Protein 5OAR (pdb70)

Radius of gyration: 30.82 Å; Cα contacts (8 Å, |Δi|>4): 2708; chains: 4; bounding box: 85×83×87 Å

Sequence (1140 aa):
VGVNPLPAPREISWGSSGPKSIAGELQLRTDSDSADGIVADAWNRAWETIVALRWVPAATEAPISSFEPFPTSNSLQYVNVQVKDIEADLQHGVDESYTLDVEEDSDTITINAETVWGALHAFTTLQQLVISDGHGGLIIEEPVNIKDSPLYPYRGIMLDTGRNFVSLPKIFEQLEGMSLSKLNVLHWHIDDAQSWPIWVDVYPEMVKDAYSPHEIYSRNDVRNIVNYARARGIRVIPEIDMPSHSSSGWKQVDPEMVTCTDSWWSNDDWPLHTAVEPNPGQLDIIYNKTYEVVGNVYKELSDIFPDHWFHVGGDEIQPNCFNFSTHVTKWFAEDPSRTYHDLAQYWVDHAVPIFQNYSQERRLVMWEDIALSADNAHDVPKNIVMQSWNNGLEYISNLTARGYDVIVSSSDFLYLDCGHGGFVTNDPRYNVMANPDANTPNFNYGGNGGSWCAPYKTWQRIYDYDFTLNLTETQAKHIIGATAPLWGEQVDDINVSSMFWPRAAALAELVWSGNRDANGNKRTTEMTQRILNFREYLVANGVQAQALVPKYCLQHPHACDLYRNQAAIVGVNPLPAPREISWGSSGPKSIAGELQLRTDSDSADGIVADAWNRAWETIVALRWVPAATEAPISSFEPFPTPSNSLQYVNVQVKDIEADLQHGVDESYTLDVEEDSDTITINAETVWGALHAFTTLQQLVISDGHGGLIIEEPVNIKDSPLYPYRGIMLDTGRNFVSLPKIFEQLEGMSLSKLNVLHWHIDDAQSWPIWVDVYPEMVKDAYSPHEIYSRNDVRNIVNYARARGIRVIPEIDMPSHSSSGWKQVDPEMVTCTDSWWSNDDWPLHTAVEPNPGQLDIIYNKTYEVVGNVYKELSDIFPDHWFHVGGDEIQPNCFNFSTHVTKWFAEDPSRTYHDLAQYWVDHAVPIFQNYSQERRLVMWEDIALSADNAHDVPKNIVMQSWNNGLEYISNLTARGYDVIVSSSDFLYLDCGHGGFVTNDPRYNVMANPDANTPNFNYGGNGGSWCAPYKTWQRIYDYDFTLNLTETQAKHIIGATAPLWGEQVDDINVSSMFWPRAAALAELVWSGNRDANGNKRTTEMTQRILNFREYLVANGVQAQALVPKYCLQHPHACDLYRNQAAIQ

Structure (mmCIF, N/CA/C/O backbone):
data_5OAR
#
_entry.id   5OAR
#
_cell.length_a   105.752
_cell.length_b   105.752
_cell.length_c   285.807
_cell.angle_alpha   90.000
_cell.angle_beta   90.000
_cell.angle_gamma   90.000
#
_symmetry.space_group_name_H-M   'P 43 21 2'
#
loop_
_entity.id
_entity.type
_entity.pdbx_description
1 polymer Beta-hexosaminidase
2 polymer Beta-hexosaminidase
3 branched beta-D-mannopyranose-(1-4)-2-acetamido-2-deoxy-beta-D-glucopyranose-(1-4)-2-acetamido-2-deoxy-beta-D-glucopyranose
4 branched 2-acetamido-2-deoxy-beta-D-glucopyranose-(1-4)-2-acetamido-2-deoxy-beta-D-glucopyranose
5 non-polymer alpha-D-mannopyranose
6 non-polymer 2-acetamido-2-deoxy-beta-D-glucopyranose
7 non-polymer 3AR,5R,6S,7R,7AR-5-HYDROXYMETHYL-2-METHYL-5,6,7,7A-TETRAHYDRO-3AH-PYRANO[3,2-D]THIAZOLE-6,7-DIOL
8 non-polymer 'CHLORIDE ION'
9 non-polymer 'HEXATANTALUM DODECABROMIDE'
10 water water
#
loop_
_atom_site.group_PDB
_atom_site.id
_atom_site.type_symbol
_atom_site.label_atom_id
_atom_site.label_alt_id
_atom_site.label_comp_id
_atom_site.label_asym_id
_atom_site.label_entity_id
_atom_site.label_seq_id
_atom_site.pdbx_PDB_ins_code
_atom_site.Cartn_x
_atom_site.Cartn_y
_atom_site.Cartn_z
_atom_site.occupancy
_atom_site.B_iso_or_equiv
_atom_site.auth_seq_id
_atom_site.auth_comp_id
_atom_site.auth_asym_id
_atom_site.auth_atom_id
_atom_site.pdbx_PDB_model_num
ATOM 1 N N . VAL A 1 1 ? 12.688 54.557 124.036 1.00 48.51 19 VAL A N 1
ATOM 2 C CA . VAL A 1 1 ? 13.331 53.222 123.990 1.00 45.13 19 VAL A CA 1
ATOM 3 C C . VAL A 1 1 ? 12.754 52.369 125.124 1.00 44.01 19 VAL A C 1
ATOM 4 O O . VAL A 1 1 ? 12.096 52.883 126.013 1.00 41.46 19 VAL A O 1
ATOM 8 N N . GLY A 1 2 ? 13.008 51.062 125.086 1.00 44.41 20 GLY A N 1
ATOM 9 C CA . GLY A 1 2 ? 12.537 50.146 126.132 1.00 45.14 20 GLY A CA 1
ATOM 10 C C . GLY A 1 2 ? 13.276 50.225 127.479 1.00 45.12 20 GLY A C 1
ATOM 11 O O . GLY A 1 2 ? 12.665 50.123 128.549 1.00 44.47 20 GLY A O 1
ATOM 12 N N . VAL A 1 3 ? 14.589 50.394 127.424 1.00 43.03 21 VAL A N 1
ATOM 13 C CA . VAL A 1 3 ? 15.378 50.519 128.644 1.00 43.20 21 VAL A CA 1
ATOM 14 C C . VAL A 1 3 ? 15.053 51.796 129.408 1.00 42.08 21 VAL A C 1
ATOM 15 O O . VAL A 1 3 ? 14.553 52.776 128.859 1.00 42.72 21 VAL A O 1
ATOM 19 N N . ASN A 1 4 ? 15.370 51.744 130.688 1.00 40.42 22 ASN A N 1
ATOM 20 C CA . ASN A 1 4 ? 14.850 52.684 131.661 1.00 39.68 22 ASN A CA 1
ATOM 21 C C . ASN A 1 4 ? 15.671 52.517 132.919 1.00 37.77 22 ASN A C 1
ATOM 22 O O . ASN A 1 4 ? 15.180 52.012 133.908 1.00 36.84 22 ASN A O 1
ATOM 27 N N . PRO A 1 5 ? 16.927 52.954 132.868 1.00 37.83 23 PRO A N 1
ATOM 28 C CA . PRO A 1 5 ? 17.849 52.660 133.944 1.00 37.15 23 PRO A CA 1
ATOM 29 C C . PRO A 1 5 ? 17.446 53.332 135.241 1.00 36.82 23 PRO A C 1
ATOM 30 O O . PRO A 1 5 ? 16.906 54.433 135.215 1.00 36.89 23 PRO A O 1
ATOM 34 N N . LEU A 1 6 ? 17.708 52.653 136.355 1.00 36.05 24 LEU A N 1
ATOM 35 C CA . LEU A 1 6 ? 17.472 53.181 137.699 1.00 35.97 24 LEU A CA 1
ATOM 36 C C . LEU A 1 6 ? 18.805 53.383 138.419 1.00 35.50 24 LEU A C 1
ATOM 37 O O . LEU A 1 6 ? 19.696 52.543 138.317 1.00 36.72 24 LEU A O 1
ATOM 42 N N . PRO A 1 7 ? 18.983 54.507 139.121 1.00 35.09 25 PRO A N 1
ATOM 43 C CA . PRO A 1 7 ? 18.178 55.701 139.116 1.00 36.35 25 PRO A CA 1
ATOM 44 C C . PRO A 1 7 ? 18.089 56.328 137.734 1.00 36.63 25 PRO A C 1
ATOM 45 O O . PRO A 1 7 ? 18.958 56.136 136.920 1.00 36.33 25 PRO A O 1
ATOM 49 N N . ALA A 1 8 ? 17.025 57.070 137.476 1.00 38.41 26 ALA A N 1
ATOM 50 C CA . ALA A 1 8 ? 16.965 57.885 136.267 1.00 39.25 26 ALA A CA 1
ATOM 51 C C . ALA A 1 8 ? 18.165 58.808 136.346 1.00 39.13 26 ALA A C 1
ATOM 52 O O . ALA A 1 8 ? 18.410 59.407 137.397 1.00 38.94 26 ALA A O 1
ATOM 54 N N . PRO A 1 9 ? 18.973 58.848 135.285 1.00 39.22 27 PRO A N 1
ATOM 55 C CA . PRO A 1 9 ? 20.123 59.746 135.314 1.00 39.62 27 PRO A CA 1
ATOM 56 C C . PRO A 1 9 ? 19.712 61.246 135.351 1.00 39.11 27 PRO A C 1
ATOM 57 O O . PRO A 1 9 ? 18.664 61.620 134.840 1.00 39.01 27 PRO A O 1
ATOM 61 N N . ARG A 1 10 ? 20.551 62.070 135.959 1.00 38.59 28 ARG A N 1
ATOM 62 C CA . ARG A 1 10 ? 20.282 63.482 136.105 1.00 40.40 28 ARG A CA 1
ATOM 63 C C . ARG A 1 10 ? 19.944 64.092 134.744 1.00 42.20 28 ARG A C 1
ATOM 64 O O . ARG A 1 10 ? 18.951 64.778 134.614 1.00 41.13 28 ARG A O 1
ATOM 72 N N . GLU A 1 11 ? 20.759 63.789 133.741 1.00 43.17 29 GLU A N 1
ATOM 73 C CA . GLU A 1 11 ? 20.507 64.173 132.371 1.00 45.03 29 GLU A CA 1
ATOM 74 C C . GLU A 1 11 ? 20.767 62.983 131.470 1.00 45.58 29 GLU A C 1
ATOM 75 O O . GLU A 1 11 ? 21.856 62.364 131.513 1.00 46.39 29 GLU A O 1
ATOM 81 N N . ILE A 1 12 ? 19.786 62.654 130.650 1.00 44.30 30 ILE A N 1
ATOM 82 C CA . ILE A 1 12 ? 19.950 61.606 129.662 1.00 43.59 30 ILE A CA 1
ATOM 83 C C . ILE A 1 12 ? 19.158 61.970 128.431 1.00 43.78 30 ILE A C 1
ATOM 84 O O . ILE A 1 12 ? 18.044 62.430 128.543 1.00 46.18 30 ILE A O 1
ATOM 89 N N . SER A 1 13 ? 19.752 61.745 127.273 1.00 43.49 31 SER A N 1
ATOM 90 C CA . SER A 1 13 ? 19.162 62.094 126.007 1.00 44.21 31 SER A CA 1
ATOM 91 C C . SER A 1 13 ? 19.466 61.012 124.943 1.00 43.88 31 SER A C 1
ATOM 92 O O . SER A 1 13 ? 20.611 60.680 124.707 1.00 42.21 31 SER A O 1
ATOM 95 N N . TRP A 1 14 ? 18.416 60.462 124.336 1.00 43.71 32 TRP A N 1
ATOM 96 C CA . TRP A 1 14 ? 18.530 59.402 123.336 1.00 44.06 32 TRP A CA 1
ATOM 97 C C . TRP A 1 14 ? 18.434 59.956 121.920 1.00 44.86 32 TRP A C 1
ATOM 98 O O . TRP A 1 14 ? 17.729 60.917 121.675 1.00 49.54 32 TRP A O 1
ATOM 109 N N . GLY A 1 15 ? 19.144 59.350 120.988 1.00 44.28 33 GLY A N 1
ATOM 110 C CA . GLY A 1 15 ? 18.996 59.656 119.585 1.00 42.84 33 GLY A CA 1
ATOM 111 C C . GLY A 1 15 ? 17.980 58.765 118.901 1.00 43.59 33 GLY A C 1
ATOM 112 O O . GLY A 1 15 ? 17.277 57.965 119.539 1.00 43.35 33 GLY A O 1
ATOM 113 N N . SER A 1 16 ? 17.878 58.929 117.588 1.00 45.00 34 SER A N 1
ATOM 114 C CA . SER A 1 16 ? 16.865 58.237 116.783 1.00 45.01 34 SER A CA 1
ATOM 115 C C . SER A 1 16 ? 17.424 57.550 115.526 1.00 45.74 34 SER A C 1
ATOM 116 O O . SER A 1 16 ? 16.653 57.134 114.676 1.00 43.94 34 SER A O 1
ATOM 119 N N . SER A 1 17 ? 18.759 57.361 115.464 1.00 45.67 35 SER A N 1
ATOM 120 C CA . SER A 1 17 ? 19.406 56.700 114.328 1.00 46.64 35 SER A CA 1
ATOM 121 C C . SER A 1 17 ? 19.372 55.164 114.373 1.00 47.49 35 SER A C 1
ATOM 122 O O . SER A 1 17 ? 19.934 54.499 113.517 1.00 47.23 35 SER A O 1
ATOM 125 N N . GLY A 1 18 ? 18.703 54.604 115.381 1.00 49.31 36 GLY A N 1
ATOM 126 C CA . GLY A 1 18 ? 18.560 53.145 115.509 1.00 48.62 36 GLY A CA 1
ATOM 127 C C . GLY A 1 18 ? 19.628 52.430 116.328 1.00 46.58 36 GLY A C 1
ATOM 128 O O . GLY A 1 18 ? 20.571 53.066 116.835 1.00 45.36 36 GLY A O 1
ATOM 129 N N . PRO A 1 19 ? 19.493 51.091 116.435 1.00 46.48 37 PRO A N 1
ATOM 130 C CA . PRO A 1 19 ? 20.344 50.300 117.289 1.00 44.95 37 PRO A CA 1
ATOM 131 C C . PRO A 1 19 ? 21.786 50.255 116.839 1.00 46.76 37 PRO A C 1
ATOM 132 O O . PRO A 1 19 ? 22.087 50.373 115.654 1.00 48.91 37 PRO A O 1
ATOM 136 N N . LYS A 1 20 ? 22.670 50.109 117.821 1.00 46.74 38 LYS A N 1
ATOM 137 C CA . LYS A 1 20 ? 24.074 49.917 117.584 1.00 48.41 38 LYS A CA 1
ATOM 138 C C . LYS A 1 20 ? 24.414 48.570 118.164 1.00 47.26 38 LYS A C 1
ATOM 139 O O . LYS A 1 20 ? 24.314 48.387 119.355 1.00 48.21 38 LYS A O 1
ATOM 145 N N . SER A 1 21 ? 24.737 47.616 117.309 1.00 46.91 39 SER A N 1
ATOM 146 C CA . SER A 1 21 ? 25.142 46.289 117.760 1.00 48.33 39 SER A CA 1
ATOM 147 C C . SER A 1 21 ? 26.434 46.317 118.523 1.00 47.72 39 SER A C 1
ATOM 148 O O . SER A 1 21 ? 27.326 47.095 118.222 1.00 47.34 39 SER A O 1
ATOM 151 N N . ILE A 1 22 ? 26.503 45.463 119.538 1.00 50.53 40 ILE A N 1
ATOM 152 C CA . ILE A 1 22 ? 27.748 45.154 120.221 1.00 50.16 40 ILE A CA 1
ATOM 153 C C . ILE A 1 22 ? 28.397 44.126 119.318 1.00 51.95 40 ILE A C 1
ATOM 154 O O . ILE A 1 22 ? 27.828 43.068 119.094 1.00 49.91 40 ILE A O 1
ATOM 159 N N . ALA A 1 23 ? 29.558 44.456 118.759 1.00 55.69 41 ALA A N 1
ATOM 160 C CA . ALA A 1 23 ? 30.291 43.503 117.908 1.00 58.14 41 ALA A CA 1
ATOM 161 C C . ALA A 1 23 ? 31.248 42.777 118.804 1.00 60.15 41 ALA A C 1
ATOM 162 O O . ALA A 1 23 ? 32.089 43.403 119.461 1.00 59.97 41 ALA A O 1
ATOM 164 N N . GLY A 1 24 ? 31.116 41.455 118.818 1.00 61.85 42 GLY A N 1
ATOM 165 C CA . GLY A 1 24 ? 31.914 40.609 119.671 1.00 61.58 42 GLY A CA 1
ATOM 166 C C . GLY A 1 24 ? 31.687 41.003 121.108 1.00 60.91 42 GLY A C 1
ATOM 167 O O . GLY A 1 24 ? 30.554 41.039 121.583 1.00 63.97 42 GLY A O 1
ATOM 168 N N . GLU A 1 25 ? 32.768 41.331 121.797 1.00 59.42 43 GLU A N 1
ATOM 169 C CA . GLU A 1 25 ? 32.678 41.680 123.202 1.00 58.61 43 GLU A CA 1
ATOM 170 C C . GLU A 1 25 ? 33.285 43.050 123.387 1.00 53.91 43 GLU A C 1
ATOM 171 O O . GLU A 1 25 ? 34.360 43.342 122.886 1.00 53.96 43 GLU A O 1
ATOM 177 N N . LEU A 1 26 ? 32.594 43.882 124.137 1.00 51.78 44 LEU A N 1
ATOM 178 C CA . LEU A 1 26 ? 33.128 45.177 124.462 1.00 49.92 44 LEU A CA 1
ATOM 179 C C . LEU A 1 26 ? 34.448 45.051 125.205 1.00 51.39 44 LEU A C 1
ATOM 180 O O . LEU A 1 26 ? 34.496 44.563 126.327 1.00 52.57 44 LEU A O 1
ATOM 185 N N . GLN A 1 27 ? 35.512 45.485 124.562 1.00 49.66 45 GLN A N 1
ATOM 186 C CA . GLN A 1 27 ? 36.801 45.582 125.191 1.00 50.78 45 GLN A CA 1
ATOM 187 C C . GLN A 1 27 ? 36.967 46.904 125.966 1.00 48.38 45 GLN A C 1
ATOM 188 O O . GLN A 1 27 ? 36.820 47.984 125.413 1.00 44.81 45 GLN A O 1
ATOM 194 N N . LEU A 1 28 ? 37.311 46.794 127.241 1.00 45.66 46 LEU A N 1
ATOM 195 C CA . LEU A 1 28 ? 37.655 47.937 128.062 1.00 44.94 46 LEU A CA 1
ATOM 196 C C . LEU A 1 28 ? 39.009 48.465 127.668 1.00 45.27 46 LEU A C 1
ATOM 197 O O . LEU A 1 28 ? 39.907 47.696 127.394 1.00 46.24 46 LEU A O 1
ATOM 202 N N . ARG A 1 29 ? 39.145 49.781 127.645 1.00 47.35 47 ARG A N 1
ATOM 203 C CA . ARG A 1 29 ? 40.420 50.469 127.359 1.00 46.87 47 ARG A CA 1
ATOM 204 C C . ARG A 1 29 ? 40.566 51.609 128.347 1.00 45.90 47 ARG A C 1
ATOM 205 O O . ARG A 1 29 ? 39.729 52.517 128.397 1.00 44.82 47 ARG A O 1
ATOM 213 N N . THR A 1 30 ? 41.623 51.586 129.122 1.00 47.10 48 THR A N 1
ATOM 214 C CA . THR A 1 30 ? 41.890 52.677 130.032 1.00 48.59 48 THR A CA 1
ATOM 215 C C . THR A 1 30 ? 43.358 52.689 130.418 1.00 50.16 48 THR A C 1
ATOM 216 O O . THR A 1 30 ? 44.011 51.665 130.404 1.00 49.96 48 THR A O 1
ATOM 220 N N . ASP A 1 31 ? 43.845 53.872 130.741 1.00 54.53 49 ASP A N 1
ATOM 221 C CA . ASP A 1 31 ? 45.176 54.067 131.293 1.00 60.03 49 ASP A CA 1
ATOM 222 C C . ASP A 1 31 ? 45.055 54.532 132.718 1.00 57.07 49 ASP A C 1
ATOM 223 O O . ASP A 1 31 ? 46.059 54.700 133.390 1.00 57.22 49 ASP A O 1
ATOM 228 N N . SER A 1 32 ? 43.822 54.771 133.153 1.00 54.00 50 SER A N 1
ATOM 229 C CA . SER A 1 32 ? 43.549 55.453 134.406 1.00 53.66 50 SER A CA 1
ATOM 230 C C . SER A 1 32 ? 42.667 54.562 135.289 1.00 53.98 50 SER A C 1
ATOM 231 O O . SER A 1 32 ? 41.448 54.724 135.382 1.00 59.79 50 SER A O 1
ATOM 234 N N . ASP A 1 33 ? 43.320 53.580 135.882 1.00 53.61 51 ASP A N 1
ATOM 235 C CA . ASP A 1 33 ? 42.739 52.711 136.845 1.00 54.02 51 ASP A CA 1
ATOM 236 C C . ASP A 1 33 ? 43.575 52.821 138.110 1.00 55.85 51 ASP A C 1
ATOM 237 O O . ASP A 1 33 ? 44.717 53.264 138.069 1.00 60.55 51 ASP A O 1
ATOM 242 N N . SER A 1 34 ? 42.987 52.458 139.238 1.00 55.43 52 SER A N 1
ATOM 243 C CA . SER A 1 34 ? 43.716 52.416 140.477 1.00 58.64 52 SER A CA 1
ATOM 244 C C . SER A 1 34 ? 44.756 51.310 140.360 1.00 59.10 52 SER A C 1
ATOM 245 O O . SER A 1 34 ? 44.787 50.587 139.369 1.00 59.04 52 SER A O 1
ATOM 248 N N . ALA A 1 35 ? 45.612 51.195 141.363 1.00 60.85 53 ALA A N 1
ATOM 249 C CA . ALA A 1 35 ? 46.622 50.141 141.385 1.00 62.01 53 ALA A CA 1
ATOM 250 C C . ALA A 1 35 ? 46.003 48.799 141.747 1.00 62.40 53 ALA A C 1
ATOM 251 O O . ALA A 1 35 ? 46.549 47.757 141.409 1.00 65.39 53 ALA A O 1
ATOM 253 N N . ASP A 1 36 ? 44.869 48.823 142.446 1.00 61.59 54 ASP A N 1
ATOM 254 C CA . ASP A 1 36 ? 44.147 47.582 142.777 1.00 60.34 54 ASP A CA 1
ATOM 255 C C . ASP A 1 36 ? 43.151 47.112 141.683 1.00 56.06 54 ASP A C 1
ATOM 256 O O . ASP A 1 36 ? 42.362 46.209 141.934 1.00 60.90 54 ASP A O 1
ATOM 261 N N . GLY A 1 37 ? 43.197 47.710 140.483 1.00 51.75 55 GLY A N 1
ATOM 262 C CA . GLY A 1 37 ? 42.355 47.287 139.341 1.00 47.39 55 GLY A CA 1
ATOM 263 C C . GLY A 1 37 ? 40.828 47.340 139.531 1.00 44.41 55 GLY A C 1
ATOM 264 O O . GLY A 1 37 ? 40.084 46.586 138.902 1.00 40.80 55 GLY A O 1
ATOM 265 N N . ILE A 1 38 ? 40.371 48.244 140.395 1.00 42.44 56 ILE A N 1
ATOM 266 C CA . ILE A 1 38 ? 38.957 48.434 140.697 1.00 40.73 56 ILE A CA 1
ATOM 267 C C . ILE A 1 38 ? 38.110 48.538 139.428 1.00 38.95 56 ILE A C 1
ATOM 268 O O . ILE A 1 38 ? 37.069 47.905 139.314 1.00 37.23 56 ILE A O 1
ATOM 273 N N . VAL A 1 39 ? 38.547 49.348 138.473 1.00 36.47 57 VAL A N 1
ATOM 274 C CA . VAL A 1 39 ? 37.747 49.550 137.279 1.00 36.12 57 VAL A CA 1
ATOM 275 C C . VAL A 1 39 ? 37.722 48.305 136.391 1.00 35.72 57 VAL A C 1
ATOM 276 O O . VAL A 1 39 ? 36.670 47.896 135.942 1.00 33.81 57 VAL A O 1
ATOM 280 N N . ALA A 1 40 ? 38.904 47.733 136.119 1.00 36.59 58 ALA A N 1
ATOM 281 C CA . ALA A 1 40 ? 39.015 46.503 135.335 1.00 36.12 58 ALA A CA 1
ATOM 282 C C . ALA A 1 40 ? 38.136 45.399 135.888 1.00 35.41 58 ALA A C 1
ATOM 283 O O . ALA A 1 40 ? 37.497 44.680 135.146 1.00 35.58 58 ALA A O 1
ATOM 285 N N . ASP A 1 41 ? 38.124 45.251 137.199 1.00 36.82 59 ASP A N 1
ATOM 286 C CA . ASP A 1 41 ? 37.326 44.201 137.822 1.00 38.23 59 ASP A CA 1
ATOM 287 C C . ASP A 1 41 ? 35.832 44.481 137.743 1.00 36.36 59 ASP A C 1
ATOM 288 O O . ASP A 1 41 ? 35.021 43.558 137.555 1.00 35.31 59 ASP A O 1
ATOM 293 N N . ALA A 1 42 ? 35.464 45.750 137.827 1.00 34.77 60 ALA A N 1
ATOM 294 C CA . ALA A 1 42 ? 34.056 46.097 137.830 1.00 33.83 60 ALA A CA 1
ATOM 295 C C . ALA A 1 42 ? 33.488 45.879 136.431 1.00 35.19 60 ALA A C 1
ATOM 296 O O . ALA A 1 42 ? 32.356 45.346 136.262 1.00 36.06 60 ALA A O 1
ATOM 298 N N . TRP A 1 43 ? 34.284 46.244 135.434 1.00 35.67 61 TRP A N 1
ATOM 299 C CA . TRP A 1 43 ? 33.935 45.964 134.049 1.00 35.78 61 TRP A CA 1
ATOM 300 C C . TRP A 1 43 ? 33.815 44.460 133.745 1.00 36.13 61 TRP A C 1
ATOM 301 O O . TRP A 1 43 ? 32.952 44.050 132.983 1.00 35.49 61 TRP A O 1
ATOM 312 N N . ASN A 1 44 ? 34.676 43.632 134.306 1.00 36.49 62 ASN A N 1
ATOM 313 C CA . ASN A 1 44 ? 34.516 42.195 134.086 1.00 38.04 62 ASN A CA 1
ATOM 314 C C . ASN A 1 44 ? 33.181 41.699 134.633 1.00 36.55 62 ASN A C 1
ATOM 315 O O . ASN A 1 44 ? 32.494 40.919 133.985 1.00 36.11 62 ASN A O 1
ATOM 320 N N . ARG A 1 45 ? 32.813 42.154 135.826 1.00 36.77 63 ARG A N 1
ATOM 321 C CA . ARG A 1 45 ? 31.558 41.749 136.423 1.00 37.74 63 ARG A CA 1
ATOM 322 C C . ARG A 1 45 ? 30.388 42.285 135.593 1.00 38.38 63 ARG A C 1
ATOM 323 O O . ARG A 1 45 ? 29.474 41.527 135.268 1.00 37.94 63 ARG A O 1
ATOM 331 N N . ALA A 1 46 ? 30.424 43.582 135.270 1.00 35.49 64 ALA A N 1
ATOM 332 C CA . ALA A 1 46 ? 29.393 44.201 134.477 1.00 35.63 64 ALA A CA 1
ATOM 333 C C . ALA A 1 46 ? 29.245 43.533 133.130 1.00 36.10 64 ALA A C 1
ATOM 334 O O . ALA A 1 46 ? 28.112 43.323 132.643 1.00 36.68 64 ALA A O 1
ATOM 336 N N . TRP A 1 47 ? 30.364 43.182 132.508 1.00 36.07 65 TRP A N 1
ATOM 337 C CA . TRP A 1 47 ? 30.293 42.668 131.138 1.00 36.35 65 TRP A CA 1
ATOM 338 C C . TRP A 1 47 ? 29.792 41.219 131.168 1.00 35.63 65 TRP A C 1
ATOM 339 O O . TRP A 1 47 ? 28.984 40.830 130.326 1.00 35.08 65 TRP A O 1
ATOM 350 N N . GLU A 1 48 ? 30.239 40.441 132.138 1.00 35.47 66 GLU A N 1
ATOM 351 C CA . GLU A 1 48 ? 29.838 39.028 132.197 1.00 37.34 66 GLU A CA 1
ATOM 352 C C . GLU A 1 48 ? 28.353 38.874 132.531 1.00 36.24 66 GLU A C 1
ATOM 353 O O . GLU A 1 48 ? 27.706 37.954 132.053 1.00 35.76 66 GLU A O 1
ATOM 359 N N . THR A 1 49 ? 27.820 39.785 133.342 1.00 36.12 67 THR A N 1
ATOM 360 C CA . THR A 1 49 ? 26.385 39.889 133.553 1.00 34.90 67 THR A CA 1
ATOM 361 C C . THR A 1 49 ? 25.635 40.253 132.280 1.00 35.87 67 THR A C 1
ATOM 362 O O . THR A 1 49 ? 24.637 39.618 131.940 1.00 35.92 67 THR A O 1
ATOM 366 N N . ILE A 1 50 ? 26.116 41.279 131.574 1.00 35.49 68 ILE A N 1
ATOM 367 C CA . ILE A 1 50 ? 25.484 41.715 130.338 1.00 34.38 68 ILE A CA 1
ATOM 368 C C . ILE A 1 50 ? 25.363 40.551 129.376 1.00 35.91 68 ILE A C 1
ATOM 369 O O . ILE A 1 50 ? 24.275 40.319 128.851 1.00 36.35 68 ILE A O 1
ATOM 374 N N . VAL A 1 51 ? 26.450 39.805 129.142 1.00 37.64 69 VAL A N 1
ATOM 375 C CA . VAL A 1 51 ? 26.389 38.687 128.173 1.00 38.96 69 VAL A CA 1
ATOM 376 C C . VAL A 1 51 ? 25.631 37.483 128.671 1.00 38.94 69 VAL A C 1
ATOM 377 O O . VAL A 1 51 ? 25.141 36.706 127.863 1.00 42.21 69 VAL A O 1
ATOM 381 N N . ALA A 1 52 ? 25.538 37.293 129.975 1.00 37.66 70 ALA A N 1
ATOM 382 C CA . ALA A 1 52 ? 24.817 36.149 130.493 1.00 36.66 70 ALA A CA 1
ATOM 383 C C . ALA A 1 52 ? 23.303 36.447 130.539 1.00 38.33 70 ALA A C 1
ATOM 384 O O . ALA A 1 52 ? 22.490 35.566 130.353 1.00 39.90 70 ALA A O 1
ATOM 386 N N . LEU A 1 53 ? 22.919 37.690 130.778 1.00 38.43 71 LEU A N 1
ATOM 387 C CA . LEU A 1 53 ? 21.515 38.012 130.869 1.00 40.30 71 LEU A CA 1
ATOM 388 C C . LEU A 1 53 ? 20.888 38.214 129.491 1.00 43.01 71 LEU A C 1
ATOM 389 O O . LEU A 1 53 ? 19.699 37.860 129.283 1.00 44.29 71 LEU A O 1
ATOM 394 N N . ARG A 1 54 ? 21.635 38.804 128.559 1.00 41.54 72 ARG A N 1
ATOM 395 C CA . ARG A 1 54 ? 21.046 39.160 127.276 1.00 42.66 72 ARG A CA 1
ATOM 396 C C . ARG A 1 54 ? 19.644 39.752 127.553 1.00 41.73 72 ARG A C 1
ATOM 397 O O . ARG A 1 54 ? 18.631 39.309 127.006 1.00 39.40 72 ARG A O 1
ATOM 405 N N . TRP A 1 55 ? 19.641 40.750 128.433 1.00 39.44 73 TRP A N 1
ATOM 406 C CA . TRP A 1 55 ? 18.430 41.280 129.039 1.00 39.00 73 TRP A CA 1
ATOM 407 C C . TRP A 1 55 ? 17.347 41.664 128.024 1.00 38.77 73 TRP A C 1
ATOM 408 O O . TRP A 1 55 ? 17.654 42.180 126.947 1.00 39.17 73 TRP A O 1
ATOM 419 N N . VAL A 1 56 ? 16.087 41.401 128.385 1.00 38.18 74 VAL A N 1
ATOM 420 C CA . VAL A 1 56 ? 14.920 41.826 127.608 1.00 39.37 74 VAL A CA 1
ATOM 421 C C . VAL A 1 56 ? 14.084 42.687 128.521 1.00 39.47 74 VAL A C 1
ATOM 422 O O . VAL A 1 56 ? 13.613 42.206 129.534 1.00 39.53 74 VAL A O 1
ATOM 426 N N . PRO A 1 57 ? 13.887 43.959 128.183 1.00 38.77 75 PRO A N 1
ATOM 427 C CA . PRO A 1 57 ? 13.052 44.774 129.058 1.00 40.04 75 PRO A CA 1
ATOM 428 C C . PRO A 1 57 ? 11.749 44.056 129.479 1.00 40.60 75 PRO A C 1
ATOM 429 O O . PRO A 1 57 ? 11.000 43.577 128.627 1.00 42.52 75 PRO A O 1
ATOM 433 N N . ALA A 1 58 ? 11.503 43.980 130.783 1.00 40.67 76 ALA A N 1
ATOM 434 C CA . ALA A 1 58 ? 10.325 43.293 131.342 1.00 40.27 76 ALA A CA 1
ATOM 435 C C . ALA A 1 58 ? 9.111 44.237 131.450 1.00 42.18 76 ALA A C 1
ATOM 436 O O . ALA A 1 58 ? 7.954 43.781 131.361 1.00 43.98 76 ALA A O 1
ATOM 438 N N . ALA A 1 59 ? 9.375 45.531 131.643 1.00 40.79 77 ALA A N 1
ATOM 439 C CA . ALA A 1 59 ? 8.331 46.532 131.650 1.00 42.52 77 ALA A CA 1
ATOM 440 C C . ALA A 1 59 ? 8.869 47.812 131.085 1.00 44.08 77 ALA A C 1
ATOM 441 O O . ALA A 1 59 ? 9.931 48.253 131.478 1.00 42.81 77 ALA A O 1
ATOM 443 N N . THR A 1 60 ? 8.117 48.401 130.155 1.00 48.55 78 THR A N 1
ATOM 444 C CA . THR A 1 60 ? 8.552 49.571 129.411 1.00 49.25 78 THR A CA 1
ATOM 445 C C . THR A 1 60 ? 7.505 50.664 129.498 1.00 49.52 78 THR A C 1
ATOM 446 O O . THR A 1 60 ? 6.337 50.383 129.710 1.00 51.38 78 THR A O 1
ATOM 450 N N . GLU A 1 61 ? 7.926 51.909 129.322 1.00 50.39 79 GLU A N 1
ATOM 451 C CA . GLU A 1 61 ? 7.043 53.040 129.453 1.00 49.96 79 GLU A CA 1
ATOM 452 C C . GLU A 1 61 ? 6.167 53.201 128.182 1.00 50.60 79 GLU A C 1
ATOM 453 O O . GLU A 1 61 ? 6.620 53.039 127.070 1.00 49.88 79 GLU A O 1
ATOM 459 N N . ALA A 1 62 ? 4.895 53.504 128.376 1.00 49.96 80 ALA A N 1
ATOM 460 C CA . ALA A 1 62 ? 4.032 53.896 127.257 1.00 53.15 80 ALA A CA 1
ATOM 461 C C . ALA A 1 62 ? 2.904 54.706 127.837 1.00 52.32 80 ALA A C 1
ATOM 462 O O . ALA A 1 62 ? 2.574 54.554 129.004 1.00 53.48 80 ALA A O 1
ATOM 464 N N . PRO A 1 63 ? 2.309 55.573 127.034 1.00 51.51 81 PRO A N 1
ATOM 465 C CA . PRO A 1 63 ? 1.153 56.283 127.581 1.00 52.76 81 PRO A CA 1
ATOM 466 C C . PRO A 1 63 ? 0.049 55.328 128.062 1.00 51.43 81 PRO A C 1
ATOM 467 O O . PRO A 1 63 ? -0.133 54.260 127.490 1.00 50.25 81 PRO A O 1
ATOM 471 N N . ILE A 1 64 ? -0.625 55.694 129.140 1.00 51.04 82 ILE A N 1
ATOM 472 C CA . ILE A 1 64 ? -1.815 54.959 129.583 1.00 54.86 82 ILE A CA 1
ATOM 473 C C . ILE A 1 64 ? -2.776 54.747 128.393 1.00 58.82 82 ILE A C 1
ATOM 474 O O . ILE A 1 64 ? -2.861 55.599 127.496 1.00 55.14 82 ILE A O 1
ATOM 479 N N . SER A 1 65 ? -3.487 53.617 128.392 1.00 60.76 83 SER A N 1
ATOM 480 C CA . SER A 1 65 ? -4.230 53.216 127.209 1.00 65.50 83 SER A CA 1
ATOM 481 C C . SER A 1 65 ? -5.566 53.975 127.031 1.00 67.16 83 SER A C 1
ATOM 482 O O . SER A 1 65 ? -6.048 54.668 127.930 1.00 63.60 83 SER A O 1
ATOM 485 N N . SER A 1 66 ? -6.140 53.842 125.844 1.00 69.56 84 SER A N 1
ATOM 486 C CA . SER A 1 66 ? -7.464 54.352 125.593 1.00 75.22 84 SER A CA 1
ATOM 487 C C . SER A 1 66 ? -8.477 53.243 125.911 1.00 74.55 84 SER A C 1
ATOM 488 O O . SER A 1 66 ? -8.518 52.209 125.255 1.00 71.66 84 SER A O 1
ATOM 491 N N . PHE A 1 67 ? -9.261 53.471 126.956 1.00 73.66 85 PHE A N 1
ATOM 492 C CA . PHE A 1 67 ? -10.285 52.539 127.412 1.00 75.88 85 PHE A CA 1
ATOM 493 C C . PHE A 1 67 ? -11.627 52.931 126.790 1.00 79.76 85 PHE A C 1
ATOM 494 O O . PHE A 1 67 ? -11.840 54.114 126.489 1.00 78.95 85 PHE A O 1
ATOM 502 N N . GLU A 1 68 ? -12.531 51.970 126.590 1.00 80.09 86 GLU A N 1
ATOM 503 C CA . GLU A 1 68 ? -13.835 52.321 126.019 1.00 85.77 86 GLU A CA 1
ATOM 504 C C . GLU A 1 68 ? -14.686 52.982 127.095 1.00 82.57 86 GLU A C 1
ATOM 505 O O . GLU A 1 68 ? -14.677 52.532 128.248 1.00 78.85 86 GLU A O 1
ATOM 511 N N . PRO A 1 69 ? -15.374 54.084 126.734 1.00 81.64 87 PRO A N 1
ATOM 512 C CA . PRO A 1 69 ? -16.076 54.890 127.734 1.00 80.74 87 PRO A CA 1
ATOM 513 C C . PRO A 1 69 ? -17.281 54.187 128.278 1.00 79.98 87 PRO A C 1
ATOM 514 O O . PRO A 1 69 ? -17.792 53.282 127.637 1.00 80.23 87 PRO A O 1
ATOM 518 N N . PHE A 1 70 ? -17.726 54.612 129.454 1.00 82.08 88 PHE A N 1
ATOM 519 C CA . PHE A 1 70 ? -18.939 54.067 130.070 1.00 88.15 88 PHE A CA 1
ATOM 520 C C . PHE A 1 70 ? -20.150 54.521 129.244 1.00 92.37 88 PHE A C 1
ATOM 521 O O . PHE A 1 70 ? -20.391 55.716 129.128 1.00 87.28 88 PHE A O 1
ATOM 529 N N . PRO A 1 71 ? -20.903 53.567 128.658 1.00 68.40 89 PRO A N 1
ATOM 530 C CA . PRO A 1 71 ? -21.976 53.902 127.685 1.00 77.07 89 PRO A CA 1
ATOM 531 C C . PRO A 1 71 ? -23.158 54.736 128.244 1.00 74.18 89 PRO A C 1
ATOM 532 O O . PRO A 1 71 ? -23.747 54.376 129.261 1.00 72.22 89 PRO A O 1
ATOM 536 N N . THR A 1 72 ? -23.483 55.827 127.543 1.00 79.26 90 THR A N 1
ATOM 537 C CA . THR A 1 72 ? -24.453 56.840 127.993 1.00 79.54 90 THR A CA 1
ATOM 538 C C . THR A 1 72 ? -25.905 56.505 127.589 1.00 70.41 90 THR A C 1
ATOM 539 O O . THR A 1 72 ? -26.311 55.352 127.610 1.00 61.36 90 THR A O 1
ATOM 543 N N . SER B 2 2 ? 24.125 50.868 110.567 1.00 49.72 103 SER B N 1
ATOM 544 C CA . SER B 2 2 ? 24.719 51.777 111.607 1.00 50.89 103 SER B CA 1
ATOM 545 C C . SER B 2 2 ? 25.923 51.145 112.364 1.00 56.26 103 SER B C 1
ATOM 546 O O . SER B 2 2 ? 26.079 49.925 112.394 1.00 55.36 103 SER B O 1
ATOM 549 N N . ASN B 2 3 ? 26.763 51.975 112.976 1.00 55.46 104 ASN B N 1
ATOM 550 C CA . ASN B 2 3 ? 28.104 51.553 113.390 1.00 56.34 104 ASN B CA 1
ATOM 551 C C . ASN B 2 3 ? 28.207 50.714 114.706 1.00 55.70 104 ASN B C 1
ATOM 552 O O . ASN B 2 3 ? 27.772 51.160 115.768 1.00 55.55 104 ASN B O 1
ATOM 557 N N . SER B 2 4 ? 28.834 49.538 114.630 1.00 52.10 105 SER B N 1
ATOM 558 C CA . SER B 2 4 ? 28.920 48.612 115.767 1.00 51.15 105 SER B CA 1
ATOM 559 C C . SER B 2 4 ? 29.915 49.006 116.850 1.00 48.61 105 SER B C 1
ATOM 560 O O . SER B 2 4 ? 30.973 49.577 116.588 1.00 45.28 105 SER B O 1
ATOM 563 N N . LEU B 2 5 ? 29.534 48.683 118.079 1.00 47.82 106 LEU B N 1
ATOM 564 C CA . LEU B 2 5 ? 30.289 49.057 119.258 1.00 47.36 106 LEU B CA 1
ATOM 565 C C . LEU B 2 5 ? 31.272 47.958 119.631 1.00 46.97 106 LEU B C 1
ATOM 566 O O . LEU B 2 5 ? 30.932 46.760 119.712 1.00 46.35 106 LEU B O 1
ATOM 571 N N . GLN B 2 6 ? 32.489 48.399 119.872 1.00 48.76 107 GLN B N 1
ATOM 572 C CA . GLN B 2 6 ? 33.627 47.521 120.051 1.00 51.93 107 GLN B CA 1
ATOM 573 C C . GLN B 2 6 ? 34.317 47.753 121.392 1.00 48.15 107 GLN B C 1
ATOM 574 O O . GLN B 2 6 ? 34.767 46.823 122.024 1.00 47.18 107 GLN B O 1
ATOM 580 N N . TYR B 2 7 ? 34.384 49.009 121.804 1.00 46.17 108 TYR B N 1
ATOM 581 C CA . TYR B 2 7 ? 35.204 49.438 122.913 1.00 44.96 108 TYR B CA 1
ATOM 582 C C . TYR B 2 7 ? 34.436 50.221 123.952 1.00 42.80 108 TYR B C 1
ATOM 583 O O . TYR B 2 7 ? 33.474 50.912 123.644 1.00 44.42 108 TYR B O 1
ATOM 592 N N . VAL B 2 8 ? 34.927 50.175 125.172 1.00 41.17 109 VAL B N 1
ATOM 593 C CA . VAL B 2 8 ? 34.488 51.052 126.223 1.00 42.02 109 VAL B CA 1
ATOM 594 C C . VAL B 2 8 ? 35.680 51.799 126.770 1.00 41.51 109 VAL B C 1
ATOM 595 O O . VAL B 2 8 ? 36.507 51.228 127.479 1.00 44.28 109 VAL B O 1
ATOM 599 N N . ASN B 2 9 ? 35.777 53.078 126.451 1.00 43.08 110 ASN B N 1
ATOM 600 C CA . ASN B 2 9 ? 36.907 53.887 126.899 1.00 42.76 110 ASN B CA 1
ATOM 601 C C . ASN B 2 9 ? 36.526 54.572 128.154 1.00 38.52 110 ASN B C 1
ATOM 602 O O . ASN B 2 9 ? 35.508 55.252 128.205 1.00 38.81 110 ASN B O 1
ATOM 607 N N . VAL B 2 10 ? 37.379 54.431 129.139 1.00 36.64 111 VAL B N 1
ATOM 608 C CA . VAL B 2 10 ? 37.166 55.009 130.417 1.00 37.47 111 VAL B CA 1
ATOM 609 C C . VAL B 2 10 ? 38.336 55.870 130.739 1.00 37.91 111 VAL B C 1
ATOM 610 O O . VAL B 2 10 ? 39.464 55.382 130.807 1.00 38.19 111 VAL B O 1
ATOM 614 N N . GLN B 2 11 ? 38.056 57.136 130.986 1.00 40.24 112 GLN B N 1
ATOM 615 C CA . GLN B 2 11 ? 39.071 58.057 131.432 1.00 44.40 112 GLN B CA 1
ATOM 616 C C . GLN B 2 11 ? 38.648 58.558 132.784 1.00 42.14 112 GLN B C 1
ATOM 617 O O . GLN B 2 11 ? 37.563 59.077 132.978 1.00 40.69 112 GLN B O 1
ATOM 623 N N . VAL B 2 12 ? 39.529 58.353 133.732 1.00 43.43 113 VAL B N 1
ATOM 624 C CA . VAL B 2 12 ? 39.324 58.681 135.132 1.00 43.70 113 VAL B CA 1
ATOM 625 C C . VAL B 2 12 ? 40.389 59.715 135.486 1.00 44.72 113 VAL B C 1
ATOM 626 O O . VAL B 2 12 ? 41.582 59.459 135.306 1.00 43.48 113 VAL B O 1
ATOM 630 N N . LYS B 2 13 ? 39.955 60.860 135.987 1.00 47.29 114 LYS B N 1
ATOM 631 C CA . LYS B 2 13 ? 40.855 61.982 136.204 1.00 51.72 114 LYS B CA 1
ATOM 632 C C . LYS B 2 13 ? 41.775 61.751 137.394 1.00 50.75 114 LYS B C 1
ATOM 633 O O . LYS B 2 13 ? 42.976 61.913 137.268 1.00 47.82 114 LYS B O 1
ATOM 639 N N . ASP B 2 14 ? 41.188 61.357 138.534 1.00 51.14 115 ASP B N 1
ATOM 640 C CA . ASP B 2 14 ? 41.904 61.102 139.805 1.00 50.23 115 ASP B CA 1
ATOM 641 C C . ASP B 2 14 ? 41.782 59.619 140.194 1.00 49.33 115 ASP B C 1
ATOM 642 O O . ASP B 2 14 ? 40.732 59.179 140.623 1.00 50.62 115 ASP B O 1
ATOM 647 N N . ILE B 2 15 ? 42.872 58.873 140.046 1.00 49.22 116 ILE B N 1
ATOM 648 C CA . ILE B 2 15 ? 42.930 57.461 140.389 1.00 46.84 116 ILE B CA 1
ATOM 649 C C . ILE B 2 15 ? 43.302 57.214 141.863 1.00 48.13 116 ILE B C 1
ATOM 650 O O . ILE B 2 15 ? 43.355 56.083 142.317 1.00 47.53 116 ILE B O 1
ATOM 655 N N . GLU B 2 16 ? 43.532 58.284 142.608 1.00 52.61 117 GLU B N 1
ATOM 656 C CA . GLU B 2 16 ? 43.983 58.236 144.021 1.00 54.60 117 GLU B CA 1
ATOM 657 C C . GLU B 2 16 ? 42.827 58.266 145.006 1.00 47.65 117 GLU B C 1
ATOM 658 O O . GLU B 2 16 ? 42.972 57.824 146.132 1.00 43.61 117 GLU B O 1
ATOM 664 N N . ALA B 2 17 ? 41.720 58.877 144.592 1.00 44.87 118 ALA B N 1
ATOM 665 C CA . ALA B 2 17 ? 40.627 59.172 145.500 1.00 43.31 118 ALA B CA 1
ATOM 666 C C . ALA B 2 17 ? 40.122 57.871 146.075 1.00 41.39 118 ALA B C 1
ATOM 667 O O . ALA B 2 17 ? 39.768 56.966 145.339 1.00 40.93 118 ALA B O 1
ATOM 669 N N . ASP B 2 18 ? 40.194 57.776 147.395 1.00 40.86 119 ASP B N 1
ATOM 670 C CA . ASP B 2 18 ? 39.810 56.614 148.136 1.00 40.33 119 ASP B CA 1
ATOM 671 C C . ASP B 2 18 ? 38.273 56.677 148.314 1.00 39.21 119 ASP B C 1
ATOM 672 O O . ASP B 2 18 ? 37.647 57.726 148.097 1.00 37.95 119 ASP B O 1
ATOM 677 N N . LEU B 2 19 ? 37.679 55.533 148.667 1.00 38.38 120 LEU B N 1
ATOM 678 C CA . LEU B 2 19 ? 36.218 55.417 148.855 1.00 35.87 120 LEU B CA 1
ATOM 679 C C . LEU B 2 19 ? 35.918 55.937 150.217 1.00 35.71 120 LEU B C 1
ATOM 680 O O . LEU B 2 19 ? 36.163 55.271 151.210 1.00 36.10 120 LEU B O 1
ATOM 685 N N . GLN B 2 20 ? 35.471 57.179 150.258 1.00 37.34 121 GLN B N 1
ATOM 686 C CA . GLN B 2 20 ? 35.229 57.897 151.504 1.00 37.50 121 GLN B CA 1
ATOM 687 C C . GLN B 2 20 ? 34.201 58.984 151.219 1.00 37.63 121 GLN B C 1
ATOM 688 O O . GLN B 2 20 ? 33.930 59.317 150.065 1.00 37.25 121 GLN B O 1
ATOM 694 N N . HIS B 2 21 ? 33.678 59.573 152.286 1.00 38.96 122 HIS B N 1
ATOM 695 C CA . HIS B 2 21 ? 32.538 60.457 152.206 1.00 38.43 122 HIS B CA 1
ATOM 696 C C . HIS B 2 21 ? 32.880 61.662 151.332 1.00 40.03 122 HIS B C 1
ATOM 697 O O . HIS B 2 21 ? 33.926 62.304 151.514 1.00 42.51 122 HIS B O 1
ATOM 704 N N . GLY B 2 22 ? 32.010 61.942 150.367 1.00 40.37 123 GLY B N 1
ATOM 705 C CA . GLY B 2 22 ? 32.071 63.127 149.527 1.00 40.39 123 GLY B CA 1
ATOM 706 C C . GLY B 2 22 ? 32.805 62.941 148.205 1.00 42.57 123 GLY B C 1
ATOM 707 O O . GLY B 2 22 ? 32.691 63.774 147.296 1.00 43.48 123 GLY B O 1
ATOM 708 N N . VAL B 2 23 ? 33.570 61.861 148.084 1.00 42.82 124 VAL B N 1
ATOM 709 C CA . VAL B 2 23 ? 34.368 61.597 146.886 1.00 40.74 124 VAL B CA 1
ATOM 710 C C . VAL B 2 23 ? 33.469 61.793 145.675 1.00 40.10 124 VAL B C 1
ATOM 711 O O . VAL B 2 23 ? 32.262 61.529 145.726 1.00 40.26 124 VAL B O 1
ATOM 715 N N . ASP B 2 24 ? 34.042 62.281 144.588 1.00 39.80 125 ASP B N 1
ATOM 716 C CA . ASP B 2 24 ? 33.241 62.619 143.424 1.00 39.69 125 ASP B CA 1
ATOM 717 C C . ASP B 2 24 ? 32.724 61.359 142.727 1.00 37.60 125 ASP B C 1
ATOM 718 O O . ASP B 2 24 ? 33.505 60.558 142.228 1.00 36.99 125 ASP B O 1
ATOM 723 N N . GLU B 2 25 ? 31.406 61.210 142.670 1.00 37.64 126 GLU B N 1
ATOM 724 C CA . GLU B 2 25 ? 30.799 60.037 142.035 1.00 37.15 126 GLU B CA 1
ATOM 725 C C . GLU B 2 25 ? 30.242 60.270 140.664 1.00 37.27 126 GLU B C 1
ATOM 726 O O . GLU B 2 25 ? 29.583 59.399 140.116 1.00 38.18 126 GLU B O 1
ATOM 732 N N . SER B 2 26 ? 30.511 61.437 140.081 1.00 37.98 127 SER B N 1
ATOM 733 C CA . SER B 2 26 ? 29.867 61.833 138.822 1.00 36.49 127 SER B CA 1
ATOM 734 C C . SER B 2 26 ? 30.513 61.118 137.659 1.00 36.32 127 SER B C 1
ATOM 735 O O . SER B 2 26 ? 31.630 60.614 137.775 1.00 36.18 127 SER B O 1
ATOM 738 N N . TYR B 2 27 ? 29.828 61.096 136.517 1.00 36.72 128 TYR B N 1
ATOM 739 C CA . TYR B 2 27 ? 30.423 60.542 135.275 1.00 36.09 128 TYR B CA 1
ATOM 740 C C . TYR B 2 27 ? 29.682 61.050 134.051 1.00 36.42 128 TYR B C 1
ATOM 741 O O . TYR B 2 27 ? 28.624 61.637 134.167 1.00 38.74 128 TYR B O 1
ATOM 750 N N . THR B 2 28 ? 30.248 60.837 132.877 1.00 37.95 129 THR B N 1
ATOM 751 C CA . THR B 2 28 ? 29.507 60.997 131.647 1.00 38.89 129 THR B CA 1
ATOM 752 C C . THR B 2 28 ? 29.622 59.709 130.898 1.00 38.48 129 THR B C 1
ATOM 753 O O . THR B 2 28 ? 30.618 59.017 131.010 1.00 38.14 129 THR B O 1
ATOM 757 N N . LEU B 2 29 ? 28.585 59.401 130.140 1.00 39.77 130 LEU B N 1
ATOM 758 C CA . LEU B 2 29 ? 28.546 58.215 129.300 1.00 41.28 130 LEU B CA 1
ATOM 759 C C . LEU B 2 29 ? 27.930 58.623 127.958 1.00 42.43 130 LEU B C 1
ATOM 760 O O . LEU B 2 29 ? 26.801 59.129 127.922 1.00 42.26 130 LEU B O 1
ATOM 765 N N . ASP B 2 30 ? 28.680 58.427 126.875 1.00 42.77 131 ASP B N 1
ATOM 766 C CA . ASP B 2 30 ? 28.276 58.899 125.561 1.00 43.56 131 ASP B CA 1
ATOM 767 C C . ASP B 2 30 ? 28.409 57.766 124.563 1.00 44.59 131 ASP B C 1
ATOM 768 O O . ASP B 2 30 ? 29.453 57.128 124.487 1.00 45.07 131 ASP B O 1
ATOM 773 N N . VAL B 2 31 ? 27.338 57.474 123.840 1.00 45.79 132 VAL B N 1
ATOM 774 C CA . VAL B 2 31 ? 27.397 56.527 122.728 1.00 47.12 132 VAL B CA 1
ATOM 775 C C . VAL B 2 31 ? 26.922 57.307 121.513 1.00 48.67 132 VAL B C 1
ATOM 776 O O . VAL B 2 31 ? 25.789 57.721 121.493 1.00 47.85 132 VAL B O 1
ATOM 780 N N . GLU B 2 32 ? 27.806 57.490 120.529 1.00 52.09 133 GLU B N 1
ATOM 781 C CA . GLU B 2 32 ? 27.554 58.349 119.352 1.00 55.81 133 GLU B CA 1
ATOM 782 C C . GLU B 2 32 ? 27.176 57.490 118.146 1.00 54.42 133 GLU B C 1
ATOM 783 O O . GLU B 2 32 ? 27.698 56.377 117.981 1.00 52.37 133 GLU B O 1
ATOM 789 N N . GLU B 2 33 ? 26.293 58.015 117.297 1.00 53.55 134 GLU B N 1
ATOM 790 C CA . GLU B 2 33 ? 25.770 57.280 116.126 1.00 55.68 134 GLU B CA 1
ATOM 791 C C . GLU B 2 33 ? 26.831 56.525 115.276 1.00 56.25 134 GLU B C 1
ATOM 792 O O . GLU B 2 33 ? 26.661 55.344 114.934 1.00 53.33 134 GLU B O 1
ATOM 798 N N . ASP B 2 34 ? 27.914 57.220 114.946 1.00 57.43 135 ASP B N 1
ATOM 799 C CA . ASP B 2 34 ? 28.951 56.689 114.059 1.00 58.90 135 ASP B CA 1
ATOM 800 C C . ASP B 2 34 ? 30.291 56.424 114.786 1.00 57.11 135 ASP B C 1
ATOM 801 O O . ASP B 2 34 ? 31.329 56.404 114.149 1.00 59.41 135 ASP B O 1
ATOM 806 N N . SER B 2 35 ? 30.250 56.220 116.112 1.00 53.95 136 SER B N 1
ATOM 807 C CA . SER B 2 35 ? 31.425 55.849 116.914 1.00 47.94 136 SER B CA 1
ATOM 808 C C . SER B 2 35 ? 31.363 54.382 117.309 1.00 45.44 136 SER B C 1
ATOM 809 O O . SER B 2 35 ? 30.278 53.860 117.635 1.00 41.40 136 SER B O 1
ATOM 812 N N . ASP B 2 36 ? 32.530 53.726 117.289 1.00 42.50 137 ASP B N 1
ATOM 813 C CA . ASP B 2 36 ? 32.628 52.319 117.690 1.00 44.20 137 ASP B CA 1
ATOM 814 C C . ASP B 2 36 ? 32.926 52.165 119.217 1.00 43.26 137 ASP B C 1
ATOM 815 O O . ASP B 2 36 ? 33.090 51.065 119.755 1.00 41.46 137 ASP B O 1
ATOM 820 N N . THR B 2 37 ? 32.955 53.298 119.896 1.00 42.56 138 THR B N 1
ATOM 821 C CA . THR B 2 37 ? 33.446 53.395 121.239 1.00 41.96 138 THR B CA 1
ATOM 822 C C . THR B 2 37 ? 32.330 53.905 122.148 1.00 40.89 138 THR B C 1
ATOM 823 O O . THR B 2 37 ? 31.618 54.826 121.795 1.00 43.44 138 THR B O 1
ATOM 827 N N . ILE B 2 38 ? 32.171 53.281 123.304 1.00 41.90 139 ILE B N 1
ATOM 828 C CA . ILE B 2 38 ? 31.332 53.824 124.368 1.00 41.72 139 ILE B CA 1
ATOM 829 C C . ILE B 2 38 ? 32.275 54.613 125.212 1.00 40.36 139 ILE B C 1
ATOM 830 O O . ILE B 2 38 ? 33.222 54.045 125.732 1.00 41.87 139 ILE B O 1
ATOM 835 N N . THR B 2 39 ? 32.017 55.899 125.364 1.00 38.78 140 THR B N 1
ATOM 836 C CA . THR B 2 39 ? 32.932 56.777 126.055 1.00 38.71 140 THR B CA 1
ATOM 837 C C . THR B 2 39 ? 32.460 57.136 127.425 1.00 37.81 140 THR B C 1
ATOM 838 O O . THR B 2 39 ? 31.387 57.720 127.574 1.00 40.48 140 THR B O 1
ATOM 842 N N . ILE B 2 40 ? 33.280 56.827 128.427 1.00 36.52 141 ILE B N 1
ATOM 843 C CA . ILE B 2 40 ? 32.945 57.099 129.818 1.00 36.03 141 ILE B CA 1
ATOM 844 C C . ILE B 2 40 ? 34.026 57.957 130.410 1.00 36.08 141 ILE B C 1
ATOM 845 O O . ILE B 2 40 ? 35.193 57.608 130.333 1.00 36.58 141 ILE B O 1
ATOM 850 N N . ASN B 2 41 ? 33.638 59.088 130.988 1.00 37.66 142 ASN B N 1
ATOM 851 C CA . ASN B 2 41 ? 34.564 59.970 131.728 1.00 37.78 142 ASN B CA 1
ATOM 852 C C . ASN B 2 41 ? 34.076 60.106 133.138 1.00 36.35 142 ASN B C 1
ATOM 853 O O . ASN B 2 41 ? 32.883 60.165 133.357 1.00 36.88 142 ASN B O 1
ATOM 858 N N . ALA B 2 42 ? 34.995 60.193 134.079 1.00 36.56 143 ALA B N 1
ATOM 859 C CA . ALA B 2 42 ? 34.656 60.273 135.478 1.00 37.89 143 ALA B CA 1
ATOM 860 C C . ALA B 2 42 ? 35.755 60.907 136.268 1.00 37.82 143 ALA B C 1
ATOM 861 O O . ALA B 2 42 ? 36.923 60.739 135.957 1.00 40.43 143 ALA B O 1
ATOM 863 N N . GLU B 2 43 ? 35.384 61.611 137.313 1.00 38.78 144 GLU B N 1
ATOM 864 C CA . GLU B 2 43 ? 36.343 62.259 138.178 1.00 40.87 144 GLU B CA 1
ATOM 865 C C . GLU B 2 43 ? 37.138 61.257 139.033 1.00 42.54 144 GLU B C 1
ATOM 866 O O . GLU B 2 43 ? 38.318 61.514 139.366 1.00 45.03 144 GLU B O 1
ATOM 872 N N . THR B 2 44 ? 36.516 60.127 139.388 1.00 39.25 145 THR B N 1
ATOM 873 C CA . THR B 2 44 ? 37.206 59.050 140.113 1.00 39.53 145 THR B CA 1
ATOM 874 C C . THR B 2 44 ? 36.807 57.666 139.613 1.00 36.97 145 THR B C 1
ATOM 875 O O . THR B 2 44 ? 35.928 57.532 138.803 1.00 37.51 145 THR B O 1
ATOM 879 N N . VAL B 2 45 ? 37.474 56.634 140.088 1.00 35.80 146 VAL B N 1
ATOM 880 C CA . VAL B 2 45 ? 37.056 55.272 139.750 1.00 36.07 146 VAL B CA 1
ATOM 881 C C . VAL B 2 45 ? 35.619 55.013 140.226 1.00 35.51 146 VAL B C 1
ATOM 882 O O . VAL B 2 45 ? 34.856 54.335 139.548 1.00 37.08 146 VAL B O 1
ATOM 886 N N . TRP B 2 46 ? 35.246 55.578 141.364 1.00 34.74 147 TRP B N 1
ATOM 887 C CA . TRP B 2 46 ? 33.880 55.408 141.912 1.00 34.60 147 TRP B CA 1
ATOM 888 C C . TRP B 2 46 ? 32.793 55.918 140.967 1.00 34.81 147 TRP B C 1
ATOM 889 O O . TRP B 2 46 ? 31.718 55.349 140.868 1.00 36.13 147 TRP B O 1
ATOM 900 N N . GLY B 2 47 ? 33.066 56.994 140.261 1.00 35.13 148 GLY B N 1
ATOM 901 C CA . GLY B 2 47 ? 32.141 57.476 139.222 1.00 34.14 148 GLY B CA 1
ATOM 902 C C . GLY B 2 47 ? 32.111 56.518 138.056 1.00 34.04 148 GLY B C 1
ATOM 903 O O . GLY B 2 47 ? 31.078 56.309 137.434 1.00 33.83 148 GLY B O 1
ATOM 904 N N . ALA B 2 48 ? 33.258 55.923 137.756 1.00 34.47 149 ALA B N 1
ATOM 905 C CA . ALA B 2 48 ? 33.341 54.963 136.662 1.00 34.38 149 ALA B CA 1
ATOM 906 C C . ALA B 2 48 ? 32.472 53.727 136.911 1.00 33.80 149 ALA B C 1
ATOM 907 O O . ALA B 2 48 ? 31.847 53.224 135.975 1.00 34.18 149 ALA B O 1
ATOM 909 N N . LEU B 2 49 ? 32.444 53.234 138.153 1.00 33.43 150 LEU B N 1
ATOM 910 C CA . LEU B 2 49 ? 31.626 52.053 138.497 1.00 32.61 150 LEU B CA 1
ATOM 911 C C . LEU B 2 49 ? 30.151 52.319 138.309 1.00 31.54 150 LEU B C 1
ATOM 912 O O . LEU B 2 49 ? 29.406 51.438 137.894 1.00 31.24 150 LEU B O 1
ATOM 917 N N . HIS B 2 50 ? 29.723 53.514 138.687 1.00 31.82 151 HIS B N 1
ATOM 918 C CA . HIS B 2 50 ? 28.342 53.915 138.481 1.00 31.90 151 HIS B CA 1
ATOM 919 C C . HIS B 2 50 ? 27.999 53.863 136.985 1.00 32.48 151 HIS B C 1
ATOM 920 O O . HIS B 2 50 ? 26.924 53.397 136.625 1.00 32.45 151 HIS B O 1
ATOM 927 N N . ALA B 2 51 ? 28.950 54.270 136.134 1.00 32.04 152 ALA B N 1
ATOM 928 C CA . ALA B 2 51 ? 28.747 54.280 134.696 1.00 32.36 152 ALA B CA 1
ATOM 929 C C . ALA B 2 51 ? 28.480 52.872 134.169 1.00 32.29 152 ALA B C 1
ATOM 930 O O . ALA B 2 51 ? 27.653 52.697 133.272 1.00 32.59 152 ALA B O 1
ATOM 932 N N . PHE B 2 52 ? 29.228 51.903 134.675 1.00 31.47 153 PHE B N 1
ATOM 933 C CA . PHE B 2 52 ? 29.042 50.521 134.276 1.00 33.15 153 PHE B CA 1
ATOM 934 C C . PHE B 2 52 ? 27.674 49.961 134.662 1.00 34.22 153 PHE B C 1
ATOM 935 O O . PHE B 2 52 ? 27.071 49.251 133.844 1.00 36.45 153 PHE B O 1
ATOM 943 N N . THR B 2 53 ? 27.198 50.241 135.884 1.00 33.17 154 THR B N 1
ATOM 944 C CA . THR B 2 53 ? 25.902 49.736 136.310 1.00 33.61 154 THR B CA 1
ATOM 945 C C . THR B 2 53 ? 24.794 50.448 135.547 1.00 35.04 154 THR B C 1
ATOM 946 O O . THR B 2 53 ? 23.731 49.872 135.344 1.00 34.77 154 THR B O 1
ATOM 950 N N . THR B 2 54 ? 25.029 51.700 135.134 1.00 34.67 155 THR B N 1
ATOM 951 C CA . THR B 2 54 ? 24.083 52.358 134.249 1.00 34.30 155 THR B CA 1
ATOM 952 C C . THR B 2 54 ? 24.111 51.592 132.935 1.00 34.13 155 THR B C 1
ATOM 953 O O . THR B 2 54 ? 23.086 51.207 132.400 1.00 34.58 155 THR B O 1
ATOM 957 N N . LEU B 2 55 ? 25.307 51.336 132.457 1.00 33.95 156 LEU B N 1
ATOM 958 C CA . LEU B 2 55 ? 25.494 50.787 131.132 1.00 35.08 156 LEU B CA 1
ATOM 959 C C . LEU B 2 55 ? 24.898 49.403 130.991 1.00 34.79 156 LEU B C 1
ATOM 960 O O . LEU B 2 55 ? 24.346 49.094 129.954 1.00 36.63 156 LEU B O 1
ATOM 965 N N . GLN B 2 56 ? 25.011 48.563 132.012 1.00 34.89 157 GLN B N 1
ATOM 966 C CA . GLN B 2 56 ? 24.443 47.213 131.930 1.00 35.36 157 GLN B CA 1
ATOM 967 C C . GLN B 2 56 ? 22.933 47.240 131.844 1.00 36.18 157 GLN B C 1
ATOM 968 O O . GLN B 2 56 ? 22.319 46.326 131.305 1.00 37.74 157 GLN B O 1
ATOM 974 N N . GLN B 2 57 ? 22.320 48.297 132.357 1.00 36.47 158 GLN B N 1
ATOM 975 C CA . GLN B 2 57 ? 20.867 48.421 132.237 1.00 36.53 158 GLN B CA 1
ATOM 976 C C . GLN B 2 57 ? 20.455 48.943 130.884 1.00 36.29 158 GLN B C 1
ATOM 977 O O . GLN B 2 57 ? 19.263 49.064 130.643 1.00 38.04 158 GLN B O 1
ATOM 983 N N . LEU B 2 58 ? 21.427 49.225 130.013 1.00 35.61 159 LEU B N 1
ATOM 984 C CA . LEU B 2 58 ? 21.172 49.738 128.661 1.00 35.24 159 LEU B CA 1
ATOM 985 C C . LEU B 2 58 ? 21.413 48.733 127.534 1.00 35.45 159 LEU B C 1
ATOM 986 O O . LEU B 2 58 ? 20.900 48.905 126.449 1.00 36.32 159 LEU B O 1
ATOM 991 N N . VAL B 2 59 ? 22.232 47.713 127.780 1.00 35.40 160 VAL B N 1
ATOM 992 C CA . VAL B 2 59 ? 22.548 46.728 126.782 1.00 35.40 160 VAL B CA 1
ATOM 993 C C . VAL B 2 59 ? 21.613 45.541 126.910 1.00 37.52 160 VAL B C 1
ATOM 994 O O . VAL B 2 59 ? 21.610 44.831 127.916 1.00 37.99 160 VAL B O 1
ATOM 998 N N . ILE B 2 60 ? 20.854 45.319 125.850 1.00 39.59 161 ILE B N 1
ATOM 999 C CA . ILE B 2 60 ? 19.767 44.369 125.813 1.00 39.05 161 ILE B CA 1
ATOM 1000 C C . ILE B 2 60 ? 19.881 43.464 124.592 1.00 41.26 161 ILE B C 1
ATOM 1001 O O . ILE B 2 60 ? 20.687 43.703 123.654 1.00 41.13 161 ILE B O 1
ATOM 1006 N N . SER B 2 61 ? 19.063 42.429 124.593 1.00 42.03 162 SER B N 1
ATOM 1007 C CA . SER B 2 61 ? 19.031 41.484 123.492 1.00 45.73 162 SER B CA 1
ATOM 1008 C C . SER B 2 61 ? 18.430 42.125 122.249 1.00 45.85 162 SER B C 1
ATOM 1009 O O . SER B 2 61 ? 17.437 42.826 122.352 1.00 46.91 162 SER B O 1
ATOM 1012 N N . ASP B 2 62 ? 19.028 41.903 121.084 1.00 48.09 163 ASP B N 1
ATOM 1013 C CA . ASP B 2 62 ? 18.342 42.268 119.829 1.00 53.74 163 ASP B CA 1
ATOM 1014 C C . ASP B 2 62 ? 17.297 41.207 119.417 1.00 56.30 163 ASP B C 1
ATOM 1015 O O . ASP B 2 62 ? 16.748 41.279 118.331 1.00 57.88 163 ASP B O 1
ATOM 1020 N N . GLY B 2 63 ? 17.044 40.220 120.286 1.00 58.04 164 GLY B N 1
ATOM 1021 C CA . GLY B 2 63 ? 16.031 39.193 120.036 1.00 59.47 164 GLY B CA 1
ATOM 1022 C C . GLY B 2 63 ? 16.442 38.165 118.993 1.00 63.12 164 GLY B C 1
ATOM 1023 O O . GLY B 2 63 ? 15.639 37.323 118.612 1.00 64.08 164 GLY B O 1
ATOM 1024 N N . HIS B 2 64 ? 17.694 38.237 118.540 1.00 65.80 165 HIS B N 1
ATOM 1025 C CA . HIS B 2 64 ? 18.218 37.356 117.494 1.00 67.12 165 HIS B CA 1
ATOM 1026 C C . HIS B 2 64 ? 19.576 36.772 117.861 1.00 62.46 165 HIS B C 1
ATOM 1027 O O . HIS B 2 64 ? 20.306 36.325 116.996 1.00 61.23 165 HIS B O 1
ATOM 1034 N N . GLY B 2 65 ? 19.889 36.748 119.155 1.00 60.04 166 GLY B N 1
ATOM 1035 C CA . GLY B 2 65 ? 21.137 36.146 119.654 1.00 58.81 166 GLY B CA 1
ATOM 1036 C C . GLY B 2 65 ? 22.217 37.170 119.982 1.00 57.98 166 GLY B C 1
ATOM 1037 O O . GLY B 2 65 ? 23.213 36.850 120.631 1.00 58.57 166 GLY B O 1
ATOM 1038 N N . GLY B 2 66 ? 22.020 38.409 119.531 1.00 56.21 167 GLY B N 1
ATOM 1039 C CA . GLY B 2 66 ? 23.011 39.452 119.698 1.00 51.56 167 GLY B CA 1
ATOM 1040 C C . GLY B 2 66 ? 22.607 40.470 120.734 1.00 49.24 167 GLY B C 1
ATOM 1041 O O . GLY B 2 66 ? 21.611 40.325 121.425 1.00 48.10 167 GLY B O 1
ATOM 1042 N N . LEU B 2 67 ? 23.401 41.525 120.814 1.00 48.22 168 LEU B N 1
ATOM 1043 C CA . LEU B 2 67 ? 23.212 42.569 121.786 1.00 45.89 168 LEU B CA 1
ATOM 1044 C C . LEU B 2 67 ? 23.257 43.927 121.130 1.00 45.49 168 LEU B C 1
ATOM 1045 O O . LEU B 2 67 ? 24.044 44.164 120.220 1.00 44.53 168 LEU B O 1
ATOM 1050 N N . ILE B 2 68 ? 22.430 44.831 121.646 1.00 44.85 169 ILE B N 1
ATOM 1051 C CA . ILE B 2 68 ? 22.384 46.203 121.185 1.00 43.08 169 ILE B CA 1
ATOM 1052 C C . ILE B 2 68 ? 22.301 47.191 122.327 1.00 40.94 169 ILE B C 1
ATOM 1053 O O . ILE B 2 68 ? 21.997 46.834 123.441 1.00 39.62 169 ILE B O 1
ATOM 1058 N N . ILE B 2 69 ? 22.639 48.435 122.035 1.00 41.72 170 ILE B N 1
ATOM 1059 C CA . ILE B 2 69 ? 22.067 49.573 122.750 1.00 42.45 170 ILE B CA 1
ATOM 1060 C C . ILE B 2 69 ? 21.087 50.143 121.739 1.00 42.59 170 ILE B C 1
ATOM 1061 O O . ILE B 2 69 ? 21.424 50.315 120.566 1.00 42.05 170 ILE B O 1
ATOM 1066 N N . GLU B 2 70 ? 19.886 50.450 122.191 1.00 44.15 171 GLU B N 1
ATOM 1067 C CA . GLU B 2 70 ? 18.779 50.764 121.268 1.00 44.48 171 GLU B CA 1
ATOM 1068 C C . GLU B 2 70 ? 18.962 52.024 120.428 1.00 45.34 171 GLU B C 1
ATOM 1069 O O . GLU B 2 70 ? 18.472 52.100 119.304 1.00 44.94 171 GLU B O 1
ATOM 1075 N N . GLU B 2 71 ? 19.630 53.016 121.001 1.00 44.75 172 GLU B N 1
ATOM 1076 C CA . GLU B 2 71 ? 19.861 54.270 120.324 1.00 46.74 172 GLU B CA 1
ATOM 1077 C C . GLU B 2 71 ? 21.155 54.918 120.823 1.00 45.98 172 GLU B C 1
ATOM 1078 O O . GLU B 2 71 ? 21.650 54.590 121.869 1.00 48.10 172 GLU B O 1
ATOM 1084 N N . PRO B 2 72 ? 21.693 55.875 120.073 1.00 45.91 173 PRO B N 1
ATOM 1085 C CA . PRO B 2 72 ? 22.745 56.686 120.670 1.00 44.97 173 PRO B CA 1
ATOM 1086 C C . PRO B 2 72 ? 22.264 57.348 121.934 1.00 43.60 173 PRO B C 1
ATOM 1087 O O . PRO B 2 72 ? 21.061 57.505 122.126 1.00 47.61 173 PRO B O 1
ATOM 1091 N N . VAL B 2 73 ? 23.175 57.741 122.793 1.00 40.67 174 VAL B N 1
ATOM 1092 C CA . VAL B 2 73 ? 22.780 58.310 124.050 1.00 39.81 174 VAL B CA 1
ATOM 1093 C C . VAL B 2 73 ? 23.903 59.141 124.634 1.00 40.82 174 VAL B C 1
ATOM 1094 O O . VAL B 2 73 ? 25.090 58.811 124.509 1.00 41.63 174 VAL B O 1
ATOM 1098 N N . ASN B 2 74 ? 23.518 60.221 125.282 1.00 42.56 175 ASN B N 1
ATOM 1099 C CA . ASN B 2 74 ? 24.442 61.042 126.053 1.00 44.74 175 ASN B CA 1
ATOM 1100 C C . ASN B 2 74 ? 23.859 61.162 127.441 1.00 42.45 175 ASN B C 1
ATOM 1101 O O . ASN B 2 74 ? 22.706 61.580 127.607 1.00 43.21 175 ASN B O 1
ATOM 1106 N N . ILE B 2 75 ? 24.658 60.784 128.416 1.00 39.90 176 ILE B N 1
ATOM 1107 C CA . ILE B 2 75 ? 24.275 60.832 129.809 1.00 39.90 176 ILE B CA 1
ATOM 1108 C C . ILE B 2 75 ? 25.317 61.633 130.569 1.00 39.73 176 ILE B C 1
ATOM 1109 O O . ILE B 2 75 ? 26.495 61.518 130.323 1.00 38.35 176 ILE B O 1
ATOM 1114 N N . LYS B 2 76 ? 24.848 62.398 131.532 1.00 41.66 177 LYS B N 1
ATOM 1115 C CA . LYS B 2 76 ? 25.686 63.075 132.489 1.00 42.33 177 LYS B CA 1
ATOM 1116 C C . LYS B 2 76 ? 24.968 62.858 133.782 1.00 40.78 177 LYS B C 1
ATOM 1117 O O . LYS B 2 76 ? 23.752 63.098 133.875 1.00 40.77 177 LYS B O 1
ATOM 1123 N N . ASP B 2 77 ? 25.698 62.403 134.784 1.00 39.14 178 ASP B N 1
ATOM 1124 C CA . ASP B 2 77 ? 25.061 61.872 135.978 1.00 37.76 178 ASP B CA 1
ATOM 1125 C C . ASP B 2 77 ? 25.927 62.077 137.212 1.00 36.51 178 ASP B C 1
ATOM 1126 O O . ASP B 2 77 ? 27.154 62.048 137.129 1.00 36.22 178 ASP B O 1
ATOM 1131 N N . SER B 2 78 ? 25.263 62.250 138.354 1.00 36.02 179 SER B N 1
ATOM 1132 C CA . SER B 2 78 ? 25.922 62.378 139.657 1.00 35.38 179 SER B CA 1
ATOM 1133 C C . SER B 2 78 ? 24.830 62.378 140.692 1.00 35.25 179 SER B C 1
ATOM 1134 O O . SER B 2 78 ? 23.678 62.617 140.357 1.00 35.21 179 SER B O 1
ATOM 1137 N N . PRO B 2 79 ? 25.174 62.115 141.967 1.00 36.34 180 PRO B N 1
ATOM 1138 C CA . PRO B 2 79 ? 24.144 62.010 143.012 1.00 36.05 180 PRO B CA 1
ATOM 1139 C C . PRO B 2 79 ? 23.811 63.330 143.686 1.00 36.79 180 PRO B C 1
ATOM 1140 O O . PRO B 2 79 ? 24.720 64.074 144.023 1.00 36.97 180 PRO B O 1
ATOM 1144 N N . LEU B 2 80 ? 22.531 63.588 143.927 1.00 36.43 181 LEU B N 1
ATOM 1145 C CA . LEU B 2 80 ? 22.128 64.742 144.713 1.00 37.56 181 LEU B CA 1
ATOM 1146 C C . LEU B 2 80 ? 22.713 64.718 146.142 1.00 37.40 181 LEU B C 1
ATOM 1147 O O . LEU B 2 80 ? 22.992 65.760 146.721 1.00 37.45 181 LEU B O 1
ATOM 1152 N N . TYR B 2 81 ? 22.893 63.526 146.706 1.00 37.31 182 TYR B N 1
ATOM 1153 C CA . TYR B 2 81 ? 23.395 63.379 148.081 1.00 37.88 182 TYR B CA 1
ATOM 1154 C C . TYR B 2 81 ? 24.499 62.355 148.107 1.00 37.40 182 TYR B C 1
ATOM 1155 O O . TYR B 2 81 ? 24.458 61.409 147.339 1.00 37.29 182 TYR B O 1
ATOM 1164 N N . PRO B 2 82 ? 25.521 62.572 148.957 1.00 37.93 183 PRO B N 1
ATOM 1165 C CA . PRO B 2 82 ? 26.670 61.671 149.037 1.00 36.73 183 PRO B CA 1
ATOM 1166 C C . PRO B 2 82 ? 26.437 60.474 149.946 1.00 36.03 183 PRO B C 1
ATOM 1167 O O . PRO B 2 82 ? 27.198 59.513 149.885 1.00 36.05 183 PRO B O 1
ATOM 1171 N N . TYR B 2 83 ? 25.415 60.553 150.797 1.00 34.70 184 TYR B N 1
ATOM 1172 C CA . TYR B 2 83 ? 25.108 59.498 151.741 1.00 34.25 184 TYR B CA 1
ATOM 1173 C C . TYR B 2 83 ? 23.808 58.751 151.353 1.00 32.62 184 TYR B C 1
ATOM 1174 O O . TYR B 2 83 ? 22.727 59.162 151.717 1.00 32.75 184 TYR B O 1
ATOM 1183 N N . ARG B 2 84 ? 23.947 57.645 150.650 1.00 31.12 185 ARG B N 1
ATOM 1184 C CA . ARG B 2 84 ? 22.800 56.902 150.160 1.00 31.45 185 ARG B CA 1
ATOM 1185 C C . ARG B 2 84 ? 22.809 55.458 150.670 1.00 30.57 185 ARG B C 1
ATOM 1186 O O . ARG B 2 84 ? 23.501 54.585 150.145 1.00 30.11 185 ARG B O 1
ATOM 1194 N N . GLY B 2 85 ? 22.033 55.215 151.718 1.00 31.25 186 GLY B N 1
ATOM 1195 C CA . GLY B 2 85 ? 22.148 53.990 152.454 1.00 30.90 186 GLY B CA 1
ATOM 1196 C C . GLY B 2 85 ? 20.931 53.177 152.835 1.00 31.33 186 GLY B C 1
ATOM 1197 O O . GLY B 2 85 ? 19.786 53.638 152.791 1.00 31.86 186 GLY B O 1
ATOM 1198 N N . ILE B 2 86 ? 21.220 51.937 153.212 1.00 30.17 187 ILE B N 1
ATOM 1199 C CA . ILE B 2 86 ? 20.310 51.080 153.921 1.00 30.26 187 ILE B CA 1
ATOM 1200 C C . ILE B 2 86 ? 21.027 50.559 155.154 1.00 30.15 187 ILE B C 1
ATOM 1201 O O . ILE B 2 86 ? 22.248 50.502 155.207 1.00 29.34 187 ILE B O 1
ATOM 1206 N N . MET B 2 87 ? 20.250 50.170 156.150 1.00 31.00 188 MET B N 1
ATOM 1207 C CA . MET B 2 87 ? 20.807 49.681 157.408 1.00 31.06 188 MET B CA 1
ATOM 1208 C C . MET B 2 87 ? 20.348 48.239 157.653 1.00 30.80 188 MET B C 1
ATOM 1209 O O . MET B 2 87 ? 19.149 47.922 157.579 1.00 30.06 188 MET B O 1
ATOM 1214 N N . LEU B 2 88 ? 21.329 47.397 157.967 1.00 30.07 189 LEU B N 1
ATOM 1215 C CA . LEU B 2 88 ? 21.122 46.015 158.230 1.00 30.16 189 LEU B CA 1
ATOM 1216 C C . LEU B 2 88 ? 21.332 45.776 159.717 1.00 31.85 189 LEU B C 1
ATOM 1217 O O . LEU B 2 88 ? 22.349 46.178 160.275 1.00 32.63 189 LEU B O 1
ATOM 1222 N N . ASP B 2 89 ? 20.356 45.112 160.348 1.00 32.58 190 ASP B N 1
ATOM 1223 C CA . ASP B 2 89 ? 20.378 44.742 161.754 1.00 32.20 190 ASP B CA 1
ATOM 1224 C C . ASP B 2 89 ? 20.689 43.258 161.878 1.00 32.33 190 ASP B C 1
ATOM 1225 O O . ASP B 2 89 ? 19.814 42.414 161.652 1.00 34.71 190 ASP B O 1
ATOM 1230 N N . THR B 2 90 ? 21.933 42.945 162.233 1.00 31.60 191 THR B N 1
ATOM 1231 C CA . THR B 2 90 ? 22.377 41.594 162.556 1.00 30.86 191 THR B CA 1
ATOM 1232 C C . THR B 2 90 ? 22.475 41.382 164.066 1.00 31.59 191 THR B C 1
ATOM 1233 O O . THR B 2 90 ? 23.073 40.381 164.523 1.00 30.59 191 THR B O 1
ATOM 1237 N N . GLY B 2 91 ? 21.922 42.316 164.845 1.00 31.75 192 GLY B N 1
ATOM 1238 C CA . GLY B 2 91 ? 21.841 42.161 166.309 1.00 32.37 192 GLY B CA 1
ATOM 1239 C C . GLY B 2 91 ? 20.667 41.302 166.757 1.00 33.14 192 GLY B C 1
ATOM 1240 O O . GLY B 2 91 ? 20.805 40.455 167.633 1.00 35.92 192 GLY B O 1
ATOM 1241 N N . ARG B 2 92 ? 19.505 41.496 166.152 1.00 33.50 193 ARG B N 1
ATOM 1242 C CA . ARG B 2 92 ? 18.311 40.746 166.535 1.00 33.10 193 ARG B CA 1
ATOM 1243 C C . ARG B 2 92 ? 18.316 39.369 165.974 1.00 33.23 193 ARG B C 1
ATOM 1244 O O . ARG B 2 92 ? 17.900 38.438 166.637 1.00 34.04 193 ARG B O 1
ATOM 1252 N N . ASN B 2 93 ? 18.741 39.262 164.719 1.00 32.70 194 ASN B N 1
ATOM 1253 C CA . ASN B 2 93 ? 18.859 37.992 164.021 1.00 31.60 194 ASN B CA 1
ATOM 1254 C C . ASN B 2 93 ? 20.087 38.019 163.095 1.00 31.41 194 ASN B C 1
ATOM 1255 O O . ASN B 2 93 ? 20.425 39.089 162.533 1.00 31.71 194 ASN B O 1
ATOM 1260 N N . PHE B 2 94 ? 20.744 36.866 162.949 1.00 30.27 195 PHE B N 1
ATOM 1261 C CA . PHE B 2 94 ? 21.941 36.715 162.114 1.00 30.40 195 PHE B CA 1
ATOM 1262 C C . PHE B 2 94 ? 21.596 36.686 160.612 1.00 30.54 195 PHE B C 1
ATOM 1263 O O . PHE B 2 94 ? 20.654 36.024 160.186 1.00 31.82 195 PHE B O 1
ATOM 1271 N N . VAL B 2 95 ? 22.367 37.407 159.808 1.00 30.69 196 VAL B N 1
ATOM 1272 C CA . VAL B 2 95 ? 22.257 37.378 158.364 1.00 29.18 196 VAL B CA 1
ATOM 1273 C C . VAL B 2 95 ? 23.583 36.926 157.857 1.00 30.14 196 VAL B C 1
ATOM 1274 O O . VAL B 2 95 ? 24.628 37.465 158.265 1.00 30.31 196 VAL B O 1
ATOM 1278 N N . SER B 2 96 ? 23.563 35.922 156.975 1.00 30.90 197 SER B N 1
ATOM 1279 C CA . SER B 2 96 ? 24.797 35.291 156.532 1.00 31.39 197 SER B CA 1
ATOM 1280 C C . SER B 2 96 ? 25.464 36.119 155.458 1.00 31.34 197 SER B C 1
ATOM 1281 O O . SER B 2 96 ? 24.853 36.991 154.845 1.00 31.42 197 SER B O 1
ATOM 1284 N N . LEU B 2 97 ? 26.719 35.803 155.219 1.00 32.19 198 LEU B N 1
ATOM 1285 C CA . LEU B 2 97 ? 27.539 36.517 154.275 1.00 32.09 198 LEU B CA 1
ATOM 1286 C C . LEU B 2 97 ? 26.973 36.557 152.883 1.00 31.48 198 LEU B C 1
ATOM 1287 O O . LEU B 2 97 ? 27.037 37.593 152.240 1.00 31.29 198 LEU B O 1
ATOM 1292 N N . PRO B 2 98 ? 26.457 35.421 152.392 1.00 32.12 199 PRO B N 1
ATOM 1293 C CA . PRO B 2 98 ? 25.889 35.442 151.023 1.00 31.63 199 PRO B CA 1
ATOM 1294 C C . PRO B 2 98 ? 24.680 36.384 150.895 1.00 31.49 199 PRO B C 1
ATOM 1295 O O . PRO B 2 98 ? 24.530 37.072 149.889 1.00 31.84 199 PRO B O 1
ATOM 1299 N N . LYS B 2 99 ? 23.847 36.452 151.917 1.00 31.48 200 LYS B N 1
ATOM 1300 C CA . LYS B 2 99 ? 22.760 37.406 151.900 1.00 31.02 200 LYS B CA 1
ATOM 1301 C C . LYS B 2 99 ? 23.239 38.843 152.086 1.00 30.32 200 LYS B C 1
ATOM 1302 O O . LYS B 2 99 ? 22.615 39.768 151.558 1.00 30.19 200 LYS B O 1
ATOM 1308 N N . ILE B 2 100 ? 24.346 39.035 152.801 1.00 30.46 201 ILE B N 1
ATOM 1309 C CA . ILE B 2 100 ? 24.961 40.375 152.881 1.00 29.89 201 ILE B CA 1
ATOM 1310 C C . ILE B 2 100 ? 25.533 40.756 151.518 1.00 30.10 201 ILE B C 1
ATOM 1311 O O . ILE B 2 100 ? 25.379 41.886 151.092 1.00 31.15 201 ILE B O 1
ATOM 1316 N N . PHE B 2 101 ? 26.183 39.830 150.838 1.00 30.04 202 PHE B N 1
ATOM 1317 C CA . PHE B 2 101 ? 26.660 40.093 149.492 1.00 31.45 202 PHE B CA 1
ATOM 1318 C C . PHE B 2 101 ? 25.519 40.407 148.546 1.00 31.83 202 PHE B C 1
ATOM 1319 O O . PHE B 2 101 ? 25.607 41.307 147.729 1.00 32.28 202 PHE B O 1
ATOM 1327 N N . GLU B 2 102 ? 24.426 39.675 148.672 1.00 31.11 203 GLU B N 1
ATOM 1328 C CA . GLU B 2 102 ? 23.291 39.889 147.807 1.00 30.35 203 GLU B CA 1
ATOM 1329 C C . GLU B 2 102 ? 22.785 41.324 147.972 1.00 29.57 203 GLU B C 1
ATOM 1330 O O . GLU B 2 102 ? 22.402 41.952 146.993 1.00 30.18 203 GLU B O 1
ATOM 1336 N N . GLN B 2 103 ? 22.785 41.854 149.191 1.00 28.78 204 GLN B N 1
ATOM 1337 C CA . GLN B 2 103 ? 22.306 43.209 149.402 1.00 28.80 204 GLN B CA 1
ATOM 1338 C C . GLN B 2 103 ? 23.264 44.212 148.748 1.00 29.41 204 GLN B C 1
ATOM 1339 O O . GLN B 2 103 ? 22.836 45.260 148.250 1.00 29.07 204 GLN B O 1
ATOM 1345 N N . LEU B 2 104 ? 24.552 43.911 148.801 1.00 28.40 205 LEU B N 1
ATOM 1346 C CA . LEU B 2 104 ? 25.558 44.808 148.268 1.00 28.80 205 LEU B CA 1
ATOM 1347 C C . LEU B 2 104 ? 25.454 44.859 146.756 1.00 29.70 205 LEU B C 1
ATOM 1348 O O . LEU B 2 104 ? 25.693 45.893 146.150 1.00 28.37 205 LEU B O 1
ATOM 1353 N N . GLU B 2 105 ? 25.091 43.716 146.170 1.00 31.27 206 GLU B N 1
ATOM 1354 C CA . GLU B 2 105 ? 24.786 43.643 144.755 1.00 31.80 206 GLU B CA 1
ATOM 1355 C C . GLU B 2 105 ? 23.605 44.543 144.398 1.00 30.51 206 GLU B C 1
ATOM 1356 O O . GLU B 2 105 ? 23.649 45.264 143.434 1.00 31.07 206 GLU B O 1
ATOM 1362 N N . GLY B 2 106 ? 22.566 44.485 145.185 1.00 30.39 207 GLY B N 1
ATOM 1363 C CA . GLY B 2 106 ? 21.415 45.362 145.000 1.00 30.70 207 GLY B CA 1
ATOM 1364 C C . GLY B 2 106 ? 21.790 46.835 145.107 1.00 29.42 207 GLY B C 1
ATOM 1365 O O . GLY B 2 106 ? 21.342 47.669 144.322 1.00 28.98 207 GLY B O 1
ATOM 1366 N N . MET B 2 107 ? 22.620 47.147 146.069 1.00 29.04 208 MET B N 1
ATOM 1367 C CA . MET B 2 107 ? 23.090 48.516 146.272 1.00 30.12 208 MET B CA 1
ATOM 1368 C C . MET B 2 107 ? 23.879 48.983 145.065 1.00 31.78 208 MET B C 1
ATOM 1369 O O . MET B 2 107 ? 23.655 50.080 144.535 1.00 33.14 208 MET B O 1
ATOM 1374 N N . SER B 2 108 ? 24.758 48.114 144.596 1.00 32.25 209 SER B N 1
ATOM 1375 C CA . SER B 2 108 ? 25.552 48.381 143.427 1.00 33.67 209 SER B CA 1
ATOM 1376 C C . SER B 2 108 ? 24.682 48.842 142.264 1.00 34.07 209 SER B C 1
ATOM 1377 O O . SER B 2 108 ? 24.932 49.895 141.655 1.00 35.40 209 SER B O 1
ATOM 1380 N N . LEU B 2 109 ? 23.637 48.073 141.990 1.00 33.09 210 LEU B N 1
ATOM 1381 C CA . LEU B 2 109 ? 22.830 48.290 140.800 1.00 32.48 210 LEU B CA 1
ATOM 1382 C C . LEU B 2 109 ? 21.919 49.513 140.944 1.00 31.55 210 LEU B C 1
ATOM 1383 O O . LEU B 2 109 ? 21.521 50.116 139.933 1.00 31.64 210 LEU B O 1
ATOM 1388 N N . SER B 2 110 ? 21.589 49.880 142.172 1.00 30.92 211 SER B N 1
ATOM 1389 C CA . SER B 2 110 ? 20.775 51.051 142.422 1.00 30.43 211 SER B CA 1
ATOM 1390 C C . SER B 2 110 ? 21.609 52.270 142.873 1.00 30.21 211 SER B C 1
ATOM 1391 O O . SER B 2 110 ? 21.077 53.316 143.206 1.00 30.53 211 SER B O 1
ATOM 1394 N N . LYS B 2 111 ? 22.921 52.106 142.894 1.00 29.80 212 LYS B N 1
ATOM 1395 C CA . LYS B 2 111 ? 23.878 53.164 143.229 1.00 29.16 212 LYS B CA 1
ATOM 1396 C C . LYS B 2 111 ? 23.801 53.688 144.672 1.00 29.43 212 LYS B C 1
ATOM 1397 O O . LYS B 2 111 ? 24.245 54.795 144.961 1.00 29.74 212 LYS B O 1
ATOM 1403 N N . LEU B 2 112 ? 23.252 52.905 145.582 1.00 28.54 213 LEU B N 1
ATOM 1404 C CA . LEU B 2 112 ? 23.391 53.206 146.992 1.00 28.72 213 LEU B CA 1
ATOM 1405 C C . LEU B 2 112 ? 24.855 52.977 147.359 1.00 29.81 213 LEU B C 1
ATOM 1406 O O . LEU B 2 112 ? 25.490 52.058 146.826 1.00 32.63 213 LEU B O 1
ATOM 1411 N N . ASN B 2 113 ? 25.391 53.739 148.284 1.00 28.84 214 ASN B N 1
ATOM 1412 C CA . ASN B 2 113 ? 26.801 53.656 148.551 1.00 28.53 214 ASN B CA 1
ATOM 1413 C C . ASN B 2 113 ? 27.177 53.513 149.997 1.00 28.99 214 ASN B C 1
ATOM 1414 O O . ASN B 2 113 ? 28.347 53.480 150.297 1.00 30.18 214 ASN B O 1
ATOM 1419 N N . VAL B 2 114 ? 26.198 53.440 150.895 1.00 30.90 215 VAL B N 1
ATOM 1420 C CA . VAL B 2 114 ? 26.443 53.191 152.311 1.00 30.60 215 VAL B CA 1
ATOM 1421 C C . VAL B 2 114 ? 25.676 51.987 152.816 1.00 30.61 215 VAL B C 1
ATOM 1422 O O . VAL B 2 114 ? 24.439 51.955 152.785 1.00 32.04 215 VAL B O 1
ATOM 1426 N N . LEU B 2 115 ? 26.382 50.973 153.309 1.00 30.95 216 LEU B N 1
ATOM 1427 C CA . LEU B 2 115 ? 25.741 49.942 154.110 1.00 29.45 216 LEU B CA 1
ATOM 1428 C C . LEU B 2 115 ? 25.989 50.220 155.567 1.00 30.08 216 LEU B C 1
ATOM 1429 O O . LEU B 2 115 ? 27.089 50.012 156.087 1.00 30.97 216 LEU B O 1
ATOM 1434 N N . HIS B 2 116 ? 24.969 50.737 156.225 1.00 30.04 217 HIS B N 1
ATOM 1435 C CA . HIS B 2 116 ? 25.036 51.022 157.640 1.00 30.37 217 HIS B CA 1
ATOM 1436 C C . HIS B 2 116 ? 24.789 49.703 158.375 1.00 30.64 217 HIS B C 1
ATOM 1437 O O . HIS B 2 116 ? 23.668 49.189 158.380 1.00 29.92 217 HIS B O 1
ATOM 1444 N N . TRP B 2 117 ? 25.848 49.145 158.966 1.00 30.73 218 TRP B N 1
ATOM 1445 C CA . TRP B 2 117 ? 25.785 47.825 159.573 1.00 30.23 218 TRP B CA 1
ATOM 1446 C C . TRP B 2 117 ? 25.551 47.920 161.095 1.00 32.22 218 TRP B C 1
ATOM 1447 O O . TRP B 2 117 ? 26.461 48.128 161.891 1.00 34.13 218 TRP B O 1
ATOM 1458 N N . HIS B 2 118 ? 24.291 47.773 161.476 1.00 32.62 219 HIS B N 1
ATOM 1459 C CA . HIS B 2 118 ? 23.889 47.602 162.858 1.00 33.15 219 HIS B CA 1
ATOM 1460 C C . HIS B 2 118 ? 24.264 46.203 163.335 1.00 33.10 219 HIS B C 1
ATOM 1461 O O . HIS B 2 118 ? 23.465 45.252 163.269 1.00 31.83 219 HIS B O 1
ATOM 1468 N N . ILE B 2 119 ? 25.489 46.089 163.832 1.00 33.44 220 ILE B N 1
ATOM 1469 C CA . ILE B 2 119 ? 26.140 44.776 164.050 1.00 33.98 220 ILE B CA 1
ATOM 1470 C C . ILE B 2 119 ? 25.560 43.949 165.208 1.00 34.91 220 ILE B C 1
ATOM 1471 O O . ILE B 2 119 ? 25.176 42.768 165.053 1.00 33.99 220 ILE B O 1
ATOM 1476 N N . ASP B 2 120 ? 25.516 44.581 166.366 1.00 34.98 221 ASP B N 1
ATOM 1477 C CA . ASP B 2 120 ? 24.970 43.997 167.548 1.00 34.79 221 ASP B CA 1
ATOM 1478 C C . ASP B 2 120 ? 23.724 44.746 168.031 1.00 34.93 221 ASP B C 1
ATOM 1479 O O . ASP B 2 120 ? 23.361 45.814 167.516 1.00 32.85 221 ASP B O 1
ATOM 1484 N N . ASP B 2 121 ? 23.051 44.129 169.015 1.00 34.85 222 ASP B N 1
ATOM 1485 C CA . ASP B 2 121 ? 22.057 44.831 169.815 1.00 34.72 222 ASP B CA 1
ATOM 1486 C C . ASP B 2 121 ? 21.961 44.121 171.176 1.00 36.24 222 ASP B C 1
ATOM 1487 O O . ASP B 2 121 ? 22.787 43.262 171.521 1.00 37.37 222 ASP B O 1
ATOM 1492 N N . ALA B 2 122 ? 20.975 44.480 171.973 1.00 36.37 223 ALA B N 1
ATOM 1493 C CA . ALA B 2 122 ? 20.789 43.813 173.239 1.00 36.89 223 ALA B CA 1
ATOM 1494 C C . ALA B 2 122 ? 20.824 42.277 173.084 1.00 35.73 223 ALA B C 1
ATOM 1495 O O . ALA B 2 122 ? 21.428 41.572 173.914 1.00 35.20 223 ALA B O 1
ATOM 1497 N N . GLN B 2 123 ? 20.187 41.787 172.014 1.00 34.95 224 GLN B N 1
ATOM 1498 C CA . GLN B 2 123 ? 19.829 40.355 171.825 1.00 34.81 224 GLN B CA 1
ATOM 1499 C C . GLN B 2 123 ? 20.973 39.407 171.406 1.00 36.01 224 GLN B C 1
ATOM 1500 O O . GLN B 2 123 ? 20.861 38.165 171.541 1.00 36.13 224 GLN B O 1
ATOM 1506 N N . SER B 2 124 ? 22.012 39.957 170.782 1.00 35.87 225 SER B N 1
ATOM 1507 C CA . SER B 2 124 ? 23.170 39.139 170.443 1.00 35.83 225 SER B CA 1
ATOM 1508 C C . SER B 2 124 ? 24.364 40.018 170.127 1.00 35.52 225 SER B C 1
ATOM 1509 O O . SER B 2 124 ? 24.224 41.167 169.712 1.00 36.03 225 SER B O 1
ATOM 1512 N N . TRP B 2 125 ? 25.534 39.450 170.337 1.00 36.17 226 TRP B N 1
ATOM 1513 C CA . TRP B 2 125 ? 26.773 40.010 169.880 1.00 36.29 226 TRP B CA 1
ATOM 1514 C C . TRP B 2 125 ? 27.351 38.980 168.961 1.00 36.02 226 TRP B C 1
ATOM 1515 O O . TRP B 2 125 ? 27.848 37.956 169.427 1.00 36.01 226 TRP B O 1
ATOM 1526 N N . PRO B 2 126 ? 27.269 39.226 167.648 1.00 34.90 227 PRO B N 1
ATOM 1527 C CA . PRO B 2 126 ? 27.734 38.279 166.675 1.00 34.95 227 PRO B CA 1
ATOM 1528 C C . PRO B 2 126 ? 29.134 38.549 166.100 1.00 37.00 227 PRO B C 1
ATOM 1529 O O . PRO B 2 126 ? 29.576 37.794 165.240 1.00 37.53 227 PRO B O 1
ATOM 1533 N N . ILE B 2 127 ? 29.828 39.595 166.556 1.00 37.55 228 ILE B N 1
ATOM 1534 C CA . ILE B 2 127 ? 31.105 39.958 165.915 1.00 38.35 228 ILE B CA 1
ATOM 1535 C C . ILE B 2 127 ? 32.297 39.601 166.783 1.00 39.75 228 ILE B C 1
ATOM 1536 O O . ILE B 2 127 ? 32.348 39.921 167.986 1.00 39.19 228 ILE B O 1
ATOM 1541 N N . TRP B 2 128 ? 33.257 38.927 166.158 1.00 41.41 229 TRP B N 1
ATOM 1542 C CA . TRP B 2 128 ? 34.462 38.497 166.845 1.00 44.39 229 TRP B CA 1
ATOM 1543 C C . TRP B 2 128 ? 35.305 39.674 167.259 1.00 45.21 229 TRP B C 1
ATOM 1544 O O . TRP B 2 128 ? 35.644 40.531 166.444 1.00 46.85 229 TRP B O 1
ATOM 1555 N N . VAL B 2 129 ? 35.657 39.715 168.535 1.00 48.77 230 VAL B N 1
ATOM 1556 C CA . VAL B 2 129 ? 36.566 40.735 169.049 1.00 50.26 230 VAL B CA 1
ATOM 1557 C C . VAL B 2 129 ? 37.745 40.059 169.710 1.00 52.11 230 VAL B C 1
ATOM 1558 O O . VAL B 2 129 ? 37.563 39.360 170.691 1.00 54.19 230 VAL B O 1
ATOM 1562 N N . ASP B 2 130 ? 38.955 40.256 169.171 1.00 56.56 231 ASP B N 1
ATOM 1563 C CA . ASP B 2 130 ? 40.196 39.630 169.736 1.00 57.38 231 ASP B CA 1
ATOM 1564 C C . ASP B 2 130 ? 40.434 39.986 171.184 1.00 55.41 231 ASP B C 1
ATOM 1565 O O . ASP B 2 130 ? 40.695 39.106 171.988 1.00 59.45 231 ASP B O 1
ATOM 1570 N N . VAL B 2 131 ? 40.332 41.268 171.506 1.00 54.06 232 VAL B N 1
ATOM 1571 C CA . VAL B 2 131 ? 40.655 41.782 172.854 1.00 55.89 232 VAL B CA 1
ATOM 1572 C C . VAL B 2 131 ? 39.724 41.269 173.965 1.00 56.76 232 VAL B C 1
ATOM 1573 O O . VAL B 2 131 ? 40.112 41.236 175.137 1.00 57.14 232 VAL B O 1
ATOM 1577 N N . TYR B 2 132 ? 38.511 40.855 173.588 1.00 54.32 233 TYR B N 1
ATOM 1578 C CA . TYR B 2 132 ? 37.605 40.173 174.501 1.00 52.97 233 TYR B CA 1
ATOM 1579 C C . TYR B 2 132 ? 36.941 38.993 173.781 1.00 51.75 233 TYR B C 1
ATOM 1580 O O . TYR B 2 132 ? 35.832 39.108 173.266 1.00 51.38 233 TYR B O 1
ATOM 1589 N N . PRO B 2 133 ? 37.624 37.852 173.718 1.00 51.23 234 PRO B N 1
ATOM 1590 C CA . PRO B 2 133 ? 37.096 36.689 173.008 1.00 50.94 234 PRO B CA 1
ATOM 1591 C C . PRO B 2 133 ? 35.717 36.254 173.479 1.00 49.57 234 PRO B C 1
ATOM 1592 O O . PRO B 2 133 ? 34.911 35.763 172.689 1.00 50.32 234 PRO B O 1
ATOM 1596 N N . GLU B 2 134 ? 35.456 36.457 174.758 1.00 49.26 235 GLU B N 1
ATOM 1597 C CA . GLU B 2 134 ? 34.220 36.010 175.416 1.00 48.17 235 GLU B CA 1
ATOM 1598 C C . GLU B 2 134 ? 32.908 36.682 174.958 1.00 47.26 235 GLU B C 1
ATOM 1599 O O . GLU B 2 134 ? 31.830 36.226 175.345 1.00 45.18 235 GLU B O 1
ATOM 1605 N N . MET B 2 135 ? 32.994 37.772 174.182 1.00 46.43 236 MET B N 1
ATOM 1606 C CA . MET B 2 135 ? 31.789 38.505 173.781 1.00 45.75 236 MET B CA 1
ATOM 1607 C C . MET B 2 135 ? 30.907 37.646 172.894 1.00 43.97 236 MET B C 1
ATOM 1608 O O . MET B 2 135 ? 29.704 37.621 173.076 1.00 43.71 236 MET B O 1
ATOM 1613 N N . VAL B 2 136 ? 31.509 36.917 171.963 1.00 43.77 237 VAL B N 1
ATOM 1614 C CA . VAL B 2 136 ? 30.741 36.015 171.094 1.00 43.43 237 VAL B CA 1
ATOM 1615 C C . VAL B 2 136 ? 30.101 34.828 171.822 1.00 44.63 237 VAL B C 1
ATOM 1616 O O . VAL B 2 136 ? 29.462 33.983 171.198 1.00 44.09 237 VAL B O 1
ATOM 1620 N N . LYS B 2 137 ? 30.276 34.734 173.131 1.00 45.87 238 LYS B N 1
ATOM 1621 C CA . LYS B 2 137 ? 29.471 33.780 173.897 1.00 48.25 238 LYS B CA 1
ATOM 1622 C C . LYS B 2 137 ? 27.978 34.161 173.828 1.00 46.17 238 LYS B C 1
ATOM 1623 O O . LYS B 2 137 ? 27.132 33.314 174.009 1.00 45.33 238 LYS B O 1
ATOM 1629 N N . ASP B 2 138 ? 27.683 35.440 173.588 1.00 44.51 239 ASP B N 1
ATOM 1630 C CA . ASP B 2 138 ? 26.308 35.906 173.399 1.00 42.80 239 ASP B CA 1
ATOM 1631 C C . ASP B 2 138 ? 25.935 36.008 171.908 1.00 41.78 239 ASP B C 1
ATOM 1632 O O . ASP B 2 138 ? 25.022 36.742 171.533 1.00 42.28 239 ASP B O 1
ATOM 1637 N N . ALA B 2 139 ? 26.640 35.272 171.055 1.00 40.58 240 ALA B N 1
ATOM 1638 C CA . ALA B 2 139 ? 26.168 34.995 169.692 1.00 39.53 240 ALA B CA 1
ATOM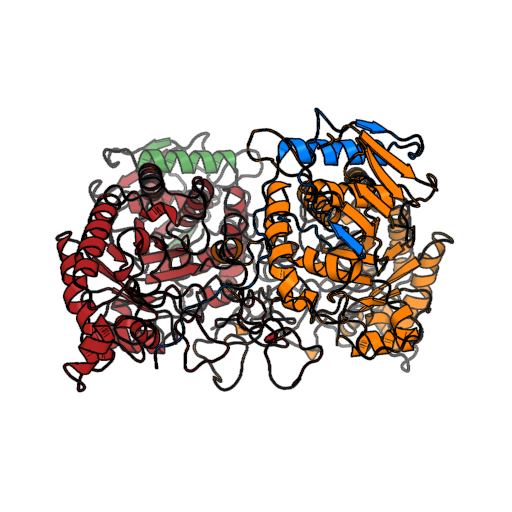 1639 C C . ALA B 2 139 ? 25.129 33.871 169.747 1.00 39.36 240 ALA B C 1
ATOM 1640 O O . ALA B 2 139 ? 25.174 33.041 170.631 1.00 41.17 240 ALA B O 1
ATOM 1642 N N . TYR B 2 140 ? 24.206 33.844 168.799 1.00 38.24 241 TYR B N 1
ATOM 1643 C CA . TYR B 2 140 ? 23.175 32.829 168.751 1.00 38.32 241 TYR B CA 1
ATOM 1644 C C . TYR B 2 140 ? 23.705 31.387 168.576 1.00 40.69 241 TYR B C 1
ATOM 1645 O O . TYR B 2 140 ? 23.073 30.467 169.028 1.00 41.70 241 TYR B O 1
ATOM 1654 N N . SER B 2 141 ? 24.812 31.197 167.870 1.00 42.30 242 SER B N 1
ATOM 1655 C CA . SER B 2 141 ? 25.424 29.869 167.703 1.00 42.86 242 SER B CA 1
ATOM 1656 C C . SER B 2 141 ? 26.876 30.066 167.244 1.00 42.61 242 SER B C 1
ATOM 1657 O O . SER B 2 141 ? 27.219 31.129 166.810 1.00 41.11 242 SER B O 1
ATOM 1660 N N . PRO B 2 142 ? 27.733 29.042 167.375 1.00 45.99 243 PRO B N 1
ATOM 1661 C CA . PRO B 2 142 ? 29.129 29.203 166.902 1.00 46.79 243 PRO B CA 1
ATOM 1662 C C . PRO B 2 142 ? 29.191 29.474 165.418 1.00 47.04 243 PRO B C 1
ATOM 1663 O O . PRO B 2 142 ? 30.108 30.131 164.957 1.00 47.12 243 PRO B O 1
ATOM 1667 N N . HIS B 2 143 ? 28.196 29.001 164.682 1.00 49.67 244 HIS B N 1
ATOM 1668 C CA . HIS B 2 143 ? 28.144 29.235 163.241 1.00 52.67 244 HIS B CA 1
ATOM 1669 C C . HIS B 2 143 ? 27.476 30.566 162.848 1.00 48.18 244 HIS B C 1
ATOM 1670 O O . HIS B 2 143 ? 27.310 30.843 161.681 1.00 45.60 244 HIS B O 1
ATOM 1677 N N . GLU B 2 144 ? 27.106 31.384 163.835 1.00 44.34 245 GLU B N 1
ATOM 1678 C CA . GLU B 2 144 ? 26.446 32.662 163.595 1.00 40.65 245 GLU B CA 1
ATOM 1679 C C . GLU B 2 144 ? 27.297 33.796 164.169 1.00 38.54 245 GLU B C 1
ATOM 1680 O O . GLU B 2 144 ? 26.843 34.638 164.918 1.00 36.67 245 GLU B O 1
ATOM 1686 N N . ILE B 2 145 ? 28.559 33.777 163.772 1.00 38.50 246 ILE B N 1
ATOM 1687 C CA . ILE B 2 145 ? 29.575 34.716 164.213 1.00 37.55 246 ILE B CA 1
ATOM 1688 C C . ILE B 2 145 ? 30.217 35.327 162.987 1.00 36.50 246 ILE B C 1
ATOM 1689 O O . ILE B 2 145 ? 30.469 34.637 162.028 1.00 36.79 246 ILE B O 1
ATOM 1694 N N . TYR B 2 146 ? 30.462 36.632 163.010 1.00 37.06 247 TYR B N 1
ATOM 1695 C CA . TYR B 2 146 ? 31.196 37.293 161.939 1.00 35.82 247 TYR B CA 1
ATOM 1696 C C . TYR B 2 146 ? 32.656 37.285 162.346 1.00 37.62 247 TYR B C 1
ATOM 1697 O O . TYR B 2 146 ? 33.068 38.048 163.207 1.00 39.11 247 TYR B O 1
ATOM 1706 N N . SER B 2 147 ? 33.433 36.388 161.760 1.00 38.17 248 SER B N 1
ATOM 1707 C CA . SER B 2 147 ? 34.886 36.405 161.953 1.00 39.48 248 SER B CA 1
ATOM 1708 C C . SER B 2 147 ? 35.482 37.714 161.380 1.00 40.42 248 SER B C 1
ATOM 1709 O O . SER B 2 147 ? 34.828 38.430 160.583 1.00 38.31 248 SER B O 1
ATOM 1712 N N . ARG B 2 148 ? 36.716 38.003 161.778 1.00 41.14 249 ARG B N 1
ATOM 1713 C CA . ARG B 2 148 ? 37.447 39.133 161.234 1.00 43.16 249 ARG B CA 1
ATOM 1714 C C . ARG B 2 148 ? 37.650 38.956 159.755 1.00 40.26 249 ARG B C 1
ATOM 1715 O O . ARG B 2 148 ? 37.523 39.911 159.007 1.00 40.48 249 ARG B O 1
ATOM 1723 N N . ASN B 2 149 ? 37.934 37.743 159.318 1.00 38.77 250 ASN B N 1
ATOM 1724 C CA . ASN B 2 149 ? 38.037 37.512 157.881 1.00 38.68 250 ASN B CA 1
ATOM 1725 C C . ASN B 2 149 ? 36.689 37.712 157.148 1.00 37.38 250 ASN B C 1
ATOM 1726 O O . ASN B 2 149 ? 36.672 38.153 156.008 1.00 37.77 250 ASN B O 1
ATOM 1731 N N . ASP B 2 150 ? 35.568 37.405 157.811 1.00 35.91 251 ASP B N 1
ATOM 1732 C CA . ASP B 2 150 ? 34.259 37.673 157.254 1.00 35.09 251 ASP B CA 1
ATOM 1733 C C . ASP B 2 150 ? 34.092 39.164 157.014 1.00 32.52 251 ASP B C 1
ATOM 1734 O O . ASP B 2 150 ? 33.759 39.570 155.939 1.00 30.61 251 ASP B O 1
ATOM 1739 N N . VAL B 2 151 ? 34.383 39.957 158.038 1.00 33.66 252 VAL B N 1
ATOM 1740 C CA . VAL B 2 151 ? 34.359 41.408 157.921 1.00 33.74 252 VAL B CA 1
ATOM 1741 C C . VAL B 2 151 ? 35.287 41.874 156.798 1.00 33.98 252 VAL B C 1
ATOM 1742 O O . VAL B 2 151 ? 34.872 42.681 155.982 1.00 33.37 252 VAL B O 1
ATOM 1746 N N . ARG B 2 152 ? 36.510 41.351 156.717 1.00 34.37 253 ARG B N 1
ATOM 1747 C CA . ARG B 2 152 ? 37.381 41.743 155.612 1.00 35.74 253 ARG B CA 1
ATOM 1748 C C . ARG B 2 152 ? 36.686 41.501 154.247 1.00 35.14 253 ARG B C 1
ATOM 1749 O O . ARG B 2 152 ? 36.694 42.376 153.370 1.00 34.99 253 ARG B O 1
ATOM 1757 N N . ASN B 2 153 ? 36.066 40.334 154.069 1.00 34.31 254 ASN B N 1
ATOM 1758 C CA . ASN B 2 153 ? 35.427 40.006 152.783 1.00 33.21 254 ASN B CA 1
ATOM 1759 C C . ASN B 2 153 ? 34.200 40.845 152.489 1.00 32.36 254 ASN B C 1
ATOM 1760 O O . ASN B 2 153 ? 33.895 41.108 151.320 1.00 31.16 254 ASN B O 1
ATOM 1765 N N . ILE B 2 154 ? 33.493 41.253 153.547 1.00 31.81 255 ILE B N 1
ATOM 1766 C CA . ILE B 2 154 ? 32.376 42.174 153.412 1.00 31.55 255 ILE B CA 1
ATOM 1767 C C . ILE B 2 154 ? 32.833 43.585 152.986 1.00 30.43 255 ILE B C 1
ATOM 1768 O O . ILE B 2 154 ? 32.329 44.148 152.039 1.00 28.32 255 ILE B O 1
ATOM 1773 N N . VAL B 2 155 ? 33.783 44.138 153.722 1.00 31.64 256 VAL B N 1
ATOM 1774 C CA . VAL B 2 155 ? 34.375 45.433 153.375 1.00 31.53 256 VAL B CA 1
ATOM 1775 C C . VAL B 2 155 ? 34.872 45.426 151.941 1.00 31.20 256 VAL B C 1
ATOM 1776 O O . VAL B 2 155 ? 34.555 46.334 151.162 1.00 31.90 256 VAL B O 1
ATOM 1780 N N . ASN B 2 156 ? 35.591 44.385 151.589 1.00 29.67 257 ASN B N 1
ATOM 1781 C CA . ASN B 2 156 ? 36.100 44.244 150.275 1.00 30.74 257 ASN B CA 1
ATOM 1782 C C . ASN B 2 156 ? 35.081 44.035 149.152 1.00 30.92 257 ASN B C 1
ATOM 1783 O O . ASN B 2 156 ? 35.294 44.500 148.044 1.00 30.04 257 ASN B O 1
ATOM 1788 N N . TYR B 2 157 ? 34.006 43.266 149.413 1.00 31.05 258 TYR B N 1
ATOM 1789 C CA . TYR B 2 157 ? 32.974 43.044 148.416 1.00 30.20 258 TYR B CA 1
ATOM 1790 C C . TYR B 2 157 ? 32.334 44.374 148.122 1.00 29.43 258 TYR B C 1
ATOM 1791 O O . TYR B 2 157 ? 32.076 44.704 146.944 1.00 28.89 258 TYR B O 1
ATOM 1800 N N . ALA B 2 158 ? 32.094 45.142 149.195 1.00 29.09 259 ALA B N 1
ATOM 1801 C CA . ALA B 2 158 ? 31.524 46.480 149.089 1.00 29.26 259 ALA B CA 1
ATOM 1802 C C . ALA B 2 158 ? 32.440 47.407 148.294 1.00 29.97 259 ALA B C 1
ATOM 1803 O O . ALA B 2 158 ? 32.021 48.047 147.316 1.00 30.36 259 ALA B O 1
ATOM 1805 N N . ARG B 2 159 ? 33.712 47.440 148.699 1.00 31.65 260 ARG B N 1
ATOM 1806 C CA . ARG B 2 159 ? 34.712 48.298 148.093 1.00 31.53 260 ARG B CA 1
ATOM 1807 C C . ARG B 2 159 ? 34.677 48.082 146.618 1.00 30.40 260 ARG B C 1
ATOM 1808 O O . ARG B 2 159 ? 34.610 49.058 145.846 1.00 31.32 260 ARG B O 1
ATOM 1816 N N . ALA B 2 160 ? 34.628 46.821 146.206 1.00 28.52 261 ALA B N 1
ATOM 1817 C CA . ALA B 2 160 ? 34.640 46.524 144.786 1.00 28.36 261 ALA B CA 1
ATOM 1818 C C . ALA B 2 160 ? 33.449 47.125 144.034 1.00 28.83 261 ALA B C 1
ATOM 1819 O O . ALA B 2 160 ? 33.532 47.340 142.837 1.00 28.93 261 ALA B O 1
ATOM 1821 N N . ARG B 2 161 ? 32.349 47.395 144.755 1.00 29.66 262 ARG B N 1
ATOM 1822 C CA . ARG B 2 161 ? 31.141 47.981 144.194 1.00 29.72 262 ARG B CA 1
ATOM 1823 C C . ARG B 2 161 ? 30.955 49.410 144.670 1.00 30.18 262 ARG B C 1
ATOM 1824 O O . ARG B 2 161 ? 29.842 49.921 144.680 1.00 29.65 262 ARG B O 1
ATOM 1832 N N . GLY B 2 162 ? 32.047 50.054 145.061 1.00 30.77 263 GLY B N 1
ATOM 1833 C CA . GLY B 2 162 ? 31.998 51.458 145.504 1.00 30.42 263 GLY B CA 1
ATOM 1834 C C . GLY B 2 162 ? 31.065 51.733 146.675 1.00 29.97 263 GLY B C 1
ATOM 1835 O O . GLY B 2 162 ? 30.437 52.805 146.740 1.00 29.22 263 GLY B O 1
ATOM 1836 N N . ILE B 2 163 ? 30.965 50.758 147.591 1.00 29.21 264 ILE B N 1
ATOM 1837 C CA . ILE B 2 163 ? 30.046 50.867 148.697 1.00 28.81 264 ILE B CA 1
ATOM 1838 C C . ILE B 2 163 ? 30.858 50.992 149.959 1.00 29.11 264 ILE B C 1
ATOM 1839 O O . ILE B 2 163 ? 31.810 50.239 150.165 1.00 29.66 264 ILE B O 1
ATOM 1844 N N . ARG B 2 164 ? 30.481 51.952 150.792 1.00 29.94 265 ARG B N 1
ATOM 1845 C CA . ARG B 2 164 ? 31.112 52.208 152.082 1.00 30.28 265 ARG B CA 1
ATOM 1846 C C . ARG B 2 164 ? 30.367 51.428 153.129 1.00 30.35 265 ARG B C 1
ATOM 1847 O O . ARG B 2 164 ? 29.148 51.483 153.193 1.00 28.19 265 ARG B O 1
ATOM 1855 N N . VAL B 2 165 ? 31.105 50.718 153.978 1.00 31.51 266 VAL B N 1
ATOM 1856 C CA . VAL B 2 165 ? 30.490 50.051 155.115 1.00 32.12 266 VAL B CA 1
ATOM 1857 C C . VAL B 2 165 ? 30.709 50.871 156.373 1.00 32.65 266 VAL B C 1
ATOM 1858 O O . VAL B 2 165 ? 31.834 51.075 156.805 1.00 34.05 266 VAL B O 1
ATOM 1862 N N . ILE B 2 166 ? 29.615 51.312 156.971 1.00 32.23 267 ILE B N 1
ATOM 1863 C CA . ILE B 2 166 ? 29.653 52.063 158.193 1.00 32.57 267 ILE B CA 1
ATOM 1864 C C . ILE B 2 166 ? 29.165 51.225 159.365 1.00 32.14 267 ILE B C 1
ATOM 1865 O O . ILE B 2 166 ? 27.993 50.936 159.462 1.00 32.88 267 ILE B O 1
ATOM 1870 N N . PRO B 2 167 ? 30.065 50.821 160.257 1.00 32.79 268 PRO B N 1
ATOM 1871 C CA . PRO B 2 167 ? 29.672 49.984 161.354 1.00 32.96 268 PRO B CA 1
ATOM 1872 C C . PRO B 2 167 ? 28.957 50.775 162.414 1.00 34.67 268 PRO B C 1
ATOM 1873 O O . PRO B 2 167 ? 29.294 51.947 162.616 1.00 35.99 268 PRO B O 1
ATOM 1877 N N . GLU B 2 168 ? 27.971 50.161 163.058 1.00 34.86 269 GLU B N 1
ATOM 1878 C CA . GLU B 2 168 ? 27.346 50.722 164.253 1.00 35.43 269 GLU B CA 1
ATOM 1879 C C . GLU B 2 168 ? 27.411 49.740 165.409 1.00 35.83 269 GLU B C 1
ATOM 1880 O O . GLU B 2 168 ? 26.976 48.597 165.300 1.00 35.28 269 GLU B O 1
ATOM 1886 N N . ILE B 2 169 ? 27.972 50.192 166.513 1.00 38.28 270 ILE B N 1
ATOM 1887 C CA . ILE B 2 169 ? 27.883 49.475 167.782 1.00 39.79 270 ILE B CA 1
ATOM 1888 C C . ILE B 2 169 ? 27.076 50.415 168.655 1.00 41.20 270 ILE B C 1
ATOM 1889 O O . ILE B 2 169 ? 27.559 51.474 169.055 1.00 42.64 270 ILE B O 1
ATOM 1894 N N . ASP B 2 170 ? 25.830 50.048 168.898 1.00 41.09 271 ASP B N 1
ATOM 1895 C CA . ASP B 2 170 ? 24.893 50.969 169.472 1.00 42.37 271 ASP B CA 1
ATOM 1896 C C . ASP B 2 170 ? 25.191 51.106 170.958 1.00 44.60 271 ASP B C 1
ATOM 1897 O O . ASP B 2 170 ? 25.217 50.128 171.691 1.00 44.65 271 ASP B O 1
ATOM 1902 N N . MET B 2 171 ? 25.446 52.331 171.394 1.00 46.98 272 MET B N 1
ATOM 1903 C CA . MET B 2 171 ? 25.720 52.576 172.801 1.00 47.20 272 MET B CA 1
ATOM 1904 C C . MET B 2 171 ? 25.071 53.887 173.195 1.00 47.48 272 MET B C 1
ATOM 1905 O O . MET B 2 171 ? 24.822 54.720 172.333 1.00 49.12 272 MET B O 1
ATOM 1910 N N . PRO B 2 172 ? 24.755 54.060 174.488 1.00 47.67 273 PRO B N 1
ATOM 1911 C CA . PRO B 2 172 ? 24.881 53.115 175.594 1.00 46.48 273 PRO B CA 1
ATOM 1912 C C . PRO B 2 172 ? 23.615 52.296 175.839 1.00 46.68 273 PRO B C 1
ATOM 1913 O O . PRO B 2 172 ? 23.628 51.368 176.650 1.00 47.51 273 PRO B O 1
ATOM 1917 N N . SER B 2 173 ? 22.515 52.646 175.180 1.00 44.86 274 SER B N 1
ATOM 1918 C CA . SER B 2 173 ? 21.362 51.776 175.178 1.00 42.63 274 SER B CA 1
ATOM 1919 C C . SER B 2 173 ? 21.624 50.551 174.267 1.00 41.51 274 SER B C 1
ATOM 1920 O O . SER B 2 173 ? 22.709 50.397 173.702 1.00 39.05 274 SER B O 1
ATOM 1923 N N . HIS B 2 174 ? 20.634 49.663 174.193 1.00 40.40 275 HIS B N 1
ATOM 1924 C CA . HIS B 2 174 ? 20.715 48.469 173.385 1.00 39.66 275 HIS B CA 1
ATOM 1925 C C . HIS B 2 174 ? 22.010 47.747 173.646 1.00 38.34 275 HIS B C 1
ATOM 1926 O O . HIS B 2 174 ? 22.780 47.455 172.719 1.00 39.57 275 HIS B O 1
ATOM 1933 N N . SER B 2 175 ? 22.262 47.473 174.910 1.00 37.35 276 SER B N 1
ATOM 1934 C CA . SER B 2 175 ? 23.552 46.915 175.347 1.00 37.65 276 SER B CA 1
ATOM 1935 C C . SER B 2 175 ? 23.337 45.882 176.478 1.00 38.11 276 SER B C 1
ATOM 1936 O O . SER B 2 175 ? 22.968 46.235 177.584 1.00 37.79 276 SER B O 1
ATOM 1939 N N . SER B 2 176 ? 23.574 44.606 176.158 1.00 37.86 277 SER B N 1
ATOM 1940 C CA . SER B 2 176 ? 23.427 43.529 177.088 1.00 38.45 277 SER B CA 1
ATOM 1941 C C . SER B 2 176 ? 24.326 42.420 176.605 1.00 40.14 277 SER B C 1
ATOM 1942 O O . SER B 2 176 ? 25.376 42.156 177.222 1.00 39.82 277 SER B O 1
ATOM 1945 N N . SER B 2 177 ? 23.918 41.754 175.510 1.00 39.12 278 SER B N 1
ATOM 1946 C CA . SER B 2 177 ? 24.724 40.695 174.945 1.00 38.31 278 SER B CA 1
ATOM 1947 C C . SER B 2 177 ? 26.152 41.222 174.710 1.00 40.91 278 SER B C 1
ATOM 1948 O O . SER B 2 177 ? 26.360 42.395 174.351 1.00 41.38 278 SER B O 1
ATOM 1951 N N . GLY B 2 178 ? 27.133 40.351 174.938 1.00 42.51 279 GLY B N 1
ATOM 1952 C CA . GLY B 2 178 ? 28.530 40.633 174.597 1.00 44.07 279 GLY B CA 1
ATOM 1953 C C . GLY B 2 178 ? 29.199 41.416 175.707 1.00 44.57 279 GLY B C 1
ATOM 1954 O O . GLY B 2 178 ? 30.042 40.884 176.399 1.00 46.05 279 GLY B O 1
ATOM 1955 N N . TRP B 2 179 ? 28.788 42.666 175.876 1.00 43.87 280 TRP B N 1
ATOM 1956 C CA . TRP B 2 179 ? 29.286 43.500 176.966 1.00 45.99 280 TRP B CA 1
ATOM 1957 C C . TRP B 2 179 ? 29.247 42.741 178.309 1.00 46.21 280 TRP B C 1
ATOM 1958 O O . TRP B 2 179 ? 30.219 42.730 179.047 1.00 46.62 280 TRP B O 1
ATOM 1969 N N . LYS B 2 180 ? 28.126 42.114 178.618 1.00 45.90 281 LYS B N 1
ATOM 1970 C CA . LYS B 2 180 ? 27.958 41.480 179.926 1.00 48.52 281 LYS B CA 1
ATOM 1971 C C . LYS B 2 180 ? 28.843 40.251 180.118 1.00 47.76 281 LYS B C 1
ATOM 1972 O O . LYS B 2 180 ? 29.101 39.841 181.235 1.00 49.46 281 LYS B O 1
ATOM 1978 N N . GLN B 2 181 ? 29.306 39.677 179.020 1.00 48.00 282 GLN B N 1
ATOM 1979 C CA . GLN B 2 181 ? 30.341 38.660 179.047 1.00 48.91 282 GLN B CA 1
ATOM 1980 C C . GLN B 2 181 ? 31.717 39.210 179.446 1.00 50.52 282 GLN B C 1
ATOM 1981 O O . GLN B 2 181 ? 32.521 38.494 179.989 1.00 49.46 282 GLN B O 1
ATOM 1987 N N . VAL B 2 182 ? 31.999 40.467 179.132 1.00 52.53 283 VAL B N 1
ATOM 1988 C CA . VAL B 2 182 ? 33.307 41.061 179.458 1.00 53.74 283 VAL B CA 1
ATOM 1989 C C . VAL B 2 182 ? 33.345 41.442 180.936 1.00 53.81 283 VAL B C 1
ATOM 1990 O O . VAL B 2 182 ? 34.313 41.163 181.654 1.00 52.83 283 VAL B O 1
ATOM 1994 N N . ASP B 2 183 ? 32.276 42.075 181.386 1.00 53.91 284 ASP B N 1
ATOM 1995 C CA . ASP B 2 183 ? 32.191 42.494 182.766 1.00 54.95 284 ASP B CA 1
ATOM 1996 C C . ASP B 2 183 ? 30.733 42.751 183.127 1.00 54.27 284 ASP B C 1
ATOM 1997 O O . ASP B 2 183 ? 30.157 43.702 182.639 1.00 52.57 284 ASP B O 1
ATOM 2002 N N . PRO B 2 184 ? 30.144 41.898 183.988 1.00 55.68 285 PRO B N 1
ATOM 2003 C CA . PRO B 2 184 ? 28.724 42.018 184.365 1.00 57.54 285 PRO B CA 1
ATOM 2004 C C . PRO B 2 184 ? 28.308 43.411 184.844 1.00 60.14 285 PRO B C 1
ATOM 2005 O O . PRO B 2 184 ? 27.172 43.828 184.615 1.00 62.64 285 PRO B O 1
ATOM 2009 N N . GLU B 2 185 ? 29.225 44.112 185.503 1.00 62.25 286 GLU B N 1
ATOM 2010 C CA . GLU B 2 185 ? 28.950 45.436 186.044 1.00 62.27 286 GLU B CA 1
ATOM 2011 C C . GLU B 2 185 ? 28.800 46.506 184.982 1.00 60.73 286 GLU B C 1
ATOM 2012 O O . GLU B 2 185 ? 28.234 47.571 185.276 1.00 61.99 286 GLU B O 1
ATOM 2018 N N . MET B 2 186 ? 29.342 46.270 183.782 1.00 56.33 287 MET B N 1
ATOM 2019 C CA . MET B 2 186 ? 29.386 47.317 182.766 1.00 55.20 287 MET B CA 1
ATOM 2020 C C . MET B 2 186 ? 28.033 47.576 182.102 1.00 53.47 287 MET B C 1
ATOM 2021 O O . MET B 2 186 ? 27.820 48.624 181.498 1.00 50.95 287 MET B O 1
ATOM 2026 N N . VAL B 2 187 ? 27.130 46.612 182.233 1.00 53.54 288 VAL B N 1
ATOM 2027 C CA . VAL B 2 187 ? 25.737 46.752 181.808 1.00 53.98 288 VAL B CA 1
ATOM 2028 C C . VAL B 2 187 ? 24.814 46.651 183.013 1.00 54.29 288 VAL B C 1
ATOM 2029 O O . VAL B 2 187 ? 25.141 45.985 183.979 1.00 56.98 288 VAL B O 1
ATOM 2033 N N . THR B 2 188 ? 23.654 47.295 182.935 1.00 53.10 289 THR B N 1
ATOM 2034 C CA . THR B 2 188 ? 22.726 47.327 184.051 1.00 53.17 289 THR B CA 1
ATOM 2035 C C . THR B 2 188 ? 21.302 46.909 183.620 1.00 52.20 289 THR B C 1
ATOM 2036 O O . THR B 2 188 ? 20.910 47.073 182.470 1.00 50.39 289 THR B O 1
ATOM 2040 N N . CYS B 2 189 ? 20.550 46.338 184.555 1.00 52.07 290 CYS B N 1
ATOM 2041 C CA . CYS B 2 189 ? 19.157 45.938 184.311 1.00 51.76 290 CYS B CA 1
ATOM 2042 C C . CYS B 2 189 ? 18.999 44.871 183.228 1.00 48.15 290 CYS B C 1
ATOM 2043 O O . CYS B 2 189 ? 17.916 44.724 182.690 1.00 47.51 290 CYS B O 1
ATOM 2046 N N . THR B 2 190 ? 20.065 44.131 182.914 1.00 48.11 291 THR B N 1
ATOM 2047 C CA . THR B 2 190 ? 19.979 43.048 181.907 1.00 45.15 291 THR B CA 1
ATOM 2048 C C . THR B 2 190 ? 19.127 41.891 182.434 1.00 43.79 291 THR B C 1
ATOM 2049 O O . THR B 2 190 ? 18.517 41.164 181.658 1.00 41.78 291 THR B O 1
ATOM 2053 N N . ASP B 2 191 ? 19.059 41.739 183.755 1.00 44.85 292 ASP B N 1
ATOM 2054 C CA . ASP B 2 191 ? 18.227 40.682 184.329 1.00 45.44 292 ASP B CA 1
ATOM 2055 C C . ASP B 2 191 ? 16.861 41.180 184.716 1.00 45.64 292 ASP B C 1
ATOM 2056 O O . ASP B 2 191 ? 16.072 40.420 185.278 1.00 45.69 292 ASP B O 1
ATOM 2061 N N . SER B 2 192 ? 16.564 42.442 184.400 1.00 45.40 293 SER B N 1
ATOM 2062 C CA . SER B 2 192 ? 15.259 43.011 184.748 1.00 46.60 293 SER B CA 1
ATOM 2063 C C . SER B 2 192 ? 14.163 42.522 183.825 1.00 45.19 293 SER B C 1
ATOM 2064 O O . SER B 2 192 ? 14.421 42.059 182.731 1.00 48.35 293 SER B O 1
ATOM 2067 N N . TRP B 2 193 ? 12.928 42.633 184.268 1.00 45.19 294 TRP B N 1
ATOM 2068 C CA . TRP B 2 193 ? 11.798 42.330 183.416 1.00 44.96 294 TRP B CA 1
ATOM 2069 C C . TRP B 2 193 ? 11.467 43.589 182.674 1.00 45.18 294 TRP B C 1
ATOM 2070 O O . TRP B 2 193 ? 11.232 44.629 183.292 1.00 47.43 294 TRP B O 1
ATOM 2081 N N . TRP B 2 194 ? 11.449 43.518 181.347 1.00 45.88 295 TRP B N 1
ATOM 2082 C CA . TRP B 2 194 ? 11.323 44.755 180.531 1.00 45.42 295 TRP B CA 1
ATOM 2083 C C . TRP B 2 194 ? 10.043 45.545 180.831 1.00 46.27 295 TRP B C 1
ATOM 2084 O O . TRP B 2 194 ? 9.968 46.741 180.582 1.00 48.32 295 TRP B O 1
ATOM 2095 N N . SER B 2 195 ? 9.060 44.856 181.384 1.00 48.44 296 SER B N 1
ATOM 2096 C CA . SER B 2 195 ? 7.943 45.465 182.113 1.00 51.35 296 SER B CA 1
ATOM 2097 C C . SER B 2 195 ? 7.150 46.527 181.351 1.00 52.27 296 SER B C 1
ATOM 2098 O O . SER B 2 195 ? 6.892 47.617 181.869 1.00 55.09 296 SER B O 1
ATOM 2101 N N . ASN B 2 196 ? 6.747 46.204 180.135 1.00 52.86 297 ASN B N 1
ATOM 2102 C CA . ASN B 2 196 ? 5.711 46.990 179.459 1.00 55.46 297 ASN B CA 1
ATOM 2103 C C . ASN B 2 196 ? 4.297 46.547 179.854 1.00 59.98 297 ASN B C 1
ATOM 2104 O O . ASN B 2 196 ? 3.328 47.235 179.511 1.00 64.55 297 ASN B O 1
ATOM 2109 N N . ASP B 2 197 ? 4.177 45.393 180.526 1.00 57.70 298 ASP B N 1
ATOM 2110 C CA . ASP B 2 197 ? 2.919 44.998 181.169 1.00 58.77 298 ASP B CA 1
ATOM 2111 C C . ASP B 2 197 ? 2.636 45.906 182.375 1.00 58.99 298 ASP B C 1
ATOM 2112 O O . ASP B 2 197 ? 1.483 46.120 182.726 1.00 57.90 298 ASP B O 1
ATOM 2117 N N . ASP B 2 198 ? 3.704 46.418 182.990 1.00 62.56 299 ASP B N 1
ATOM 2118 C CA . ASP B 2 198 ? 3.624 47.332 184.143 1.00 64.57 299 ASP B CA 1
ATOM 2119 C C . ASP B 2 198 ? 4.424 48.611 183.834 1.00 63.42 299 ASP B C 1
ATOM 2120 O O . ASP B 2 198 ? 5.557 48.810 184.292 1.00 61.53 299 ASP B O 1
ATOM 2125 N N . TRP B 2 199 ? 3.777 49.488 183.078 1.00 64.92 300 TRP B N 1
ATOM 2126 C CA . TRP B 2 199 ? 4.436 50.595 182.389 1.00 65.12 300 TRP B CA 1
ATOM 2127 C C . TRP B 2 199 ? 5.323 51.496 183.261 1.00 66.60 300 TRP B C 1
ATOM 2128 O O . TRP B 2 199 ? 6.403 51.916 182.812 1.00 65.94 300 TRP B O 1
ATOM 2139 N N . PRO B 2 200 ? 4.881 51.820 184.494 1.00 68.40 301 PRO B N 1
ATOM 2140 C CA . PRO B 2 200 ? 5.717 52.712 185.316 1.00 67.53 301 PRO B CA 1
ATOM 2141 C C . PRO B 2 200 ? 7.077 52.118 185.712 1.00 66.29 301 PRO B C 1
ATOM 2142 O O . PRO B 2 200 ? 7.985 52.858 186.078 1.00 66.87 301 PRO B O 1
ATOM 2146 N N . LEU B 2 201 ? 7.214 50.800 185.622 1.00 64.84 302 LEU B N 1
ATOM 2147 C CA . LEU B 2 201 ? 8.502 50.144 185.856 1.00 65.55 302 LEU B CA 1
ATOM 2148 C C . LEU B 2 201 ? 9.307 49.785 184.586 1.00 61.49 302 LEU B C 1
ATOM 2149 O O . LEU B 2 201 ? 10.383 49.195 184.695 1.00 59.75 302 LEU B O 1
ATOM 2154 N N . HIS B 2 202 ? 8.814 50.147 183.401 1.00 58.72 303 HIS B N 1
ATOM 2155 C CA . HIS B 2 202 ? 9.429 49.679 182.152 1.00 56.73 303 HIS B CA 1
ATOM 2156 C C . HIS B 2 202 ? 10.910 50.009 182.111 1.00 53.51 303 HIS B C 1
ATOM 2157 O O . HIS B 2 202 ? 11.294 51.101 182.464 1.00 53.46 303 HIS B O 1
ATOM 2164 N N . THR B 2 203 ? 11.727 49.033 181.724 1.00 51.46 304 THR B N 1
ATOM 2165 C CA . THR B 2 203 ? 13.190 49.190 181.647 1.00 48.61 304 THR B CA 1
ATOM 2166 C C . THR B 2 203 ? 13.691 49.236 180.214 1.00 47.79 304 THR B C 1
ATOM 2167 O O . THR B 2 203 ? 14.864 49.497 179.987 1.00 49.82 304 THR B O 1
ATOM 2171 N N . ALA B 2 204 ? 12.803 48.950 179.256 1.00 47.39 305 ALA B N 1
ATOM 2172 C CA . ALA B 2 204 ? 13.114 49.003 177.823 1.00 45.99 305 ALA B CA 1
ATOM 2173 C C . ALA B 2 204 ? 11.828 49.115 177.012 1.00 47.54 305 ALA B C 1
ATOM 2174 O O . ALA B 2 204 ? 10.753 48.786 177.511 1.00 46.93 305 ALA B O 1
ATOM 2176 N N . VAL B 2 205 ? 11.948 49.599 175.774 1.00 48.64 306 VAL B N 1
ATOM 2177 C CA . VAL B 2 205 ? 10.800 49.662 174.855 1.00 49.81 306 VAL B CA 1
ATOM 2178 C C . VAL B 2 205 ? 10.511 48.342 174.153 1.00 47.00 306 VAL B C 1
ATOM 2179 O O . VAL B 2 205 ? 9.413 48.167 173.614 1.00 47.11 306 VAL B O 1
ATOM 2183 N N . GLU B 2 206 ? 11.486 47.433 174.147 1.00 44.92 307 GLU B N 1
ATOM 2184 C CA . GLU B 2 206 ? 11.273 46.101 173.610 1.00 44.48 307 GLU B CA 1
ATOM 2185 C C . GLU B 2 206 ? 12.177 45.069 174.278 1.00 42.99 307 GLU B C 1
ATOM 2186 O O . GLU B 2 206 ? 13.218 45.404 174.798 1.00 44.62 307 GLU B O 1
ATOM 2192 N N . PRO B 2 207 ? 11.756 43.810 174.285 1.00 41.59 308 PRO B N 1
ATOM 2193 C CA . PRO B 2 207 ? 12.444 42.792 175.015 1.00 41.10 308 PRO B CA 1
ATOM 2194 C C . PRO B 2 207 ? 13.921 42.600 174.699 1.00 40.32 308 PRO B C 1
ATOM 2195 O O . PRO B 2 207 ? 14.370 42.698 173.598 1.00 34.93 308 PRO B O 1
ATOM 2199 N N . ASN B 2 208 ? 14.573 42.178 175.765 1.00 44.61 309 ASN B N 1
ATOM 2200 C CA . ASN B 2 208 ? 15.965 42.191 176.010 1.00 44.34 309 ASN B CA 1
ATOM 2201 C C . ASN B 2 208 ? 16.368 43.591 176.434 1.00 43.65 309 ASN B C 1
ATOM 2202 O O . ASN B 2 208 ? 16.834 44.363 175.621 1.00 42.72 309 ASN B O 1
ATOM 2207 N N . PRO B 2 209 ? 16.185 43.907 177.724 1.00 45.46 310 PRO B N 1
ATOM 2208 C CA . PRO B 2 209 ? 16.646 45.161 178.317 1.00 43.83 310 PRO B CA 1
ATOM 2209 C C . PRO B 2 209 ? 18.120 45.137 178.696 1.00 44.98 310 PRO B C 1
ATOM 2210 O O . PRO B 2 209 ? 18.730 44.085 178.813 1.00 47.13 310 PRO B O 1
ATOM 2214 N N . GLY B 2 210 ? 18.692 46.317 178.893 1.00 45.47 311 GLY B N 1
ATOM 2215 C CA . GLY B 2 210 ? 20.095 46.425 179.252 1.00 44.22 311 GLY B CA 1
ATOM 2216 C C . GLY B 2 210 ? 20.736 47.668 178.668 1.00 43.24 311 GLY B C 1
ATOM 2217 O O . GLY B 2 210 ? 20.544 47.999 177.521 1.00 39.13 311 GLY B O 1
ATOM 2218 N N . GLN B 2 211 ? 21.523 48.346 179.481 1.00 45.91 312 GLN B N 1
ATOM 2219 C CA . GLN B 2 211 ? 22.223 49.544 179.019 1.00 47.21 312 GLN B CA 1
ATOM 2220 C C . GLN B 2 211 ? 23.559 49.602 179.687 1.00 47.44 312 GLN B C 1
ATOM 2221 O O . GLN B 2 211 ? 23.731 49.078 180.775 1.00 51.36 312 GLN B O 1
ATOM 2227 N N . LEU B 2 212 ? 24.522 50.199 179.014 1.00 49.05 313 LEU B N 1
ATOM 2228 C CA . LEU B 2 212 ? 25.828 50.361 179.592 1.00 49.55 313 LEU B CA 1
ATOM 2229 C C . LEU B 2 212 ? 25.691 51.218 180.857 1.00 50.48 313 LEU B C 1
ATOM 2230 O O . LEU B 2 212 ? 24.867 52.134 180.914 1.00 49.39 313 LEU B O 1
ATOM 2235 N N . ASP B 2 213 ? 26.462 50.881 181.880 1.00 50.10 314 ASP B N 1
ATOM 2236 C CA . ASP B 2 213 ? 26.466 51.670 183.092 1.00 51.65 314 ASP B CA 1
ATOM 2237 C C . ASP B 2 213 ? 27.356 52.900 182.842 1.00 51.22 314 ASP B C 1
ATOM 2238 O O . ASP B 2 213 ? 28.578 52.796 182.777 1.00 49.28 314 ASP B O 1
ATOM 2243 N N . ILE B 2 214 ? 26.700 54.035 182.671 1.00 50.66 315 ILE B N 1
ATOM 2244 C CA . ILE B 2 214 ? 27.327 55.274 182.273 1.00 53.62 315 ILE B CA 1
ATOM 2245 C C . ILE B 2 214 ? 28.325 55.793 183.308 1.00 56.44 315 ILE B C 1
ATOM 2246 O O . ILE B 2 214 ? 29.322 56.413 182.934 1.00 55.87 315 ILE B O 1
ATOM 2251 N N . ILE B 2 215 ? 28.075 55.517 184.589 1.00 59.51 316 ILE B N 1
ATOM 2252 C CA . ILE B 2 215 ? 28.924 56.030 185.688 1.00 61.21 316 ILE B CA 1
ATOM 2253 C C . ILE B 2 215 ? 30.074 55.083 186.012 1.00 62.46 316 ILE B C 1
ATOM 2254 O O . ILE B 2 215 ? 31.189 55.511 186.300 1.00 62.96 316 ILE B O 1
ATOM 2259 N N . TYR B 2 216 ? 29.782 53.791 186.011 1.00 63.37 317 TYR B N 1
ATOM 2260 C CA . TYR B 2 216 ? 30.792 52.774 186.250 1.00 63.91 317 TYR B CA 1
ATOM 2261 C C . TYR B 2 216 ? 32.016 53.129 185.407 1.00 66.33 317 TYR B C 1
ATOM 2262 O O . TYR B 2 216 ? 31.938 53.225 184.165 1.00 64.84 317 TYR B O 1
ATOM 2271 N N . ASN B 2 217 ? 33.129 53.369 186.103 1.00 69.82 318 ASN B N 1
ATOM 2272 C CA . ASN B 2 217 ? 34.354 53.918 185.507 1.00 70.23 318 ASN B CA 1
ATOM 2273 C C . ASN B 2 217 ? 34.883 53.027 184.390 1.00 68.03 318 ASN B C 1
ATOM 2274 O O . ASN B 2 217 ? 35.196 53.505 183.301 1.00 69.31 318 ASN B O 1
ATOM 2279 N N . LYS B 2 218 ? 34.944 51.728 184.665 1.00 66.35 319 LYS B N 1
ATOM 2280 C CA . LYS B 2 218 ? 35.504 50.740 183.737 1.00 65.73 319 LYS B CA 1
ATOM 2281 C C . LYS B 2 218 ? 34.714 50.566 182.406 1.00 63.13 319 LYS B C 1
ATOM 2282 O O . LYS B 2 218 ? 35.256 50.034 181.426 1.00 62.47 319 LYS B O 1
ATOM 2288 N N . THR B 2 219 ? 33.457 51.017 182.355 1.00 58.01 320 THR B N 1
ATOM 2289 C CA . THR B 2 219 ? 32.694 50.962 181.113 1.00 56.52 320 THR B CA 1
ATOM 2290 C C . THR B 2 219 ? 33.514 51.536 179.945 1.00 56.82 320 THR B C 1
ATOM 2291 O O . THR B 2 219 ? 33.588 50.933 178.860 1.00 54.16 320 THR B O 1
ATOM 2295 N N . TYR B 2 220 ? 34.168 52.670 180.199 1.00 53.72 321 TYR B N 1
ATOM 2296 C CA . TYR B 2 220 ? 34.885 53.390 179.177 1.00 52.65 321 TYR B CA 1
ATOM 2297 C C . TYR B 2 220 ? 36.177 52.697 178.791 1.00 53.99 321 TYR B C 1
ATOM 2298 O O . TYR B 2 220 ? 36.658 52.867 177.687 1.00 54.70 321 TYR B O 1
ATOM 2307 N N . GLU B 2 221 ? 36.721 51.885 179.682 1.00 56.29 322 GLU B N 1
ATOM 2308 C CA . GLU B 2 221 ? 37.887 51.078 179.349 1.00 57.98 322 GLU B CA 1
ATOM 2309 C C . GLU B 2 221 ? 37.512 50.009 178.306 1.00 56.26 322 GLU B C 1
ATOM 2310 O O . GLU B 2 221 ? 38.213 49.810 177.308 1.00 54.78 322 GLU B O 1
ATOM 2316 N N . VAL B 2 222 ? 36.403 49.325 178.556 1.00 53.88 323 VAL B N 1
ATOM 2317 C CA . VAL B 2 222 ? 35.986 48.219 177.714 1.00 53.62 323 VAL B CA 1
ATOM 2318 C C . VAL B 2 222 ? 35.466 48.740 176.368 1.00 53.64 323 VAL B C 1
ATOM 2319 O O . VAL B 2 222 ? 35.859 48.220 175.317 1.00 53.67 323 VAL B O 1
ATOM 2323 N N . VAL B 2 223 ? 34.608 49.771 176.381 1.00 52.71 324 VAL B N 1
ATOM 2324 C CA . VAL B 2 223 ? 34.128 50.332 175.101 1.00 53.01 324 VAL B CA 1
ATOM 2325 C C . VAL B 2 223 ? 35.301 50.844 174.250 1.00 51.23 324 VAL B C 1
ATOM 2326 O O . VAL B 2 223 ? 35.332 50.612 173.042 1.00 51.38 324 VAL B O 1
ATOM 2330 N N . GLY B 2 224 ? 36.251 51.535 174.887 1.00 52.55 325 GLY B N 1
ATOM 2331 C CA . GLY B 2 224 ? 37.434 52.098 174.205 1.00 50.27 325 GLY B CA 1
ATOM 2332 C C . GLY B 2 224 ? 38.214 51.009 173.514 1.00 50.17 325 GLY B C 1
ATOM 2333 O O . GLY B 2 224 ? 38.626 51.154 172.379 1.00 53.67 325 GLY B O 1
ATOM 2334 N N . ASN B 2 225 ? 38.377 49.882 174.185 1.00 50.79 326 ASN B N 1
ATOM 2335 C CA . ASN B 2 225 ? 39.079 48.735 173.608 1.00 49.51 326 ASN B CA 1
ATOM 2336 C C . ASN B 2 225 ? 38.320 47.994 172.499 1.00 49.14 326 ASN B C 1
ATOM 2337 O O . ASN B 2 225 ? 38.948 47.460 171.592 1.00 48.95 326 ASN B O 1
ATOM 2342 N N . VAL B 2 226 ? 36.992 47.922 172.593 1.00 46.85 327 VAL B N 1
ATOM 2343 C CA . VAL B 2 226 ? 36.191 47.333 171.522 1.00 46.71 327 VAL B CA 1
ATOM 2344 C C . VAL B 2 226 ? 36.163 48.263 170.306 1.00 45.71 327 VAL B C 1
ATOM 2345 O O . VAL B 2 226 ? 36.356 47.838 169.160 1.00 42.96 327 VAL B O 1
ATOM 2349 N N . TYR B 2 227 ? 35.895 49.537 170.575 1.00 46.03 328 TYR B N 1
ATOM 2350 C CA . TYR B 2 227 ? 35.788 50.567 169.528 1.00 46.30 328 TYR B CA 1
ATOM 2351 C C . TYR B 2 227 ? 37.070 50.657 168.721 1.00 47.24 328 TYR B C 1
ATOM 2352 O O . TYR B 2 227 ? 37.059 50.754 167.487 1.00 46.46 328 TYR B O 1
ATOM 2361 N N . LYS B 2 228 ? 38.176 50.602 169.433 1.00 48.95 329 LYS B N 1
ATOM 2362 C CA . LYS B 2 228 ? 39.477 50.748 168.811 1.00 52.65 329 LYS B CA 1
ATOM 2363 C C . LYS B 2 228 ? 39.738 49.577 167.891 1.00 50.21 329 LYS B C 1
ATOM 2364 O O . LYS B 2 228 ? 40.210 49.756 166.765 1.00 49.76 329 LYS B O 1
ATOM 2370 N N . GLU B 2 229 ? 39.478 48.374 168.372 1.00 49.17 330 GLU B N 1
ATOM 2371 C CA . GLU B 2 229 ? 39.764 47.205 167.559 1.00 51.09 330 GLU B CA 1
ATOM 2372 C C . GLU B 2 229 ? 38.849 47.162 166.331 1.00 49.40 330 GLU B C 1
ATOM 2373 O O . GLU B 2 229 ? 39.271 46.760 165.242 1.00 47.57 330 GLU B O 1
ATOM 2379 N N . LEU B 2 230 ? 37.608 47.596 166.509 1.00 49.63 331 LEU B N 1
ATOM 2380 C CA . LEU B 2 230 ? 36.661 47.633 165.387 1.00 48.84 331 LEU B CA 1
ATOM 2381 C C . LEU B 2 230 ? 36.986 48.752 164.410 1.00 46.40 331 LEU B C 1
ATOM 2382 O O . LEU B 2 230 ? 36.873 48.557 163.196 1.00 43.72 331 LEU B O 1
ATOM 2387 N N . SER B 2 231 ? 37.393 49.910 164.939 1.00 45.79 332 SER B N 1
ATOM 2388 C CA . SER B 2 231 ? 37.799 51.032 164.084 1.00 45.60 332 SER B CA 1
ATOM 2389 C C . SER B 2 231 ? 38.909 50.617 163.145 1.00 44.79 332 SER B C 1
ATOM 2390 O O . SER B 2 231 ? 38.896 50.981 161.975 1.00 44.16 332 SER B O 1
ATOM 2393 N N . ASP B 2 232 ? 39.840 49.821 163.651 1.00 44.99 333 ASP B N 1
ATOM 2394 C CA . ASP B 2 232 ? 40.965 49.352 162.843 1.00 47.07 333 ASP B CA 1
ATOM 2395 C C . ASP B 2 232 ? 40.572 48.448 161.685 1.00 46.31 333 ASP B C 1
ATOM 2396 O O . ASP B 2 232 ? 41.241 48.481 160.665 1.00 46.20 333 ASP B O 1
ATOM 2401 N N . ILE B 2 233 ? 39.496 47.667 161.809 1.00 45.68 334 ILE B N 1
ATOM 2402 C CA . ILE B 2 233 ? 39.114 46.764 160.699 1.00 45.89 334 ILE B CA 1
ATOM 2403 C C . ILE B 2 233 ? 38.084 47.346 159.711 1.00 44.54 334 ILE B C 1
ATOM 2404 O O . ILE B 2 233 ? 37.878 46.779 158.626 1.00 46.91 334 ILE B O 1
ATOM 2409 N N . PHE B 2 234 ? 37.452 48.462 160.064 1.00 41.65 335 PHE B N 1
ATOM 2410 C CA . PHE B 2 234 ? 36.530 49.148 159.168 1.00 39.08 335 PHE B CA 1
ATOM 2411 C C . PHE B 2 234 ? 37.218 50.432 158.670 1.00 38.65 335 PHE B C 1
ATOM 2412 O O . PHE B 2 234 ? 37.439 51.329 159.454 1.00 37.11 335 PHE B O 1
ATOM 2420 N N . PRO B 2 235 ? 37.526 50.517 157.361 1.00 37.81 336 PRO B N 1
ATOM 2421 C CA . PRO B 2 235 ? 38.355 51.620 156.840 1.00 38.72 336 PRO B CA 1
ATOM 2422 C C . PRO B 2 235 ? 37.639 52.943 156.629 1.00 39.75 336 PRO B C 1
ATOM 2423 O O . PRO B 2 235 ? 38.314 53.977 156.485 1.00 42.63 336 PRO B O 1
ATOM 2427 N N . ASP B 2 236 ? 36.306 52.944 156.592 1.00 38.64 337 ASP B N 1
ATOM 2428 C CA . ASP B 2 236 ? 35.602 54.192 156.396 1.00 38.47 337 ASP B CA 1
ATOM 2429 C C . ASP B 2 236 ? 35.923 55.152 157.552 1.00 40.77 337 ASP B C 1
ATOM 2430 O O . ASP B 2 236 ? 35.986 54.735 158.726 1.00 40.81 337 ASP B O 1
ATOM 2435 N N . HIS B 2 237 ? 36.115 56.431 157.223 1.00 39.79 338 HIS B N 1
ATOM 2436 C CA . HIS B 2 237 ? 36.314 57.435 158.261 1.00 41.20 338 HIS B CA 1
ATOM 2437 C C . HIS B 2 237 ? 35.107 57.648 159.155 1.00 40.70 338 HIS B C 1
ATOM 2438 O O . HIS B 2 237 ? 35.260 58.232 160.226 1.00 42.26 338 HIS B O 1
ATOM 2445 N N . TRP B 2 238 ? 33.930 57.174 158.739 1.00 39.83 339 TRP B N 1
ATOM 2446 C CA . TRP B 2 238 ? 32.731 57.337 159.518 1.00 40.56 339 TRP B CA 1
ATOM 2447 C C . TRP B 2 238 ? 32.466 56.112 160.384 1.00 39.71 339 TRP B C 1
ATOM 2448 O O . TRP B 2 238 ? 32.746 54.999 159.980 1.00 42.54 339 TRP B O 1
ATOM 2459 N N . PHE B 2 239 ? 31.979 56.343 161.597 1.00 38.89 340 PHE B N 1
ATOM 2460 C CA . PHE B 2 239 ? 31.639 55.287 162.551 1.00 38.23 340 PHE B CA 1
ATOM 2461 C C . PHE B 2 239 ? 30.397 55.724 163.292 1.00 38.19 340 PHE B C 1
ATOM 2462 O O . PHE B 2 239 ? 30.306 56.863 163.728 1.00 38.31 340 PHE B O 1
ATOM 2470 N N . HIS B 2 240 ? 29.444 54.805 163.426 1.00 38.01 341 HIS B N 1
ATOM 2471 C CA . HIS B 2 240 ? 28.176 55.066 164.078 1.00 37.61 341 HIS B CA 1
ATOM 2472 C C . HIS B 2 240 ? 28.233 54.532 165.522 1.00 38.55 341 HIS B C 1
ATOM 2473 O O . HIS B 2 240 ? 28.462 53.357 165.739 1.00 36.16 341 HIS B O 1
ATOM 2480 N N . VAL B 2 241 ? 28.054 55.417 166.508 1.00 39.64 342 VAL B N 1
ATOM 2481 C CA . VAL B 2 241 ? 28.159 55.027 167.920 1.00 39.72 342 VAL B CA 1
ATOM 2482 C C . VAL B 2 241 ? 26.819 54.982 168.624 1.00 40.30 342 VAL B C 1
ATOM 2483 O O . VAL B 2 241 ? 26.744 54.719 169.826 1.00 43.59 342 VAL B O 1
ATOM 2487 N N . GLY B 2 242 ? 25.756 55.216 167.889 1.00 41.12 343 GLY B N 1
ATOM 2488 C CA . GLY B 2 242 ? 24.414 54.883 168.369 1.00 41.45 343 GLY B CA 1
ATOM 2489 C C . GLY B 2 242 ? 23.734 56.075 168.997 1.00 41.61 343 GLY B C 1
ATOM 2490 O O . GLY B 2 242 ? 23.549 57.093 168.334 1.00 40.73 343 GLY B O 1
ATOM 2491 N N . GLY B 2 243 ? 23.321 55.917 170.258 1.00 43.19 344 GLY B N 1
ATOM 2492 C CA . GLY B 2 243 ? 22.674 56.980 171.047 1.00 44.21 344 GLY B CA 1
ATOM 2493 C C . GLY B 2 243 ? 21.152 56.997 171.096 1.00 46.81 344 GLY B C 1
ATOM 2494 O O . GLY B 2 243 ? 20.549 57.928 171.656 1.00 46.24 344 GLY B O 1
ATOM 2495 N N . ASP B 2 244 ? 20.514 55.964 170.551 1.00 49.27 345 ASP B N 1
ATOM 2496 C CA . ASP B 2 244 ? 19.051 55.903 170.555 1.00 51.46 345 ASP B CA 1
ATOM 2497 C C . ASP B 2 244 ? 18.504 55.343 171.841 1.00 53.36 345 ASP B C 1
ATOM 2498 O O . ASP B 2 244 ? 19.123 54.481 172.454 1.00 56.86 345 ASP B O 1
ATOM 2503 N N . GLU B 2 245 ? 17.345 55.856 172.238 1.00 53.71 346 GLU B N 1
ATOM 2504 C CA . GLU B 2 245 ? 16.460 55.198 173.211 1.00 56.46 346 GLU B CA 1
ATOM 2505 C C . GLU B 2 245 ? 17.118 54.857 174.548 1.00 55.52 346 GLU B C 1
ATOM 2506 O O . GLU B 2 245 ? 17.094 53.715 174.982 1.00 57.98 346 GLU B O 1
ATOM 2512 N N . ILE B 2 246 ? 17.705 55.845 175.196 1.00 55.54 347 ILE B N 1
ATOM 2513 C CA . ILE B 2 246 ? 18.155 55.676 176.567 1.00 55.93 347 ILE B CA 1
ATOM 2514 C C . ILE B 2 246 ? 16.915 55.593 177.462 1.00 55.40 347 ILE B C 1
ATOM 2515 O O . ILE B 2 246 ? 16.038 56.437 177.399 1.00 57.25 347 ILE B O 1
ATOM 2520 N N . GLN B 2 247 ? 16.838 54.552 178.280 1.00 55.74 348 GLN B N 1
ATOM 2521 C CA . GLN B 2 247 ? 15.697 54.342 179.187 1.00 56.61 348 GLN B CA 1
ATOM 2522 C C . GLN B 2 247 ? 16.085 54.727 180.625 1.00 55.41 348 GLN B C 1
ATOM 2523 O O . GLN B 2 247 ? 17.006 54.147 181.203 1.00 55.32 348 GLN B O 1
ATOM 2529 N N . PRO B 2 248 ? 15.424 55.743 181.194 1.00 55.21 349 PRO B N 1
ATOM 2530 C CA . PRO B 2 248 ? 15.869 56.169 182.533 1.00 55.90 349 PRO B CA 1
ATOM 2531 C C . PRO B 2 248 ? 15.744 55.079 183.593 1.00 53.32 349 PRO B C 1
ATOM 2532 O O . PRO B 2 248 ? 16.661 54.875 184.380 1.00 52.07 349 PRO B O 1
ATOM 2536 N N . ASN B 2 249 ? 14.621 54.372 183.564 1.00 53.24 350 ASN B N 1
ATOM 2537 C CA . ASN B 2 249 ? 14.324 53.295 184.511 1.00 53.90 350 ASN B CA 1
ATOM 2538 C C . ASN B 2 249 ? 15.366 52.195 184.641 1.00 54.98 350 ASN B C 1
ATOM 2539 O O . ASN B 2 249 ? 15.474 51.535 185.671 1.00 56.20 350 ASN B O 1
ATOM 2544 N N . CYS B 2 250 ? 16.123 51.965 183.593 1.00 53.55 351 CYS B N 1
ATOM 2545 C CA . CYS B 2 250 ? 17.087 50.895 183.636 1.00 54.25 351 CYS B CA 1
ATOM 2546 C C . CYS B 2 250 ? 18.223 51.193 184.640 1.00 53.68 351 CYS B C 1
ATOM 2547 O O . CYS B 2 250 ? 18.735 50.286 185.292 1.00 49.58 351 CYS B O 1
ATOM 2550 N N . PHE B 2 251 ? 18.591 52.466 184.791 1.00 53.89 352 PHE B N 1
ATOM 2551 C CA . PHE B 2 251 ? 19.724 52.815 185.629 1.00 53.88 352 PHE B CA 1
ATOM 2552 C C . PHE B 2 251 ? 19.395 52.702 187.109 1.00 56.98 352 PHE B C 1
ATOM 2553 O O . PHE B 2 251 ? 20.287 52.725 187.940 1.00 59.54 352 PHE B O 1
ATOM 2561 N N . ASN B 2 252 ? 18.120 52.548 187.437 1.00 58.02 353 ASN B N 1
ATOM 2562 C CA . ASN B 2 252 ? 17.716 52.264 188.814 1.00 60.54 353 ASN B CA 1
ATOM 2563 C C . ASN B 2 252 ? 18.261 50.910 189.335 1.00 62.02 353 ASN B C 1
ATOM 2564 O O . ASN B 2 252 ? 18.281 50.659 190.546 1.00 65.32 353 ASN B O 1
ATOM 2569 N N . PHE B 2 253 ? 18.710 50.052 188.419 1.00 58.90 354 PHE B N 1
ATOM 2570 C CA . PHE B 2 253 ? 19.390 48.809 188.755 1.00 55.45 354 PHE B CA 1
ATOM 2571 C C . PHE B 2 253 ? 20.896 48.985 188.971 1.00 55.18 354 PHE B C 1
ATOM 2572 O O . PHE B 2 253 ? 21.560 48.082 189.434 1.00 55.86 354 PHE B O 1
ATOM 2580 N N . SER B 2 254 ? 21.437 50.127 188.590 1.00 58.84 355 SER B N 1
ATOM 2581 C CA . SER B 2 254 ? 22.845 50.428 188.858 1.00 60.83 355 SER B CA 1
ATOM 2582 C C . SER B 2 254 ? 22.963 51.130 190.196 1.00 63.05 355 SER B C 1
ATOM 2583 O O . SER B 2 254 ? 22.399 52.210 190.402 1.00 64.21 355 SER B O 1
ATOM 2586 N N . THR B 2 255 ? 23.689 50.517 191.114 1.00 66.27 356 THR B N 1
ATOM 2587 C CA . THR B 2 255 ? 24.024 51.188 192.366 1.00 68.35 356 THR B CA 1
ATOM 2588 C C . THR B 2 255 ? 24.822 52.442 191.997 1.00 69.97 356 THR B C 1
ATOM 2589 O O . THR B 2 255 ? 24.523 53.538 192.478 1.00 72.25 356 THR B O 1
ATOM 2593 N N . HIS B 2 256 ? 25.792 52.272 191.094 1.00 68.67 357 HIS B N 1
ATOM 2594 C CA . HIS B 2 256 ? 26.669 53.359 190.652 1.00 68.61 357 HIS B CA 1
ATOM 2595 C C . HIS B 2 256 ? 25.912 54.604 190.214 1.00 69.25 357 HIS B C 1
ATOM 2596 O O . HIS B 2 256 ? 26.290 55.721 190.587 1.00 69.03 357 HIS B O 1
ATOM 2603 N N . VAL B 2 257 ? 24.841 54.430 189.445 1.00 66.13 358 VAL B N 1
ATOM 2604 C CA . VAL B 2 257 ? 24.064 55.599 189.011 1.00 65.53 358 VAL B CA 1
ATOM 2605 C C . VAL B 2 257 ? 23.148 56.076 190.129 1.00 66.45 358 VAL B C 1
ATOM 2606 O O . VAL B 2 257 ? 22.964 57.274 190.316 1.00 67.67 358 VAL B O 1
ATOM 2610 N N . THR B 2 258 ? 22.572 55.150 190.879 1.00 69.21 359 THR B N 1
ATOM 2611 C CA . THR B 2 258 ? 21.734 55.534 192.017 1.00 71.23 359 THR B CA 1
ATOM 2612 C C . THR B 2 258 ? 22.512 56.440 192.973 1.00 71.77 359 THR B C 1
ATOM 2613 O O . THR B 2 258 ? 21.964 57.448 193.433 1.00 72.30 359 THR B O 1
ATOM 2617 N N . LYS B 2 259 ? 23.777 56.095 193.241 1.00 71.66 360 LYS B N 1
ATOM 2618 C CA . LYS B 2 259 ? 24.647 56.906 194.128 1.00 75.22 360 LYS B CA 1
ATOM 2619 C C . LYS B 2 259 ? 24.968 58.264 193.529 1.00 73.78 360 LYS B C 1
ATOM 2620 O O . LYS B 2 259 ? 24.967 59.275 194.233 1.00 75.09 360 LYS B O 1
ATOM 2626 N N . TRP B 2 260 ? 25.249 58.260 192.227 1.00 70.50 361 TRP B N 1
ATOM 2627 C CA . TRP B 2 260 ? 25.534 59.467 191.465 1.00 67.92 361 TRP B CA 1
ATOM 2628 C C . TRP B 2 260 ? 24.413 60.484 191.508 1.00 68.72 361 TRP B C 1
ATOM 2629 O O . TRP B 2 260 ? 24.668 61.676 191.574 1.00 69.35 361 TRP B O 1
ATOM 2640 N N . PHE B 2 261 ? 23.174 60.016 191.440 1.00 70.69 362 PHE B N 1
ATOM 2641 C CA . PHE B 2 261 ? 22.017 60.900 191.587 1.00 73.04 362 PHE B CA 1
ATOM 2642 C C . PHE B 2 261 ? 21.868 61.342 193.053 1.00 77.17 362 PHE B C 1
ATOM 2643 O O . PHE B 2 261 ? 21.533 62.498 193.333 1.00 79.25 362 PHE B O 1
ATOM 2651 N N . ALA B 2 262 ? 22.127 60.422 193.979 1.00 78.35 363 ALA B N 1
ATOM 2652 C CA . ALA B 2 262 ? 22.023 60.721 195.406 1.00 81.92 363 ALA B CA 1
ATOM 2653 C C . ALA B 2 262 ? 23.039 61.782 195.842 1.00 85.36 363 ALA B C 1
ATOM 2654 O O . ALA B 2 262 ? 22.692 62.695 196.589 1.00 87.81 363 ALA B O 1
ATOM 2656 N N . GLU B 2 263 ? 24.277 61.673 195.361 1.00 82.72 364 GLU B N 1
ATOM 2657 C CA . GLU B 2 263 ? 25.344 62.567 195.806 1.00 86.29 364 GLU B CA 1
ATOM 2658 C C . GLU B 2 263 ? 25.143 64.033 195.360 1.00 87.94 364 GLU B C 1
ATOM 2659 O O . GLU B 2 263 ? 25.784 64.941 195.896 1.00 85.92 364 GLU B O 1
ATOM 2665 N N . ASP B 2 264 ? 24.281 64.247 194.367 1.00 87.02 365 ASP B N 1
ATOM 2666 C CA . ASP B 2 264 ? 23.835 65.589 193.983 1.00 84.85 365 ASP B CA 1
ATOM 2667 C C . ASP B 2 264 ? 22.414 65.545 193.410 1.00 85.25 365 ASP B C 1
ATOM 2668 O O . ASP B 2 264 ? 22.233 65.343 192.214 1.00 85.27 365 ASP B O 1
ATOM 2673 N N . PRO B 2 265 ? 21.398 65.755 194.261 1.00 87.97 366 PRO B N 1
ATOM 2674 C CA . PRO B 2 265 ? 20.012 65.506 193.835 1.00 86.69 366 PRO B CA 1
ATOM 2675 C C . PRO B 2 265 ? 19.452 66.456 192.755 1.00 80.95 366 PRO B C 1
ATOM 2676 O O . PRO B 2 265 ? 18.349 66.243 192.271 1.00 79.86 366 PRO B O 1
ATOM 2680 N N . SER B 2 266 ? 20.184 67.493 192.382 1.00 78.43 367 SER B N 1
ATOM 2681 C CA . SER B 2 266 ? 19.704 68.390 191.322 1.00 80.34 367 SER B CA 1
ATOM 2682 C C . SER B 2 266 ? 19.828 67.750 189.940 1.00 79.39 367 SER B C 1
ATOM 2683 O O . SER B 2 266 ? 19.190 68.206 188.995 1.00 80.22 367 SER B O 1
ATOM 2686 N N . ARG B 2 267 ? 20.637 66.691 189.847 1.00 79.03 368 ARG B N 1
ATOM 2687 C CA . ARG B 2 267 ? 20.929 65.994 188.581 1.00 75.10 368 ARG B CA 1
ATOM 2688 C C . ARG B 2 267 ? 19.702 65.357 187.937 1.00 72.01 368 ARG B C 1
ATOM 2689 O O . ARG B 2 267 ? 18.862 64.801 188.630 1.00 74.46 368 ARG B O 1
ATOM 2697 N N . THR B 2 268 ? 19.628 65.458 186.610 1.00 71.62 369 THR B N 1
ATOM 2698 C CA . THR B 2 268 ? 18.576 64.823 185.804 1.00 70.52 369 THR B CA 1
ATOM 2699 C C . THR B 2 268 ? 19.194 63.870 184.775 1.00 69.18 369 THR B C 1
ATOM 2700 O O . THR B 2 268 ? 20.409 63.839 184.586 1.00 68.48 369 THR B O 1
ATOM 2704 N N . TYR B 2 269 ? 18.345 63.121 184.081 1.00 66.12 370 TYR B N 1
ATOM 2705 C CA . TYR B 2 269 ? 18.815 62.184 183.065 1.00 64.73 370 TYR B CA 1
ATOM 2706 C C . TYR B 2 269 ? 19.457 62.874 181.884 1.00 60.41 370 TYR B C 1
ATOM 2707 O O . TYR B 2 269 ? 20.243 62.261 181.169 1.00 59.05 370 TYR B O 1
ATOM 2716 N N . HIS B 2 270 ? 19.129 64.149 181.698 1.00 62.52 371 HIS B N 1
ATOM 2717 C CA . HIS B 2 270 ? 19.856 65.026 180.772 1.00 62.20 371 HIS B CA 1
ATOM 2718 C C . HIS B 2 270 ? 21.333 65.110 181.135 1.00 61.34 371 HIS B C 1
ATOM 2719 O O . HIS B 2 270 ? 22.193 65.117 180.262 1.00 60.13 371 HIS B O 1
ATOM 2726 N N . ASP B 2 271 ? 21.616 65.225 182.427 1.00 62.21 372 ASP B N 1
ATOM 2727 C CA . ASP B 2 271 ? 22.999 65.281 182.912 1.00 62.97 372 ASP B CA 1
ATOM 2728 C C . ASP B 2 271 ? 23.683 63.934 182.708 1.00 61.68 372 ASP B C 1
ATOM 2729 O O . ASP B 2 271 ? 24.851 63.868 182.308 1.00 61.91 372 ASP B O 1
ATOM 2734 N N . LEU B 2 272 ? 22.933 62.866 182.963 1.00 59.80 373 LEU B N 1
ATOM 2735 C CA . LEU B 2 272 ? 23.431 61.510 182.819 1.00 57.69 373 LEU B CA 1
ATOM 2736 C C . LEU B 2 272 ? 23.760 61.235 181.360 1.00 55.16 373 LEU B C 1
ATOM 2737 O O . LEU B 2 272 ? 24.823 60.718 181.039 1.00 53.80 373 LEU B O 1
ATOM 2742 N N . ALA B 2 273 ? 22.854 61.614 180.475 1.00 53.42 374 ALA B N 1
ATOM 2743 C CA . ALA B 2 273 ? 23.144 61.572 179.058 1.00 52.87 374 ALA B CA 1
ATOM 2744 C C . ALA B 2 273 ? 24.391 62.421 178.720 1.00 53.77 374 ALA B C 1
ATOM 2745 O O . ALA B 2 273 ? 25.272 61.983 177.961 1.00 54.33 374 ALA B O 1
ATOM 2747 N N . GLN B 2 274 ? 24.497 63.608 179.306 1.00 53.37 375 GLN B N 1
ATOM 2748 C CA . GLN B 2 274 ? 25.672 64.484 179.072 1.00 53.07 375 GLN B CA 1
ATOM 2749 C C . GLN B 2 274 ? 26.964 63.883 179.605 1.00 52.69 375 GLN B C 1
ATOM 2750 O O . GLN B 2 274 ? 28.042 64.079 179.031 1.00 53.43 375 GLN B O 1
ATOM 2756 N N . TYR B 2 275 ? 26.864 63.153 180.701 1.00 53.12 376 TYR B N 1
ATOM 2757 C CA . TYR B 2 275 ? 28.034 62.478 181.251 1.00 55.80 376 TYR B CA 1
ATOM 2758 C C . TYR B 2 275 ? 28.604 61.496 180.219 1.00 55.22 376 TYR B C 1
ATOM 2759 O O . TYR B 2 275 ? 29.816 61.399 180.039 1.00 56.80 376 TYR B O 1
ATOM 2768 N N . TRP B 2 276 ? 27.718 60.769 179.545 1.00 54.72 377 TRP B N 1
ATOM 2769 C CA . TRP B 2 276 ? 28.126 59.811 178.524 1.00 52.25 377 TRP B CA 1
ATOM 2770 C C . TRP B 2 276 ? 28.750 60.545 177.361 1.00 52.83 377 TRP B C 1
ATOM 2771 O O . TRP B 2 276 ? 29.780 60.137 176.849 1.00 55.88 377 TRP B O 1
ATOM 2782 N N . VAL B 2 277 ? 28.124 61.636 176.948 1.00 53.49 378 VAL B N 1
ATOM 2783 C CA . VAL B 2 277 ? 28.633 62.438 175.845 1.00 54.35 378 VAL B CA 1
ATOM 2784 C C . VAL B 2 277 ? 30.033 62.990 176.129 1.00 55.78 378 VAL B C 1
ATOM 2785 O O . VAL B 2 277 ? 30.875 63.025 175.224 1.00 53.80 378 VAL B O 1
ATOM 2789 N N . ASP B 2 278 ? 30.281 63.429 177.367 1.00 56.62 379 ASP B N 1
ATOM 2790 C CA . ASP B 2 278 ? 31.580 64.051 177.708 1.00 57.26 379 ASP B CA 1
ATOM 2791 C C . ASP B 2 278 ? 32.696 63.048 177.874 1.00 57.82 379 ASP B C 1
ATOM 2792 O O . ASP B 2 278 ? 33.850 63.379 177.678 1.00 58.20 379 ASP B O 1
ATOM 2797 N N . HIS B 2 279 ? 32.356 61.825 178.250 1.00 59.03 380 HIS B N 1
ATOM 2798 C CA . HIS B 2 279 ? 33.360 60.777 178.425 1.00 60.85 380 HIS B CA 1
ATOM 2799 C C . HIS B 2 279 ? 33.516 59.850 177.215 1.00 58.80 380 HIS B C 1
ATOM 2800 O O . HIS B 2 279 ? 34.629 59.479 176.858 1.00 58.02 380 HIS B O 1
ATOM 2807 N N . ALA B 2 280 ? 32.407 59.484 176.583 1.00 56.67 381 ALA B N 1
ATOM 2808 C CA . ALA B 2 280 ? 32.457 58.603 175.418 1.00 54.75 381 ALA B CA 1
ATOM 2809 C C . ALA B 2 280 ? 32.956 59.319 174.160 1.00 53.06 381 ALA B C 1
ATOM 2810 O O . ALA B 2 280 ? 33.890 58.864 173.506 1.00 53.15 381 ALA B O 1
ATOM 2812 N N . VAL B 2 281 ? 32.359 60.455 173.836 1.00 52.42 382 VAL B N 1
ATOM 2813 C CA . VAL B 2 281 ? 32.639 61.102 172.559 1.00 53.75 382 VAL B CA 1
ATOM 2814 C C . VAL B 2 281 ? 34.134 61.385 172.309 1.00 55.21 382 VAL B C 1
ATOM 2815 O O . VAL B 2 281 ? 34.617 61.111 171.212 1.00 54.44 382 VAL B O 1
ATOM 2819 N N . PRO B 2 282 ? 34.868 61.933 173.311 1.00 55.89 383 PRO B N 1
ATOM 2820 C CA . PRO B 2 282 ? 36.295 62.206 173.084 1.00 55.12 383 PRO B CA 1
ATOM 2821 C C . PRO B 2 282 ? 37.101 60.947 172.775 1.00 54.18 383 PRO B C 1
ATOM 2822 O O . PRO B 2 282 ? 38.041 60.994 171.981 1.00 51.92 383 PRO B O 1
ATOM 2826 N N . ILE B 2 283 ? 36.742 59.837 173.417 1.00 54.19 384 ILE B N 1
ATOM 2827 C CA . ILE B 2 283 ? 37.372 58.559 173.106 1.00 55.59 384 ILE B CA 1
ATOM 2828 C C . ILE B 2 283 ? 37.074 58.191 171.637 1.00 55.33 384 ILE B C 1
ATOM 2829 O O . ILE B 2 283 ? 37.988 57.836 170.863 1.00 57.86 384 ILE B O 1
ATOM 2834 N N . PHE B 2 284 ? 35.808 58.301 171.253 1.00 52.09 385 PHE B N 1
ATOM 2835 C CA . PHE B 2 284 ? 35.409 57.990 169.895 1.00 50.90 385 PHE B CA 1
ATOM 2836 C C . PHE B 2 284 ? 36.087 58.910 168.887 1.00 50.25 385 PHE B C 1
ATOM 2837 O O . PHE B 2 284 ? 36.718 58.454 167.935 1.00 48.76 385 PHE B O 1
ATOM 2845 N N . GLN B 2 285 ? 35.948 60.210 169.110 1.00 52.41 386 GLN B N 1
ATOM 2846 C CA . GLN B 2 285 ? 36.485 61.243 168.197 1.00 53.48 386 GLN B CA 1
ATOM 2847 C C . GLN B 2 285 ? 38.008 61.175 168.039 1.00 52.57 386 GLN B C 1
ATOM 2848 O O . GLN B 2 285 ? 38.521 61.514 166.989 1.00 53.06 386 GLN B O 1
ATOM 2854 N N . ASN B 2 286 ? 38.706 60.693 169.063 1.00 53.80 387 ASN B N 1
ATOM 2855 C CA . ASN B 2 286 ? 40.174 60.640 169.083 1.00 56.71 387 ASN B CA 1
ATOM 2856 C C . ASN B 2 286 ? 40.837 59.475 168.286 1.00 55.63 387 ASN B C 1
ATOM 2857 O O . ASN B 2 286 ? 42.063 59.387 168.248 1.00 52.63 387 ASN B O 1
ATOM 2862 N N . TYR B 2 287 ? 40.046 58.577 167.681 1.00 54.05 388 TYR B N 1
ATOM 2863 C CA . TYR B 2 287 ? 40.608 57.440 166.931 1.00 50.74 388 TYR B CA 1
ATOM 2864 C C . TYR B 2 287 ? 41.557 57.884 165.833 1.00 53.03 388 TYR B C 1
ATOM 2865 O O . TYR B 2 287 ? 42.589 57.244 165.563 1.00 53.35 388 TYR B O 1
ATOM 2874 N N . SER B 2 288 ? 41.157 58.949 165.154 1.00 53.39 389 SER B N 1
ATOM 2875 C CA . SER B 2 288 ? 41.933 59.507 164.071 1.00 52.30 389 SER B CA 1
ATOM 2876 C C . SER B 2 288 ? 41.370 60.874 163.803 1.00 53.96 389 SER B C 1
ATOM 2877 O O . SER B 2 288 ? 40.270 61.211 164.253 1.00 50.80 389 SER B O 1
ATOM 2880 N N . GLN B 2 289 ? 42.134 61.640 163.036 1.00 57.63 390 GLN B N 1
ATOM 2881 C CA . GLN B 2 289 ? 41.854 63.048 162.766 1.00 59.92 390 GLN B CA 1
ATOM 2882 C C . GLN B 2 289 ? 40.673 63.134 161.816 1.00 56.56 390 GLN B C 1
ATOM 2883 O O . GLN B 2 289 ? 39.864 64.044 161.920 1.00 55.62 390 GLN B O 1
ATOM 2889 N N . GLU B 2 290 ? 40.594 62.176 160.885 1.00 55.73 391 GLU B N 1
ATOM 2890 C CA . GLU B 2 290 ? 39.552 62.175 159.834 1.00 55.49 391 GLU B CA 1
ATOM 2891 C C . GLU B 2 290 ? 38.215 61.585 160.324 1.00 51.91 391 GLU B C 1
ATOM 2892 O O . GLU B 2 290 ? 37.228 61.676 159.630 1.00 50.25 391 GLU B O 1
ATOM 2898 N N . ARG B 2 291 ? 38.197 61.040 161.530 1.00 50.32 392 ARG B N 1
ATOM 2899 C CA . ARG B 2 291 ? 37.013 60.358 162.053 1.00 52.17 392 ARG B CA 1
ATOM 2900 C C . ARG B 2 291 ? 35.798 61.282 162.189 1.00 53.23 392 ARG B C 1
ATOM 2901 O O . ARG B 2 291 ? 35.887 62.337 162.815 1.00 56.41 392 ARG B O 1
ATOM 2909 N N . ARG B 2 292 ? 34.677 60.881 161.587 1.00 51.38 393 ARG B N 1
ATOM 2910 C CA . ARG B 2 292 ? 33.387 61.534 161.814 1.00 51.45 393 ARG B CA 1
ATOM 2911 C C . ARG B 2 292 ? 32.492 60.503 162.458 1.00 49.86 393 ARG B C 1
ATOM 2912 O O . ARG B 2 292 ? 32.505 59.339 162.053 1.00 47.88 393 ARG B O 1
ATOM 2920 N N . LEU B 2 293 ? 31.729 60.936 163.459 1.00 47.84 394 LEU B N 1
ATOM 2921 C CA . LEU B 2 293 ? 30.787 60.056 164.144 1.00 46.61 394 LEU B CA 1
ATOM 2922 C C . LEU B 2 293 ? 29.382 60.271 163.620 1.00 44.88 394 LEU B C 1
ATOM 2923 O O . LEU B 2 293 ? 29.038 61.363 163.127 1.00 45.75 394 LEU B O 1
ATOM 2928 N N . VAL B 2 294 ? 28.578 59.228 163.717 1.00 41.52 395 VAL B N 1
ATOM 2929 C CA . VAL B 2 294 ? 27.161 59.354 163.496 1.00 41.30 395 VAL B CA 1
ATOM 2930 C C . VAL B 2 294 ? 26.464 58.871 164.753 1.00 41.27 395 VAL B C 1
ATOM 2931 O O . VAL B 2 294 ? 26.925 57.943 165.413 1.00 41.40 395 VAL B O 1
ATOM 2935 N N . MET B 2 295 ? 25.382 59.531 165.110 1.00 41.02 396 MET B N 1
ATOM 2936 C CA . MET B 2 295 ? 24.591 59.126 166.235 1.00 41.46 396 MET B CA 1
ATOM 2937 C C . MET B 2 295 ? 23.129 59.274 165.873 1.00 41.79 396 MET B C 1
ATOM 2938 O O . MET B 2 295 ? 22.793 60.050 164.974 1.00 39.92 396 MET B O 1
ATOM 2943 N N . TRP B 2 296 ? 22.274 58.491 166.554 1.00 42.42 397 TRP B N 1
ATOM 2944 C CA . TRP B 2 296 ? 20.817 58.631 166.446 1.00 42.31 397 TRP B CA 1
ATOM 2945 C C . TRP B 2 296 ? 20.447 59.974 167.057 1.00 43.46 397 TRP B C 1
ATOM 2946 O O . TRP B 2 296 ? 21.087 60.413 168.012 1.00 43.09 397 TRP B O 1
ATOM 2957 N N . GLU B 2 297 ? 19.418 60.612 166.506 1.00 44.02 398 GLU B N 1
ATOM 2958 C CA . GLU B 2 297 ? 19.012 61.949 166.954 1.00 45.20 398 GLU B CA 1
ATOM 2959 C C . GLU B 2 297 ? 18.623 62.028 168.434 1.00 45.89 398 GLU B C 1
ATOM 2960 O O . GLU B 2 297 ? 18.598 63.113 168.998 1.00 48.15 398 GLU B O 1
ATOM 2966 N N . ASP B 2 298 ? 18.294 60.892 169.032 1.00 45.47 399 ASP B N 1
ATOM 2967 C CA . ASP B 2 298 ? 17.776 60.815 170.399 1.00 47.65 399 ASP B CA 1
ATOM 2968 C C . ASP B 2 298 ? 18.683 61.533 171.411 1.00 50.62 399 ASP B C 1
ATOM 2969 O O . ASP B 2 298 ? 18.213 62.135 172.381 1.00 50.09 399 ASP B O 1
ATOM 2974 N N . ILE B 2 299 ? 19.987 61.441 171.194 1.00 51.96 400 ILE B N 1
ATOM 2975 C CA . ILE B 2 299 ? 20.949 62.001 172.136 1.00 53.53 400 ILE B CA 1
ATOM 2976 C C . ILE B 2 299 ? 20.782 63.535 172.246 1.00 54.63 400 ILE B C 1
ATOM 2977 O O . ILE B 2 299 ? 20.895 64.094 173.332 1.00 55.87 400 ILE B O 1
ATOM 2982 N N . ALA B 2 300 ? 20.476 64.192 171.132 1.00 55.08 401 ALA B N 1
ATOM 2983 C CA . ALA B 2 300 ? 20.340 65.650 171.077 1.00 57.18 401 ALA B CA 1
ATOM 2984 C C . ALA B 2 300 ? 18.903 66.138 170.989 1.00 56.08 401 ALA B C 1
ATOM 2985 O O . ALA B 2 300 ? 18.642 67.341 170.915 1.00 56.94 401 ALA B O 1
ATOM 2987 N N . LEU B 2 301 ? 17.950 65.220 170.987 1.00 58.79 402 LEU B N 1
ATOM 2988 C CA . LEU B 2 301 ? 16.581 65.625 170.722 1.00 58.51 402 LEU B CA 1
ATOM 2989 C C . LEU B 2 301 ? 15.500 64.880 171.488 1.00 61.42 402 LEU B C 1
ATOM 2990 O O . LEU B 2 301 ? 14.394 65.390 171.601 1.00 64.97 402 LEU B O 1
ATOM 2995 N N . SER B 2 302 ? 15.796 63.717 172.059 1.00 63.37 403 SER B N 1
ATOM 2996 C CA . SER B 2 302 ? 14.808 63.005 172.894 1.00 61.00 403 SER B CA 1
ATOM 2997 C C . SER B 2 302 ? 14.398 63.820 174.126 1.00 62.36 403 SER B C 1
ATOM 2998 O O . SER B 2 302 ? 14.928 64.898 174.360 1.00 60.91 403 SER B O 1
ATOM 3001 N N . ALA B 2 303 ? 13.466 63.268 174.911 1.00 63.27 404 ALA B N 1
ATOM 3002 C CA . ALA B 2 303 ? 13.048 63.839 176.189 1.00 65.37 404 ALA B CA 1
ATOM 3003 C C . ALA B 2 303 ? 14.174 63.823 177.238 1.00 68.79 404 ALA B C 1
ATOM 3004 O O . ALA B 2 303 ? 14.217 64.691 178.114 1.00 68.72 404 ALA B O 1
ATOM 3006 N N . ASP B 2 304 ? 15.056 62.819 177.157 1.00 71.45 405 ASP B N 1
ATOM 3007 C CA . ASP B 2 304 ? 16.226 62.695 178.046 1.00 71.65 405 ASP B CA 1
ATOM 3008 C C . ASP B 2 304 ? 17.526 63.060 177.304 1.00 70.55 405 ASP B C 1
ATOM 3009 O O . ASP B 2 304 ? 18.588 62.489 177.567 1.00 69.20 405 ASP B O 1
ATOM 3014 N N . ASN B 2 305 ? 17.436 64.009 176.372 1.00 66.92 406 ASN B N 1
ATOM 3015 C CA . ASN B 2 305 ? 18.608 64.438 175.602 1.00 64.40 406 ASN B CA 1
ATOM 3016 C C . ASN B 2 305 ? 19.703 65.005 176.507 1.00 61.60 406 ASN B C 1
ATOM 3017 O O . ASN B 2 305 ? 19.423 65.519 177.578 1.00 59.68 406 ASN B O 1
ATOM 3022 N N . ALA B 2 306 ? 20.953 64.851 176.087 1.00 58.84 407 ALA B N 1
ATOM 3023 C CA . ALA B 2 306 ? 22.057 65.531 176.735 1.00 58.50 407 ALA B CA 1
ATOM 3024 C C . ALA B 2 306 ? 21.930 66.996 176.391 1.00 59.80 407 ALA B C 1
ATOM 3025 O O . ALA B 2 306 ? 21.226 67.358 175.453 1.00 58.89 407 ALA B O 1
ATOM 3027 N N . HIS B 2 307 ? 22.625 67.837 177.144 1.00 63.10 408 HIS B N 1
ATOM 3028 C CA . HIS B 2 307 ? 22.546 69.290 176.950 1.00 65.13 408 HIS B CA 1
ATOM 3029 C C . HIS B 2 307 ? 23.262 69.784 175.705 1.00 64.92 408 HIS B C 1
ATOM 3030 O O . HIS B 2 307 ? 22.709 70.593 174.974 1.00 66.94 408 HIS B O 1
ATOM 3037 N N . ASP B 2 308 ? 24.478 69.295 175.460 1.00 66.18 409 ASP B N 1
ATOM 3038 C CA . ASP B 2 308 ? 25.299 69.784 174.353 1.00 65.98 409 ASP B CA 1
ATOM 3039 C C . ASP B 2 308 ? 26.030 68.677 173.596 1.00 64.96 409 ASP B C 1
ATOM 3040 O O . ASP B 2 308 ? 27.069 68.178 174.028 1.00 65.63 409 ASP B O 1
ATOM 3045 N N . VAL B 2 309 ? 25.485 68.331 172.437 1.00 61.59 410 VAL B N 1
ATOM 3046 C CA . VAL B 2 309 ? 26.084 67.349 171.565 1.00 58.09 410 VAL B CA 1
ATOM 3047 C C . VAL B 2 309 ? 26.884 68.100 170.523 1.00 57.12 410 VAL B C 1
ATOM 3048 O O . VAL B 2 309 ? 26.328 68.946 169.814 1.00 57.57 410 VAL B O 1
ATOM 3052 N N . PRO B 2 310 ? 28.190 67.805 170.415 1.00 56.04 411 PRO B N 1
ATOM 3053 C CA . PRO B 2 310 ? 29.046 68.518 169.478 1.00 56.89 411 PRO B CA 1
ATOM 3054 C C . PRO B 2 310 ? 28.479 68.537 168.057 1.00 59.28 411 PRO B C 1
ATOM 3055 O O . PRO B 2 310 ? 28.078 67.500 167.542 1.00 59.40 411 PRO B O 1
ATOM 3059 N N . LYS B 2 311 ? 28.476 69.703 167.419 1.00 59.79 412 LYS B N 1
ATOM 3060 C CA . LYS B 2 311 ? 27.913 69.840 166.083 1.00 56.84 412 LYS B CA 1
ATOM 3061 C C . LYS B 2 311 ? 28.781 69.114 165.051 1.00 54.51 412 LYS B C 1
ATOM 3062 O O . LYS B 2 311 ? 28.492 69.139 163.866 1.00 52.84 412 LYS B O 1
ATOM 3068 N N . ASN B 2 312 ? 29.864 68.510 165.523 1.00 57.02 413 ASN B N 1
ATOM 3069 C CA . ASN B 2 312 ? 30.669 67.510 164.796 1.00 59.50 413 ASN B CA 1
ATOM 3070 C C . ASN B 2 312 ? 29.929 66.245 164.344 1.00 56.33 413 ASN B C 1
ATOM 3071 O O . ASN B 2 312 ? 30.266 65.612 163.354 1.00 57.07 413 ASN B O 1
ATOM 3076 N N . ILE B 2 313 ? 28.961 65.858 165.144 1.00 53.86 414 ILE B N 1
ATOM 3077 C CA . ILE B 2 313 ? 28.377 64.545 165.055 1.00 51.17 414 ILE B CA 1
ATOM 3078 C C . ILE B 2 313 ? 27.131 64.609 164.205 1.00 48.78 414 ILE B C 1
ATOM 3079 O O . ILE B 2 313 ? 26.218 65.380 164.476 1.00 49.23 414 ILE B O 1
ATOM 3084 N N . VAL B 2 314 ? 27.128 63.794 163.164 1.00 46.03 415 VAL B N 1
ATOM 3085 C CA . VAL B 2 314 ? 25.985 63.670 162.287 1.00 45.37 415 VAL B CA 1
ATOM 3086 C C . VAL B 2 314 ? 24.791 63.019 163.029 1.00 44.37 415 VAL B C 1
ATOM 3087 O O . VAL B 2 314 ? 24.956 62.004 163.705 1.00 42.62 415 VAL B O 1
ATOM 3091 N N . MET B 2 315 ? 23.613 63.630 162.898 1.00 42.45 416 MET B N 1
ATOM 3092 C CA . MET B 2 315 ? 22.403 63.143 163.521 1.00 42.59 416 MET B CA 1
ATOM 3093 C C . MET B 2 315 ? 21.585 62.332 162.526 1.00 41.45 416 MET B C 1
ATOM 3094 O O . MET B 2 315 ? 21.342 62.767 161.404 1.00 40.98 416 MET B O 1
ATOM 3099 N N . GLN B 2 316 ? 21.208 61.125 162.909 1.00 41.38 417 GLN B N 1
ATOM 3100 C CA . GLN B 2 316 ? 20.332 60.327 162.054 1.00 41.09 417 GLN B CA 1
ATOM 3101 C C . GLN B 2 316 ? 18.921 60.485 162.579 1.00 39.72 417 GLN B C 1
ATOM 3102 O O . GLN B 2 316 ? 18.660 60.176 163.737 1.00 40.27 417 GLN B O 1
ATOM 3108 N N . SER B 2 317 ? 18.034 60.988 161.734 1.00 39.45 418 SER B N 1
ATOM 3109 C CA . SER B 2 317 ? 16.688 61.353 162.151 1.00 41.44 418 SER B CA 1
ATOM 3110 C C . SER B 2 317 ? 15.654 60.297 161.748 1.00 42.10 418 SER B C 1
ATOM 3111 O O . SER B 2 317 ? 15.487 60.015 160.556 1.00 41.90 418 SER B O 1
ATOM 3114 N N . TRP B 2 318 ? 14.944 59.755 162.738 1.00 42.73 419 TRP B N 1
ATOM 3115 C CA . TRP B 2 318 ? 13.913 58.743 162.485 1.00 43.80 419 TRP B CA 1
ATOM 3116 C C . TRP B 2 318 ? 12.519 59.051 163.018 1.00 44.07 419 TRP B C 1
ATOM 3117 O O . TRP B 2 318 ? 11.582 58.303 162.749 1.00 44.61 419 TRP B O 1
ATOM 3128 N N . ASN B 2 319 ? 12.370 60.126 163.782 1.00 47.06 420 ASN B N 1
ATOM 3129 C CA . ASN B 2 319 ? 11.077 60.451 164.383 1.00 49.22 420 ASN B CA 1
ATOM 3130 C C . ASN B 2 319 ? 10.489 61.754 163.940 1.00 49.73 420 ASN B C 1
ATOM 3131 O O . ASN B 2 319 ? 11.219 62.677 163.644 1.00 51.88 420 ASN B O 1
ATOM 3136 N N . ASN B 2 320 ? 9.161 61.826 163.921 1.00 50.95 421 ASN B N 1
ATOM 3137 C CA . ASN B 2 320 ? 8.447 63.085 163.690 1.00 52.38 421 ASN B CA 1
ATOM 3138 C C . ASN B 2 320 ? 8.745 63.747 162.331 1.00 53.13 421 ASN B C 1
ATOM 3139 O O . ASN B 2 320 ? 8.493 64.943 162.151 1.00 56.23 421 ASN B O 1
ATOM 3144 N N . GLY B 2 321 ? 9.268 62.973 161.380 1.00 50.76 422 GLY B N 1
ATOM 3145 C CA . GLY B 2 321 ? 9.510 63.453 160.032 1.00 49.88 422 GLY B CA 1
ATOM 3146 C C . GLY B 2 321 ? 10.234 64.797 159.970 1.00 51.25 422 GLY B C 1
ATOM 3147 O O . GLY B 2 321 ? 11.235 65.001 160.659 1.00 48.65 422 GLY B O 1
ATOM 3148 N N . LEU B 2 322 ? 9.680 65.695 159.152 1.00 51.58 423 LEU B N 1
ATOM 3149 C CA . LEU B 2 322 ? 10.231 67.020 158.853 1.00 53.61 423 LEU B CA 1
ATOM 3150 C C . LEU B 2 322 ? 10.468 67.884 160.068 1.00 53.77 423 LEU B C 1
ATOM 3151 O O . LEU B 2 322 ? 11.391 68.688 160.081 1.00 56.83 423 LEU B O 1
ATOM 3156 N N . GLU B 2 323 ? 9.650 67.715 161.083 1.00 53.55 424 GLU B N 1
ATOM 3157 C CA . GLU B 2 323 ? 9.779 68.498 162.301 1.00 56.04 424 GLU B CA 1
ATOM 3158 C C . GLU B 2 323 ? 11.124 68.284 163.008 1.00 53.92 424 GLU B C 1
ATOM 3159 O O . GLU B 2 323 ? 11.722 69.224 163.507 1.00 55.86 424 GLU B O 1
ATOM 3165 N N . TYR B 2 324 ? 11.594 67.048 163.063 1.00 51.09 425 TYR B N 1
ATOM 3166 C CA . TYR B 2 324 ? 12.864 66.755 163.704 1.00 49.11 425 TYR B CA 1
ATOM 3167 C C . TYR B 2 324 ? 14.017 67.026 162.766 1.00 48.55 425 TYR B C 1
ATOM 3168 O O . TYR B 2 324 ? 15.082 67.435 163.205 1.00 48.88 425 TYR B O 1
ATOM 3177 N N . ILE B 2 325 ? 13.803 66.816 161.473 1.00 47.39 426 ILE B N 1
ATOM 3178 C CA . ILE B 2 325 ? 14.783 67.200 160.450 1.00 46.99 426 ILE B CA 1
ATOM 3179 C C . ILE B 2 325 ? 15.050 68.723 160.414 1.00 48.04 426 ILE B C 1
ATOM 3180 O O . ILE B 2 325 ? 16.208 69.169 160.371 1.00 46.19 426 ILE B O 1
ATOM 3185 N N . SER B 2 326 ? 13.965 69.495 160.404 1.00 49.33 427 SER B N 1
ATOM 3186 C CA . SER B 2 326 ? 14.017 70.952 160.477 1.00 51.97 427 SER B CA 1
ATOM 3187 C C . SER B 2 326 ? 14.691 71.405 161.778 1.00 53.13 427 SER B C 1
ATOM 3188 O O . SER B 2 326 ? 15.639 72.168 161.745 1.00 53.62 427 SER B O 1
ATOM 3191 N N . ASN B 2 327 ? 14.203 70.906 162.908 1.00 53.65 428 ASN B N 1
ATOM 3192 C CA . ASN B 2 327 ? 14.802 71.202 164.200 1.00 56.86 428 ASN B CA 1
ATOM 3193 C C . ASN B 2 327 ? 16.307 70.979 164.181 1.00 56.63 428 ASN B C 1
ATOM 3194 O O . ASN B 2 327 ? 17.075 71.890 164.485 1.00 56.78 428 ASN B O 1
ATOM 3199 N N . LEU B 2 328 ? 16.718 69.764 163.812 1.00 54.14 429 LEU B N 1
ATOM 3200 C CA . LEU B 2 328 ? 18.131 69.389 163.789 1.00 51.98 429 LEU B CA 1
ATOM 3201 C C . LEU B 2 328 ? 18.997 70.245 162.876 1.00 51.76 429 LEU B C 1
ATOM 3202 O O . LEU B 2 328 ? 20.091 70.689 163.266 1.00 50.99 429 LEU B O 1
ATOM 3207 N N . THR B 2 329 ? 18.532 70.430 161.646 1.00 51.37 430 THR B N 1
ATOM 3208 C CA . THR B 2 329 ? 19.282 71.195 160.674 1.00 51.81 430 THR B CA 1
ATOM 3209 C C . THR B 2 329 ? 19.418 72.643 161.146 1.00 54.27 430 THR B C 1
ATOM 3210 O O . THR B 2 329 ? 20.486 73.236 161.033 1.00 53.97 430 THR B O 1
ATOM 3214 N N . ALA B 2 330 ? 18.337 73.194 161.695 1.00 56.64 431 ALA B N 1
ATOM 3215 C CA . ALA B 2 330 ? 18.334 74.563 162.221 1.00 57.70 431 ALA B CA 1
ATOM 3216 C C . ALA B 2 330 ? 19.376 74.760 163.350 1.00 57.98 431 ALA B C 1
ATOM 3217 O O . ALA B 2 330 ? 19.930 75.838 163.492 1.00 59.03 431 ALA B O 1
ATOM 3219 N N . ARG B 2 331 ? 19.642 73.725 164.143 1.00 57.59 432 ARG B N 1
ATOM 3220 C CA . ARG B 2 331 ? 20.693 73.803 165.174 1.00 58.49 432 ARG B CA 1
ATOM 3221 C C . ARG B 2 331 ? 22.115 73.585 164.619 1.00 57.02 432 ARG B C 1
ATOM 3222 O O . ARG B 2 331 ? 23.075 73.594 165.379 1.00 57.13 432 ARG B O 1
ATOM 3230 N N . GLY B 2 332 ? 22.249 73.380 163.306 1.00 55.48 433 GLY B N 1
ATOM 3231 C CA . GLY B 2 332 ? 23.561 73.190 162.661 1.00 54.11 433 GLY B CA 1
ATOM 3232 C C . GLY B 2 332 ? 24.131 71.769 162.519 1.00 50.08 433 GLY B C 1
ATOM 3233 O O . GLY B 2 332 ? 25.274 71.587 162.086 1.00 50.92 433 GLY B O 1
ATOM 3234 N N . TYR B 2 333 ? 23.341 70.761 162.831 1.00 48.41 434 TYR B N 1
ATOM 3235 C CA . TYR B 2 333 ? 23.807 69.379 162.715 1.00 46.57 434 TYR B CA 1
ATOM 3236 C C . TYR B 2 333 ? 23.638 68.927 161.290 1.00 45.02 434 TYR B C 1
ATOM 3237 O O . TYR B 2 333 ? 22.691 69.307 160.619 1.00 44.33 434 TYR B O 1
ATOM 3246 N N . ASP B 2 334 ? 24.581 68.126 160.820 1.00 45.23 435 ASP B N 1
ATOM 3247 C CA . ASP B 2 334 ? 24.370 67.378 159.594 1.00 44.18 435 ASP B CA 1
ATOM 3248 C C . ASP B 2 334 ? 23.392 66.245 159.934 1.00 42.24 435 ASP B C 1
ATOM 3249 O O . ASP B 2 334 ? 23.436 65.710 161.017 1.00 41.59 435 ASP B O 1
ATOM 3254 N N . VAL B 2 335 ? 22.490 65.929 159.013 1.00 41.88 436 VAL B N 1
ATOM 3255 C CA . VAL B 2 335 ? 21.383 65.014 159.278 1.00 40.98 436 VAL B CA 1
ATOM 3256 C C . VAL B 2 335 ? 21.326 63.965 158.186 1.00 40.74 436 VAL B C 1
ATOM 3257 O O . VAL B 2 335 ? 21.369 64.308 156.991 1.00 41.93 436 VAL B O 1
ATOM 3261 N N . ILE B 2 336 ? 21.259 62.703 158.596 1.00 38.76 437 ILE B N 1
ATOM 3262 C CA . ILE B 2 336 ? 20.895 61.614 157.708 1.00 37.06 437 ILE B CA 1
ATOM 3263 C C . ILE B 2 336 ? 19.410 61.404 157.910 1.00 36.63 437 ILE B C 1
ATOM 3264 O O . ILE B 2 336 ? 18.971 61.194 159.025 1.00 34.26 437 ILE B O 1
ATOM 3269 N N . VAL B 2 337 ? 18.643 61.487 156.829 1.00 37.42 438 VAL B N 1
ATOM 3270 C CA . VAL B 2 337 ? 17.201 61.286 156.918 1.00 38.55 438 VAL B CA 1
ATOM 3271 C C . VAL B 2 337 ? 16.918 59.794 156.964 1.00 37.66 438 VAL B C 1
ATOM 3272 O O . VAL B 2 337 ? 17.380 59.051 156.112 1.00 38.44 438 VAL B O 1
ATOM 3276 N N . SER B 2 338 ? 16.198 59.366 157.987 1.00 36.99 439 SER B N 1
ATOM 3277 C CA . SER B 2 338 ? 15.744 57.984 158.097 1.00 36.25 439 SER B CA 1
ATOM 3278 C C . SER B 2 338 ? 14.319 57.948 158.647 1.00 35.95 439 SER B C 1
ATOM 3279 O O . SER B 2 338 ? 13.932 56.992 159.292 1.00 35.77 439 SER B O 1
ATOM 3282 N N . SER B 2 339 ? 13.545 58.993 158.376 1.00 36.74 440 SER B N 1
ATOM 3283 C CA . SER B 2 339 ? 12.227 59.195 159.015 1.00 37.15 440 SER B CA 1
ATOM 3284 C C . SER B 2 339 ? 11.341 57.955 158.932 1.00 37.40 440 SER B C 1
ATOM 3285 O O . SER B 2 339 ? 10.947 57.516 157.858 1.00 37.00 440 SER B O 1
ATOM 3288 N N . SER B 2 340 ? 11.031 57.392 160.094 1.00 38.34 441 SER B N 1
ATOM 3289 C CA . SER B 2 340 ? 10.299 56.150 160.183 1.00 39.31 441 SER B CA 1
ATOM 3290 C C . SER B 2 340 ? 8.906 56.200 159.577 1.00 40.29 441 SER B C 1
ATOM 3291 O O . SER B 2 340 ? 8.343 55.161 159.289 1.00 43.95 441 SER B O 1
ATOM 3294 N N . ASP B 2 341 ? 8.317 57.369 159.423 1.00 40.66 442 ASP B N 1
ATOM 3295 C CA . ASP B 2 341 ? 7.012 57.442 158.780 1.00 42.63 442 ASP B CA 1
ATOM 3296 C C . ASP B 2 341 ? 7.141 57.287 157.251 1.00 42.37 442 ASP B C 1
ATOM 3297 O O . ASP B 2 341 ? 6.146 57.156 156.555 1.00 45.47 442 ASP B O 1
ATOM 3302 N N . PHE B 2 342 ? 8.356 57.330 156.720 1.00 39.99 443 PHE B N 1
ATOM 3303 C CA . PHE B 2 342 ? 8.541 57.163 155.290 1.00 39.11 443 PHE B CA 1
ATOM 3304 C C . PHE B 2 342 ? 9.454 56.017 154.894 1.00 38.40 443 PHE B C 1
ATOM 3305 O O . PHE B 2 342 ? 9.205 55.395 153.857 1.00 39.90 443 PHE B O 1
ATOM 3313 N N . LEU B 2 343 ? 10.487 55.747 155.698 1.00 37.03 444 LEU B N 1
ATOM 3314 C CA . LEU B 2 343 ? 11.638 54.955 155.251 1.00 35.72 444 LEU B CA 1
ATOM 3315 C C . LEU B 2 343 ? 11.959 53.695 156.068 1.00 35.40 444 LEU B C 1
ATOM 3316 O O . LEU B 2 343 ? 12.861 52.991 155.708 1.00 34.25 444 LEU B O 1
ATOM 3321 N N . TYR B 2 344 ? 11.212 53.405 157.143 1.00 35.75 445 TYR B N 1
ATOM 3322 C CA . TYR B 2 344 ? 11.460 52.208 157.940 1.00 35.68 445 TYR B CA 1
ATOM 3323 C C . TYR B 2 344 ? 10.908 50.973 157.236 1.00 35.90 445 TYR B C 1
ATOM 3324 O O . TYR B 2 344 ? 9.685 50.813 157.101 1.00 38.19 445 TYR B O 1
ATOM 3333 N N . LEU B 2 345 ? 11.796 50.091 156.795 1.00 35.31 446 LEU B N 1
ATOM 3334 C CA . LEU B 2 345 ? 11.406 48.973 155.927 1.00 35.02 446 LEU B CA 1
ATOM 3335 C C . LEU B 2 345 ? 10.740 47.804 156.675 1.00 34.85 446 LEU B C 1
ATOM 3336 O O . LEU B 2 345 ? 10.187 46.917 156.030 1.00 34.41 446 LEU B O 1
ATOM 3341 N N . ASP B 2 346 ? 10.771 47.824 158.009 1.00 35.72 447 ASP B N 1
ATOM 3342 C CA . ASP B 2 346 ? 10.323 46.717 158.846 1.00 36.41 447 ASP B CA 1
ATOM 3343 C C . ASP B 2 346 ? 8.890 46.845 159.372 1.00 38.15 447 ASP B C 1
ATOM 3344 O O . ASP B 2 346 ? 8.319 45.875 159.864 1.00 36.57 447 ASP B O 1
ATOM 3349 N N . CYS B 2 347 ? 8.330 48.053 159.334 1.00 39.44 448 CYS B N 1
ATOM 3350 C CA . CYS B 2 347 ? 6.958 48.279 159.783 1.00 38.06 448 CYS B CA 1
ATOM 3351 C C . CYS B 2 347 ? 5.990 47.461 158.986 1.00 37.37 448 CYS B C 1
ATOM 3352 O O . CYS B 2 347 ? 6.260 47.120 157.847 1.00 35.87 448 CYS B O 1
ATOM 3355 N N . GLY B 2 348 ? 4.824 47.197 159.589 1.00 38.70 449 GLY B N 1
ATOM 3356 C CA . GLY B 2 348 ? 3.688 46.587 158.903 1.00 38.17 449 GLY B CA 1
ATOM 3357 C C . GLY B 2 348 ? 3.661 45.087 158.985 1.00 38.72 449 GLY B C 1
ATOM 3358 O O . GLY B 2 348 ? 2.913 44.478 158.267 1.00 38.23 449 GLY B O 1
ATOM 3359 N N . HIS B 2 349 ? 4.481 44.497 159.861 1.00 40.42 450 HIS B N 1
ATOM 3360 C CA . HIS B 2 349 ? 4.435 43.051 160.130 1.00 41.95 450 HIS B CA 1
ATOM 3361 C C . HIS B 2 349 ? 3.957 42.755 161.541 1.00 39.60 450 HIS B C 1
ATOM 3362 O O . HIS B 2 349 ? 4.337 41.756 162.166 1.00 37.79 450 HIS B O 1
ATOM 3369 N N . GLY B 2 350 ? 3.120 43.645 162.042 1.00 39.29 451 GLY B N 1
ATOM 3370 C CA . GLY B 2 350 ? 2.599 43.556 163.422 1.00 39.81 451 GLY B CA 1
ATOM 3371 C C . GLY B 2 350 ? 3.675 43.524 164.498 1.00 38.81 451 GLY B C 1
ATOM 3372 O O . GLY B 2 350 ? 4.830 43.888 164.252 1.00 38.82 451 GLY B O 1
ATOM 3373 N N . GLY B 2 351 ? 3.303 43.073 165.694 1.00 36.49 452 GLY B N 1
ATOM 3374 C CA . GLY B 2 351 ? 4.228 42.973 166.795 1.00 34.96 452 GLY B CA 1
ATOM 3375 C C . GLY B 2 351 ? 4.820 41.595 166.834 1.00 35.11 452 GLY B C 1
ATOM 3376 O O . GLY B 2 351 ? 4.265 40.632 166.253 1.00 33.31 452 GLY B O 1
ATOM 3377 N N . PHE B 2 352 ? 5.985 41.504 167.480 1.00 35.83 453 PHE B N 1
ATOM 3378 C CA . PHE B 2 352 ? 6.660 40.207 167.670 1.00 36.12 453 PHE B CA 1
ATOM 3379 C C . PHE B 2 352 ? 6.566 39.702 169.115 1.00 36.70 453 PHE B C 1
ATOM 3380 O O . PHE B 2 352 ? 6.830 38.540 169.376 1.00 37.20 453 PHE B O 1
ATOM 3388 N N . VAL B 2 353 ? 6.217 40.583 170.048 1.00 37.41 454 VAL B N 1
ATOM 3389 C CA . VAL B 2 353 ? 6.155 40.188 171.446 1.00 38.35 454 VAL B CA 1
ATOM 3390 C C . VAL B 2 353 ? 5.037 39.200 171.619 1.00 39.52 454 VAL B C 1
ATOM 3391 O O . VAL B 2 353 ? 4.000 39.254 170.955 1.00 38.77 454 VAL B O 1
ATOM 3395 N N . THR B 2 354 ? 5.309 38.240 172.487 1.00 41.86 455 THR B N 1
ATOM 3396 C CA . THR B 2 354 ? 4.481 37.056 172.639 1.00 40.85 455 THR B CA 1
ATOM 3397 C C . THR B 2 354 ? 3.569 37.267 173.827 1.00 41.21 455 THR B C 1
ATOM 3398 O O . THR B 2 354 ? 3.669 38.286 174.503 1.00 40.74 455 THR B O 1
ATOM 3402 N N . ASN B 2 355 ? 2.647 36.328 174.043 1.00 42.45 456 ASN B N 1
ATOM 3403 C CA . ASN B 2 355 ? 1.629 36.448 175.090 1.00 40.96 456 ASN B CA 1
ATOM 3404 C C . ASN B 2 355 ? 0.965 37.801 175.043 1.00 40.04 456 ASN B C 1
ATOM 3405 O O . ASN B 2 355 ? 0.944 38.528 176.035 1.00 40.72 456 ASN B O 1
ATOM 3410 N N . ASP B 2 356 ? 0.410 38.142 173.892 1.00 40.97 457 ASP B N 1
ATOM 3411 C CA . ASP B 2 356 ? -0.161 39.486 173.684 1.00 43.72 457 ASP B CA 1
ATOM 3412 C C . ASP B 2 356 ? -1.671 39.412 173.498 1.00 46.03 457 ASP B C 1
ATOM 3413 O O . ASP B 2 356 ? -2.128 38.968 172.445 1.00 48.36 457 ASP B O 1
ATOM 3418 N N . PRO B 2 357 ? -2.451 39.864 174.498 1.00 45.10 458 PRO B N 1
ATOM 3419 C CA . PRO B 2 357 ? -3.902 39.822 174.388 1.00 45.35 458 PRO B CA 1
ATOM 3420 C C . PRO B 2 357 ? -4.521 40.828 173.439 1.00 44.84 458 PRO B C 1
ATOM 3421 O O . PRO B 2 357 ? -5.731 40.748 173.186 1.00 43.97 458 PRO B O 1
ATOM 3425 N N . ARG B 2 358 ? -3.728 41.783 172.945 1.00 44.17 459 ARG B N 1
ATOM 3426 C CA . ARG B 2 358 ? -4.271 42.826 172.095 1.00 45.08 459 ARG B CA 1
ATOM 3427 C C . ARG B 2 358 ? -4.772 42.269 170.758 1.00 45.85 459 ARG B C 1
ATOM 3428 O O . ARG B 2 358 ? -5.590 42.910 170.102 1.00 47.18 459 ARG B O 1
ATOM 3436 N N . TYR B 2 359 ? -4.296 41.083 170.368 1.00 45.00 460 TYR B N 1
ATOM 3437 C CA . TYR B 2 359 ? -4.774 40.405 169.157 1.00 45.39 460 TYR B CA 1
ATOM 3438 C C . TYR B 2 359 ? -6.139 39.721 169.390 1.00 46.33 460 TYR B C 1
ATOM 3439 O O . TYR B 2 359 ? -6.909 39.474 168.479 1.00 45.35 460 TYR B O 1
ATOM 3448 N N . ASN B 2 360 ? -6.427 39.428 170.641 1.00 47.68 461 ASN B N 1
ATOM 3449 C CA . ASN B 2 360 ? -7.540 38.581 170.988 1.00 48.99 461 ASN B CA 1
ATOM 3450 C C . ASN B 2 360 ? -8.872 39.346 171.050 1.00 49.28 461 ASN B C 1
ATOM 3451 O O . ASN B 2 360 ? -9.473 39.470 172.110 1.00 48.17 461 ASN B O 1
ATOM 3456 N N . VAL B 2 361 ? -9.319 39.836 169.894 1.00 49.02 462 VAL B N 1
ATOM 3457 C CA . VAL B 2 361 ? -10.533 40.649 169.793 1.00 48.88 462 VAL B CA 1
ATOM 3458 C C . VAL B 2 361 ? -11.387 40.089 168.659 1.00 49.76 462 VAL B C 1
ATOM 3459 O O . VAL B 2 361 ? -11.043 40.220 167.481 1.00 46.59 462 VAL B O 1
ATOM 3463 N N . MET B 2 362 ? -12.519 39.471 169.023 1.00 49.72 463 MET B N 1
ATOM 3464 C CA . MET B 2 362 ? -13.281 38.659 168.082 1.00 51.13 463 MET B CA 1
ATOM 3465 C C . MET B 2 362 ? -14.245 39.437 167.193 1.00 51.17 463 MET B C 1
ATOM 3466 O O . MET B 2 362 ? -14.873 38.857 166.276 1.00 51.65 463 MET B O 1
ATOM 3471 N N . ALA B 2 363 ? -14.346 40.737 167.436 1.00 49.78 464 ALA B N 1
ATOM 3472 C CA . ALA B 2 363 ? -15.161 41.601 166.593 1.00 52.02 464 ALA B CA 1
ATOM 3473 C C . ALA B 2 363 ? -14.670 43.052 166.666 1.00 51.65 464 ALA B C 1
ATOM 3474 O O . ALA B 2 363 ? -14.102 43.478 167.663 1.00 50.60 464 ALA B O 1
ATOM 3476 N N . ASN B 2 364 ? -14.918 43.799 165.602 1.00 53.03 465 ASN B N 1
ATOM 3477 C CA . ASN B 2 364 ? -14.469 45.176 165.546 1.00 55.57 465 ASN B CA 1
ATOM 3478 C C . ASN B 2 364 ? -15.078 45.956 166.693 1.00 58.86 465 ASN B C 1
ATOM 3479 O O . ASN B 2 364 ? -16.278 46.105 166.735 1.00 59.79 465 ASN B O 1
ATOM 3484 N N . PRO B 2 365 ? -14.245 46.438 167.630 1.00 60.35 466 PRO B N 1
ATOM 3485 C CA . PRO B 2 365 ? -14.786 47.129 168.787 1.00 62.38 466 PRO B CA 1
ATOM 3486 C C . PRO B 2 365 ? -15.222 48.576 168.480 1.00 65.42 466 PRO B C 1
ATOM 3487 O O . PRO B 2 365 ? -15.950 49.161 169.267 1.00 68.32 466 PRO B O 1
ATOM 3491 N N . ASP B 2 366 ? -14.788 49.129 167.348 1.00 67.91 467 ASP B N 1
ATOM 3492 C CA . ASP B 2 366 ? -15.162 50.497 166.930 1.00 72.02 467 ASP B CA 1
ATOM 3493 C C . ASP B 2 366 ? -14.969 50.662 165.409 1.00 71.75 467 ASP B C 1
ATOM 3494 O O . ASP B 2 366 ? -13.888 51.029 164.939 1.00 73.35 467 ASP B O 1
ATOM 3499 N N . ALA B 2 367 ? -16.030 50.389 164.656 1.00 73.61 468 ALA B N 1
ATOM 3500 C CA . ALA B 2 367 ? -16.015 50.455 163.187 1.00 73.52 468 ALA B CA 1
ATOM 3501 C C . ALA B 2 367 ? -15.814 51.868 162.659 1.00 74.70 468 ALA B C 1
ATOM 3502 O O . ALA B 2 367 ? -15.338 52.040 161.536 1.00 72.33 468 ALA B O 1
ATOM 3504 N N . ASN B 2 368 ? -16.170 52.867 163.472 1.00 77.61 469 ASN B N 1
ATOM 3505 C CA . ASN B 2 368 ? -16.013 54.285 163.094 1.00 80.13 469 ASN B CA 1
ATOM 3506 C C . ASN B 2 368 ? -14.576 54.774 162.919 1.00 77.34 469 ASN B C 1
ATOM 3507 O O . ASN B 2 368 ? -14.367 55.849 162.354 1.00 81.06 469 ASN B O 1
ATOM 3512 N N . THR B 2 369 ? -13.600 54.014 163.410 1.00 74.36 470 THR B N 1
ATOM 3513 C CA . THR B 2 369 ? -12.187 54.402 163.309 1.00 71.44 470 THR B CA 1
ATOM 3514 C C . THR B 2 369 ? -11.267 53.204 163.242 1.00 68.29 470 THR B C 1
ATOM 3515 O O . THR B 2 369 ? -11.580 52.155 163.793 1.00 69.37 470 THR B O 1
ATOM 3519 N N . PRO B 2 370 ? -10.113 53.365 162.574 1.00 65.96 471 PRO B N 1
ATOM 3520 C CA . PRO B 2 370 ? -9.168 52.263 162.547 1.00 63.26 471 PRO B CA 1
ATOM 3521 C C . PRO B 2 370 ? -8.608 51.998 163.927 1.00 60.19 471 PRO B C 1
ATOM 3522 O O . PRO B 2 370 ? -8.142 52.914 164.565 1.00 60.45 471 PRO B O 1
ATOM 3526 N N . ASN B 2 371 ? -8.679 50.745 164.367 1.00 58.86 472 ASN B N 1
ATOM 3527 C CA . ASN B 2 371 ? -8.196 50.331 165.688 1.00 57.18 472 ASN B CA 1
ATOM 3528 C C . ASN B 2 371 ? -7.290 49.101 165.560 1.00 54.37 472 ASN B C 1
ATOM 3529 O O . ASN B 2 371 ? -7.094 48.605 164.445 1.00 56.12 472 ASN B O 1
ATOM 3534 N N . PHE B 2 372 ? -6.768 48.607 166.689 1.00 50.21 473 PHE B N 1
ATOM 3535 C CA . PHE B 2 372 ? -5.624 47.670 166.701 1.00 47.91 473 PHE B CA 1
ATOM 3536 C C . PHE B 2 372 ? -5.690 46.571 165.611 1.00 47.03 473 PHE B C 1
ATOM 3537 O O . PHE B 2 372 ? -4.778 46.448 164.799 1.00 45.88 473 PHE B O 1
ATOM 3545 N N . ASN B 2 373 ? -6.755 45.776 165.623 1.00 46.94 474 ASN B N 1
ATOM 3546 C CA . ASN B 2 373 ? -6.917 44.642 164.732 1.00 46.87 474 ASN B CA 1
ATOM 3547 C C . ASN B 2 373 ? -7.767 44.933 163.494 1.00 48.64 474 ASN B C 1
ATOM 3548 O O . ASN B 2 373 ? -7.934 44.060 162.644 1.00 50.04 474 ASN B O 1
ATOM 3553 N N . TYR B 2 374 ? -8.306 46.148 163.387 1.00 48.68 475 TYR B N 1
ATOM 3554 C CA . TYR B 2 374 ? -9.266 46.467 162.333 1.00 49.34 475 TYR B CA 1
ATOM 3555 C C . TYR B 2 374 ? -8.913 47.813 161.742 1.00 50.88 475 TYR B C 1
ATOM 3556 O O . TYR B 2 374 ? -9.395 48.860 162.208 1.00 52.32 475 TYR B O 1
ATOM 3565 N N . GLY B 2 375 ? -8.038 47.788 160.734 1.00 51.58 476 GLY B N 1
ATOM 3566 C CA . GLY B 2 375 ? -7.576 49.010 160.060 1.00 50.87 476 GLY B CA 1
ATOM 3567 C C . GLY B 2 375 ? -6.457 49.760 160.766 1.00 50.58 476 GLY B C 1
ATOM 3568 O O . GLY B 2 375 ? -5.918 50.694 160.208 1.00 49.82 476 GLY B O 1
ATOM 3569 N N . GLY B 2 376 ? -6.101 49.361 161.989 1.00 49.75 477 GLY B N 1
ATOM 3570 C CA . GLY B 2 376 ? -4.975 50.021 162.709 1.00 48.63 477 GLY B CA 1
ATOM 3571 C C . GLY B 2 376 ? -3.652 49.275 162.582 1.00 44.40 477 GLY B C 1
ATOM 3572 O O . GLY B 2 376 ? -3.477 48.541 161.637 1.00 44.27 477 GLY B O 1
ATOM 3573 N N . ASN B 2 377 ? -2.784 49.388 163.584 1.00 42.47 478 ASN B N 1
ATOM 3574 C CA . ASN B 2 377 ? -1.373 49.026 163.450 1.00 43.34 478 ASN B CA 1
ATOM 3575 C C . ASN B 2 377 ? -0.972 47.579 163.686 1.00 42.61 478 ASN B C 1
ATOM 3576 O O . ASN B 2 377 ? 0.134 47.173 163.371 1.00 43.76 478 ASN B O 1
ATOM 3581 N N . GLY B 2 378 ? -1.840 46.808 164.283 1.00 44.33 479 GLY B N 1
ATOM 3582 C CA . GLY B 2 378 ? -1.621 45.373 164.362 1.00 43.34 479 GLY B CA 1
ATOM 3583 C C . GLY B 2 378 ? -0.423 44.991 165.196 1.00 41.85 479 GLY B C 1
ATOM 3584 O O . GLY B 2 378 ? 0.074 43.882 165.073 1.00 41.62 479 GLY B O 1
ATOM 3585 N N . GLY B 2 379 ? 0.034 45.901 166.051 1.00 41.50 480 GLY B N 1
ATOM 3586 C CA . GLY B 2 379 ? 1.153 45.610 166.940 1.00 40.74 480 GLY B CA 1
ATOM 3587 C C . GLY B 2 379 ? 2.484 46.157 166.476 1.00 40.69 480 GLY B C 1
ATOM 3588 O O . GLY B 2 379 ? 3.467 46.047 167.211 1.00 42.39 480 GLY B O 1
ATOM 3589 N N . SER B 2 380 ? 2.528 46.753 165.283 1.00 39.22 481 SER B N 1
ATOM 3590 C CA . SER B 2 380 ? 3.736 47.389 164.774 1.00 39.01 481 SER B CA 1
ATOM 3591 C C . SER B 2 380 ? 3.675 48.906 164.983 1.00 39.45 481 SER B C 1
ATOM 3592 O O . SER B 2 380 ? 2.889 49.615 164.341 1.00 40.70 481 SER B O 1
ATOM 3595 N N . TRP B 2 381 ? 4.522 49.409 165.863 1.00 38.88 482 TRP B N 1
ATOM 3596 C CA . TRP B 2 381 ? 4.415 50.818 166.308 1.00 39.61 482 TRP B CA 1
ATOM 3597 C C . TRP B 2 381 ? 4.497 51.825 165.166 1.00 39.20 482 TRP B C 1
ATOM 3598 O O . TRP B 2 381 ? 3.968 52.895 165.297 1.00 39.30 482 TRP B O 1
ATOM 3609 N N . CYS B 2 382 ? 5.170 51.470 164.070 1.00 39.40 483 CYS B N 1
ATOM 3610 C CA . CYS B 2 382 ? 5.326 52.358 162.927 1.00 40.58 483 CYS B CA 1
ATOM 3611 C C . CYS B 2 382 ? 4.404 52.050 161.725 1.00 40.69 483 CYS B C 1
ATOM 3612 O O . CYS B 2 382 ? 4.625 52.512 160.597 1.00 40.57 483 CYS B O 1
ATOM 3615 N N . ALA B 2 383 ? 3.351 51.283 161.955 1.00 41.27 484 ALA B N 1
ATOM 3616 C CA . ALA B 2 383 ? 2.490 50.893 160.847 1.00 41.94 484 ALA B CA 1
ATOM 3617 C C . ALA B 2 383 ? 1.871 52.126 160.205 1.00 42.23 484 ALA B C 1
ATOM 3618 O O . ALA B 2 383 ? 1.790 53.173 160.844 1.00 44.66 484 ALA B O 1
ATOM 3620 N N . PRO B 2 384 ? 1.463 52.026 158.927 1.00 41.18 485 PRO B N 1
ATOM 3621 C CA . PRO B 2 384 ? 1.535 50.854 158.050 1.00 40.38 485 PRO B CA 1
ATOM 3622 C C . PRO B 2 384 ? 2.907 50.567 157.404 1.00 39.19 485 PRO B C 1
ATOM 3623 O O . PRO B 2 384 ? 3.855 51.353 157.513 1.00 37.54 485 PRO B O 1
ATOM 3627 N N . TYR B 2 385 ? 2.963 49.428 156.722 1.00 38.16 486 TYR B N 1
ATOM 3628 C CA . TYR B 2 385 ? 4.040 49.082 155.821 1.00 37.92 486 TYR B CA 1
ATOM 3629 C C . TYR B 2 385 ? 4.288 50.221 154.825 1.00 38.12 486 TYR B C 1
ATOM 3630 O O . TYR B 2 385 ? 3.354 50.761 154.253 1.00 40.65 486 TYR B O 1
ATOM 3639 N N . LYS B 2 386 ? 5.544 50.562 154.603 1.00 38.08 487 LYS B N 1
ATOM 3640 C CA . LYS B 2 386 ? 5.892 51.643 153.659 1.00 37.98 487 LYS B CA 1
ATOM 3641 C C . LYS B 2 386 ? 6.068 51.096 152.244 1.00 37.11 487 LYS B C 1
ATOM 3642 O O . LYS B 2 386 ? 7.014 50.366 151.975 1.00 36.45 487 LYS B O 1
ATOM 3648 N N . THR B 2 387 ? 5.145 51.434 151.358 1.00 36.67 488 THR B N 1
ATOM 3649 C CA . THR B 2 387 ? 5.226 51.014 149.983 1.00 36.95 488 THR B CA 1
ATOM 3650 C C . THR B 2 387 ? 6.341 51.787 149.282 1.00 37.77 488 THR B C 1
ATOM 3651 O O . THR B 2 387 ? 6.840 52.795 149.790 1.00 36.37 488 THR B O 1
ATOM 3655 N N . TRP B 2 388 ? 6.683 51.324 148.086 1.00 37.25 489 TRP B N 1
ATOM 3656 C CA . TRP B 2 388 ? 7.661 52.003 147.259 1.00 36.52 489 TRP B CA 1
ATOM 3657 C C . TRP B 2 388 ? 7.251 53.440 146.956 1.00 36.68 489 TRP B C 1
ATOM 3658 O O . TRP B 2 388 ? 8.086 54.317 146.905 1.00 36.30 489 TRP B O 1
ATOM 3669 N N . GLN B 2 389 ? 5.956 53.667 146.793 1.00 37.47 490 GLN B N 1
ATOM 3670 C CA . GLN B 2 389 ? 5.400 54.999 146.506 1.00 38.48 490 GLN B CA 1
ATOM 3671 C C . GLN B 2 389 ? 5.500 55.941 147.685 1.00 38.76 490 GLN B C 1
ATOM 3672 O O . GLN B 2 389 ? 5.828 57.110 147.533 1.00 39.78 490 GLN B O 1
ATOM 3678 N N . ARG B 2 390 ? 5.156 55.439 148.858 1.00 39.38 491 ARG B N 1
ATOM 3679 C CA . ARG B 2 390 ? 5.335 56.190 150.085 1.00 39.46 491 ARG B CA 1
ATOM 3680 C C . ARG B 2 390 ? 6.790 56.622 150.253 1.00 38.24 491 ARG B C 1
ATOM 3681 O O . ARG B 2 390 ? 7.077 57.724 150.646 1.00 39.32 491 ARG B O 1
ATOM 3689 N N . ILE B 2 391 ? 7.714 55.748 149.930 1.00 37.84 492 ILE B N 1
ATOM 3690 C CA . ILE B 2 391 ? 9.137 56.067 150.059 1.00 37.09 492 ILE B CA 1
ATOM 3691 C C . ILE B 2 391 ? 9.555 57.142 149.045 1.00 35.76 492 ILE B C 1
ATOM 3692 O O . ILE B 2 391 ? 10.152 58.136 149.411 1.00 35.53 492 ILE B O 1
ATOM 3697 N N . TYR B 2 392 ? 9.220 56.907 147.778 1.00 35.35 493 TYR B N 1
ATOM 3698 C CA . TYR B 2 392 ? 9.570 57.780 146.670 1.00 36.31 493 TYR B CA 1
ATOM 3699 C C . TYR B 2 392 ? 8.967 59.177 146.822 1.00 36.79 493 TYR B C 1
ATOM 3700 O O . TYR B 2 392 ? 9.617 60.147 146.506 1.00 36.65 493 TYR B O 1
ATOM 3709 N N . ASP B 2 393 ? 7.744 59.250 147.321 1.00 37.42 494 ASP B N 1
ATOM 3710 C CA . ASP B 2 393 ? 6.998 60.523 147.448 1.00 39.72 494 ASP B CA 1
ATOM 3711 C C . ASP B 2 393 ? 7.599 61.438 148.522 1.00 40.34 494 ASP B C 1
ATOM 3712 O O . ASP B 2 393 ? 7.271 62.600 148.571 1.00 41.32 494 ASP B O 1
ATOM 3717 N N . TYR B 2 394 ? 8.511 60.930 149.347 1.00 41.28 495 TYR B N 1
ATOM 3718 C CA . TYR B 2 394 ? 9.012 61.694 150.499 1.00 43.54 495 TYR B CA 1
ATOM 3719 C C . TYR B 2 394 ? 9.899 62.855 150.107 1.00 46.19 495 TYR B C 1
ATOM 3720 O O . TYR B 2 394 ? 11.045 62.670 149.668 1.00 49.39 495 TYR B O 1
ATOM 3729 N N . ASP B 2 395 ? 9.366 64.058 150.257 1.00 46.97 496 ASP B N 1
ATOM 3730 C CA . ASP B 2 395 ? 10.130 65.262 150.006 1.00 46.72 496 ASP B CA 1
ATOM 3731 C C . ASP B 2 395 ? 10.749 65.712 151.288 1.00 46.48 496 ASP B C 1
ATOM 3732 O O . ASP B 2 395 ? 10.181 66.576 151.964 1.00 46.04 496 ASP B O 1
ATOM 3737 N N . PHE B 2 396 ? 11.917 65.160 151.621 1.00 43.71 497 PHE B N 1
ATOM 3738 C CA . PHE B 2 396 ? 12.499 65.444 152.928 1.00 43.71 497 PHE B CA 1
ATOM 3739 C C . PHE B 2 396 ? 13.131 66.820 153.104 1.00 45.58 497 PHE B C 1
ATOM 3740 O O . PHE B 2 396 ? 13.532 67.170 154.215 1.00 46.87 497 PHE B O 1
ATOM 3748 N N . THR B 2 397 ? 13.194 67.631 152.049 1.00 47.52 498 THR B N 1
ATOM 3749 C CA . THR B 2 397 ? 13.667 69.008 152.206 1.00 49.34 498 THR B CA 1
ATOM 3750 C C . THR B 2 397 ? 12.530 70.039 152.155 1.00 50.72 498 THR B C 1
ATOM 3751 O O . THR B 2 397 ? 12.799 71.218 152.072 1.00 50.14 498 THR B O 1
ATOM 3755 N N . LEU B 2 398 ? 11.283 69.580 152.211 1.00 51.99 499 LEU B N 1
ATOM 3756 C CA . LEU B 2 398 ? 10.121 70.459 152.164 1.00 54.40 499 LEU B CA 1
ATOM 3757 C C . LEU B 2 398 ? 10.045 71.398 153.380 1.00 55.65 499 LEU B C 1
ATOM 3758 O O . LEU B 2 398 ? 10.091 70.960 154.538 1.00 55.62 499 LEU B O 1
ATOM 3763 N N . ASN B 2 399 ? 9.932 72.693 153.085 1.00 58.54 500 ASN B N 1
ATOM 3764 C CA . ASN B 2 399 ? 9.891 73.776 154.090 1.00 61.73 500 ASN B CA 1
ATOM 3765 C C . ASN B 2 399 ? 11.201 74.046 154.815 1.00 58.61 500 ASN B C 1
ATOM 3766 O O . ASN B 2 399 ? 11.255 74.862 155.720 1.00 58.26 500 ASN B O 1
ATOM 3771 N N . LEU B 2 400 ? 12.265 73.384 154.401 1.00 59.20 501 LEU B N 1
ATOM 3772 C CA . LEU B 2 400 ? 13.585 73.731 154.889 1.00 60.27 501 LEU B CA 1
ATOM 3773 C C . LEU B 2 400 ? 14.117 74.935 154.112 1.00 61.05 501 LEU B C 1
ATOM 3774 O O . LEU B 2 400 ? 13.933 75.009 152.892 1.00 60.75 501 LEU B O 1
ATOM 3779 N N . THR B 2 401 ? 14.792 75.854 154.801 1.00 60.90 502 THR B N 1
ATOM 3780 C CA . THR B 2 401 ? 15.507 76.939 154.108 1.00 64.72 502 THR B CA 1
ATOM 3781 C C . THR B 2 401 ? 16.645 76.370 153.286 1.00 64.24 502 THR B C 1
ATOM 3782 O O . THR B 2 401 ? 16.966 75.190 153.388 1.00 64.69 502 THR B O 1
ATOM 3786 N N . GLU B 2 402 ? 17.253 77.209 152.466 1.00 66.46 503 GLU B N 1
ATOM 3787 C CA . GLU B 2 402 ? 18.383 76.786 151.642 1.00 68.43 503 GLU B CA 1
ATOM 3788 C C . GLU B 2 402 ? 19.569 76.306 152.489 1.00 67.64 503 GLU B C 1
ATOM 3789 O O . GLU B 2 402 ? 20.386 75.512 152.013 1.00 68.42 503 GLU B O 1
ATOM 3795 N N . THR B 2 403 ? 19.651 76.785 153.735 1.00 65.00 504 THR B N 1
ATOM 3796 C CA . THR B 2 403 ? 20.778 76.500 154.625 1.00 62.39 504 THR B CA 1
ATOM 3797 C C . THR B 2 403 ? 20.548 75.250 155.464 1.00 58.82 504 THR B C 1
ATOM 3798 O O . THR B 2 403 ? 21.469 74.440 155.676 1.00 59.08 504 THR B O 1
ATOM 3802 N N . GLN B 2 404 ? 19.339 75.111 155.980 1.00 56.38 505 GLN B N 1
ATOM 3803 C CA . GLN B 2 404 ? 18.903 73.841 156.553 1.00 52.91 505 GLN B CA 1
ATOM 3804 C C . GLN B 2 404 ? 19.139 72.669 155.577 1.00 51.78 505 GLN B C 1
ATOM 3805 O O . GLN B 2 404 ? 19.789 71.705 155.919 1.00 50.71 505 GLN B O 1
ATOM 3811 N N . ALA B 2 405 ? 18.649 72.801 154.346 1.00 53.63 506 ALA B N 1
ATOM 3812 C CA . ALA B 2 405 ? 18.695 71.727 153.338 1.00 55.11 506 ALA B CA 1
ATOM 3813 C C . ALA B 2 405 ? 20.112 71.309 152.987 1.00 56.99 506 ALA B C 1
ATOM 3814 O O . ALA B 2 405 ? 20.330 70.213 152.492 1.00 57.17 506 ALA B O 1
ATOM 3816 N N . LYS B 2 406 ? 21.063 72.198 153.232 1.00 57.70 507 LYS B N 1
ATOM 3817 C CA . LYS B 2 406 ? 22.463 71.933 152.946 1.00 56.61 507 LYS B CA 1
ATOM 3818 C C . LYS B 2 406 ? 23.015 71.010 153.995 1.00 52.51 507 LYS B C 1
ATOM 3819 O O . LYS B 2 406 ? 24.002 70.343 153.744 1.00 51.42 507 LYS B O 1
ATOM 3825 N N . HIS B 2 407 ? 22.401 71.004 155.180 1.00 50.47 508 HIS B N 1
ATOM 3826 C CA . HIS B 2 407 ? 22.798 70.104 156.253 1.00 50.40 508 HIS B CA 1
ATOM 3827 C C . HIS B 2 407 ? 22.286 68.670 156.058 1.00 49.29 508 HIS B C 1
ATOM 3828 O O . HIS B 2 407 ? 22.709 67.772 156.776 1.00 47.48 508 HIS B O 1
ATOM 3835 N N . ILE B 2 408 ? 21.372 68.452 155.113 1.00 49.98 509 ILE B N 1
ATOM 3836 C CA . ILE B 2 408 ? 20.929 67.084 154.763 1.00 48.09 509 ILE B CA 1
ATOM 3837 C C . ILE B 2 408 ? 22.008 66.441 153.905 1.00 47.51 509 ILE B C 1
ATOM 3838 O O . ILE B 2 408 ? 22.291 66.925 152.815 1.00 51.15 509 ILE B O 1
ATOM 3843 N N . ILE B 2 409 ? 22.618 65.363 154.387 1.00 45.12 510 ILE B N 1
ATOM 3844 C CA . ILE B 2 409 ? 23.691 64.710 153.633 1.00 43.94 510 ILE B CA 1
ATOM 3845 C C . ILE B 2 409 ? 23.241 63.472 152.851 1.00 42.61 510 ILE B C 1
ATOM 3846 O O . ILE B 2 409 ? 23.962 62.964 151.992 1.00 41.43 510 ILE B O 1
ATOM 3851 N N . GLY B 2 410 ? 22.035 63.017 153.138 1.00 41.84 511 GLY B N 1
ATOM 3852 C CA . GLY B 2 410 ? 21.442 61.898 152.430 1.00 42.44 511 GLY B CA 1
ATOM 3853 C C . GLY B 2 410 ? 20.460 61.138 153.312 1.00 40.93 511 GLY B C 1
ATOM 3854 O O . GLY B 2 410 ? 19.934 61.670 154.281 1.00 41.05 511 GLY B O 1
ATOM 3855 N N . ALA B 2 411 ? 20.244 59.876 152.983 1.00 39.56 512 ALA B N 1
ATOM 3856 C CA . ALA B 2 411 ? 19.249 59.081 153.694 1.00 39.03 512 ALA B CA 1
ATOM 3857 C C . ALA B 2 411 ? 19.627 57.618 153.851 1.00 37.90 512 ALA B C 1
ATOM 3858 O O . ALA B 2 411 ? 20.535 57.098 153.181 1.00 37.61 512 ALA B O 1
ATOM 3860 N N . THR B 2 412 ? 18.916 56.975 154.766 1.00 36.48 513 THR B N 1
ATOM 3861 C CA . THR B 2 412 ? 19.149 55.590 155.068 1.00 36.68 513 THR B CA 1
ATOM 3862 C C . THR B 2 412 ? 17.802 54.972 155.404 1.00 37.16 513 THR B C 1
ATOM 3863 O O . THR B 2 412 ? 17.166 55.397 156.360 1.00 38.02 513 THR B O 1
ATOM 3867 N N . ALA B 2 413 ? 17.387 53.977 154.615 1.00 35.91 514 ALA B N 1
ATOM 3868 C CA . ALA B 2 413 ? 16.218 53.148 154.936 1.00 35.27 514 ALA B CA 1
ATOM 3869 C C . ALA B 2 413 ? 16.646 52.011 155.848 1.00 34.98 514 ALA B C 1
ATOM 3870 O O . ALA B 2 413 ? 17.368 51.119 155.409 1.00 35.65 514 ALA B O 1
ATOM 3872 N N . PRO B 2 414 ? 16.259 52.042 157.131 1.00 35.35 515 PRO B N 1
ATOM 3873 C CA . PRO B 2 414 ? 16.636 50.895 157.967 1.00 35.12 515 PRO B CA 1
ATOM 3874 C C . PRO B 2 414 ? 15.648 49.697 157.891 1.00 34.45 515 PRO B C 1
ATOM 3875 O O . PRO B 2 414 ? 14.455 49.864 157.595 1.00 33.59 515 PRO B O 1
ATOM 3879 N N . LEU B 2 415 ? 16.203 48.509 158.104 1.00 33.72 516 LEU B N 1
ATOM 3880 C CA . LEU B 2 415 ? 15.458 47.270 158.178 1.00 34.24 516 LEU B CA 1
ATOM 3881 C C . LEU B 2 415 ? 15.835 46.626 159.501 1.00 34.16 516 LEU B C 1
ATOM 3882 O O . LEU B 2 415 ? 16.816 45.888 159.602 1.00 34.87 516 LEU B O 1
ATOM 3887 N N . TRP B 2 416 ? 15.077 46.938 160.534 1.00 34.98 517 TRP B N 1
ATOM 3888 C CA . TRP B 2 416 ? 15.324 46.369 161.849 1.00 35.55 517 TRP B CA 1
ATOM 3889 C C . TRP B 2 416 ? 14.919 44.919 161.775 1.00 35.44 517 TRP B C 1
ATOM 3890 O O . TRP B 2 416 ? 13.999 44.578 161.037 1.00 35.94 517 TRP B O 1
ATOM 3901 N N . GLY B 2 417 ? 15.613 44.084 162.543 1.00 36.22 518 GLY B N 1
ATOM 3902 C CA . GLY B 2 417 ? 15.674 42.641 162.269 1.00 36.45 518 GLY B CA 1
ATOM 3903 C C . GLY B 2 417 ? 14.855 41.680 163.116 1.00 35.30 518 GLY B C 1
ATOM 3904 O O . GLY B 2 417 ? 15.150 40.487 163.114 1.00 33.77 518 GLY B O 1
ATOM 3905 N N . GLU B 2 418 ? 13.857 42.198 163.825 1.00 33.93 519 GLU B N 1
ATOM 3906 C CA . GLU B 2 418 ? 13.082 41.389 164.740 1.00 34.75 519 GLU B CA 1
ATOM 3907 C C . GLU B 2 418 ? 12.421 40.183 164.018 1.00 33.84 519 GLU B C 1
ATOM 3908 O O . GLU B 2 418 ? 12.336 39.100 164.572 1.00 31.67 519 GLU B O 1
ATOM 3914 N N . GLN B 2 419 ? 12.006 40.414 162.777 1.00 33.52 520 GLN B N 1
ATOM 3915 C CA . GLN B 2 419 ? 11.317 39.449 161.955 1.00 33.71 520 GLN B CA 1
ATOM 3916 C C . GLN B 2 419 ? 11.978 39.398 160.582 1.00 32.77 520 GLN B C 1
ATOM 3917 O O . GLN B 2 419 ? 11.311 39.284 159.549 1.00 31.94 520 GLN B O 1
ATOM 3923 N N . VAL B 2 420 ? 13.304 39.480 160.589 1.00 32.44 521 VAL B N 1
ATOM 3924 C CA . VAL B 2 420 ? 14.105 39.449 159.378 1.00 31.50 521 VAL B CA 1
ATOM 3925 C C . VAL B 2 420 ? 15.334 38.589 159.614 1.00 32.06 521 VAL B C 1
ATOM 3926 O O . VAL B 2 420 ? 16.036 38.776 160.614 1.00 32.59 521 VAL B O 1
ATOM 3930 N N . ASP B 2 421 ? 15.580 37.645 158.694 1.00 32.24 522 ASP B N 1
ATOM 3931 C CA . ASP B 2 421 ? 16.855 36.927 158.623 1.00 31.57 522 ASP B CA 1
ATOM 3932 C C . ASP B 2 421 ? 17.096 36.497 157.179 1.00 30.48 522 ASP B C 1
ATOM 3933 O O . ASP B 2 421 ? 16.469 37.033 156.311 1.00 30.26 522 ASP B O 1
ATOM 3938 N N . ASP B 2 422 ? 18.003 35.564 156.893 1.00 30.93 523 ASP B N 1
ATOM 3939 C CA . ASP B 2 422 ? 18.261 35.198 155.495 1.00 31.20 523 ASP B CA 1
ATOM 3940 C C . ASP B 2 422 ? 16.990 35.037 154.660 1.00 31.01 523 ASP B C 1
ATOM 3941 O O . ASP B 2 422 ? 16.918 35.504 153.521 1.00 30.88 523 ASP B O 1
ATOM 3946 N N . ILE B 2 423 ? 15.975 34.386 155.225 1.00 31.07 524 ILE B N 1
ATOM 3947 C CA . ILE B 2 423 ? 14.786 34.063 154.452 1.00 30.64 524 ILE B CA 1
ATOM 3948 C C . ILE B 2 423 ? 14.189 35.299 153.772 1.00 29.93 524 ILE B C 1
ATOM 3949 O O . ILE B 2 423 ? 13.909 35.236 152.622 1.00 29.81 524 ILE B O 1
ATOM 3954 N N . ASN B 2 424 ? 13.995 36.416 154.485 1.00 29.99 525 ASN B N 1
ATOM 3955 C CA . ASN B 2 424 ? 13.255 37.537 153.929 1.00 30.21 525 ASN B CA 1
ATOM 3956 C C . ASN B 2 424 ? 13.993 38.864 153.850 1.00 30.39 525 ASN B C 1
ATOM 3957 O O . ASN B 2 424 ? 13.398 39.897 153.438 1.00 30.41 525 ASN B O 1
ATOM 3962 N N . VAL B 2 425 ? 15.280 38.867 154.209 1.00 29.34 526 VAL B N 1
ATOM 3963 C CA . VAL B 2 425 ? 16.038 40.116 154.231 1.00 28.62 526 VAL B CA 1
ATOM 3964 C C . VAL B 2 425 ? 15.965 40.781 152.861 1.00 29.00 526 VAL B C 1
ATOM 3965 O O . VAL B 2 425 ? 15.743 41.992 152.750 1.00 28.46 526 VAL B O 1
ATOM 3969 N N . SER B 2 426 ? 16.123 39.996 151.796 1.00 29.38 527 SER B N 1
ATOM 3970 C CA . SER B 2 426 ? 16.182 40.596 150.466 1.00 28.82 527 SER B CA 1
ATOM 3971 C C . SER B 2 426 ? 14.815 41.078 150.010 1.00 30.06 527 SER B C 1
ATOM 3972 O O . SER B 2 426 ? 14.749 42.055 149.292 1.00 30.55 527 SER B O 1
ATOM 3975 N N . SER B 2 427 ? 13.734 40.415 150.431 1.00 31.10 528 SER B N 1
ATOM 3976 C CA . SER B 2 427 ? 12.407 40.821 149.978 1.00 32.68 528 SER B CA 1
ATOM 3977 C C . SER B 2 427 ? 11.845 41.998 150.770 1.00 33.09 528 SER B C 1
ATOM 3978 O O . SER B 2 427 ? 10.966 42.716 150.287 1.00 35.01 528 SER B O 1
ATOM 3981 N N . MET B 2 428 ? 12.357 42.212 151.972 1.00 32.73 529 MET B N 1
ATOM 3982 C CA . MET B 2 428 ? 12.069 43.417 152.719 1.00 31.92 529 MET B CA 1
ATOM 3983 C C . MET B 2 428 ? 12.881 44.627 152.235 1.00 31.73 529 MET B C 1
ATOM 3984 O O . MET B 2 428 ? 12.310 45.707 152.077 1.00 31.06 529 MET B O 1
ATOM 3989 N N . PHE B 2 429 ? 14.178 44.462 151.941 1.00 29.99 530 PHE B N 1
ATOM 3990 C CA . PHE B 2 429 ? 14.945 45.574 151.336 1.00 29.21 530 PHE B CA 1
ATOM 3991 C C . PHE B 2 429 ? 14.452 45.937 149.947 1.00 30.32 530 PHE B C 1
ATOM 3992 O O . PHE B 2 429 ? 14.332 47.127 149.628 1.00 31.47 530 PHE B O 1
ATOM 4000 N N . TRP B 2 430 ? 14.208 44.939 149.103 1.00 29.55 531 TRP B N 1
ATOM 4001 C CA . TRP B 2 430 ? 14.073 45.194 147.673 1.00 29.86 531 TRP B CA 1
ATOM 4002 C C . TRP B 2 430 ? 12.699 44.816 147.143 1.00 30.17 531 TRP B C 1
ATOM 4003 O O . TRP B 2 430 ? 12.136 43.814 147.542 1.00 30.67 531 TRP B O 1
ATOM 4014 N N . PRO B 2 431 ? 12.173 45.598 146.208 1.00 30.50 532 PRO B N 1
ATOM 4015 C CA . PRO B 2 431 ? 12.824 46.705 145.513 1.00 30.64 532 PRO B CA 1
ATOM 4016 C C . PRO B 2 431 ? 12.561 48.049 146.140 1.00 30.66 532 PRO B C 1
ATOM 4017 O O . PRO B 2 431 ? 12.840 49.069 145.519 1.00 30.67 532 PRO B O 1
ATOM 4021 N N . ARG B 2 432 ? 12.070 48.076 147.376 1.00 30.43 533 ARG B N 1
ATOM 4022 C CA . ARG B 2 432 ? 11.740 49.352 147.977 1.00 31.17 533 ARG B CA 1
ATOM 4023 C C . ARG B 2 432 ? 12.993 50.238 148.137 1.00 32.13 533 ARG B C 1
ATOM 4024 O O . ARG B 2 432 ? 12.939 51.452 147.927 1.00 32.35 533 ARG B O 1
ATOM 4032 N N . ALA B 2 433 ? 14.105 49.616 148.495 1.00 31.68 534 ALA B N 1
ATOM 4033 C CA . ALA B 2 433 ? 15.346 50.322 148.656 1.00 32.25 534 ALA B CA 1
ATOM 4034 C C . ALA B 2 433 ? 15.719 51.064 147.369 1.00 33.10 534 ALA B C 1
ATOM 4035 O O . ALA B 2 433 ? 16.292 52.159 147.449 1.00 35.41 534 ALA B O 1
ATOM 4037 N N . ALA B 2 434 ? 15.369 50.511 146.209 1.00 31.28 535 ALA B N 1
ATOM 4038 C CA . ALA B 2 434 ? 15.663 51.154 144.942 1.00 30.84 535 ALA B CA 1
ATOM 4039 C C . ALA B 2 434 ? 14.868 52.461 144.733 1.00 32.06 535 ALA B C 1
ATOM 4040 O O . ALA B 2 434 ? 15.266 53.332 143.946 1.00 31.96 535 ALA B O 1
ATOM 4042 N N . ALA B 2 435 ? 13.714 52.573 145.377 1.00 32.34 536 ALA B N 1
ATOM 4043 C CA . ALA B 2 435 ? 12.954 53.782 145.329 1.00 33.21 536 ALA B CA 1
ATOM 4044 C C . ALA B 2 435 ? 13.662 54.873 146.105 1.00 33.73 536 ALA B C 1
ATOM 4045 O O . ALA B 2 435 ? 13.671 56.017 145.680 1.00 33.12 536 ALA B O 1
ATOM 4047 N N . LEU B 2 436 ? 14.240 54.525 147.250 1.00 34.42 537 LEU B N 1
ATOM 4048 C CA . LEU B 2 436 ? 15.012 55.494 148.008 1.00 34.35 537 LEU B CA 1
ATOM 4049 C C . LEU B 2 436 ? 16.256 55.786 147.199 1.00 34.81 537 LEU B C 1
ATOM 4050 O O . LEU B 2 436 ? 16.651 56.931 147.085 1.00 35.85 537 LEU B O 1
ATOM 4055 N N . ALA B 2 437 ? 16.833 54.753 146.597 1.00 33.23 538 ALA B N 1
ATOM 4056 C CA . ALA B 2 437 ? 18.026 54.919 145.820 1.00 33.66 538 ALA B CA 1
ATOM 4057 C C . ALA B 2 437 ? 17.862 56.081 144.834 1.00 34.43 538 ALA B C 1
ATOM 4058 O O . ALA B 2 437 ? 18.720 56.982 144.801 1.00 33.76 538 ALA B O 1
ATOM 4060 N N . GLU B 2 438 ? 16.776 56.064 144.054 1.00 33.72 539 GLU B N 1
ATOM 4061 C CA . GLU B 2 438 ? 16.533 57.133 143.066 1.00 35.48 539 GLU B CA 1
ATOM 4062 C C . GLU B 2 438 ? 16.262 58.451 143.733 1.00 34.36 539 GLU B C 1
ATOM 4063 O O . GLU B 2 438 ? 16.763 59.464 143.291 1.00 35.49 539 GLU B O 1
ATOM 4069 N N . LEU B 2 439 ? 15.510 58.421 144.816 1.00 33.76 540 LEU B N 1
ATOM 4070 C CA . LEU B 2 439 ? 15.206 59.631 145.549 1.00 34.03 540 LEU B CA 1
ATOM 4071 C C . LEU B 2 439 ? 16.458 60.453 145.938 1.00 34.39 540 LEU B C 1
ATOM 4072 O O . LEU B 2 439 ? 16.485 61.683 145.766 1.00 34.38 540 LEU B O 1
ATOM 4077 N N . VAL B 2 440 ? 17.463 59.790 146.500 1.00 33.88 541 VAL B N 1
ATOM 4078 C CA . VAL B 2 440 ? 18.684 60.465 146.912 1.00 33.71 541 VAL B CA 1
ATOM 4079 C C . VAL B 2 440 ? 19.761 60.565 145.833 1.00 34.68 541 VAL B C 1
ATOM 4080 O O . VAL B 2 440 ? 20.752 61.293 146.012 1.00 34.37 541 VAL B O 1
ATOM 4084 N N . TRP B 2 441 ? 19.577 59.866 144.708 1.00 35.46 542 TRP B N 1
ATOM 4085 C CA . TRP B 2 441 ? 20.503 59.990 143.574 1.00 35.00 542 TRP B CA 1
ATOM 4086 C C . TRP B 2 441 ? 20.067 61.110 142.609 1.00 35.80 542 TRP B C 1
ATOM 4087 O O . TRP B 2 441 ? 20.807 62.059 142.403 1.00 35.25 542 TRP B O 1
ATOM 4098 N N . SER B 2 442 ? 18.894 60.951 142.000 1.00 36.45 543 SER B N 1
ATOM 4099 C CA . SER B 2 442 ? 18.366 61.929 141.038 1.00 37.90 543 SER B CA 1
ATOM 4100 C C . SER B 2 442 ? 17.027 62.540 141.405 1.00 39.10 543 SER B C 1
ATOM 4101 O O . SER B 2 442 ? 16.478 63.279 140.601 1.00 39.92 543 SER B O 1
ATOM 4104 N N . GLY B 2 443 ? 16.511 62.256 142.604 1.00 39.25 544 GLY B N 1
ATOM 4105 C CA . GLY B 2 443 ? 15.296 62.894 143.087 1.00 41.12 544 GLY B CA 1
ATOM 4106 C C . GLY B 2 443 ? 14.001 62.270 142.599 1.00 41.60 544 GLY B C 1
ATOM 4107 O O . GLY B 2 443 ? 14.011 61.321 141.830 1.00 41.50 544 GLY B O 1
ATOM 4108 N N . ASN B 2 444 ? 12.877 62.820 143.052 1.00 43.35 545 ASN B N 1
ATOM 4109 C CA . ASN B 2 444 ? 11.548 62.311 142.656 1.00 45.07 545 ASN B CA 1
ATOM 4110 C C . ASN B 2 444 ? 10.788 63.280 141.738 1.00 46.63 545 ASN B C 1
ATOM 4111 O O . ASN B 2 444 ? 9.561 63.205 141.608 1.00 47.51 545 ASN B O 1
ATOM 4116 N N . ARG B 2 445 ? 11.528 64.183 141.110 1.00 47.85 546 ARG B N 1
ATOM 4117 C CA . ARG B 2 445 ? 10.958 65.182 140.227 1.00 49.86 546 ARG B CA 1
ATOM 4118 C C . ARG B 2 445 ? 11.459 65.077 138.799 1.00 49.18 546 ARG B C 1
ATOM 4119 O O . ARG B 2 445 ? 12.604 64.721 138.562 1.00 46.71 546 ARG B O 1
ATOM 4127 N N . ASP B 2 446 ? 10.568 65.355 137.854 1.00 51.76 547 ASP B N 1
ATOM 4128 C CA . ASP B 2 446 ? 10.932 65.452 136.445 1.00 53.63 547 ASP B CA 1
ATOM 4129 C C . ASP B 2 446 ? 11.579 66.796 136.174 1.00 53.54 547 ASP B C 1
ATOM 4130 O O . ASP B 2 446 ? 11.677 67.627 137.070 1.00 52.67 547 ASP B O 1
ATOM 4135 N N . ALA B 2 447 ? 12.032 66.987 134.941 1.00 56.19 548 ALA B N 1
ATOM 4136 C CA . ALA B 2 447 ? 12.714 68.228 134.506 1.00 57.86 548 ALA B CA 1
ATOM 4137 C C . ALA B 2 447 ? 11.957 69.533 134.827 1.00 59.52 548 ALA B C 1
ATOM 4138 O O . ALA B 2 447 ? 12.580 70.568 135.045 1.00 60.34 548 ALA B O 1
ATOM 4140 N N . ASN B 2 448 ? 10.627 69.480 134.839 1.00 60.32 549 ASN B N 1
ATOM 4141 C CA . ASN B 2 448 ? 9.799 70.662 135.112 1.00 60.74 549 ASN B CA 1
ATOM 4142 C C . ASN B 2 448 ? 9.484 70.862 136.583 1.00 60.28 549 ASN B C 1
ATOM 4143 O O . ASN B 2 448 ? 8.694 71.748 136.930 1.00 57.79 549 ASN B O 1
ATOM 4148 N N . GLY B 2 449 ? 10.089 70.035 137.438 1.00 55.67 550 GLY B N 1
ATOM 4149 C CA . GLY B 2 449 ? 9.914 70.161 138.878 1.00 54.40 550 GLY B CA 1
ATOM 4150 C C . GLY B 2 449 ? 8.693 69.459 139.440 1.00 55.28 550 GLY B C 1
ATOM 4151 O O . GLY B 2 449 ? 8.420 69.570 140.644 1.00 53.28 550 GLY B O 1
ATOM 4152 N N . ASN B 2 450 ? 7.951 68.730 138.590 1.00 55.42 551 ASN B N 1
ATOM 4153 C CA . ASN B 2 450 ? 6.733 68.022 139.041 1.00 53.83 551 ASN B CA 1
ATOM 4154 C C . ASN B 2 450 ? 7.015 66.566 139.450 1.00 51.43 551 ASN B C 1
ATOM 4155 O O . ASN B 2 450 ? 7.812 65.874 138.823 1.00 48.98 551 ASN B O 1
ATOM 4160 N N . LYS B 2 451 ? 6.317 66.090 140.469 1.00 48.81 552 LYS B N 1
ATOM 4161 C CA . LYS B 2 451 ? 6.618 64.794 141.017 1.00 46.46 552 LYS B CA 1
ATOM 4162 C C . LYS B 2 451 ? 6.266 63.703 140.007 1.00 45.99 552 LYS B C 1
ATOM 4163 O O . LYS B 2 451 ? 5.145 63.629 139.529 1.00 46.58 552 LYS B O 1
ATOM 4169 N N . ARG B 2 452 ? 7.239 62.838 139.733 1.00 44.27 553 ARG B N 1
ATOM 4170 C CA . ARG B 2 452 ? 7.168 61.859 138.652 1.00 43.07 553 ARG B CA 1
ATOM 4171 C C . ARG B 2 452 ? 6.985 60.419 139.191 1.00 41.92 553 ARG B C 1
ATOM 4172 O O . ARG B 2 452 ? 7.393 59.445 138.544 1.00 41.93 553 ARG B O 1
ATOM 4180 N N . THR B 2 453 ? 6.393 60.289 140.372 1.00 40.34 554 THR B N 1
ATOM 4181 C CA . THR B 2 453 ? 6.040 58.982 140.893 1.00 40.65 554 THR B CA 1
ATOM 4182 C C . THR B 2 453 ? 5.404 58.054 139.851 1.00 41.47 554 THR B C 1
ATOM 4183 O O . THR B 2 453 ? 5.723 56.874 139.775 1.00 41.71 554 THR B O 1
ATOM 4187 N N . THR B 2 454 ? 4.548 58.590 139.007 1.00 44.35 555 THR B N 1
ATOM 4188 C CA . THR B 2 454 ? 3.839 57.765 138.037 1.00 45.06 555 THR B CA 1
ATOM 4189 C C . THR B 2 454 ? 4.788 57.258 136.973 1.00 43.05 555 THR B C 1
ATOM 4190 O O . THR B 2 454 ? 4.631 56.149 136.458 1.00 43.82 555 THR B O 1
ATOM 4194 N N . GLU B 2 455 ? 5.811 58.044 136.676 1.00 43.38 556 GLU B N 1
ATOM 4195 C CA . GLU B 2 455 ? 6.849 57.631 135.737 1.00 42.24 556 GLU B CA 1
ATOM 4196 C C . GLU B 2 455 ? 7.782 56.578 136.376 1.00 41.78 556 GLU B C 1
ATOM 4197 O O . GLU B 2 455 ? 8.293 55.670 135.710 1.00 41.89 556 GLU B O 1
ATOM 4203 N N . MET B 2 456 ? 8.010 56.696 137.671 1.00 39.58 557 MET B N 1
ATOM 4204 C CA . MET B 2 456 ? 8.853 55.751 138.360 1.00 39.03 557 MET B CA 1
ATOM 4205 C C . MET B 2 456 ? 8.277 54.316 138.297 1.00 41.19 557 MET B C 1
ATOM 4206 O O . MET B 2 456 ? 9.028 53.324 138.334 1.00 40.24 557 MET B O 1
ATOM 4211 N N . THR B 2 457 ? 6.944 54.212 138.212 1.00 41.38 558 THR B N 1
ATOM 4212 C CA . THR B 2 457 ? 6.260 52.924 138.237 1.00 40.35 558 THR B CA 1
ATOM 4213 C C . THR B 2 457 ? 6.906 51.876 137.334 1.00 39.63 558 THR B C 1
ATOM 4214 O O . THR B 2 457 ? 7.308 50.840 137.795 1.00 37.75 558 THR B O 1
ATOM 4218 N N . GLN B 2 458 ? 7.003 52.159 136.036 1.00 41.73 559 GLN B N 1
ATOM 4219 C CA . GLN B 2 458 ? 7.508 51.163 135.106 1.00 41.57 559 GLN B CA 1
ATOM 4220 C C . GLN B 2 458 ? 9.000 50.940 135.310 1.00 39.63 559 GLN B C 1
ATOM 4221 O O . GLN B 2 458 ? 9.497 49.834 135.143 1.00 39.12 559 GLN B O 1
ATOM 4227 N N . ARG B 2 459 ? 9.708 51.987 135.687 1.00 39.22 560 ARG B N 1
ATOM 4228 C CA . ARG B 2 459 ? 11.139 51.875 135.908 1.00 37.75 560 ARG B CA 1
ATOM 4229 C C . ARG B 2 459 ? 11.376 50.927 137.103 1.00 36.72 560 ARG B C 1
ATOM 4230 O O . ARG B 2 459 ? 12.180 49.965 137.024 1.00 36.73 560 ARG B O 1
ATOM 4238 N N . ILE B 2 460 ? 10.674 51.146 138.206 1.00 36.26 561 ILE B N 1
ATOM 4239 C CA . ILE B 2 460 ? 10.906 50.289 139.367 1.00 35.89 561 ILE B CA 1
ATOM 4240 C C . ILE B 2 460 ? 10.327 48.900 139.186 1.00 36.69 561 ILE B C 1
ATOM 4241 O O . ILE B 2 460 ? 10.835 47.934 139.778 1.00 34.92 561 ILE B O 1
ATOM 4246 N N . LEU B 2 461 ? 9.282 48.774 138.359 1.00 36.01 562 LEU B N 1
ATOM 4247 C CA . LEU B 2 461 ? 8.752 47.437 138.090 1.00 36.58 562 LEU B CA 1
ATOM 4248 C C . LEU B 2 461 ? 9.753 46.630 137.245 1.00 35.48 562 LEU B C 1
ATOM 4249 O O . LEU B 2 461 ? 9.990 45.462 137.474 1.00 34.23 562 LEU B O 1
ATOM 4254 N N . ASN B 2 462 ? 10.319 47.272 136.237 1.00 35.37 563 ASN B N 1
ATOM 4255 C CA . ASN B 2 462 ? 11.351 46.647 135.453 1.00 34.65 563 ASN B CA 1
ATOM 4256 C C . ASN B 2 462 ? 12.644 46.336 136.306 1.00 34.00 563 ASN B C 1
ATOM 4257 O O . ASN B 2 462 ? 13.222 45.217 136.261 1.00 32.23 563 ASN B O 1
ATOM 4262 N N . PHE B 2 463 ? 13.061 47.309 137.098 1.00 33.01 564 PHE B N 1
ATOM 4263 C CA . PHE B 2 463 ? 14.237 47.116 137.914 1.00 32.90 564 PHE B CA 1
ATOM 4264 C C . PHE B 2 463 ? 14.082 45.951 138.878 1.00 31.79 564 PHE B C 1
ATOM 4265 O O . PHE B 2 463 ? 15.047 45.273 139.171 1.00 31.26 564 PHE B O 1
ATOM 4273 N N . ARG B 2 464 ? 12.872 45.722 139.374 1.00 31.82 565 ARG B N 1
ATOM 4274 C CA . ARG B 2 464 ? 12.633 44.598 140.272 1.00 31.58 565 ARG B CA 1
ATOM 4275 C C . ARG B 2 464 ? 12.972 43.292 139.589 1.00 32.20 565 ARG B C 1
ATOM 4276 O O . ARG B 2 464 ? 13.592 42.426 140.172 1.00 32.99 565 ARG B O 1
ATOM 4284 N N . GLU B 2 465 ? 12.563 43.157 138.348 1.00 33.24 566 GLU B N 1
ATOM 4285 C CA . GLU B 2 465 ? 12.848 41.956 137.597 1.00 34.40 566 GLU B CA 1
ATOM 4286 C C . GLU B 2 465 ? 14.334 41.880 137.315 1.00 33.10 566 GLU B C 1
ATOM 4287 O O . GLU B 2 465 ? 14.915 40.795 137.306 1.00 33.59 566 GLU B O 1
ATOM 4293 N N . TYR B 2 466 ? 14.947 43.033 137.060 1.00 32.77 567 TYR B N 1
ATOM 4294 C CA . TYR B 2 466 ? 16.387 43.098 136.841 1.00 31.74 567 TYR B CA 1
ATOM 4295 C C . TYR B 2 466 ? 17.116 42.606 138.096 1.00 30.64 567 TYR B C 1
ATOM 4296 O O . TYR B 2 466 ? 18.021 41.772 137.998 1.00 29.20 567 TYR B O 1
ATOM 4305 N N . LEU B 2 467 ? 16.676 43.084 139.269 1.00 29.34 568 LEU B N 1
ATOM 4306 C CA . LEU B 2 467 ? 17.213 42.582 140.515 1.00 28.90 568 LEU B CA 1
ATOM 4307 C C . LEU B 2 467 ? 17.122 41.046 140.605 1.00 30.22 568 LEU B C 1
ATOM 4308 O O . LEU B 2 467 ? 18.130 40.360 140.852 1.00 30.22 568 LEU B O 1
ATOM 4313 N N . VAL B 2 468 ? 15.940 40.495 140.341 1.00 30.45 569 VAL B N 1
ATOM 4314 C CA . VAL B 2 468 ? 15.764 39.054 140.425 1.00 31.13 569 VAL B CA 1
ATOM 4315 C C . VAL B 2 468 ? 16.704 38.349 139.449 1.00 31.25 569 VAL B C 1
ATOM 4316 O O . VAL B 2 468 ? 17.329 37.367 139.802 1.00 31.06 569 VAL B O 1
ATOM 4320 N N . ALA B 2 469 ? 16.828 38.864 138.234 1.00 31.36 570 ALA B N 1
ATOM 4321 C CA . ALA B 2 469 ? 17.754 38.260 137.278 1.00 31.69 570 ALA B CA 1
ATOM 4322 C C . ALA B 2 469 ? 19.221 38.339 137.721 1.00 32.50 570 ALA B C 1
ATOM 4323 O O . ALA B 2 469 ? 20.025 37.516 137.325 1.00 33.30 570 ALA B O 1
ATOM 4325 N N . ASN B 2 470 ? 19.572 39.330 138.529 1.00 32.97 571 ASN B N 1
ATOM 4326 C CA . ASN B 2 470 ? 20.933 39.429 139.070 1.00 33.38 571 ASN B CA 1
ATOM 4327 C C . ASN B 2 470 ? 21.068 38.707 140.392 1.00 32.24 571 ASN B C 1
ATOM 4328 O O . ASN B 2 470 ? 22.001 38.952 141.114 1.00 32.02 571 ASN B O 1
ATOM 4333 N N . GLY B 2 471 ? 20.126 37.856 140.749 1.00 32.60 572 GLY B N 1
ATOM 4334 C CA . GLY B 2 471 ? 20.285 37.061 141.965 1.00 31.85 572 GLY B CA 1
ATOM 4335 C C . GLY B 2 471 ? 19.787 37.764 143.222 1.00 32.41 572 GLY B C 1
ATOM 4336 O O . GLY B 2 471 ? 19.874 37.213 144.317 1.00 33.00 572 GLY B O 1
ATOM 4337 N N . VAL B 2 472 ? 19.248 38.968 143.097 1.00 31.57 573 VAL B N 1
ATOM 4338 C CA . VAL B 2 472 ? 18.706 39.673 144.258 1.00 32.16 573 VAL B CA 1
ATOM 4339 C C . VAL B 2 472 ? 17.203 39.373 144.407 1.00 33.37 573 VAL B C 1
ATOM 4340 O O . VAL B 2 472 ? 16.402 39.781 143.583 1.00 33.23 573 VAL B O 1
ATOM 4344 N N . GLN B 2 473 ? 16.838 38.678 145.477 1.00 34.26 574 GLN B N 1
ATOM 4345 C CA . GLN B 2 473 ? 15.485 38.175 145.670 1.00 35.44 574 GLN B CA 1
ATOM 4346 C C . GLN B 2 473 ? 14.488 39.258 146.129 1.00 35.82 574 GLN B C 1
ATOM 4347 O O . GLN B 2 473 ? 13.983 39.279 147.274 1.00 36.61 574 GLN B O 1
ATOM 4353 N N . ALA B 2 474 ? 14.196 40.157 145.212 1.00 35.07 575 ALA B N 1
ATOM 4354 C CA . ALA B 2 474 ? 13.356 41.293 145.516 1.00 35.24 575 ALA B CA 1
ATOM 4355 C C . ALA B 2 474 ? 11.881 40.895 145.342 1.00 35.56 575 ALA B C 1
ATOM 4356 O O . ALA B 2 474 ? 11.543 40.047 144.542 1.00 33.65 575 ALA B O 1
ATOM 4358 N N . GLN B 2 475 ? 11.018 41.552 146.088 1.00 36.80 576 GLN B N 1
ATOM 4359 C CA . GLN B 2 475 ? 9.623 41.179 146.153 1.00 38.31 576 GLN B CA 1
ATOM 4360 C C . GLN B 2 475 ? 8.835 41.638 144.940 1.00 38.57 576 GLN B C 1
ATOM 4361 O O . GLN B 2 475 ? 9.121 42.669 144.333 1.00 38.37 576 GLN B O 1
ATOM 4367 N N . ALA B 2 476 ? 7.824 40.862 144.602 1.00 37.85 577 ALA B N 1
ATOM 4368 C CA . ALA B 2 476 ? 6.873 41.322 143.605 1.00 39.28 577 ALA B CA 1
ATOM 4369 C C . ALA B 2 476 ? 6.163 42.544 144.167 1.00 38.69 577 ALA B C 1
ATOM 4370 O O . ALA B 2 476 ? 5.946 42.631 145.390 1.00 38.32 577 ALA B O 1
ATOM 4372 N N . LEU B 2 477 ? 5.829 43.481 143.289 1.00 38.92 578 LEU B N 1
ATOM 4373 C CA . LEU B 2 477 ? 5.085 44.708 143.658 1.00 39.73 578 LEU B CA 1
ATOM 4374 C C . LEU B 2 477 ? 3.634 44.752 143.163 1.00 40.93 578 LEU B C 1
ATOM 4375 O O . LEU B 2 477 ? 2.764 45.329 143.818 1.00 39.25 578 LEU B O 1
ATOM 4380 N N . VAL B 2 478 ? 3.413 44.190 141.974 1.00 41.12 579 VAL B N 1
ATOM 4381 C CA . VAL B 2 478 ? 2.132 44.178 141.338 1.00 41.44 579 VAL B CA 1
ATOM 4382 C C . VAL B 2 478 ? 1.866 42.814 140.701 1.00 41.81 579 VAL B C 1
ATOM 4383 O O . VAL B 2 478 ? 2.708 41.953 140.706 1.00 39.25 579 VAL B O 1
ATOM 4387 N N . PRO B 2 479 ? 0.619 42.588 140.244 1.00 43.69 580 PRO B N 1
ATOM 4388 C CA . PRO B 2 479 ? 0.412 41.507 139.292 1.00 43.48 580 PRO B CA 1
ATOM 4389 C C . PRO B 2 479 ? 1.221 41.782 138.029 1.00 41.85 580 PRO B C 1
ATOM 4390 O O . PRO B 2 479 ? 1.298 42.907 137.587 1.00 41.79 580 PRO B O 1
ATOM 4394 N N . LYS B 2 480 ? 1.804 40.757 137.445 1.00 42.38 581 LYS B N 1
ATOM 4395 C CA . LYS B 2 480 ? 2.641 40.944 136.261 1.00 43.73 581 LYS B CA 1
ATOM 4396 C C . LYS B 2 480 ? 1.866 41.601 135.103 1.00 44.60 581 LYS B C 1
ATOM 4397 O O . LYS B 2 480 ? 2.449 42.211 134.224 1.00 45.31 581 LYS B O 1
ATOM 4403 N N . TYR B 2 481 ? 0.546 41.462 135.099 1.00 47.50 582 TYR B N 1
ATOM 4404 C CA . TYR B 2 481 ? -0.296 42.154 134.102 1.00 48.52 582 TYR B CA 1
ATOM 4405 C C . TYR B 2 481 ? 0.044 43.636 134.027 1.00 48.13 582 TYR B C 1
ATOM 4406 O O . TYR B 2 481 ? 0.162 44.194 132.946 1.00 47.48 582 TYR B O 1
ATOM 4415 N N . CYS B 2 482 ? 0.222 44.257 135.186 1.00 48.22 583 CYS B N 1
ATOM 4416 C CA . CYS B 2 482 ? 0.572 45.674 135.254 1.00 49.02 583 CYS B CA 1
ATOM 4417 C C . CYS B 2 482 ? 1.887 46.022 134.594 1.00 47.67 583 CYS B C 1
ATOM 4418 O O . CYS B 2 482 ? 2.059 47.152 134.127 1.00 46.81 583 CYS B O 1
ATOM 4421 N N . LEU B 2 483 ? 2.820 45.067 134.578 1.00 47.26 584 LEU B N 1
ATOM 4422 C CA . LEU B 2 483 ? 4.078 45.272 133.915 1.00 46.27 584 LEU B CA 1
ATOM 4423 C C . LEU B 2 483 ? 3.816 45.322 132.426 1.00 48.84 584 LEU B C 1
ATOM 4424 O O . LEU B 2 483 ? 4.307 46.231 131.706 1.00 47.56 584 LEU B O 1
ATOM 4429 N N . GLN B 2 484 ? 3.046 44.337 131.967 1.00 49.51 585 GLN B N 1
ATOM 4430 C CA . GLN B 2 484 ? 2.862 44.130 130.531 1.00 51.53 585 GLN B CA 1
ATOM 4431 C C . GLN B 2 484 ? 1.858 45.111 129.920 1.00 50.99 585 GLN B C 1
ATOM 4432 O O . GLN B 2 484 ? 1.804 45.225 128.702 1.00 53.51 585 GLN B O 1
ATOM 4438 N N . HIS B 2 485 ? 1.083 45.805 130.762 1.00 49.32 586 HIS B N 1
ATOM 4439 C CA . HIS B 2 485 ? 0.121 46.832 130.328 1.00 49.25 586 HIS B CA 1
ATOM 4440 C C . HIS B 2 485 ? 0.344 48.113 131.123 1.00 47.17 586 HIS B C 1
ATOM 4441 O O . HIS B 2 485 ? -0.267 48.309 132.177 1.00 45.98 586 HIS B O 1
ATOM 4448 N N . PRO B 2 486 ? 1.239 48.983 130.632 1.00 47.16 587 PRO B N 1
ATOM 4449 C CA . PRO B 2 486 ? 1.694 50.139 131.415 1.00 46.20 587 PRO B CA 1
ATOM 4450 C C . PRO B 2 486 ? 0.547 51.000 131.839 1.00 47.24 587 PRO B C 1
ATOM 4451 O O . PRO B 2 486 ? -0.271 51.322 131.011 1.00 49.23 587 PRO B O 1
ATOM 4455 N N . HIS B 2 487 ? 0.493 51.349 133.119 1.00 47.62 588 HIS B N 1
ATOM 4456 C CA . HIS B 2 487 ? -0.502 52.254 133.690 1.00 48.29 588 HIS B CA 1
ATOM 4457 C C . HIS B 2 487 ? -1.895 51.640 133.814 1.00 50.62 588 HIS B C 1
ATOM 4458 O O . HIS B 2 487 ? -2.827 52.284 134.323 1.00 51.18 588 HIS B O 1
ATOM 4465 N N . ALA B 2 488 ? -2.043 50.389 133.383 1.00 50.56 589 ALA B N 1
ATOM 4466 C CA . ALA B 2 488 ? -3.326 49.708 133.506 1.00 51.23 589 ALA B CA 1
ATOM 4467 C C . ALA B 2 488 ? -3.752 49.665 134.962 1.00 52.58 589 ALA B C 1
ATOM 4468 O O . ALA B 2 488 ? -4.958 49.695 135.265 1.00 55.91 589 ALA B O 1
ATOM 4470 N N . CYS B 2 489 ? -2.774 49.626 135.871 1.00 52.55 590 CYS B N 1
ATOM 4471 C CA . CYS B 2 489 ? -3.043 49.502 137.306 1.00 51.50 590 CYS B CA 1
ATOM 4472 C C . CYS B 2 489 ? -3.025 50.801 138.096 1.00 50.71 590 CYS B C 1
ATOM 4473 O O . CYS B 2 489 ? -3.143 50.771 139.319 1.00 53.63 590 CYS B O 1
ATOM 4476 N N . ASP B 2 490 ? -2.975 51.937 137.400 1.00 49.62 591 ASP B N 1
ATOM 4477 C CA . ASP B 2 490 ? -3.054 53.233 138.057 1.00 50.47 591 ASP B CA 1
ATOM 4478 C C . ASP B 2 490 ? -4.436 53.478 138.719 1.00 52.01 591 ASP B C 1
ATOM 4479 O O . ASP B 2 490 ? -5.489 53.186 138.136 1.00 50.68 591 ASP B O 1
ATOM 4484 N N . LEU B 2 491 ? -4.427 53.995 139.944 1.00 52.08 592 LEU B N 1
ATOM 4485 C CA . LEU B 2 491 ? -5.670 54.373 140.615 1.00 52.98 592 LEU B CA 1
ATOM 4486 C C . LEU B 2 491 ? -6.321 55.540 139.865 1.00 56.56 592 LEU B C 1
ATOM 4487 O O . LEU B 2 491 ? -7.515 55.477 139.506 1.00 58.29 592 LEU B O 1
ATOM 4492 N N . TYR B 2 492 ? -5.539 56.590 139.638 1.00 56.96 593 TYR B N 1
ATOM 4493 C CA . TYR B 2 492 ? -5.993 57.766 138.880 1.00 58.73 593 TYR B CA 1
ATOM 4494 C C . TYR B 2 492 ? -5.500 57.723 137.427 1.00 58.75 593 TYR B C 1
ATOM 4495 O O . TYR B 2 492 ? -4.323 57.588 137.180 1.00 58.87 593 TYR B O 1
ATOM 4504 N N . ARG B 2 493 ? -6.428 57.808 136.485 1.00 62.47 594 ARG B N 1
ATOM 4505 C CA . ARG B 2 493 ? -6.118 57.845 135.065 1.00 62.98 594 ARG B CA 1
ATOM 4506 C C . ARG B 2 493 ? -5.421 59.155 134.753 1.00 61.82 594 ARG B C 1
ATOM 4507 O O . ARG B 2 493 ? -4.593 59.224 133.842 1.00 60.75 594 ARG B O 1
ATOM 4515 N N . ASN B 2 494 ? -5.786 60.201 135.493 1.00 60.30 595 ASN B N 1
ATOM 4516 C CA . ASN B 2 494 ? -5.091 61.474 135.390 1.00 59.19 595 ASN B CA 1
ATOM 4517 C C . ASN B 2 494 ? -3.631 61.333 135.848 1.00 55.99 595 ASN B C 1
ATOM 4518 O O . ASN B 2 494 ? -3.337 61.137 137.019 1.00 53.72 595 ASN B O 1
ATOM 4523 N N . GLN B 2 495 ? -2.724 61.477 134.897 1.00 56.03 596 GLN B N 1
ATOM 4524 C CA . GLN B 2 495 ? -1.289 61.248 135.123 1.00 53.31 596 GLN B CA 1
ATOM 4525 C C . GLN B 2 495 ? -0.583 62.353 135.907 1.00 52.71 596 GLN B C 1
ATOM 4526 O O . GLN B 2 495 ? 0.613 62.241 136.177 1.00 53.89 596 GLN B O 1
ATOM 4532 N N . ALA B 2 496 ? -1.324 63.393 136.273 1.00 52.45 597 ALA B N 1
ATOM 4533 C CA . ALA B 2 496 ? -0.821 64.505 137.067 1.00 52.53 597 ALA B CA 1
ATOM 4534 C C . ALA B 2 496 ? -1.401 64.465 138.472 1.00 52.15 597 ALA B C 1
ATOM 4535 O O . ALA B 2 496 ? -1.159 65.378 139.262 1.00 53.19 597 ALA B O 1
ATOM 4537 N N . ALA B 2 497 ? -2.155 63.417 138.795 1.00 51.39 598 ALA B N 1
ATOM 4538 C CA . ALA B 2 497 ? -2.700 63.275 140.151 1.00 53.12 598 ALA B CA 1
ATOM 4539 C C . ALA B 2 497 ? -1.649 63.459 141.257 1.00 52.86 598 ALA B C 1
ATOM 4540 O O . ALA B 2 497 ? -1.930 63.937 142.339 1.00 52.18 598 ALA B O 1
ATOM 4542 N N . ILE B 2 498 ? -0.423 63.072 140.985 1.00 54.96 599 ILE B N 1
ATOM 4543 C CA . ILE B 2 498 ? 0.577 63.188 142.001 1.00 56.19 599 ILE B CA 1
ATOM 4544 C C . ILE B 2 498 ? 1.322 64.540 141.919 1.00 56.28 599 ILE B C 1
ATOM 4545 O O . ILE B 2 498 ? 1.980 64.836 140.914 1.00 55.70 599 ILE B O 1
ATOM 4550 N N . VAL C 1 1 ? 10.078 17.271 178.491 1.00 50.52 19 VAL C N 1
ATOM 4551 C CA . VAL C 1 1 ? 10.338 16.693 177.141 1.00 49.58 19 VAL C CA 1
ATOM 4552 C C . VAL C 1 1 ? 10.560 17.898 176.221 1.00 48.17 19 VAL C C 1
ATOM 4553 O O . VAL C 1 1 ? 9.788 18.855 176.268 1.00 45.86 19 VAL C O 1
ATOM 4557 N N . GLY C 1 2 ? 11.626 17.850 175.420 1.00 47.40 20 GLY C N 1
ATOM 4558 C CA . GLY C 1 2 ? 12.016 18.972 174.550 1.00 46.61 20 GLY C CA 1
ATOM 4559 C C . GLY C 1 2 ? 11.116 19.157 173.340 1.00 44.79 20 GLY C C 1
ATOM 4560 O O . GLY C 1 2 ? 10.684 20.271 173.062 1.00 43.50 20 GLY C O 1
ATOM 4561 N N . VAL C 1 3 ? 10.811 18.056 172.648 1.00 44.53 21 VAL C N 1
ATOM 4562 C CA . VAL C 1 3 ? 9.997 18.105 171.434 1.00 43.97 21 VAL C CA 1
ATOM 4563 C C . VAL C 1 3 ? 8.617 18.665 171.725 1.00 44.97 21 VAL C C 1
ATOM 4564 O O . VAL C 1 3 ? 8.117 18.599 172.853 1.00 46.66 21 VAL C O 1
ATOM 4568 N N . ASN C 1 4 ? 7.999 19.236 170.710 1.00 44.07 22 ASN C N 1
ATOM 4569 C CA . ASN C 1 4 ? 6.793 20.030 170.903 1.00 43.79 22 ASN C CA 1
ATOM 4570 C C . ASN C 1 4 ? 6.128 19.984 169.537 1.00 42.87 22 ASN C C 1
ATOM 4571 O O . ASN C 1 4 ? 5.957 20.980 168.882 1.00 43.16 22 ASN C O 1
ATOM 4576 N N . PRO C 1 5 ? 5.709 18.796 169.119 1.00 44.84 23 PRO C N 1
ATOM 4577 C CA . PRO C 1 5 ? 5.204 18.598 167.778 1.00 44.32 23 PRO C CA 1
ATOM 4578 C C . PRO C 1 5 ? 3.970 19.410 167.471 1.00 44.72 23 PRO C C 1
ATOM 4579 O O . PRO C 1 5 ? 3.083 19.569 168.314 1.00 48.08 23 PRO C O 1
ATOM 4583 N N . LEU C 1 6 ? 3.942 19.924 166.259 1.00 44.26 24 LEU C N 1
ATOM 4584 C CA . LEU C 1 6 ? 2.882 20.795 165.786 1.00 44.78 24 LEU C CA 1
ATOM 4585 C C . LEU C 1 6 ? 2.194 20.009 164.687 1.00 43.40 24 LEU C C 1
ATOM 4586 O O . LEU C 1 6 ? 2.878 19.508 163.829 1.00 43.56 24 LEU C O 1
ATOM 4591 N N . PRO C 1 7 ? 0.849 19.900 164.707 1.00 43.89 25 PRO C N 1
ATOM 4592 C CA . PRO C 1 7 ? -0.049 20.445 165.721 1.00 44.49 25 PRO C CA 1
ATOM 4593 C C . PRO C 1 7 ? -0.003 19.686 167.037 1.00 44.74 25 PRO C C 1
ATOM 4594 O O . PRO C 1 7 ? 0.369 18.517 167.067 1.00 48.07 25 PRO C O 1
ATOM 4598 N N . ALA C 1 8 ? -0.322 20.385 168.107 1.00 44.37 26 ALA C N 1
ATOM 4599 C CA . ALA C 1 8 ? -0.470 19.792 169.404 1.00 46.76 26 ALA C CA 1
ATOM 4600 C C . ALA C 1 8 ? -1.407 18.618 169.232 1.00 47.99 26 ALA C C 1
ATOM 4601 O O . ALA C 1 8 ? -2.562 18.826 168.850 1.00 47.30 26 ALA C O 1
ATOM 4603 N N . PRO C 1 9 ? -0.916 17.395 169.475 1.00 48.23 27 PRO C N 1
ATOM 4604 C CA . PRO C 1 9 ? -1.846 16.291 169.271 1.00 51.74 27 PRO C CA 1
ATOM 4605 C C . PRO C 1 9 ? -2.932 16.320 170.367 1.00 53.66 27 PRO C C 1
ATOM 4606 O O . PRO C 1 9 ? -2.655 16.677 171.508 1.00 53.64 27 PRO C O 1
ATOM 4610 N N . ARG C 1 10 ? -4.165 16.039 169.964 1.00 56.86 28 ARG C N 1
ATOM 4611 C CA . ARG C 1 10 ? -5.318 15.880 170.873 1.00 58.88 28 ARG C CA 1
ATOM 4612 C C . ARG C 1 10 ? -4.962 15.362 172.262 1.00 57.22 28 ARG C C 1
ATOM 4613 O O . ARG C 1 10 ? -5.225 16.000 173.249 1.00 58.91 28 ARG C O 1
ATOM 4621 N N . GLU C 1 11 ? -4.359 14.188 172.301 1.00 58.04 29 GLU C N 1
ATOM 4622 C CA . GLU C 1 11 ? -4.011 13.543 173.546 1.00 60.64 29 GLU C CA 1
ATOM 4623 C C . GLU C 1 11 ? -2.594 13.058 173.379 1.00 58.24 29 GLU C C 1
ATOM 4624 O O . GLU C 1 11 ? -2.290 12.337 172.424 1.00 55.84 29 GLU C O 1
ATOM 4630 N N . ILE C 1 12 ? -1.734 13.460 174.304 1.00 57.80 30 ILE C N 1
ATOM 4631 C CA . ILE C 1 12 ? -0.352 12.990 174.293 1.00 58.53 30 ILE C CA 1
ATOM 4632 C C . ILE C 1 12 ? 0.084 12.841 175.730 1.00 57.04 30 ILE C C 1
ATOM 4633 O O . ILE C 1 12 ? -0.100 13.730 176.523 1.00 52.50 30 ILE C O 1
ATOM 4638 N N . SER C 1 13 ? 0.691 11.708 176.036 1.00 59.32 31 SER C N 1
ATOM 4639 C CA . SER C 1 13 ? 1.101 11.426 177.403 1.00 60.64 31 SER C CA 1
ATOM 4640 C C . SER C 1 13 ? 2.492 10.831 177.369 1.00 59.66 31 SER C C 1
ATOM 4641 O O . SER C 1 13 ? 2.709 9.832 176.724 1.00 60.27 31 SER C O 1
ATOM 4644 N N . TRP C 1 14 ? 3.418 11.461 178.073 1.00 60.70 32 TRP C N 1
ATOM 4645 C CA . TRP C 1 14 ? 4.809 11.050 178.082 1.00 61.09 32 TRP C CA 1
ATOM 4646 C C . TRP C 1 14 ? 5.115 10.319 179.366 1.00 61.48 32 TRP C C 1
ATOM 4647 O O . TRP C 1 14 ? 4.544 10.630 180.395 1.00 63.44 32 TRP C O 1
ATOM 4658 N N . GLY C 1 15 ? 6.036 9.366 179.304 1.00 63.54 33 GLY C N 1
ATOM 4659 C CA . GLY C 1 15 ? 6.445 8.580 180.479 1.00 65.00 33 GLY C CA 1
ATOM 4660 C C . GLY C 1 15 ? 7.645 9.203 181.167 1.00 64.39 33 GLY C C 1
ATOM 4661 O O . GLY C 1 15 ? 7.990 10.340 180.896 1.00 61.86 33 GLY C O 1
ATOM 4662 N N . SER C 1 16 ? 8.277 8.430 182.047 1.00 68.04 34 SER C N 1
ATOM 4663 C CA . SER C 1 16 ? 9.493 8.844 182.777 1.00 67.58 34 SER C CA 1
AT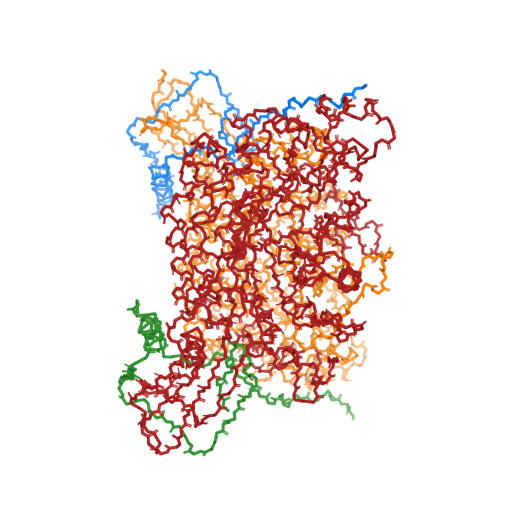OM 4664 C C . SER C 1 16 ? 10.557 7.733 182.841 1.00 68.41 34 SER C C 1
ATOM 4665 O O . SER C 1 16 ? 11.498 7.802 183.633 1.00 69.06 34 SER C O 1
ATOM 4668 N N . SER C 1 17 ? 10.429 6.752 181.955 1.00 66.93 35 SER C N 1
ATOM 4669 C CA . SER C 1 17 ? 11.304 5.582 181.919 1.00 70.12 35 SER C CA 1
ATOM 4670 C C . SER C 1 17 ? 12.693 5.842 181.294 1.00 70.73 35 SER C C 1
ATOM 4671 O O . SER C 1 17 ? 13.525 4.919 181.189 1.00 68.05 35 SER C O 1
ATOM 4674 N N . GLY C 1 18 ? 12.921 7.088 180.858 1.00 70.17 36 GLY C N 1
ATOM 4675 C CA . GLY C 1 18 ? 14.191 7.505 180.268 1.00 68.57 36 GLY C CA 1
ATOM 4676 C C . GLY C 1 18 ? 14.141 7.415 178.755 1.00 68.54 36 GLY C C 1
ATOM 4677 O O . GLY C 1 18 ? 13.197 6.849 178.201 1.00 65.93 36 GLY C O 1
ATOM 4678 N N . PRO C 1 19 ? 15.158 7.982 178.081 1.00 68.72 37 PRO C N 1
ATOM 4679 C CA . PRO C 1 19 ? 15.264 7.976 176.623 1.00 67.42 37 PRO C CA 1
ATOM 4680 C C . PRO C 1 19 ? 15.304 6.579 175.975 1.00 69.40 37 PRO C C 1
ATOM 4681 O O . PRO C 1 19 ? 15.744 5.616 176.594 1.00 71.48 37 PRO C O 1
ATOM 4685 N N . LYS C 1 20 ? 14.842 6.505 174.727 1.00 67.68 38 LYS C N 1
ATOM 4686 C CA . LYS C 1 20 ? 14.854 5.301 173.945 1.00 67.12 38 LYS C CA 1
ATOM 4687 C C . LYS C 1 20 ? 15.712 5.486 172.714 1.00 67.59 38 LYS C C 1
ATOM 4688 O O . LYS C 1 20 ? 15.322 6.171 171.782 1.00 65.18 38 LYS C O 1
ATOM 4694 N N . SER C 1 21 ? 16.871 4.840 172.691 1.00 69.10 39 SER C N 1
ATOM 4695 C CA . SER C 1 21 ? 17.741 4.903 171.531 1.00 69.98 39 SER C CA 1
ATOM 4696 C C . SER C 1 21 ? 17.110 4.254 170.317 1.00 68.77 39 SER C C 1
ATOM 4697 O O . SER C 1 21 ? 16.412 3.256 170.434 1.00 71.76 39 SER C O 1
ATOM 4700 N N . ILE C 1 22 ? 17.352 4.846 169.156 1.00 67.09 40 ILE C N 1
ATOM 4701 C CA . ILE C 1 22 ? 17.034 4.214 167.887 1.00 66.80 40 ILE C CA 1
ATOM 4702 C C . ILE C 1 22 ? 18.188 3.265 167.576 1.00 66.14 40 ILE C C 1
ATOM 4703 O O . ILE C 1 22 ? 19.347 3.651 167.628 1.00 64.06 40 ILE C O 1
ATOM 4708 N N . ALA C 1 23 ? 17.863 2.019 167.268 1.00 67.24 41 ALA C N 1
ATOM 4709 C CA . ALA C 1 23 ? 18.886 1.024 167.032 1.00 69.75 41 ALA C CA 1
ATOM 4710 C C . ALA C 1 23 ? 19.267 1.052 165.584 1.00 70.22 41 ALA C C 1
ATOM 4711 O O . ALA C 1 23 ? 18.804 0.224 164.797 1.00 73.55 41 ALA C O 1
ATOM 4713 N N . GLY C 1 24 ? 20.111 2.013 165.229 1.00 70.78 42 GLY C N 1
ATOM 4714 C CA . GLY C 1 24 ? 20.613 2.120 163.866 1.00 70.93 42 GLY C CA 1
ATOM 4715 C C . GLY C 1 24 ? 19.552 2.661 162.928 1.00 70.76 42 GLY C C 1
ATOM 4716 O O . GLY C 1 24 ? 19.428 3.876 162.765 1.00 70.22 42 GLY C O 1
ATOM 4717 N N . GLU C 1 25 ? 18.795 1.757 162.304 1.00 69.48 43 GLU C N 1
ATOM 4718 C CA . GLU C 1 25 ? 17.774 2.138 161.321 1.00 69.45 43 GLU C CA 1
ATOM 4719 C C . GLU C 1 25 ? 16.387 1.622 161.674 1.00 66.74 43 GLU C C 1
ATOM 4720 O O . GLU C 1 25 ? 16.214 0.447 161.884 1.00 68.90 43 GLU C O 1
ATOM 4726 N N . LEU C 1 26 ? 15.403 2.518 161.728 1.00 66.34 44 LEU C N 1
ATOM 4727 C CA . LEU C 1 26 ? 14.023 2.133 161.976 1.00 67.68 44 LEU C CA 1
ATOM 4728 C C . LEU C 1 26 ? 13.443 1.456 160.760 1.00 70.23 44 LEU C C 1
ATOM 4729 O O . LEU C 1 26 ? 13.474 2.030 159.686 1.00 70.02 44 LEU C O 1
ATOM 4734 N N . GLN C 1 27 ? 12.911 0.242 160.937 1.00 72.62 45 GLN C N 1
ATOM 4735 C CA . GLN C 1 27 ? 12.431 -0.556 159.802 1.00 75.13 45 GLN C CA 1
ATOM 4736 C C . GLN C 1 27 ? 10.920 -0.588 159.788 1.00 71.63 45 GLN C C 1
ATOM 4737 O O . GLN C 1 27 ? 10.295 -0.861 160.797 1.00 70.39 45 GLN C O 1
ATOM 4743 N N . LEU C 1 28 ? 10.338 -0.304 158.634 1.00 70.12 46 LEU C N 1
ATOM 4744 C CA . LEU C 1 28 ? 8.894 -0.321 158.501 1.00 71.24 46 LEU C CA 1
ATOM 4745 C C . LEU C 1 28 ? 8.388 -1.767 158.417 1.00 71.35 46 LEU C C 1
ATOM 4746 O O . LEU C 1 28 ? 9.036 -2.601 157.821 1.00 71.84 46 LEU C O 1
ATOM 4751 N N . ARG C 1 29 ? 7.239 -2.024 159.036 1.00 71.91 47 ARG C N 1
ATOM 4752 C CA . ARG C 1 29 ? 6.564 -3.322 159.003 1.00 75.63 47 ARG C CA 1
ATOM 4753 C C . ARG C 1 29 ? 5.072 -3.136 158.764 1.00 73.24 47 ARG C C 1
ATOM 4754 O O . ARG C 1 29 ? 4.336 -2.686 159.655 1.00 68.70 47 ARG C O 1
ATOM 4762 N N . THR C 1 30 ? 4.618 -3.507 157.578 1.00 75.57 48 THR C N 1
ATOM 4763 C CA . THR C 1 30 ? 3.194 -3.469 157.292 1.00 79.49 48 THR C CA 1
ATOM 4764 C C . THR C 1 30 ? 2.785 -4.540 156.265 1.00 81.99 48 THR C C 1
ATOM 4765 O O . THR C 1 30 ? 3.532 -4.878 155.339 1.00 80.92 48 THR C O 1
ATOM 4769 N N . ASP C 1 31 ? 1.595 -5.081 156.479 1.00 84.77 49 ASP C N 1
ATOM 4770 C CA . ASP C 1 31 ? 0.942 -5.976 155.530 1.00 86.98 49 ASP C CA 1
ATOM 4771 C C . ASP C 1 31 ? -0.393 -5.323 155.171 1.00 86.23 49 ASP C C 1
ATOM 4772 O O . ASP C 1 31 ? -1.343 -5.991 154.807 1.00 87.20 49 ASP C O 1
ATOM 4777 N N . SER C 1 32 ? -0.454 -4.000 155.306 1.00 86.49 50 SER C N 1
ATOM 4778 C CA . SER C 1 32 ? -1.685 -3.242 155.096 1.00 85.32 50 SER C CA 1
ATOM 4779 C C . SER C 1 32 ? -1.371 -1.843 154.575 1.00 84.46 50 SER C C 1
ATOM 4780 O O . SER C 1 32 ? -1.729 -0.838 155.177 1.00 82.14 50 SER C O 1
ATOM 4783 N N . ASP C 1 33 ? -0.695 -1.806 153.437 1.00 85.54 51 ASP C N 1
ATOM 4784 C CA . ASP C 1 33 ? -0.430 -0.575 152.722 1.00 84.34 51 ASP C CA 1
ATOM 4785 C C . ASP C 1 33 ? -1.280 -0.545 151.460 1.00 83.23 51 ASP C C 1
ATOM 4786 O O . ASP C 1 33 ? -1.527 -1.587 150.857 1.00 84.47 51 ASP C O 1
ATOM 4791 N N . SER C 1 34 ? -1.715 0.651 151.064 1.00 81.54 52 SER C N 1
ATOM 4792 C CA . SER C 1 34 ? -2.420 0.834 149.800 1.00 82.67 52 SER C CA 1
ATOM 4793 C C . SER C 1 34 ? -1.632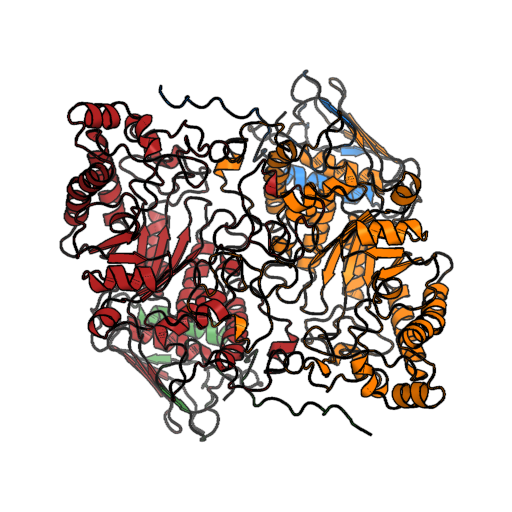 0.155 148.686 1.00 85.59 52 SER C C 1
ATOM 4794 O O . SER C 1 34 ? -0.407 0.167 148.708 1.00 90.92 52 SER C O 1
ATOM 4797 N N . ALA C 1 35 ? -2.328 -0.443 147.725 1.00 87.02 53 ALA C N 1
ATOM 4798 C CA . ALA C 1 35 ? -1.674 -1.127 146.603 1.00 86.77 53 ALA C CA 1
ATOM 4799 C C . ALA C 1 35 ? -0.533 -0.297 145.981 1.00 84.62 53 ALA C C 1
ATOM 4800 O O . ALA C 1 35 ? 0.533 -0.825 145.674 1.00 90.76 53 ALA C O 1
ATOM 4802 N N . ASP C 1 36 ? -0.744 1.000 145.809 1.00 81.33 54 ASP C N 1
ATOM 4803 C CA . ASP C 1 36 ? 0.294 1.860 145.220 1.00 79.91 54 ASP C CA 1
ATOM 4804 C C . ASP C 1 36 ? 1.420 2.291 146.198 1.00 79.08 54 ASP C C 1
ATOM 4805 O O . ASP C 1 36 ? 2.215 3.161 145.872 1.00 74.54 54 ASP C O 1
ATOM 4810 N N . GLY C 1 37 ? 1.470 1.691 147.391 1.00 80.83 55 GLY C N 1
ATOM 4811 C CA . GLY C 1 37 ? 2.586 1.871 148.337 1.00 78.58 55 GLY C CA 1
ATOM 4812 C C . GLY C 1 37 ? 2.739 3.256 148.957 1.00 76.25 55 GLY C C 1
ATOM 4813 O O . GLY C 1 37 ? 3.854 3.727 149.175 1.00 71.64 55 GLY C O 1
ATOM 4814 N N . ILE C 1 38 ? 1.622 3.911 149.240 1.00 76.33 56 ILE C N 1
ATOM 4815 C CA . ILE C 1 38 ? 1.634 5.286 149.768 1.00 74.17 56 ILE C CA 1
ATOM 4816 C C . ILE C 1 38 ? 2.280 5.362 151.156 1.00 70.44 56 ILE C C 1
ATOM 4817 O O . ILE C 1 38 ? 3.040 6.292 151.463 1.00 67.42 56 ILE C O 1
ATOM 4822 N N . VAL C 1 39 ? 1.960 4.387 152.002 1.00 67.24 57 VAL C N 1
ATOM 4823 C CA . VAL C 1 39 ? 2.502 4.346 153.351 1.00 65.10 57 VAL C CA 1
ATOM 4824 C C . VAL C 1 39 ? 4.019 4.109 153.294 1.00 65.05 57 VAL C C 1
ATOM 4825 O O . VAL C 1 39 ? 4.793 4.838 153.919 1.00 63.05 57 VAL C O 1
ATOM 4829 N N . ALA C 1 40 ? 4.437 3.119 152.511 1.00 66.14 58 ALA C N 1
ATOM 4830 C CA . ALA C 1 40 ? 5.868 2.854 152.290 1.00 66.42 58 ALA C CA 1
ATOM 4831 C C . ALA C 1 40 ? 6.650 4.093 151.795 1.00 62.91 58 ALA C C 1
ATOM 4832 O O . ALA C 1 40 ? 7.746 4.373 152.265 1.00 59.03 58 ALA C O 1
ATOM 4834 N N . ASP C 1 41 ? 6.075 4.796 150.824 1.00 63.63 59 ASP C N 1
ATOM 4835 C CA . ASP C 1 41 ? 6.714 5.962 150.216 1.00 61.96 59 ASP C CA 1
ATOM 4836 C C . ASP C 1 41 ? 6.802 7.104 151.225 1.00 59.01 59 ASP C C 1
ATOM 4837 O O . ASP C 1 41 ? 7.866 7.710 151.380 1.00 59.80 59 ASP C O 1
ATOM 4842 N N . ALA C 1 42 ? 5.702 7.393 151.921 1.00 58.06 60 ALA C N 1
ATOM 4843 C CA . ALA C 1 42 ? 5.710 8.412 152.994 1.00 56.66 60 ALA C CA 1
ATOM 4844 C C . ALA C 1 42 ? 6.694 8.077 154.121 1.00 56.79 60 ALA C C 1
ATOM 4845 O O . ALA C 1 42 ? 7.345 8.961 154.681 1.00 55.00 60 ALA C O 1
ATOM 4847 N N . TRP C 1 43 ? 6.815 6.797 154.451 1.00 59.20 61 TRP C N 1
ATOM 4848 C CA . TRP C 1 43 ? 7.763 6.402 155.486 1.00 58.85 61 TRP C CA 1
ATOM 4849 C C . TRP C 1 43 ? 9.205 6.687 155.062 1.00 57.33 61 TRP C C 1
ATOM 4850 O O . TRP C 1 43 ? 10.014 7.217 155.831 1.00 54.64 61 TRP C O 1
ATOM 4861 N N . ASN C 1 44 ? 9.526 6.312 153.841 1.00 57.88 62 ASN C N 1
ATOM 4862 C CA . ASN C 1 44 ? 10.867 6.466 153.383 1.00 57.94 62 ASN C CA 1
ATOM 4863 C C . ASN C 1 44 ? 11.284 7.940 153.450 1.00 55.51 62 ASN C C 1
ATOM 4864 O O . ASN C 1 44 ? 12.403 8.241 153.863 1.00 52.93 62 ASN C O 1
ATOM 4869 N N . ARG C 1 45 ? 10.379 8.842 153.075 1.00 54.93 63 ARG C N 1
ATOM 4870 C CA . ARG C 1 45 ? 10.675 10.287 153.109 1.00 55.18 63 ARG C CA 1
ATOM 4871 C C . ARG C 1 45 ? 10.835 10.799 154.523 1.00 54.32 63 ARG C C 1
ATOM 4872 O O . ARG C 1 45 ? 11.689 11.663 154.779 1.00 56.44 63 ARG C O 1
ATOM 4880 N N . ALA C 1 46 ? 9.999 10.319 155.429 1.00 50.04 64 ALA C N 1
ATOM 4881 C CA . ALA C 1 46 ? 10.107 10.743 156.829 1.00 51.65 64 ALA C CA 1
ATOM 4882 C C . ALA C 1 46 ? 11.421 10.256 157.467 1.00 51.90 64 ALA C C 1
ATOM 4883 O O . ALA C 1 46 ? 12.129 11.018 158.130 1.00 51.98 64 ALA C O 1
ATOM 4885 N N . TRP C 1 47 ? 11.739 8.985 157.261 1.00 52.38 65 TRP C N 1
ATOM 4886 C CA . TRP C 1 47 ? 12.941 8.411 157.827 1.00 52.45 65 TRP C CA 1
ATOM 4887 C C . TRP C 1 47 ? 14.189 9.112 157.287 1.00 50.82 65 TRP C C 1
ATOM 4888 O O . TRP C 1 47 ? 15.106 9.416 158.036 1.00 50.92 65 TRP C O 1
ATOM 4899 N N . GLU C 1 48 ? 14.218 9.392 155.998 1.00 52.00 66 GLU C N 1
ATOM 4900 C CA . GLU C 1 48 ? 15.402 10.029 155.395 1.00 51.71 66 GLU C CA 1
ATOM 4901 C C . GLU C 1 48 ? 15.553 11.480 155.875 1.00 49.65 66 GLU C C 1
ATOM 4902 O O . GLU C 1 48 ? 16.663 12.005 155.966 1.00 48.40 66 GLU C O 1
ATOM 4908 N N . THR C 1 49 ? 14.437 12.116 156.192 1.00 47.98 67 THR C N 1
ATOM 4909 C CA . THR C 1 49 ? 14.468 13.415 156.832 1.00 45.92 67 THR C CA 1
ATOM 4910 C C . THR C 1 49 ? 14.997 13.266 158.268 1.00 47.54 67 THR C C 1
ATOM 4911 O O . THR C 1 49 ? 15.839 14.058 158.714 1.00 47.36 67 THR C O 1
ATOM 4915 N N . ILE C 1 50 ? 14.489 12.278 158.998 1.00 46.77 68 ILE C N 1
ATOM 4916 C CA . ILE C 1 50 ? 14.865 12.119 160.396 1.00 49.12 68 ILE C CA 1
ATOM 4917 C C . ILE C 1 50 ? 16.382 11.950 160.518 1.00 49.67 68 ILE C C 1
ATOM 4918 O O . ILE C 1 50 ? 17.013 12.589 161.357 1.00 47.54 68 ILE C O 1
ATOM 4923 N N . VAL C 1 51 ? 16.935 11.068 159.686 1.00 51.23 69 VAL C N 1
ATOM 4924 C CA . VAL C 1 51 ? 18.360 10.729 159.710 1.00 54.28 69 VAL C CA 1
ATOM 4925 C C . VAL C 1 51 ? 19.263 11.852 159.149 1.00 53.73 69 VAL C C 1
ATOM 4926 O O . VAL C 1 51 ? 20.399 12.010 159.572 1.00 53.69 69 VAL C O 1
ATOM 4930 N N . ALA C 1 52 ? 18.778 12.616 158.183 1.00 52.69 70 ALA C N 1
ATOM 4931 C CA . ALA C 1 52 ? 19.595 13.679 157.621 1.00 52.22 70 ALA C CA 1
ATOM 4932 C C . ALA C 1 52 ? 19.609 14.857 158.592 1.00 53.81 70 ALA C C 1
ATOM 4933 O O . ALA C 1 52 ? 20.647 15.490 158.763 1.00 54.82 70 ALA C O 1
ATOM 4935 N N . LEU C 1 53 ? 18.481 15.126 159.253 1.00 53.31 71 LEU C N 1
ATOM 4936 C CA . LEU C 1 53 ? 18.366 16.306 160.119 1.00 52.16 71 LEU C CA 1
ATOM 4937 C C . LEU C 1 53 ? 18.971 16.139 161.512 1.00 53.13 71 LEU C C 1
ATOM 4938 O O . LEU C 1 53 ? 19.509 17.096 162.070 1.00 54.50 71 LEU C O 1
ATOM 4943 N N . ARG C 1 54 ? 18.862 14.947 162.094 1.00 53.66 72 ARG C N 1
ATOM 4944 C CA . ARG C 1 54 ? 19.309 14.723 163.475 1.00 51.98 72 ARG C CA 1
ATOM 4945 C C . ARG C 1 54 ? 18.884 15.936 164.264 1.00 49.14 72 ARG C C 1
ATOM 4946 O O . ARG C 1 54 ? 19.700 16.669 164.806 1.00 49.48 72 ARG C O 1
ATOM 4954 N N . TRP C 1 55 ? 17.584 16.158 164.274 1.00 47.53 73 TRP C N 1
ATOM 4955 C CA . TRP C 1 55 ? 17.021 17.385 164.793 1.00 44.56 73 TRP C CA 1
ATOM 4956 C C . TRP C 1 55 ? 17.413 17.621 166.233 1.00 45.37 73 TRP C C 1
ATOM 4957 O O . TRP C 1 55 ? 17.373 16.715 167.044 1.00 45.51 73 TRP C O 1
ATOM 4968 N N . VAL C 1 56 ? 17.752 18.873 166.537 1.00 46.51 74 VAL C N 1
ATOM 4969 C CA . VAL C 1 56 ? 18.044 19.338 167.883 1.00 45.52 74 VAL C CA 1
ATOM 4970 C C . VAL C 1 56 ? 17.016 20.409 168.152 1.00 46.80 74 VAL C C 1
ATOM 4971 O O . VAL C 1 56 ? 16.995 21.433 167.489 1.00 50.55 74 VAL C O 1
ATOM 4975 N N . PRO C 1 57 ? 16.138 20.200 169.138 1.00 49.19 75 PRO C N 1
ATOM 4976 C CA . PRO C 1 57 ? 15.085 21.187 169.324 1.00 46.56 75 PRO C CA 1
ATOM 4977 C C . PRO C 1 57 ? 15.652 22.596 169.377 1.00 46.97 75 PRO C C 1
ATOM 4978 O O . PRO C 1 57 ? 16.574 22.858 170.158 1.00 48.38 75 PRO C O 1
ATOM 4982 N N . ALA C 1 58 ? 15.083 23.496 168.575 1.00 45.67 76 ALA C N 1
ATOM 4983 C CA . ALA C 1 58 ? 15.569 24.865 168.477 1.00 44.27 76 ALA C CA 1
ATOM 4984 C C . ALA C 1 58 ? 14.967 25.812 169.510 1.00 46.01 76 ALA C C 1
ATOM 4985 O O . ALA C 1 58 ? 15.613 26.762 169.940 1.00 45.33 76 ALA C O 1
ATOM 4987 N N . ALA C 1 59 ? 13.716 25.564 169.888 1.00 48.52 77 ALA C N 1
ATOM 4988 C CA . ALA C 1 59 ? 13.077 26.260 171.003 1.00 48.69 77 ALA C CA 1
ATOM 4989 C C . ALA C 1 59 ? 12.342 25.223 171.843 1.00 49.36 77 ALA C C 1
ATOM 4990 O O . ALA C 1 59 ? 11.878 24.246 171.290 1.00 50.10 77 ALA C O 1
ATOM 4992 N N . THR C 1 60 ? 12.264 25.432 173.161 1.00 49.45 78 THR C N 1
ATOM 4993 C CA . THR C 1 60 ? 11.663 24.455 174.093 1.00 50.72 78 THR C CA 1
ATOM 4994 C C . THR C 1 60 ? 10.889 25.174 175.191 1.00 49.84 78 THR C C 1
ATOM 4995 O O . THR C 1 60 ? 11.190 26.325 175.507 1.00 49.65 78 THR C O 1
ATOM 4999 N N . GLU C 1 61 ? 9.928 24.474 175.794 1.00 47.61 79 GLU C N 1
ATOM 5000 C CA . GLU C 1 61 ? 9.064 25.053 176.783 1.00 48.28 79 GLU C CA 1
ATOM 5001 C C . GLU C 1 61 ? 9.769 25.141 178.132 1.00 48.60 79 GLU C C 1
ATOM 5002 O O . GLU C 1 61 ? 10.532 24.266 178.516 1.00 48.35 79 GLU C O 1
ATOM 5008 N N . ALA C 1 62 ? 9.508 26.214 178.864 1.00 49.33 80 ALA C N 1
ATOM 5009 C CA . ALA C 1 62 ? 10.024 26.303 180.232 1.00 50.29 80 ALA C CA 1
ATOM 5010 C C . ALA C 1 62 ? 9.155 27.184 181.074 1.00 50.93 80 ALA C C 1
ATOM 5011 O O . ALA C 1 62 ? 8.367 27.956 180.539 1.00 50.18 80 ALA C O 1
ATOM 5013 N N . PRO C 1 63 ? 9.291 27.069 182.408 1.00 53.63 81 PRO C N 1
ATOM 5014 C CA . PRO C 1 63 ? 8.740 28.100 183.245 1.00 52.36 81 PRO C CA 1
ATOM 5015 C C . PRO C 1 63 ? 9.464 29.378 182.910 1.00 53.47 81 PRO C C 1
ATOM 5016 O O . PRO C 1 63 ? 10.575 29.340 182.373 1.00 52.42 81 PRO C O 1
ATOM 5020 N N . ILE C 1 64 ? 8.841 30.496 183.230 1.00 52.78 82 ILE C N 1
ATOM 5021 C CA . ILE C 1 64 ? 9.464 31.759 183.047 1.00 53.44 82 ILE C CA 1
ATOM 5022 C C . ILE C 1 64 ? 10.565 31.912 184.084 1.00 55.27 82 ILE C C 1
ATOM 5023 O O . ILE C 1 64 ? 10.481 31.361 185.175 1.00 56.55 82 ILE C O 1
ATOM 5028 N N . SER C 1 65 ? 11.585 32.685 183.732 1.00 57.57 83 SER C N 1
ATOM 5029 C CA . SER C 1 65 ? 12.749 32.877 184.574 1.00 60.00 83 SER C CA 1
ATOM 5030 C C . SER C 1 65 ? 12.451 33.836 185.684 1.00 59.42 83 SER C C 1
ATOM 5031 O O . SER C 1 65 ? 11.483 34.575 185.635 1.00 56.65 83 SER C O 1
ATOM 5034 N N . SER C 1 66 ? 13.312 33.826 186.685 1.00 63.00 84 SER C N 1
ATOM 5035 C CA . SER C 1 66 ? 13.229 34.778 187.762 1.00 66.65 84 SER C CA 1
ATOM 5036 C C . SER C 1 66 ? 13.975 36.057 187.369 1.00 66.18 84 SER C C 1
ATOM 5037 O O . SER C 1 66 ? 15.194 36.165 187.504 1.00 69.21 84 SER C O 1
ATOM 5040 N N . PHE C 1 67 ? 13.236 37.035 186.866 1.00 62.43 85 PHE C N 1
ATOM 5041 C CA . PHE C 1 67 ? 13.823 38.311 186.500 1.00 57.97 85 PHE C CA 1
ATOM 5042 C C . PHE C 1 67 ? 14.072 39.049 187.768 1.00 58.11 85 PHE C C 1
ATOM 5043 O O . PHE C 1 67 ? 13.308 38.915 188.700 1.00 59.84 85 PHE C O 1
ATOM 5051 N N . GLU C 1 68 ? 15.146 39.818 187.810 1.00 59.27 86 GLU C N 1
ATOM 5052 C CA . GLU C 1 68 ? 15.496 40.579 189.017 1.00 62.72 86 GLU C CA 1
ATOM 5053 C C . GLU C 1 68 ? 14.478 41.708 189.269 1.00 62.06 86 GLU C C 1
ATOM 5054 O O . GLU C 1 68 ? 14.105 42.434 188.352 1.00 61.55 86 GLU C O 1
ATOM 5060 N N . PRO C 1 69 ? 14.006 41.843 190.516 1.00 64.43 87 PRO C N 1
ATOM 5061 C CA . PRO C 1 69 ? 12.912 42.768 190.767 1.00 63.87 87 PRO C CA 1
ATOM 5062 C C . PRO C 1 69 ? 13.376 44.196 190.832 1.00 64.45 87 PRO C C 1
ATOM 5063 O O . PRO C 1 69 ? 14.537 44.455 191.135 1.00 62.17 87 PRO C O 1
ATOM 5067 N N . PHE C 1 70 ? 12.452 45.107 190.555 1.00 65.71 88 PHE C N 1
ATOM 5068 C CA . PHE C 1 70 ? 12.746 46.534 190.525 1.00 69.18 88 PHE C CA 1
ATOM 5069 C C . PHE C 1 70 ? 12.970 47.009 191.953 1.00 75.14 88 PHE C C 1
ATOM 5070 O O . PHE C 1 70 ? 12.056 46.905 192.790 1.00 78.26 88 PHE C O 1
ATOM 5078 N N . PRO C 1 71 ? 14.174 47.529 192.256 1.00 79.22 89 PRO C N 1
ATOM 5079 C CA . PRO C 1 71 ? 14.475 47.889 193.642 1.00 84.64 89 PRO C CA 1
ATOM 5080 C C . PRO C 1 71 ? 13.706 49.110 194.163 1.00 92.73 89 PRO C C 1
ATOM 5081 O O . PRO C 1 71 ? 13.286 49.979 193.397 1.00 87.89 89 PRO C O 1
ATOM 5085 N N . THR C 1 72 ? 13.509 49.136 195.474 1.00 70.11 90 THR C N 1
ATOM 5086 C CA . THR C 1 72 ? 12.910 50.273 196.172 1.00 81.83 90 THR C CA 1
ATOM 5087 C C . THR C 1 72 ? 13.699 50.444 197.482 1.00 87.59 90 THR C C 1
ATOM 5088 O O . THR C 1 72 ? 13.744 49.508 198.296 1.00 77.03 90 THR C O 1
ATOM 5092 N N . PRO C 1 73 ? 14.329 51.629 197.686 1.00 95.73 91 PRO C N 1
ATOM 5093 C CA . PRO C 1 73 ? 15.317 51.806 198.764 1.00 92.68 91 PRO C CA 1
ATOM 5094 C C . PRO C 1 73 ? 14.695 51.915 200.153 1.00 90.08 91 PRO C C 1
ATOM 5095 O O . PRO C 1 73 ? 15.423 51.924 201.145 1.00 88.51 91 PRO C O 1
ATOM 5099 N N . SER D 2 2 ? 17.560 1.516 179.068 1.00 77.21 103 SER D N 1
ATOM 5100 C CA . SER D 2 2 ? 16.194 1.182 178.570 1.00 76.50 103 SER D CA 1
ATOM 5101 C C . SER D 2 2 ? 16.289 0.494 177.217 1.00 81.01 103 SER D C 1
ATOM 5102 O O . SER D 2 2 ? 17.354 0.466 176.599 1.00 80.84 103 SER D O 1
ATOM 5105 N N . ASN D 2 3 ? 15.170 -0.064 176.769 1.00 78.46 104 ASN D N 1
ATOM 5106 C CA . ASN D 2 3 ? 15.102 -0.790 175.497 1.00 78.96 104 ASN D CA 1
ATOM 5107 C C . ASN D 2 3 ? 15.398 0.126 174.287 1.00 72.42 104 ASN D C 1
ATOM 5108 O O . ASN D 2 3 ? 15.173 1.340 174.363 1.00 82.48 104 ASN D O 1
ATOM 5113 N N . SER D 2 4 ? 15.913 -0.447 173.194 1.00 98.08 105 SER D N 1
ATOM 5114 C CA . SER D 2 4 ? 16.224 0.322 171.968 1.00 91.86 105 SER D CA 1
ATOM 5115 C C . SER D 2 4 ? 15.213 0.044 170.853 1.00 86.42 105 SER D C 1
ATOM 5116 O O . SER D 2 4 ? 14.829 -1.093 170.613 1.00 82.44 105 SER D O 1
ATOM 5119 N N . LEU D 2 5 ? 14.780 1.108 170.182 1.00 83.37 106 LEU D N 1
ATOM 5120 C CA . LEU D 2 5 ? 13.747 1.011 169.156 1.00 78.85 106 LEU D CA 1
ATOM 5121 C C . LEU D 2 5 ? 14.371 0.533 167.865 1.00 78.02 106 LEU D C 1
ATOM 5122 O O . LEU D 2 5 ? 15.513 0.878 167.553 1.00 73.14 106 LEU D O 1
ATOM 5127 N N . GLN D 2 6 ? 13.606 -0.269 167.126 1.00 78.65 107 GLN D N 1
ATOM 5128 C CA . GLN D 2 6 ? 14.104 -0.934 165.923 1.00 76.54 107 GLN D CA 1
ATOM 5129 C C . GLN D 2 6 ? 13.122 -0.864 164.752 1.00 74.22 107 GLN D C 1
ATOM 5130 O O . GLN D 2 6 ? 13.540 -0.724 163.588 1.00 75.51 107 GLN D O 1
ATOM 5136 N N . TYR D 2 7 ? 11.829 -0.950 165.055 1.00 71.35 108 TYR D N 1
ATOM 5137 C CA . TYR D 2 7 ? 10.798 -1.130 164.038 1.00 71.24 108 TYR D CA 1
ATOM 5138 C C . TYR D 2 7 ? 9.642 -0.141 164.184 1.00 68.42 108 TYR D C 1
ATOM 5139 O O . TYR D 2 7 ? 9.293 0.269 165.298 1.00 66.16 108 TYR D O 1
ATOM 5148 N N . VAL D 2 8 ? 9.028 0.205 163.055 1.00 67.55 109 VAL D N 1
ATOM 5149 C CA . VAL D 2 8 ? 7.727 0.872 163.059 1.00 69.19 109 VAL D CA 1
ATOM 5150 C C . VAL D 2 8 ? 6.633 -0.014 162.480 1.00 69.02 109 VAL D C 1
ATOM 5151 O O . VAL D 2 8 ? 6.679 -0.366 161.297 1.00 70.31 109 VAL D O 1
ATOM 5155 N N . ASN D 2 9 ? 5.648 -0.340 163.309 1.00 68.36 110 ASN D N 1
ATOM 5156 C CA . ASN D 2 9 ? 4.528 -1.178 162.907 1.00 70.95 110 ASN D CA 1
ATOM 5157 C C . ASN D 2 9 ? 3.274 -0.393 162.647 1.00 71.49 110 ASN D C 1
ATOM 5158 O O . ASN D 2 9 ? 2.735 0.265 163.551 1.00 70.14 110 ASN D O 1
ATOM 5163 N N . VAL D 2 10 ? 2.791 -0.506 161.415 1.00 71.36 111 VAL D N 1
ATOM 5164 C CA . VAL D 2 10 ? 1.610 0.225 160.977 1.00 71.57 111 VAL D CA 1
ATOM 5165 C C . VAL D 2 10 ? 0.491 -0.699 160.491 1.00 72.28 111 VAL D C 1
ATOM 5166 O O . VAL D 2 10 ? 0.666 -1.445 159.523 1.00 73.98 111 VAL D O 1
ATOM 5170 N N . GLN D 2 11 ? -0.654 -0.613 161.150 1.00 73.86 112 GLN D N 1
ATOM 5171 C CA . GLN D 2 11 ? -1.857 -1.305 160.727 1.00 79.13 112 GLN D CA 1
ATOM 5172 C C . GLN D 2 11 ? -2.917 -0.297 160.293 1.00 75.75 112 GLN D C 1
ATOM 5173 O O . GLN D 2 11 ? -3.414 0.460 161.088 1.00 72.18 112 GLN D O 1
ATOM 5179 N N . VAL D 2 12 ? -3.217 -0.284 159.002 1.00 77.33 113 VAL D N 1
ATOM 5180 C CA . VAL D 2 12 ? -4.300 0.515 158.448 1.00 77.35 113 VAL D CA 1
ATOM 5181 C C . VAL D 2 12 ? -5.554 -0.367 158.360 1.00 80.51 113 VAL D C 1
ATOM 5182 O O . VAL D 2 12 ? -5.513 -1.431 157.775 1.00 79.45 113 VAL D O 1
ATOM 5186 N N . LYS D 2 13 ? -6.661 0.073 158.938 1.00 85.61 114 LYS D N 1
ATOM 5187 C CA . LYS D 2 13 ? -7.885 -0.740 158.949 1.00 91.41 114 LYS D CA 1
ATOM 5188 C C . LYS D 2 13 ? -8.415 -1.026 157.550 1.00 92.95 114 LYS D C 1
ATOM 5189 O O . LYS D 2 13 ? -8.674 -2.194 157.227 1.00 94.18 114 LYS D O 1
ATOM 5195 N N . ASP D 2 14 ? -8.574 0.011 156.720 1.00 89.99 115 ASP D N 1
ATOM 5196 C CA . ASP D 2 14 ? -8.858 -0.226 155.296 1.00 87.23 115 ASP D CA 1
ATOM 5197 C C . ASP D 2 14 ? -7.987 0.582 154.370 1.00 86.81 115 ASP D C 1
ATOM 5198 O O . ASP D 2 14 ? -7.940 1.816 154.413 1.00 88.14 115 ASP D O 1
ATOM 5203 N N . ILE D 2 15 ? -7.306 -0.155 153.508 1.00 86.73 116 ILE D N 1
ATOM 5204 C CA . ILE D 2 15 ? -6.314 0.388 152.617 1.00 86.37 116 ILE D CA 1
ATOM 5205 C C . ILE D 2 15 ? -6.967 0.936 151.349 1.00 86.61 116 ILE D C 1
ATOM 5206 O O . ILE D 2 15 ? -6.288 1.253 150.380 1.00 88.39 116 ILE D O 1
ATOM 5211 N N . GLU D 2 16 ? -8.289 1.061 151.373 1.00 86.21 117 GLU D N 1
ATOM 5212 C CA . GLU D 2 16 ? -9.082 1.364 150.180 1.00 86.18 117 GLU D CA 1
ATOM 5213 C C . GLU D 2 16 ? -9.616 2.792 150.171 1.00 79.92 117 GLU D C 1
ATOM 5214 O O . GLU D 2 16 ? -9.890 3.333 149.102 1.00 78.74 117 GLU D O 1
ATOM 5220 N N . ALA D 2 17 ? -9.787 3.387 151.353 1.00 75.39 118 ALA D N 1
ATOM 5221 C CA . ALA D 2 17 ? -10.337 4.731 151.465 1.00 72.09 118 ALA D CA 1
ATOM 5222 C C . ALA D 2 17 ? -9.533 5.704 150.614 1.00 69.53 118 ALA D C 1
ATOM 5223 O O . ALA D 2 17 ? -8.318 5.742 150.688 1.00 67.71 118 ALA D O 1
ATOM 5225 N N . ASP D 2 18 ? -10.236 6.442 149.769 1.00 69.02 119 ASP D N 1
ATOM 5226 C CA . ASP D 2 18 ? -9.622 7.370 148.840 1.00 69.27 119 ASP D CA 1
ATOM 5227 C C . ASP D 2 18 ? -9.508 8.729 149.513 1.00 65.47 119 ASP D C 1
ATOM 5228 O O . ASP D 2 18 ? -10.185 9.000 150.502 1.00 67.08 119 ASP D O 1
ATOM 5233 N N . LEU D 2 19 ? -8.612 9.552 148.996 1.00 62.99 120 LEU D N 1
ATOM 5234 C CA . LEU D 2 19 ? -8.348 10.905 149.516 1.00 60.81 120 LEU D CA 1
ATOM 5235 C C . LEU D 2 19 ? -9.494 11.834 149.117 1.00 59.63 120 LEU D C 1
ATOM 5236 O O . LEU D 2 19 ? -9.478 12.425 148.054 1.00 57.21 120 LEU D O 1
ATOM 5241 N N . GLN D 2 20 ? -10.529 11.920 149.950 1.00 60.65 121 GLN D N 1
ATOM 5242 C CA . GLN D 2 20 ? -11.659 12.785 149.632 1.00 60.34 121 GLN D CA 1
ATOM 5243 C C . GLN D 2 20 ? -12.174 13.391 150.888 1.00 63.01 121 GLN D C 1
ATOM 5244 O O . GLN D 2 20 ? -11.925 12.875 151.995 1.00 65.28 121 GLN D O 1
ATOM 5250 N N . HIS D 2 21 ? -12.931 14.470 150.737 1.00 63.65 122 HIS D N 1
ATOM 5251 C CA . HIS D 2 21 ? -13.480 15.167 151.898 1.00 63.98 122 HIS D CA 1
ATOM 5252 C C . HIS D 2 21 ? -14.011 14.230 152.949 1.00 64.81 122 HIS D C 1
ATOM 5253 O O . HIS D 2 21 ? -14.883 13.402 152.665 1.00 69.31 122 HIS D O 1
ATOM 5260 N N . GLY D 2 22 ? -13.510 14.375 154.170 1.00 64.88 123 GLY D N 1
ATOM 5261 C CA . GLY D 2 22 ? -14.092 13.684 155.321 1.00 64.44 123 GLY D CA 1
ATOM 5262 C C . GLY D 2 22 ? -13.538 12.309 155.620 1.00 64.65 123 GLY D C 1
ATOM 5263 O O . GLY D 2 22 ? -13.933 11.678 156.590 1.00 63.20 123 GLY D O 1
ATOM 5264 N N . VAL D 2 23 ? -12.593 11.848 154.808 1.00 66.50 124 VAL D N 1
ATOM 5265 C CA . VAL D 2 23 ? -11.925 10.578 155.071 1.00 66.75 124 VAL D CA 1
ATOM 5266 C C . VAL D 2 23 ? -11.320 10.587 156.489 1.00 67.29 124 VAL D C 1
ATOM 5267 O O . VAL D 2 23 ? -10.858 11.617 156.987 1.00 71.79 124 VAL D O 1
ATOM 5271 N N . ASP D 2 24 ? -11.318 9.438 157.132 1.00 68.28 125 ASP D N 1
ATOM 5272 C CA . ASP D 2 24 ? -10.884 9.322 158.518 1.00 67.28 125 ASP D CA 1
ATOM 5273 C C . ASP D 2 24 ? -9.371 9.517 158.616 1.00 65.54 125 ASP D C 1
ATOM 5274 O O . ASP D 2 24 ? -8.595 8.640 158.243 1.00 67.82 125 ASP D O 1
ATOM 5279 N N . GLU D 2 25 ? -8.976 10.673 159.137 1.00 62.93 126 GLU D N 1
ATOM 5280 C CA . GLU D 2 25 ? -7.572 11.072 159.231 1.00 61.81 126 GLU D CA 1
ATOM 5281 C C . GLU D 2 25 ? -6.902 10.740 160.583 1.00 59.79 126 GLU D C 1
ATOM 5282 O O . GLU D 2 25 ? -5.727 11.054 160.812 1.00 57.52 126 GLU D O 1
ATOM 5288 N N . SER D 2 26 ? -7.656 10.112 161.467 1.00 58.61 127 SER D N 1
ATOM 5289 C CA . SER D 2 26 ? -7.200 9.797 162.827 1.00 58.64 127 SER D CA 1
ATOM 5290 C C . SER D 2 26 ? -6.152 8.682 162.858 1.00 58.55 127 SER D C 1
ATOM 5291 O O . SER D 2 26 ? -6.090 7.832 161.956 1.00 58.99 127 SER D O 1
ATOM 5294 N N . TYR D 2 27 ? -5.338 8.706 163.911 1.00 58.97 128 TYR D N 1
ATOM 5295 C CA . TYR D 2 27 ? -4.314 7.696 164.147 1.00 60.37 128 TYR D CA 1
ATOM 5296 C C . TYR D 2 27 ? -3.976 7.610 165.634 1.00 61.13 128 TYR D C 1
ATOM 5297 O O . TYR D 2 27 ? -4.449 8.411 166.446 1.00 62.87 128 TYR D O 1
ATOM 5306 N N . THR D 2 28 ? -3.188 6.606 165.986 1.00 62.78 129 THR D N 1
ATOM 5307 C CA . THR D 2 28 ? -2.655 6.458 167.336 1.00 62.77 129 THR D CA 1
ATOM 5308 C C . THR D 2 28 ? -1.200 6.108 167.150 1.00 63.82 129 THR D C 1
ATOM 5309 O O . THR D 2 28 ? -0.836 5.428 166.181 1.00 64.81 129 THR D O 1
ATOM 5313 N N . LEU D 2 29 ? -0.365 6.566 168.065 1.00 64.72 130 LEU D N 1
ATOM 5314 C CA . LEU D 2 29 ? 1.061 6.276 168.012 1.00 65.31 130 LEU D CA 1
ATOM 5315 C C . LEU D 2 29 ? 1.486 5.933 169.428 1.00 67.67 130 LEU D C 1
ATOM 5316 O O . LEU D 2 29 ? 1.130 6.651 170.366 1.00 67.78 130 LEU D O 1
ATOM 5321 N N . ASP D 2 30 ? 2.233 4.841 169.581 1.00 68.81 131 ASP D N 1
ATOM 5322 C CA . ASP D 2 30 ? 2.652 4.386 170.907 1.00 71.46 131 ASP D CA 1
ATOM 5323 C C . ASP D 2 30 ? 4.109 3.947 170.924 1.00 69.39 131 ASP D C 1
ATOM 5324 O O . ASP D 2 30 ? 4.554 3.244 170.038 1.00 68.88 131 ASP D O 1
ATOM 5329 N N . VAL D 2 31 ? 4.825 4.368 171.959 1.00 69.90 132 VAL D N 1
ATOM 5330 C CA . VAL D 2 31 ? 6.170 3.903 172.272 1.00 70.49 132 VAL D CA 1
ATOM 5331 C C . VAL D 2 31 ? 6.156 3.475 173.732 1.00 73.34 132 VAL D C 1
ATOM 5332 O O . VAL D 2 31 ? 5.813 4.261 174.618 1.00 71.89 132 VAL D O 1
ATOM 5336 N N . GLU D 2 32 ? 6.502 2.221 173.990 1.00 78.26 133 GLU D N 1
ATOM 5337 C CA . GLU D 2 32 ? 6.577 1.715 175.361 1.00 77.76 133 GLU D CA 1
ATOM 5338 C C . GLU D 2 32 ? 8.006 1.511 175.797 1.00 76.65 133 GLU D C 1
ATOM 5339 O O . GLU D 2 32 ? 8.909 1.328 174.969 1.00 78.63 133 GLU D O 1
ATOM 5345 N N . GLU D 2 33 ? 8.189 1.541 177.112 1.00 75.26 134 GLU D N 1
ATOM 5346 C CA . GLU D 2 33 ? 9.500 1.388 177.732 1.00 78.65 134 GLU D CA 1
ATOM 5347 C C . GLU D 2 33 ? 10.260 0.168 177.204 1.00 80.36 134 GLU D C 1
ATOM 5348 O O . GLU D 2 33 ? 11.338 0.297 176.613 1.00 79.49 134 GLU D O 1
ATOM 5354 N N . ASP D 2 34 ? 9.673 -1.009 177.409 1.00 83.80 135 ASP D N 1
ATOM 5355 C CA . ASP D 2 34 ? 10.317 -2.280 177.037 1.00 86.90 135 ASP D CA 1
ATOM 5356 C C . ASP D 2 34 ? 10.110 -2.686 175.562 1.00 88.24 135 ASP D C 1
ATOM 5357 O O . ASP D 2 34 ? 10.803 -3.576 175.069 1.00 89.51 135 ASP D O 1
ATOM 5362 N N . SER D 2 35 ? 9.185 -2.025 174.859 1.00 86.27 136 SER D N 1
ATOM 5363 C CA . SER D 2 35 ? 8.875 -2.361 173.458 1.00 80.70 136 SER D CA 1
ATOM 5364 C C . SER D 2 35 ? 9.902 -1.795 172.489 1.00 78.00 136 SER D C 1
ATOM 5365 O O . SER D 2 35 ? 10.225 -0.601 172.551 1.00 78.48 136 SER D O 1
ATOM 5368 N N . ASP D 2 36 ? 10.384 -2.647 171.576 1.00 75.14 137 ASP D N 1
ATOM 5369 C CA . ASP D 2 36 ? 11.359 -2.249 170.525 1.00 71.57 137 ASP D CA 1
ATOM 5370 C C . ASP D 2 36 ? 10.672 -1.736 169.238 1.00 70.14 137 ASP D C 1
ATOM 5371 O O . ASP D 2 36 ? 11.319 -1.535 168.207 1.00 66.87 137 ASP D O 1
ATOM 5376 N N . THR D 2 37 ? 9.357 -1.529 169.341 1.00 71.77 138 THR D N 1
ATOM 5377 C CA . THR D 2 37 ? 8.479 -1.230 168.222 1.00 69.52 138 THR D CA 1
ATOM 5378 C C . THR D 2 37 ? 7.646 0.009 168.539 1.00 66.30 138 THR D C 1
ATOM 5379 O O . THR D 2 37 ? 7.075 0.144 169.638 1.00 62.88 138 THR D O 1
ATOM 5383 N N . ILE D 2 38 ? 7.631 0.929 167.572 1.00 63.98 139 ILE D N 1
ATOM 5384 C CA . ILE D 2 38 ? 6.753 2.080 167.599 1.00 60.86 139 ILE D CA 1
ATOM 5385 C C . ILE D 2 38 ? 5.470 1.647 166.924 1.00 59.57 139 ILE D C 1
ATOM 5386 O O . ILE D 2 38 ? 5.462 1.238 165.791 1.00 59.74 139 ILE D O 1
ATOM 5391 N N . THR D 2 39 ? 4.381 1.714 167.653 1.00 61.02 140 THR D N 1
ATOM 5392 C CA . THR D 2 39 ? 3.134 1.122 167.201 1.00 62.79 140 THR D CA 1
ATOM 5393 C C . THR D 2 39 ? 2.196 2.197 166.696 1.00 62.39 140 THR D C 1
ATOM 5394 O O . THR D 2 39 ? 1.862 3.116 167.446 1.00 61.53 140 THR D O 1
ATOM 5398 N N . ILE D 2 40 ? 1.779 2.066 165.437 1.00 62.54 141 ILE D N 1
ATOM 5399 C CA . ILE D 2 40 ? 0.901 3.038 164.818 1.00 64.60 141 ILE D CA 1
ATOM 5400 C C . ILE D 2 40 ? -0.343 2.404 164.243 1.00 66.14 141 ILE D C 1
ATOM 5401 O O . ILE D 2 40 ? -0.248 1.573 163.358 1.00 69.86 141 ILE D O 1
ATOM 5406 N N . ASN D 2 41 ? -1.502 2.851 164.692 1.00 67.80 142 ASN D N 1
ATOM 5407 C CA . ASN D 2 41 ? -2.772 2.387 164.149 1.00 70.09 142 ASN D CA 1
ATOM 5408 C C . ASN D 2 41 ? -3.546 3.520 163.500 1.00 69.46 142 ASN D C 1
ATOM 5409 O O . ASN D 2 41 ? -3.731 4.574 164.107 1.00 67.64 142 ASN D O 1
ATOM 5414 N N . ALA D 2 42 ? -4.036 3.277 162.287 1.00 69.55 143 ALA D N 1
ATOM 5415 C CA . ALA D 2 42 ? -4.804 4.278 161.559 1.00 70.03 143 ALA D CA 1
ATOM 5416 C C . ALA D 2 42 ? -5.998 3.630 160.884 1.00 70.72 143 ALA D C 1
ATOM 5417 O O . ALA D 2 42 ? -5.894 2.538 160.365 1.00 72.97 143 ALA D O 1
ATOM 5419 N N . GLU D 2 43 ? -7.118 4.335 160.886 1.00 71.33 144 GLU D N 1
ATOM 5420 C CA . GLU D 2 43 ? -8.274 3.970 160.108 1.00 73.46 144 GLU D CA 1
ATOM 5421 C C . GLU D 2 43 ? -7.936 3.880 158.613 1.00 76.91 144 GLU D C 1
ATOM 5422 O O . GLU D 2 43 ? -8.370 2.935 157.928 1.00 79.56 144 GLU D O 1
ATOM 5428 N N . THR D 2 44 ? -7.150 4.841 158.117 1.00 75.30 145 THR D N 1
ATOM 5429 C CA . THR D 2 44 ? -6.744 4.871 156.700 1.00 74.40 145 THR D CA 1
ATOM 5430 C C . THR D 2 44 ? -5.239 5.019 156.530 1.00 72.02 145 THR D C 1
ATOM 5431 O O . THR D 2 44 ? -4.519 5.187 157.504 1.00 69.88 145 THR D O 1
ATOM 5435 N N . VAL D 2 45 ? -4.773 4.927 155.285 1.00 70.79 146 VAL D N 1
ATOM 5436 C CA . VAL D 2 45 ? -3.401 5.286 154.962 1.00 69.68 146 VAL D CA 1
ATOM 5437 C C . VAL D 2 45 ? -3.136 6.736 155.377 1.00 70.38 146 VAL D C 1
ATOM 5438 O O . VAL D 2 45 ? -2.019 7.084 155.774 1.00 71.37 146 VAL D O 1
ATOM 5442 N N . TRP D 2 46 ? -4.169 7.574 155.295 1.00 68.76 147 TRP D N 1
ATOM 5443 C CA . TRP D 2 46 ? -4.014 9.017 155.476 1.00 66.04 147 TRP D CA 1
ATOM 5444 C C . TRP D 2 46 ? -3.727 9.361 156.933 1.00 64.91 147 TRP D C 1
ATOM 5445 O O . TRP D 2 46 ? -2.954 10.275 157.234 1.00 62.39 147 TRP D O 1
ATOM 5456 N N . GLY D 2 47 ? -4.319 8.599 157.839 1.00 65.20 148 GLY D N 1
ATOM 5457 C CA . GLY D 2 47 ? -3.996 8.741 159.261 1.00 65.17 148 GLY D CA 1
ATOM 5458 C C . GLY D 2 47 ? -2.579 8.301 159.577 1.00 64.20 148 GLY D C 1
ATOM 5459 O O . GLY D 2 47 ? -1.945 8.857 160.455 1.00 64.03 148 GLY D O 1
ATOM 5460 N N . ALA D 2 48 ? -2.094 7.276 158.885 1.00 63.04 149 ALA D N 1
ATOM 5461 C CA . ALA D 2 48 ? -0.744 6.809 159.106 1.00 64.27 149 ALA D CA 1
ATOM 5462 C C . ALA D 2 48 ? 0.261 7.863 158.672 1.00 64.36 149 ALA D C 1
ATOM 5463 O O . ALA D 2 48 ? 1.281 8.054 159.324 1.00 66.03 149 ALA D O 1
ATOM 5465 N N . LEU D 2 49 ? -0.031 8.523 157.551 1.00 63.97 150 LEU D N 1
ATOM 5466 C CA . LEU D 2 49 ? 0.773 9.641 157.052 1.00 62.17 150 LEU D CA 1
ATOM 5467 C C . LEU D 2 49 ? 0.946 10.739 158.072 1.00 58.46 150 LEU D C 1
ATOM 5468 O O . LEU D 2 49 ? 2.007 11.327 158.175 1.00 59.08 150 LEU D O 1
ATOM 5473 N N . HIS D 2 50 ? -0.105 11.014 158.817 1.00 57.62 151 HIS D N 1
ATOM 5474 C CA . HIS D 2 50 ? -0.049 11.965 159.920 1.00 56.31 151 HIS D CA 1
ATOM 5475 C C . HIS D 2 50 ? 0.857 11.488 161.062 1.00 56.53 151 HIS D C 1
ATOM 5476 O O . HIS D 2 50 ? 1.713 12.238 161.534 1.00 59.52 151 HIS D O 1
ATOM 5483 N N . ALA D 2 51 ? 0.713 10.242 161.458 1.00 55.19 152 ALA D N 1
ATOM 5484 C CA . ALA D 2 51 ? 1.608 9.618 162.430 1.00 55.96 152 ALA D CA 1
ATOM 5485 C C . ALA D 2 51 ? 3.079 9.793 162.102 1.00 55.29 152 ALA D C 1
ATOM 5486 O O . ALA D 2 51 ? 3.888 9.982 163.001 1.00 54.16 152 ALA D O 1
ATOM 5488 N N . PHE D 2 52 ? 3.426 9.693 160.824 1.00 56.16 153 PHE D N 1
ATOM 5489 C CA . PHE D 2 52 ? 4.812 9.836 160.409 1.00 56.95 153 PHE D CA 1
ATOM 5490 C C . PHE D 2 52 ? 5.321 11.266 160.582 1.00 55.72 153 PHE D C 1
ATOM 5491 O O . PHE D 2 52 ? 6.485 11.463 160.932 1.00 56.95 153 PHE D O 1
ATOM 5499 N N . THR D 2 53 ? 4.471 12.262 160.328 1.00 54.49 154 THR D N 1
ATOM 5500 C CA . THR D 2 53 ? 4.899 13.652 160.426 1.00 51.41 154 THR D CA 1
ATOM 5501 C C . THR D 2 53 ? 4.933 14.076 161.875 1.00 51.28 154 THR D C 1
ATOM 5502 O O . THR D 2 53 ? 5.722 14.941 162.252 1.00 50.50 154 THR D O 1
ATOM 5506 N N . THR D 2 54 ? 4.086 13.470 162.705 1.00 52.05 155 THR D N 1
ATOM 5507 C CA . THR D 2 54 ? 4.224 13.635 164.147 1.00 52.12 155 THR D CA 1
ATOM 5508 C C . THR D 2 54 ? 5.526 12.969 164.590 1.00 52.97 155 THR D C 1
ATOM 5509 O O . THR D 2 54 ? 6.395 13.610 165.193 1.00 51.49 155 THR D O 1
ATOM 5513 N N . LEU D 2 55 ? 5.684 11.706 164.211 1.00 55.12 156 LEU D N 1
ATOM 5514 C CA . LEU D 2 55 ? 6.846 10.906 164.605 1.00 54.94 156 LEU D CA 1
ATOM 5515 C C . LEU D 2 55 ? 8.178 11.561 164.329 1.00 52.77 156 LEU D C 1
ATOM 5516 O O . LEU D 2 55 ? 9.043 11.482 165.175 1.00 53.18 156 LEU D O 1
ATOM 5521 N N . GLN D 2 56 ? 8.351 12.214 163.179 1.00 52.13 157 GLN D N 1
ATOM 5522 C CA . GLN D 2 56 ? 9.655 12.847 162.871 1.00 51.44 157 GLN D CA 1
ATOM 5523 C C . GLN D 2 56 ? 9.956 14.024 163.759 1.00 50.35 157 GLN D C 1
ATOM 5524 O O . GLN D 2 56 ? 11.113 14.375 163.956 1.00 51.12 157 GLN D O 1
ATOM 5530 N N . GLN D 2 57 ? 8.912 14.635 164.303 1.00 50.46 158 GLN D N 1
ATOM 5531 C CA . GLN D 2 57 ? 9.079 15.772 165.219 1.00 50.00 158 GLN D CA 1
ATOM 5532 C C . GLN D 2 57 ? 9.388 15.323 166.643 1.00 50.72 158 GLN D C 1
ATOM 5533 O O . GLN D 2 57 ? 9.584 16.152 167.500 1.00 50.58 158 GLN D O 1
ATOM 5539 N N . LEU D 2 58 ? 9.406 14.010 166.888 1.00 52.88 159 LEU D N 1
ATOM 5540 C CA . LEU D 2 58 ? 9.758 13.445 168.211 1.00 54.43 159 LEU D CA 1
ATOM 5541 C C . LEU D 2 58 ? 11.156 12.848 168.264 1.00 55.16 159 LEU D C 1
ATOM 5542 O O . LEU D 2 58 ? 11.688 12.595 169.349 1.00 57.26 159 LEU D O 1
ATOM 5547 N N . VAL D 2 59 ? 11.711 12.552 167.102 1.00 55.98 160 VAL D N 1
ATOM 5548 C CA . VAL D 2 59 ? 12.960 11.801 167.034 1.00 57.15 160 VAL D CA 1
ATOM 5549 C C . VAL D 2 59 ? 14.065 12.792 166.841 1.00 54.39 160 VAL D C 1
ATOM 5550 O O . VAL D 2 59 ? 14.224 13.337 165.757 1.00 54.52 160 VAL D O 1
ATOM 5554 N N . ILE D 2 60 ? 14.829 13.004 167.900 1.00 54.07 161 ILE D N 1
ATOM 5555 C CA . ILE D 2 60 ? 15.881 13.991 167.902 1.00 54.31 161 ILE D CA 1
ATOM 5556 C C . ILE D 2 60 ? 17.246 13.422 168.226 1.00 54.70 161 ILE D C 1
ATOM 5557 O O . ILE D 2 60 ? 17.367 12.277 168.649 1.00 54.83 161 ILE D O 1
ATOM 5562 N N . SER D 2 61 ? 18.263 14.257 168.016 1.00 55.59 162 SER D N 1
ATOM 5563 C CA . SER D 2 61 ? 19.641 13.950 168.341 1.00 56.56 162 SER D CA 1
ATOM 5564 C C . SER D 2 61 ? 19.816 13.733 169.822 1.00 59.74 162 SER D C 1
ATOM 5565 O O . SER D 2 61 ? 19.236 14.457 170.632 1.00 60.07 162 SER D O 1
ATOM 5568 N N . ASP D 2 62 ? 20.618 12.722 170.162 1.00 62.87 163 ASP D N 1
ATOM 5569 C CA . ASP D 2 62 ? 21.002 12.463 171.548 1.00 65.78 16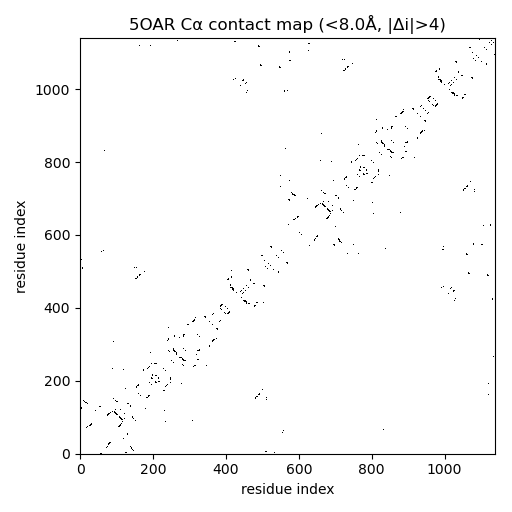3 ASP D CA 1
ATOM 5570 C C . ASP D 2 62 ? 22.263 13.214 171.977 1.00 66.41 163 ASP D C 1
ATOM 5571 O O . ASP D 2 62 ? 22.678 13.107 173.115 1.00 68.10 163 ASP D O 1
ATOM 5576 N N . GLY D 2 63 ? 22.870 13.968 171.066 1.00 67.08 164 GLY D N 1
ATOM 5577 C CA . GLY D 2 63 ? 24.055 14.754 171.375 1.00 66.90 164 GLY D CA 1
ATOM 5578 C C . GLY D 2 63 ? 25.351 14.018 171.102 1.00 70.42 164 GLY D C 1
ATOM 5579 O O . GLY D 2 63 ? 26.418 14.621 171.223 1.00 68.35 164 GLY D O 1
ATOM 5580 N N . HIS D 2 64 ? 25.264 12.735 170.725 1.00 72.78 165 HIS D N 1
ATOM 5581 C CA . HIS D 2 64 ? 26.445 11.887 170.461 1.00 76.72 165 HIS D CA 1
ATOM 5582 C C . HIS D 2 64 ? 26.342 11.156 169.133 1.00 75.73 165 HIS D C 1
ATOM 5583 O O . HIS D 2 64 ? 26.684 9.978 169.038 1.00 79.48 165 HIS D O 1
ATOM 5590 N N . GLY D 2 65 ? 25.865 11.843 168.103 1.00 74.63 166 GLY D N 1
ATOM 5591 C CA . GLY D 2 65 ? 25.697 11.227 166.782 1.00 71.51 166 GLY D CA 1
ATOM 5592 C C . GLY D 2 65 ? 24.661 10.096 166.708 1.00 71.23 166 GLY D C 1
ATOM 5593 O O . GLY D 2 65 ? 24.639 9.369 165.718 1.00 70.52 166 GLY D O 1
ATOM 5594 N N . GLY D 2 66 ? 23.795 9.958 167.723 1.00 67.48 167 GLY D N 1
ATOM 5595 C CA . GLY D 2 66 ? 22.700 8.976 167.696 1.00 66.52 167 GLY D CA 1
ATOM 5596 C C . GLY D 2 66 ? 21.346 9.641 167.877 1.00 63.69 167 GLY D C 1
ATOM 5597 O O . GLY D 2 66 ? 21.284 10.823 168.163 1.00 65.60 167 GLY D O 1
ATOM 5598 N N . LEU D 2 67 ? 20.266 8.885 167.730 1.00 60.40 168 LEU D N 1
ATOM 5599 C CA . LEU D 2 67 ? 18.926 9.442 167.756 1.00 59.08 168 LEU D CA 1
ATOM 5600 C C . LEU D 2 67 ? 18.116 8.865 168.886 1.00 62.80 168 LEU D C 1
ATOM 5601 O O . LEU D 2 67 ? 18.239 7.680 169.196 1.00 66.83 168 LEU D O 1
ATOM 5606 N N . ILE D 2 68 ? 17.241 9.672 169.480 1.00 61.04 169 ILE D N 1
ATOM 5607 C CA . ILE D 2 68 ? 16.387 9.189 170.555 1.00 60.34 169 ILE D CA 1
ATOM 5608 C C . ILE D 2 68 ? 14.980 9.739 170.465 1.00 59.34 169 ILE D C 1
ATOM 5609 O O . ILE D 2 68 ? 14.744 10.787 169.903 1.00 61.22 169 ILE D O 1
ATOM 5614 N N . ILE D 2 69 ? 14.040 9.016 171.024 1.00 59.17 170 ILE D N 1
ATOM 5615 C CA . ILE D 2 69 ? 12.809 9.624 171.451 1.00 59.55 170 ILE D CA 1
ATOM 5616 C C . ILE D 2 69 ? 12.991 9.816 172.955 1.00 60.07 170 ILE D C 1
ATOM 5617 O O . ILE D 2 69 ? 13.410 8.900 173.652 1.00 59.79 170 ILE D O 1
ATOM 5622 N N . GLU D 2 70 ? 12.704 11.017 173.450 1.00 61.75 171 GLU D N 1
ATOM 5623 C CA . GLU D 2 70 ? 13.120 11.391 174.813 1.00 62.12 171 GLU D CA 1
ATOM 5624 C C . GLU D 2 70 ? 12.470 10.582 175.925 1.00 63.57 171 GLU D C 1
ATOM 5625 O O . GLU D 2 70 ? 13.066 10.389 176.984 1.00 63.09 171 GLU D O 1
ATOM 5631 N N . GLU D 2 71 ? 11.241 10.145 175.677 1.00 64.45 172 GLU D N 1
ATOM 5632 C CA . GLU D 2 71 ? 10.470 9.351 176.617 1.00 65.17 172 GLU D CA 1
ATOM 5633 C C . GLU D 2 71 ? 9.521 8.454 175.842 1.00 64.41 172 GLU D C 1
ATOM 5634 O O . GLU D 2 71 ? 9.245 8.711 174.673 1.00 66.88 172 GLU D O 1
ATOM 5640 N N . PRO D 2 72 ? 9.031 7.392 176.481 1.00 60.46 173 PRO D N 1
ATOM 5641 C CA . PRO D 2 72 ? 7.918 6.667 175.867 1.00 61.34 173 PRO D CA 1
ATOM 5642 C C . PRO D 2 72 ? 6.686 7.576 175.832 1.00 59.32 173 PRO D C 1
ATOM 5643 O O . PRO D 2 72 ? 6.653 8.583 176.552 1.00 57.80 173 PRO D O 1
ATOM 5647 N N . VAL D 2 73 ? 5.693 7.233 175.018 1.00 57.16 174 VAL D N 1
ATOM 5648 C CA . VAL D 2 73 ? 4.635 8.185 174.733 1.00 57.30 174 VAL D CA 1
ATOM 5649 C C . VAL D 2 73 ? 3.397 7.511 174.205 1.00 57.96 174 VAL D C 1
ATOM 5650 O O . VAL D 2 73 ? 3.480 6.471 173.564 1.00 61.53 174 VAL D O 1
ATOM 5654 N N . ASN D 2 74 ? 2.253 8.112 174.480 1.00 58.27 175 ASN D N 1
ATOM 5655 C CA . ASN D 2 74 ? 0.961 7.639 173.982 1.00 60.37 175 ASN D CA 1
ATOM 5656 C C . ASN D 2 74 ? 0.213 8.751 173.257 1.00 59.51 175 ASN D C 1
ATOM 5657 O O . ASN D 2 74 ? -0.192 9.759 173.882 1.00 59.78 175 ASN D O 1
ATOM 5662 N N . ILE D 2 75 ? 0.005 8.576 171.959 1.00 58.80 176 ILE D N 1
ATOM 5663 C CA . ILE D 2 75 ? -0.648 9.605 171.178 1.00 59.59 176 ILE D CA 1
ATOM 5664 C C . ILE D 2 75 ? -1.907 9.071 170.544 1.00 60.22 176 ILE D C 1
ATOM 5665 O O . ILE D 2 75 ? -1.910 8.009 169.909 1.00 61.88 176 ILE D O 1
ATOM 5670 N N . LYS D 2 76 ? -2.977 9.818 170.754 1.00 61.49 177 LYS D N 1
ATOM 5671 C CA . LYS D 2 76 ? -4.253 9.616 170.068 1.00 64.49 177 LYS D CA 1
ATOM 5672 C C . LYS D 2 76 ? -4.625 10.970 169.510 1.00 61.70 177 LYS D C 1
ATOM 5673 O O . LYS D 2 76 ? -4.588 11.965 170.230 1.00 62.25 177 LYS D O 1
ATOM 5679 N N . ASP D 2 77 ? -4.991 11.003 168.237 1.00 59.67 178 ASP D N 1
ATOM 5680 C CA . ASP D 2 77 ? -4.950 12.252 167.508 1.00 58.25 178 ASP D CA 1
ATOM 5681 C C . ASP D 2 77 ? -5.820 12.144 166.275 1.00 57.35 178 ASP D C 1
ATOM 5682 O O . ASP D 2 77 ? -5.888 11.090 165.645 1.00 56.88 178 ASP D O 1
ATOM 5687 N N . SER D 2 78 ? -6.466 13.257 165.956 1.00 56.11 179 SER D N 1
ATOM 5688 C CA . SER D 2 78 ? -7.405 13.363 164.850 1.00 56.27 179 SER D CA 1
ATOM 5689 C C . SER D 2 78 ? -7.795 14.821 164.637 1.00 54.57 179 SER D C 1
ATOM 5690 O O . SER D 2 78 ? -7.720 15.627 165.568 1.00 55.06 179 SER D O 1
ATOM 5693 N N . PRO D 2 79 ? -8.211 15.170 163.413 1.00 54.67 180 PRO D N 1
ATOM 5694 C CA . PRO D 2 79 ? -8.515 16.579 163.132 1.00 56.65 180 PRO D CA 1
ATOM 5695 C C . PRO D 2 79 ? -9.913 16.982 163.569 1.00 58.54 180 PRO D C 1
ATOM 5696 O O . PRO D 2 79 ? -10.894 16.295 163.215 1.00 59.24 180 PRO D O 1
ATOM 5700 N N . LEU D 2 80 ? -9.994 18.082 164.315 1.00 56.74 181 LEU D N 1
ATOM 5701 C CA . LEU D 2 80 ? -11.275 18.709 164.642 1.00 56.16 181 LEU D CA 1
ATOM 5702 C C . LEU D 2 80 ? -12.126 18.958 163.383 1.00 56.92 181 LEU D C 1
ATOM 5703 O O . LEU D 2 80 ? -13.354 18.735 163.400 1.00 59.94 181 LEU D O 1
ATOM 5708 N N . TYR D 2 81 ? -11.494 19.408 162.296 1.00 55.14 182 TYR D N 1
ATOM 5709 C CA . TYR D 2 81 ? -12.232 19.714 161.071 1.00 54.62 182 TYR D CA 1
ATOM 5710 C C . TYR D 2 81 ? -11.630 18.968 159.907 1.00 53.77 182 TYR D C 1
ATOM 5711 O O . TYR D 2 81 ? -10.427 18.727 159.887 1.00 53.77 182 TYR D O 1
ATOM 5720 N N . PRO D 2 82 ? -12.473 18.532 158.956 1.00 55.10 183 PRO D N 1
ATOM 5721 C CA . PRO D 2 82 ? -11.947 17.777 157.788 1.00 53.47 183 PRO D CA 1
ATOM 5722 C C . PRO D 2 82 ? -11.393 18.648 156.662 1.00 52.72 183 PRO D C 1
ATOM 5723 O O . PRO D 2 82 ? -10.763 18.122 155.724 1.00 52.58 183 PRO D O 1
ATOM 5727 N N . TYR D 2 83 ? -11.584 19.961 156.762 1.00 52.02 184 TYR D N 1
ATOM 5728 C CA . TYR D 2 83 ? -11.146 20.901 155.711 1.00 51.06 184 TYR D CA 1
ATOM 5729 C C . TYR D 2 83 ? -10.200 21.944 156.295 1.00 49.57 184 TYR D C 1
ATOM 5730 O O . TYR D 2 83 ? -10.642 22.927 156.911 1.00 49.04 184 TYR D O 1
ATOM 5739 N N . ARG D 2 84 ? -8.901 21.721 156.090 1.00 48.30 185 ARG D N 1
ATOM 5740 C CA . ARG D 2 84 ? -7.852 22.531 156.709 1.00 47.12 185 ARG D CA 1
ATOM 5741 C C . ARG D 2 84 ? -6.904 23.019 155.602 1.00 46.77 185 ARG D C 1
ATOM 5742 O O . ARG D 2 84 ? -6.105 22.237 155.061 1.00 46.13 185 ARG D O 1
ATOM 5750 N N . GLY D 2 85 ? -7.005 24.296 155.230 1.00 46.53 186 GLY D N 1
ATOM 5751 C CA . GLY D 2 85 ? -6.402 24.717 153.968 1.00 46.28 186 GLY D CA 1
ATOM 5752 C C . GLY D 2 85 ? -5.750 26.077 153.861 1.00 45.86 186 GLY D C 1
ATOM 5753 O O . GLY D 2 85 ? -5.929 26.973 154.703 1.00 44.60 186 GLY D O 1
ATOM 5754 N N . ILE D 2 86 ? -4.969 26.188 152.791 1.00 45.66 187 ILE D N 1
ATOM 5755 C CA . ILE D 2 86 ? -4.425 27.437 152.298 1.00 45.25 187 ILE D CA 1
ATOM 5756 C C . ILE D 2 86 ? -4.812 27.622 150.824 1.00 45.58 187 ILE D C 1
ATOM 5757 O O . ILE D 2 86 ? -5.064 26.648 150.093 1.00 45.27 187 ILE D O 1
ATOM 5762 N N . MET D 2 87 ? -4.858 28.881 150.397 1.00 46.13 188 MET D N 1
ATOM 5763 C CA . MET D 2 87 ? -5.243 29.206 149.040 1.00 47.18 188 MET D CA 1
ATOM 5764 C C . MET D 2 87 ? -4.114 29.961 148.361 1.00 47.80 188 MET D C 1
ATOM 5765 O O . MET D 2 87 ? -3.715 31.048 148.804 1.00 47.29 188 MET D O 1
ATOM 5770 N N . LEU D 2 88 ? -3.633 29.366 147.275 1.00 47.36 189 LEU D N 1
ATOM 5771 C CA . LEU D 2 88 ? -2.574 29.900 146.479 1.00 47.51 189 LEU D CA 1
ATOM 5772 C C . LEU D 2 88 ? -3.157 30.684 145.302 1.00 47.92 189 LEU D C 1
ATOM 5773 O O . LEU D 2 88 ? -3.936 30.152 144.542 1.00 49.16 189 LEU D O 1
ATOM 5778 N N . ASP D 2 89 ? -2.761 31.934 145.131 1.00 48.41 190 ASP D N 1
ATOM 5779 C CA . ASP D 2 89 ? -3.201 32.707 143.973 1.00 49.72 190 ASP D CA 1
ATOM 5780 C C . ASP D 2 89 ? -2.159 32.730 142.831 1.00 48.63 190 ASP D C 1
ATOM 5781 O O . ASP D 2 89 ? -1.217 33.512 142.864 1.00 48.65 190 ASP D O 1
ATOM 5786 N N . THR D 2 90 ? -2.364 31.910 141.808 1.00 48.42 191 THR D N 1
ATOM 5787 C CA . THR D 2 90 ? -1.482 31.883 140.630 1.00 48.58 191 THR D CA 1
ATOM 5788 C C . THR D 2 90 ? -2.007 32.686 139.432 1.00 49.70 191 THR D C 1
ATOM 5789 O O . THR D 2 90 ? -1.453 32.632 138.336 1.00 48.08 191 THR D O 1
ATOM 5793 N N . GLY D 2 91 ? -3.082 33.439 139.642 1.00 52.53 192 GLY D N 1
ATOM 5794 C CA . GLY D 2 91 ? -3.715 34.215 138.570 1.00 51.92 192 GLY D CA 1
ATOM 5795 C C . GLY D 2 91 ? -3.062 35.558 138.506 1.00 51.88 192 GLY D C 1
ATOM 5796 O O . GLY D 2 91 ? -2.682 36.031 137.422 1.00 54.63 192 GLY D O 1
ATOM 5797 N N . ARG D 2 92 ? -2.896 36.170 139.675 1.00 50.60 193 ARG D N 1
ATOM 5798 C CA . ARG D 2 92 ? -2.268 37.500 139.789 1.00 48.74 193 ARG D CA 1
ATOM 5799 C C . ARG D 2 92 ? -0.763 37.452 139.511 1.00 48.12 193 ARG D C 1
ATOM 5800 O O . ARG D 2 92 ? -0.189 38.345 138.832 1.00 44.95 193 ARG D O 1
ATOM 5808 N N . ASN D 2 93 ? -0.124 36.417 140.049 1.00 46.36 194 ASN D N 1
ATOM 5809 C CA . ASN D 2 93 ? 1.279 36.175 139.758 1.00 44.81 194 ASN D CA 1
ATOM 5810 C C . ASN D 2 93 ? 1.512 34.680 139.723 1.00 45.22 194 ASN D C 1
ATOM 5811 O O . ASN D 2 93 ? 0.944 33.937 140.525 1.00 44.46 194 ASN D O 1
ATOM 5816 N N . PHE D 2 94 ? 2.337 34.254 138.782 1.00 44.99 195 PHE D N 1
ATOM 5817 C CA . PHE D 2 94 ? 2.666 32.857 138.629 1.00 46.88 195 PHE D CA 1
ATOM 5818 C C . PHE D 2 94 ? 3.629 32.386 139.729 1.00 47.14 195 PHE D C 1
ATOM 5819 O O . PHE D 2 94 ? 4.487 33.147 140.138 1.00 48.23 195 PHE D O 1
ATOM 5827 N N . VAL D 2 95 ? 3.466 31.138 140.174 1.00 48.35 196 VAL D N 1
ATOM 5828 C CA . VAL D 2 95 ? 4.346 30.448 141.153 1.00 47.38 196 VAL D CA 1
ATOM 5829 C C . VAL D 2 95 ? 4.824 29.102 140.585 1.00 48.08 196 VAL D C 1
ATOM 5830 O O . VAL D 2 95 ? 4.023 28.301 140.126 1.00 48.52 196 VAL D O 1
ATOM 5834 N N . SER D 2 96 ? 6.120 28.833 140.645 1.00 48.22 197 SER D N 1
ATOM 5835 C CA . SER D 2 96 ? 6.695 27.676 139.942 1.00 48.29 197 SER D CA 1
ATOM 5836 C C . SER D 2 96 ? 6.389 26.423 140.691 1.00 47.93 197 SER D C 1
ATOM 5837 O O . SER D 2 96 ? 5.844 26.477 141.784 1.00 46.86 197 SER D O 1
ATOM 5840 N N . LEU D 2 97 ? 6.673 25.274 140.070 1.00 49.36 198 LEU D N 1
ATOM 5841 C CA . LEU D 2 97 ? 6.342 23.979 140.692 1.00 48.71 198 LEU D CA 1
ATOM 5842 C C . LEU D 2 97 ? 7.182 23.654 141.941 1.00 46.96 198 LEU D C 1
ATOM 5843 O O . LEU D 2 97 ? 6.641 23.159 142.936 1.00 46.94 198 LEU D O 1
ATOM 5848 N N . PRO D 2 98 ? 8.504 23.911 141.893 1.00 46.34 199 PRO D N 1
ATOM 5849 C CA . PRO D 2 98 ? 9.311 23.696 143.117 1.00 45.25 199 PRO D CA 1
ATOM 5850 C C . PRO D 2 98 ? 8.743 24.456 144.301 1.00 44.03 199 PRO D C 1
ATOM 5851 O O . PRO D 2 98 ? 8.708 23.955 145.430 1.00 44.23 199 PRO D O 1
ATOM 5855 N N . LYS D 2 99 ? 8.263 25.657 144.033 1.00 43.63 200 LYS D N 1
ATOM 5856 C CA . LYS D 2 99 ? 7.689 26.482 145.093 1.00 43.29 200 LYS D CA 1
ATOM 5857 C C . LYS D 2 99 ? 6.299 26.042 145.498 1.00 43.84 200 LYS D C 1
ATOM 5858 O O . LYS D 2 99 ? 5.889 26.277 146.649 1.00 44.99 200 LYS D O 1
ATOM 5864 N N . ILE D 2 100 ? 5.569 25.400 144.586 1.00 42.71 201 ILE D N 1
ATOM 5865 C CA . ILE D 2 100 ? 4.304 24.783 144.967 1.00 43.66 201 ILE D CA 1
ATOM 5866 C C . ILE D 2 100 ? 4.606 23.526 145.783 1.00 44.42 201 ILE D C 1
ATOM 5867 O O . ILE D 2 100 ? 4.009 23.298 146.810 1.00 43.80 201 ILE D O 1
ATOM 5872 N N . PHE D 2 101 ? 5.541 22.703 145.312 1.00 46.29 202 PHE D N 1
ATOM 5873 C CA . PHE D 2 101 ? 6.014 21.554 146.090 1.00 46.55 202 PHE D CA 1
ATOM 5874 C C . PHE D 2 101 ? 6.426 21.980 147.521 1.00 46.25 202 PHE D C 1
ATOM 5875 O O . PHE D 2 101 ? 6.076 21.327 148.496 1.00 48.50 202 PHE D O 1
ATOM 5883 N N . GLU D 2 102 ? 7.120 23.099 147.644 1.00 45.32 203 GLU D N 1
ATOM 5884 C CA . GLU D 2 102 ? 7.604 23.579 148.935 1.00 44.82 203 GLU D CA 1
ATOM 5885 C C . GLU D 2 102 ? 6.439 23.874 149.893 1.00 45.82 203 GLU D C 1
ATOM 5886 O O . GLU D 2 102 ? 6.507 23.533 151.084 1.00 46.36 203 GLU D O 1
ATOM 5892 N N . GLN D 2 103 ? 5.356 24.466 149.386 1.00 45.20 204 GLN D N 1
ATOM 5893 C CA . GLN D 2 103 ? 4.180 24.712 150.226 1.00 44.88 204 GLN D CA 1
ATOM 5894 C C . GLN D 2 103 ? 3.523 23.408 150.677 1.00 45.92 204 GLN D C 1
ATOM 5895 O O . GLN D 2 103 ? 3.092 23.296 151.841 1.00 46.93 204 GLN D O 1
ATOM 5901 N N . LEU D 2 104 ? 3.425 22.442 149.767 1.00 46.09 205 LEU D N 1
ATOM 5902 C CA . LEU D 2 104 ? 2.861 21.120 150.079 1.00 47.52 205 LEU D CA 1
ATOM 5903 C C . LEU D 2 104 ? 3.671 20.359 151.126 1.00 48.04 205 LEU D C 1
ATOM 5904 O O . LEU D 2 104 ? 3.127 19.516 151.852 1.00 47.64 205 LEU D O 1
ATOM 5909 N N . GLU D 2 105 ? 4.976 20.633 151.150 1.00 48.56 206 GLU D N 1
ATOM 5910 C CA . GLU D 2 105 ? 5.859 20.064 152.143 1.00 49.08 206 GLU D CA 1
ATOM 5911 C C . GLU D 2 105 ? 5.535 20.607 153.521 1.00 48.83 206 GLU D C 1
ATOM 5912 O O . GLU D 2 105 ? 5.362 19.831 154.456 1.00 49.64 206 GLU D O 1
ATOM 5918 N N . GLY D 2 106 ? 5.480 21.936 153.652 1.00 47.68 207 GLY D N 1
ATOM 5919 C CA . GLY D 2 106 ? 5.076 22.570 154.910 1.00 46.48 207 GLY D CA 1
ATOM 5920 C C . GLY D 2 106 ? 3.670 22.183 155.323 1.00 47.98 207 GLY D C 1
ATOM 5921 O O . GLY D 2 106 ? 3.384 22.025 156.503 1.00 48.60 207 GLY D O 1
ATOM 5922 N N . MET D 2 107 ? 2.796 22.023 154.335 1.00 47.55 208 MET D N 1
ATOM 5923 C CA . MET D 2 107 ? 1.432 21.611 154.568 1.00 48.02 208 MET D CA 1
ATOM 5924 C C . MET D 2 107 ? 1.411 20.247 155.229 1.00 48.52 208 MET D C 1
ATOM 5925 O O . MET D 2 107 ? 0.683 20.022 156.169 1.00 45.32 208 MET D O 1
ATOM 5930 N N . SER D 2 108 ? 2.264 19.368 154.735 1.00 49.54 209 SER D N 1
ATOM 5931 C CA . SER D 2 108 ? 2.363 18.027 155.260 1.00 50.19 209 SER D CA 1
ATOM 5932 C C . SER D 2 108 ? 2.841 18.016 156.697 1.00 48.85 209 SER D C 1
ATOM 5933 O O . SER D 2 108 ? 2.282 17.299 157.501 1.00 47.75 209 SER D O 1
ATOM 5936 N N . LEU D 2 109 ? 3.906 18.766 157.002 1.00 46.99 210 LEU D N 1
ATOM 5937 C CA . LEU D 2 109 ? 4.466 18.752 158.360 1.00 46.92 210 LEU D CA 1
ATOM 5938 C C . LEU D 2 109 ? 3.504 19.375 159.376 1.00 47.65 210 LEU D C 1
ATOM 5939 O O . LEU D 2 109 ? 3.613 19.101 160.566 1.00 48.33 210 LEU D O 1
ATOM 5944 N N . SER D 2 110 ? 2.577 20.224 158.918 1.00 46.27 211 SER D N 1
ATOM 5945 C CA . SER D 2 110 ? 1.572 20.794 159.796 1.00 45.47 211 SER D CA 1
ATOM 5946 C C . SER D 2 110 ? 0.168 20.155 159.671 1.00 45.33 211 SER D C 1
ATOM 5947 O O . SER D 2 110 ? -0.758 20.567 160.369 1.00 43.82 211 SER D O 1
ATOM 5950 N N . LYS D 2 111 ? 0.030 19.177 158.783 1.00 45.32 212 LYS D N 1
ATOM 5951 C CA . LYS D 2 111 ? -1.211 18.399 158.641 1.00 47.59 212 LYS D CA 1
ATOM 5952 C C . LYS D 2 111 ? -2.356 19.157 157.951 1.00 47.90 212 LYS D C 1
ATOM 5953 O O . LYS D 2 111 ? -3.508 18.786 158.126 1.00 48.22 212 LYS D O 1
ATOM 5959 N N . LEU D 2 112 ? -2.061 20.229 157.208 1.00 46.37 213 LEU D N 1
ATOM 5960 C CA . LEU D 2 112 ? -3.086 20.816 156.350 1.00 46.20 213 LEU D CA 1
ATOM 5961 C C . LEU D 2 112 ? -3.369 19.830 155.216 1.00 47.94 213 LEU D C 1
ATOM 5962 O O . LEU D 2 112 ? -2.428 19.252 154.628 1.00 47.88 213 LEU D O 1
ATOM 5967 N N . ASN D 2 113 ? -4.660 19.602 154.922 1.00 47.34 214 ASN D N 1
ATOM 5968 C CA . ASN D 2 113 ? -5.023 18.650 153.886 1.00 47.82 214 ASN D CA 1
ATOM 5969 C C . ASN D 2 113 ? -5.653 19.210 152.608 1.00 48.51 214 ASN D C 1
ATOM 5970 O O . ASN D 2 113 ? -6.003 18.427 151.702 1.00 49.80 214 ASN D O 1
ATOM 5975 N N . VAL D 2 114 ? -5.761 20.532 152.510 1.00 46.91 215 VAL D N 1
ATOM 5976 C CA . VAL D 2 114 ? -6.343 21.178 151.344 1.00 47.04 215 VAL D CA 1
ATOM 5977 C C . VAL D 2 114 ? -5.458 22.280 150.717 1.00 47.55 215 VAL D C 1
ATOM 5978 O O . VAL D 2 114 ? -5.183 23.324 151.320 1.00 46.16 215 VAL D O 1
ATOM 5982 N N . LEU D 2 115 ? -5.035 22.060 149.494 1.00 47.45 216 LEU D N 1
ATOM 5983 C CA . LEU D 2 115 ? -4.480 23.150 148.750 1.00 49.66 216 LEU D CA 1
ATOM 5984 C C . LEU D 2 115 ? -5.584 23.662 147.855 1.00 51.33 216 LEU D C 1
ATOM 5985 O O . LEU D 2 115 ? -5.907 23.062 146.809 1.00 51.67 216 LEU D O 1
ATOM 5990 N N . HIS D 2 116 ? -6.191 24.752 148.314 1.00 50.97 217 HIS D N 1
ATOM 5991 C CA . HIS D 2 116 ? -7.098 25.509 147.499 1.00 50.00 217 HIS D CA 1
ATOM 5992 C C . HIS D 2 116 ? -6.241 26.332 146.522 1.00 50.13 217 HIS D C 1
ATOM 5993 O O . HIS D 2 116 ? -5.510 27.228 146.917 1.00 49.31 217 HIS D O 1
ATOM 6000 N N . TRP D 2 117 ? -6.358 26.003 145.240 1.00 50.51 218 TRP D N 1
ATOM 6001 C CA . TRP D 2 117 ? -5.569 26.576 144.166 1.00 50.26 218 TRP D CA 1
ATOM 6002 C C . TRP D 2 117 ? -6.412 27.479 143.269 1.00 53.07 218 TRP D C 1
ATOM 6003 O O . TRP D 2 117 ? -7.195 27.004 142.429 1.00 54.96 218 TRP D O 1
ATOM 6014 N N . HIS D 2 118 ? -6.207 28.780 143.433 1.00 53.44 219 HIS D N 1
ATOM 6015 C CA . HIS D 2 118 ? -6.863 29.815 142.637 1.00 53.46 219 HIS D CA 1
ATOM 6016 C C . HIS D 2 118 ? -6.072 30.008 141.338 1.00 52.33 219 HIS D C 1
ATOM 6017 O O . HIS D 2 118 ? -5.184 30.869 141.243 1.00 55.58 219 HIS D O 1
ATOM 6024 N N . ILE D 2 119 ? -6.397 29.210 140.333 1.00 51.02 220 ILE D N 1
ATOM 6025 C CA . ILE D 2 119 ? -5.581 29.083 139.140 1.00 50.01 220 ILE D CA 1
ATOM 6026 C C . ILE D 2 119 ? -5.500 30.331 138.270 1.00 52.14 220 ILE D C 1
ATOM 6027 O O . ILE D 2 119 ? -4.383 30.756 137.803 1.00 53.15 220 ILE D O 1
ATOM 6032 N N . ASP D 2 120 ? -6.640 30.945 138.016 1.00 52.55 221 ASP D N 1
ATOM 6033 C CA . ASP D 2 120 ? -6.640 32.099 137.084 1.00 52.83 221 ASP D CA 1
ATOM 6034 C C . ASP D 2 120 ? -7.230 33.307 137.776 1.00 51.15 221 ASP D C 1
ATOM 6035 O O . ASP D 2 120 ? -7.772 33.201 138.879 1.00 48.09 221 ASP D O 1
ATOM 6040 N N . ASP D 2 121 ? -7.151 34.440 137.098 1.00 49.55 222 ASP D N 1
ATOM 6041 C CA . ASP D 2 121 ? -7.956 35.586 137.476 1.00 51.63 222 ASP D CA 1
ATOM 6042 C C . ASP D 2 121 ? -8.020 36.521 136.279 1.00 51.75 222 ASP D C 1
ATOM 6043 O O . ASP D 2 121 ? -7.672 36.146 135.165 1.00 52.00 222 ASP D O 1
ATOM 6048 N N . ALA D 2 122 ? -8.497 37.736 136.490 1.00 51.79 223 ALA D N 1
ATOM 6049 C CA . ALA D 2 122 ? -8.553 38.690 135.406 1.00 51.67 223 ALA D CA 1
ATOM 6050 C C . ALA D 2 122 ? -7.186 38.885 134.844 1.00 51.01 223 ALA D C 1
ATOM 6051 O O . ALA D 2 122 ? -7.024 39.034 133.623 1.00 52.89 223 ALA D O 1
ATOM 6053 N N . GLN D 2 123 ? -6.172 38.887 135.724 1.00 50.51 224 GLN D N 1
ATOM 6054 C CA . GLN D 2 123 ? -4.806 39.279 135.304 1.00 48.77 224 GLN D CA 1
ATOM 6055 C C . GLN D 2 123 ? -4.084 38.261 134.427 1.00 46.89 224 GLN D C 1
ATOM 6056 O O . GLN D 2 123 ? -3.269 38.661 133.624 1.00 47.69 224 GLN D O 1
ATOM 6062 N N . SER D 2 124 ? -4.366 36.976 134.582 1.00 46.91 225 SER D N 1
ATOM 6063 C CA . SER D 2 124 ? -3.718 35.957 133.781 1.00 49.28 225 SER D CA 1
ATOM 6064 C C . SER D 2 124 ? -4.479 34.643 133.735 1.00 50.87 225 SER D C 1
ATOM 6065 O O . SER D 2 124 ? -5.301 34.361 134.589 1.00 49.51 225 SER D O 1
ATOM 6068 N N . TRP D 2 125 ? -4.138 33.840 132.732 1.00 52.61 226 TRP D N 1
ATOM 6069 C CA . TRP D 2 125 ? -4.666 32.482 132.587 1.00 55.75 226 TRP D CA 1
ATOM 6070 C C . TRP D 2 125 ? -3.501 31.523 132.353 1.00 55.74 226 TRP D C 1
ATOM 6071 O O . TRP D 2 125 ? -3.095 31.343 131.220 1.00 57.39 226 TRP D O 1
ATOM 6082 N N . PRO D 2 126 ? -2.952 30.926 133.423 1.00 56.38 227 PRO D N 1
ATOM 6083 C CA . PRO D 2 126 ? -1.713 30.173 133.330 1.00 55.73 227 PRO D CA 1
ATOM 6084 C C . PRO D 2 126 ? -1.859 28.688 133.041 1.00 57.92 227 PRO D C 1
ATOM 6085 O O . PRO D 2 126 ? -0.840 28.007 132.886 1.00 56.79 227 PRO D O 1
ATOM 6089 N N . ILE D 2 127 ? -3.092 28.180 132.957 1.00 60.89 228 ILE D N 1
ATOM 6090 C CA . ILE D 2 127 ? -3.306 26.729 132.836 1.00 61.73 228 ILE D CA 1
ATOM 6091 C C . ILE D 2 127 ? -3.649 26.282 131.409 1.00 65.02 228 ILE D C 1
ATOM 6092 O O . ILE D 2 127 ? -4.531 26.845 130.762 1.00 66.27 228 ILE D O 1
ATOM 6097 N N . TRP D 2 128 ? -2.927 25.277 130.921 1.00 66.30 229 TRP D N 1
ATOM 6098 C CA . TRP D 2 128 ? -3.155 24.770 129.578 1.00 68.38 229 TRP D CA 1
ATOM 6099 C C . TRP D 2 128 ? -4.513 24.103 129.484 1.00 68.50 229 TRP D C 1
ATOM 6100 O O . TRP D 2 128 ? -4.860 23.292 130.341 1.00 64.93 229 TRP D O 1
ATOM 6111 N N . VAL D 2 129 ? -5.268 24.462 128.446 1.00 70.94 230 VAL D N 1
ATOM 6112 C CA . VAL D 2 129 ? -6.552 23.807 128.146 1.00 74.66 230 VAL D CA 1
ATOM 6113 C C . VAL D 2 129 ? -6.500 23.292 126.711 1.00 76.90 230 VAL D C 1
ATOM 6114 O O . VAL D 2 129 ? -6.295 24.065 125.780 1.00 75.53 230 VAL D O 1
ATOM 6118 N N . ASP D 2 130 ? -6.644 21.977 126.553 1.00 82.65 231 ASP D N 1
ATOM 6119 C CA . ASP D 2 130 ? -6.541 21.320 125.231 1.00 84.43 231 ASP D CA 1
ATOM 6120 C C . ASP D 2 130 ? -7.592 21.823 124.258 1.00 84.10 231 ASP D C 1
ATOM 6121 O O . ASP D 2 130 ? -7.242 22.221 123.136 1.00 80.33 231 ASP D O 1
ATOM 6126 N N . VAL D 2 131 ? -8.857 21.813 124.702 1.00 82.67 232 VAL D N 1
ATOM 6127 C CA . VAL D 2 131 ? -9.983 22.288 123.872 1.00 83.97 232 VAL D CA 1
ATOM 6128 C C . VAL D 2 131 ? -9.777 23.725 123.359 1.00 84.18 232 VAL D C 1
ATOM 6129 O O . VAL D 2 131 ? -10.179 24.045 122.236 1.00 83.90 232 VAL D O 1
ATOM 6133 N N . TYR D 2 132 ? -9.145 24.575 124.174 1.00 79.02 233 TYR D N 1
ATOM 6134 C CA . TYR D 2 132 ? -8.862 25.956 123.800 1.00 76.60 233 TYR D CA 1
ATOM 6135 C C . TYR D 2 132 ? -7.377 26.272 124.087 1.00 77.03 233 TYR D C 1
ATOM 6136 O O . TYR D 2 132 ? -7.015 26.900 125.104 1.00 73.58 233 TYR D O 1
ATOM 6145 N N . PRO D 2 133 ? -6.500 25.832 123.175 1.00 74.92 234 PRO D N 1
ATOM 6146 C CA . PRO D 2 133 ? -5.076 26.136 123.295 1.00 72.34 234 PRO D CA 1
ATOM 6147 C C . PRO D 2 133 ? -4.800 27.633 123.352 1.00 72.06 234 PRO D C 1
ATOM 6148 O O . PRO D 2 133 ? -3.711 28.062 123.775 1.00 71.95 234 PRO D O 1
ATOM 6152 N N . GLU D 2 134 ? -5.766 28.423 122.901 1.00 71.51 235 GLU D N 1
ATOM 6153 C CA . GLU D 2 134 ? -5.586 29.875 122.775 1.00 72.23 235 GLU D CA 1
ATOM 6154 C C . GLU D 2 134 ? -5.681 30.629 124.125 1.00 69.57 235 GLU D C 1
ATOM 6155 O O . GLU D 2 134 ? -5.296 31.798 124.193 1.00 66.20 235 GLU D O 1
ATOM 6161 N N . MET D 2 135 ? -6.199 29.972 125.173 1.00 67.20 236 MET D N 1
ATOM 6162 C CA . MET D 2 135 ? -6.398 30.638 126.462 1.00 66.89 236 MET D CA 1
ATOM 6163 C C . MET D 2 135 ? -5.071 31.083 127.103 1.00 66.65 236 MET D C 1
ATOM 6164 O O . MET D 2 135 ? -4.960 32.177 127.629 1.00 64.91 236 MET D O 1
ATOM 6169 N N . VAL D 2 136 ? -4.060 30.235 127.016 1.00 66.43 237 VAL D N 1
ATOM 6170 C CA . VAL D 2 136 ? -2.761 30.515 127.606 1.00 63.95 237 VAL D CA 1
ATOM 6171 C C . VAL D 2 136 ? -2.000 31.643 126.883 1.00 67.52 237 VAL D C 1
ATOM 6172 O O . VAL D 2 136 ? -0.971 32.119 127.382 1.00 64.39 237 VAL D O 1
ATOM 6176 N N . LYS D 2 137 ? -2.504 32.104 125.729 1.00 67.81 238 LYS D N 1
ATOM 6177 C CA . LYS D 2 137 ? -2.012 33.355 125.121 1.00 66.84 238 LYS D CA 1
ATOM 6178 C C . LYS D 2 137 ? -2.066 34.525 126.123 1.00 64.34 238 LYS D C 1
ATOM 6179 O O . LYS D 2 137 ? -1.410 35.547 125.936 1.00 62.63 238 LYS D O 1
ATOM 6185 N N . ASP D 2 138 ? -2.869 34.371 127.168 1.00 63.72 239 ASP D N 1
ATOM 6186 C CA . ASP D 2 138 ? -2.975 35.351 128.231 1.00 63.13 239 ASP D CA 1
ATOM 6187 C C . ASP D 2 138 ? -2.223 34.914 129.490 1.00 62.36 239 ASP D C 1
ATOM 6188 O O . ASP D 2 138 ? -2.542 35.348 130.583 1.00 60.34 239 ASP D O 1
ATOM 6193 N N . ALA D 2 139 ? -1.240 34.024 129.340 1.00 62.88 240 ALA D N 1
ATOM 6194 C CA . ALA D 2 139 ? -0.354 33.677 130.463 1.00 58.25 240 ALA D CA 1
ATOM 6195 C C . ALA D 2 139 ? 0.708 34.713 130.418 1.00 55.76 240 ALA D C 1
ATOM 6196 O O . ALA D 2 139 ? 0.872 35.376 129.397 1.00 55.85 240 ALA D O 1
ATOM 6198 N N . TYR D 2 140 ? 1.430 34.885 131.517 1.00 54.39 241 TYR D N 1
ATOM 6199 C CA . TYR D 2 140 ? 2.428 35.948 131.588 1.00 52.77 241 TYR D CA 1
ATOM 6200 C C . TYR D 2 140 ? 3.604 35.719 130.641 1.00 51.98 241 TYR D C 1
ATOM 6201 O O . TYR D 2 140 ? 4.270 36.667 130.258 1.00 48.03 241 TYR D O 1
ATOM 6210 N N . SER D 2 141 ? 3.825 34.464 130.262 1.00 52.85 242 SER D N 1
ATOM 6211 C CA . SER D 2 141 ? 4.856 34.113 129.272 1.00 53.74 242 SER D CA 1
ATOM 6212 C C . SER D 2 141 ? 4.731 32.614 129.001 1.00 55.69 242 SER D C 1
ATOM 6213 O O . SER D 2 141 ? 3.992 31.920 129.717 1.00 52.93 242 SER D O 1
ATOM 6216 N N . PRO D 2 142 ? 5.473 32.101 128.004 1.00 58.60 243 PRO D N 1
ATOM 6217 C CA . PRO D 2 142 ? 5.423 30.664 127.697 1.00 61.09 243 PRO D CA 1
ATOM 6218 C C . PRO D 2 142 ? 6.000 29.767 128.799 1.00 61.80 243 PRO D C 1
ATOM 6219 O O . PRO D 2 142 ? 5.604 28.617 128.925 1.00 65.48 243 PRO D O 1
ATOM 6223 N N . HIS D 2 143 ? 6.923 30.302 129.585 1.00 63.76 244 HIS D N 1
ATOM 6224 C CA . HIS D 2 143 ? 7.485 29.584 130.717 1.00 65.11 244 HIS D CA 1
ATOM 6225 C C . HIS D 2 143 ? 6.544 29.589 131.927 1.00 63.19 244 HIS D C 1
ATOM 6226 O O . HIS D 2 143 ? 6.633 28.689 132.746 1.00 62.85 244 HIS D O 1
ATOM 6233 N N . GLU D 2 144 ? 5.646 30.573 132.029 1.00 59.53 245 GLU D N 1
ATOM 6234 C CA . GLU D 2 144 ? 4.733 30.699 133.189 1.00 58.93 245 GLU D CA 1
ATOM 6235 C C . GLU D 2 144 ? 3.343 30.029 132.926 1.00 59.81 245 GLU D C 1
ATOM 6236 O O . GLU D 2 144 ? 2.292 30.658 133.045 1.00 59.06 245 GLU D O 1
ATOM 6242 N N . ILE D 2 145 ? 3.377 28.735 132.602 1.00 56.37 246 ILE D N 1
ATOM 6243 C CA . ILE D 2 145 ? 2.205 27.965 132.266 1.00 57.03 246 ILE D CA 1
ATOM 6244 C C . ILE D 2 145 ? 2.256 26.608 132.966 1.00 56.27 246 ILE D C 1
ATOM 6245 O O . ILE D 2 145 ? 3.287 25.970 133.024 1.00 56.40 246 ILE D O 1
ATOM 6250 N N . TYR D 2 146 ? 1.129 26.175 133.499 1.00 57.05 247 TYR D N 1
ATOM 6251 C CA . TYR D 2 146 ? 1.021 24.847 134.063 1.00 56.85 247 TYR D CA 1
ATOM 6252 C C . TYR D 2 146 ? 0.483 23.915 133.004 1.00 58.37 247 TYR D C 1
ATOM 6253 O O . TYR D 2 146 ? -0.715 23.901 132.714 1.00 58.60 247 TYR D O 1
ATOM 6262 N N . SER D 2 147 ? 1.386 23.135 132.429 1.00 59.28 248 SER D N 1
ATOM 6263 C CA . SER D 2 147 ? 1.035 22.075 131.502 1.00 61.27 248 SER D CA 1
ATOM 6264 C C . SER D 2 147 ? 0.111 21.063 132.167 1.00 61.56 248 SER D C 1
ATOM 6265 O O . SER D 2 147 ? -0.040 21.049 133.382 1.00 63.58 248 SER D O 1
ATOM 6268 N N . ARG D 2 148 ? -0.522 20.224 131.370 1.00 65.25 249 ARG D N 1
ATOM 6269 C CA . ARG D 2 148 ? -1.331 19.119 131.896 1.00 68.20 249 ARG D CA 1
ATOM 6270 C C . ARG D 2 148 ? -0.494 18.283 132.860 1.00 65.33 249 ARG D C 1
ATOM 6271 O O . ARG D 2 148 ? -0.932 17.951 133.950 1.00 61.29 249 ARG D O 1
ATOM 6279 N N . ASN D 2 149 ? 0.721 17.959 132.434 1.00 65.63 250 ASN D N 1
ATOM 6280 C CA . ASN D 2 149 ? 1.636 17.148 133.225 1.00 65.99 250 ASN D CA 1
ATOM 6281 C C . ASN D 2 149 ? 2.120 17.836 134.508 1.00 63.95 250 ASN D C 1
ATOM 6282 O O . ASN D 2 149 ? 2.312 17.178 135.543 1.00 63.38 250 ASN D O 1
ATOM 6287 N N . ASP D 2 150 ? 2.309 19.154 134.441 1.00 61.50 251 ASP D N 1
ATOM 6288 C CA . ASP D 2 150 ? 2.560 19.947 135.652 1.00 60.11 251 ASP D CA 1
ATOM 6289 C C . ASP D 2 150 ? 1.426 19.671 136.687 1.00 59.69 251 ASP D C 1
ATOM 6290 O O . ASP D 2 150 ? 1.690 19.397 137.866 1.00 62.47 251 ASP D O 1
ATOM 6295 N N . VAL D 2 151 ? 0.171 19.706 136.258 1.00 56.94 252 VAL D N 1
ATOM 6296 C CA . VAL D 2 151 ? -0.952 19.490 137.219 1.00 56.36 252 VAL D CA 1
ATOM 6297 C C . VAL D 2 151 ? -0.950 18.076 137.799 1.00 54.79 252 VAL D C 1
ATOM 6298 O O . VAL D 2 151 ? -1.124 17.888 138.978 1.00 54.61 252 VAL D O 1
ATOM 6302 N N . ARG D 2 152 ? -0.737 17.080 136.961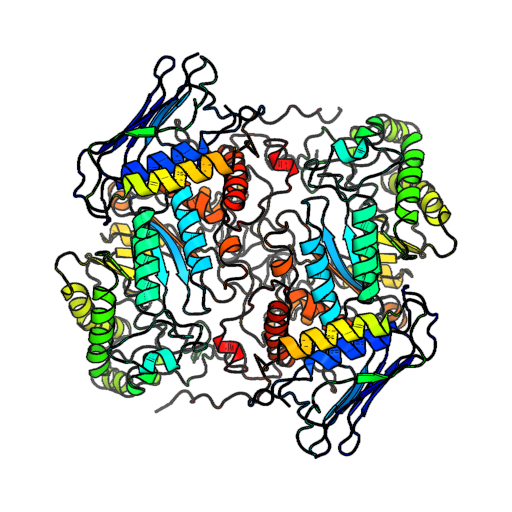 1.00 54.93 253 ARG D N 1
ATOM 6303 C CA . ARG D 2 152 ? -0.632 15.690 137.415 1.00 55.62 253 ARG D CA 1
ATOM 6304 C C . ARG D 2 152 ? 0.445 15.498 138.513 1.00 54.69 253 ARG D C 1
ATOM 6305 O O . ARG D 2 152 ? 0.179 14.903 139.569 1.00 52.20 253 ARG D O 1
ATOM 6313 N N . ASN D 2 153 ? 1.659 16.004 138.256 1.00 54.52 254 ASN D N 1
ATOM 6314 C CA . ASN D 2 153 ? 2.726 16.011 139.269 1.00 53.57 254 ASN D CA 1
ATOM 6315 C C . ASN D 2 153 ? 2.380 16.800 140.562 1.00 54.62 254 ASN D C 1
ATOM 6316 O O . ASN D 2 153 ? 2.628 16.324 141.669 1.00 56.52 254 ASN D O 1
ATOM 6321 N N . ILE D 2 154 ? 1.781 17.978 140.447 1.00 53.83 255 ILE D N 1
ATOM 6322 C CA . ILE D 2 154 ? 1.281 18.673 141.648 1.00 53.64 255 ILE D CA 1
ATOM 6323 C C . ILE D 2 154 ? 0.280 17.809 142.452 1.00 55.33 255 ILE D C 1
ATOM 6324 O O . ILE D 2 154 ? 0.353 17.691 143.687 1.00 56.73 255 ILE D O 1
ATOM 6329 N N . VAL D 2 155 ? -0.674 17.217 141.748 1.00 56.17 256 VAL D N 1
ATOM 6330 C CA . VAL D 2 155 ? -1.691 16.390 142.372 1.00 54.60 256 VAL D CA 1
ATOM 6331 C C . VAL D 2 155 ? -1.064 15.179 143.029 1.00 54.74 256 VAL D C 1
ATOM 6332 O O . VAL D 2 155 ? -1.432 14.815 144.136 1.00 56.28 256 VAL D O 1
ATOM 6336 N N . ASN D 2 156 ? -0.153 14.518 142.321 1.00 55.44 257 ASN D N 1
ATOM 6337 C CA . ASN D 2 156 ? 0.541 13.351 142.874 1.00 54.95 257 ASN D CA 1
ATOM 6338 C C . ASN D 2 156 ? 1.427 13.707 144.080 1.00 53.52 257 ASN D C 1
ATOM 6339 O O . ASN D 2 156 ? 1.349 13.077 145.139 1.00 53.76 257 ASN D O 1
ATOM 6344 N N . TYR D 2 157 ? 2.220 14.752 143.935 1.00 50.95 258 TYR D N 1
ATOM 6345 C CA . TYR D 2 157 ? 3.032 15.237 145.032 1.00 49.53 258 TYR D CA 1
ATOM 6346 C C . TYR D 2 157 ? 2.165 15.557 146.266 1.00 49.29 258 TYR D C 1
ATOM 6347 O O . TYR D 2 157 ? 2.536 15.277 147.405 1.00 48.08 258 TYR D O 1
ATOM 6356 N N . ALA D 2 158 ? 0.988 16.117 146.033 1.00 50.39 259 ALA D N 1
ATOM 6357 C CA . ALA D 2 158 ? 0.023 16.343 147.101 1.00 50.57 259 ALA D CA 1
ATOM 6358 C C . ALA D 2 158 ? -0.567 15.037 147.652 1.00 51.61 259 ALA D C 1
ATOM 6359 O O . ALA D 2 158 ? -0.718 14.858 148.863 1.00 50.47 259 ALA D O 1
ATOM 6361 N N . ARG D 2 159 ? -0.928 14.129 146.754 1.00 53.31 260 ARG D N 1
ATOM 6362 C CA . ARG D 2 159 ? -1.522 12.864 147.163 1.00 53.51 260 ARG D CA 1
ATOM 6363 C C . ARG D 2 159 ? -0.561 12.111 148.085 1.00 52.76 260 ARG D C 1
ATOM 6364 O O . ARG D 2 159 ? -0.965 11.659 149.148 1.00 51.02 260 ARG D O 1
ATOM 6372 N N . ALA D 2 160 ? 0.720 12.055 147.699 1.00 51.44 261 ALA D N 1
ATOM 6373 C CA . ALA D 2 160 ? 1.767 11.392 148.493 1.00 51.09 261 ALA D CA 1
ATOM 6374 C C . ALA D 2 160 ? 1.849 11.894 149.932 1.00 52.36 261 ALA D C 1
ATOM 6375 O O . ALA D 2 160 ? 2.313 11.155 150.813 1.00 52.52 261 ALA D O 1
ATOM 6377 N N . ARG D 2 161 ? 1.382 13.134 150.159 1.00 52.34 262 ARG D N 1
ATOM 6378 C CA . ARG D 2 161 ? 1.383 13.791 151.479 1.00 51.82 262 ARG D CA 1
ATOM 6379 C C . ARG D 2 161 ? -0.013 14.001 152.046 1.00 52.67 262 ARG D C 1
ATOM 6380 O O . ARG D 2 161 ? -0.220 14.811 152.939 1.00 52.18 262 ARG D O 1
ATOM 6388 N N . GLY D 2 162 ? -0.980 13.247 151.535 1.00 55.41 263 GLY D N 1
ATOM 6389 C CA . GLY D 2 162 ? -2.348 13.297 152.044 1.00 54.00 263 GLY D CA 1
ATOM 6390 C C . GLY D 2 162 ? -3.046 14.634 151.876 1.00 53.99 263 GLY D C 1
ATOM 6391 O O . GLY D 2 162 ? -3.909 15.002 152.677 1.00 54.28 263 GLY D O 1
ATOM 6392 N N . ILE D 2 163 ? -2.682 15.354 150.826 1.00 54.46 264 ILE D N 1
ATOM 6393 C CA . ILE D 2 163 ? -3.216 16.672 150.561 1.00 55.02 264 ILE D CA 1
ATOM 6394 C C . ILE D 2 163 ? -4.080 16.625 149.309 1.00 55.53 264 ILE D C 1
ATOM 6395 O O . ILE D 2 163 ? -3.639 16.184 148.245 1.00 56.59 264 ILE D O 1
ATOM 6400 N N . ARG D 2 164 ? -5.311 17.092 149.456 1.00 56.97 265 ARG D N 1
ATOM 6401 C CA . ARG D 2 164 ? -6.268 17.209 148.363 1.00 57.14 265 ARG D CA 1
ATOM 6402 C C . ARG D 2 164 ? -6.034 18.560 147.718 1.00 56.83 265 ARG D C 1
ATOM 6403 O O . ARG D 2 164 ? -5.839 19.567 148.411 1.00 55.82 265 ARG D O 1
ATOM 6411 N N . VAL D 2 165 ? -6.024 18.585 146.398 1.00 57.79 266 VAL D N 1
ATOM 6412 C CA . VAL D 2 165 ? -5.917 19.834 145.682 1.00 59.34 266 VAL D CA 1
ATOM 6413 C C . VAL D 2 165 ? -7.311 20.162 145.196 1.00 59.17 266 VAL D C 1
ATOM 6414 O O . VAL D 2 165 ? -7.924 19.379 144.462 1.00 59.00 266 VAL D O 1
ATOM 6418 N N . ILE D 2 166 ? -7.816 21.310 145.639 1.00 57.66 267 ILE D N 1
ATOM 6419 C CA . ILE D 2 166 ? -9.156 21.741 145.298 1.00 58.02 267 ILE D CA 1
ATOM 6420 C C . ILE D 2 166 ? -9.079 22.978 144.427 1.00 58.84 267 ILE D C 1
ATOM 6421 O O . ILE D 2 166 ? -8.805 24.073 144.932 1.00 59.12 267 ILE D O 1
ATOM 6426 N N . PRO D 2 167 ? -9.326 22.819 143.108 1.00 58.51 268 PRO D N 1
ATOM 6427 C CA . PRO D 2 167 ? -9.114 23.905 142.156 1.00 56.97 268 PRO D CA 1
ATOM 6428 C C . PRO D 2 167 ? -10.163 24.997 142.214 1.00 57.45 268 PRO D C 1
ATOM 6429 O O . PRO D 2 167 ? -11.301 24.754 142.621 1.00 58.00 268 PRO D O 1
ATOM 6433 N N . GLU D 2 168 ? -9.758 26.209 141.843 1.00 58.14 269 GLU D N 1
ATOM 6434 C CA . GLU D 2 168 ? -10.694 27.302 141.640 1.00 58.43 269 GLU D CA 1
ATOM 6435 C C . GLU D 2 168 ? -10.461 27.972 140.315 1.00 59.16 269 GLU D C 1
ATOM 6436 O O . GLU D 2 168 ? -9.382 28.521 140.071 1.00 61.54 269 GLU D O 1
ATOM 6442 N N . ILE D 2 169 ? -11.481 27.945 139.472 1.00 60.02 270 ILE D N 1
ATOM 6443 C CA . ILE D 2 169 ? -11.611 28.898 138.387 1.00 60.08 270 ILE D CA 1
ATOM 6444 C C . ILE D 2 169 ? -12.717 29.840 138.841 1.00 61.10 270 ILE D C 1
ATOM 6445 O O . ILE D 2 169 ? -13.861 29.421 139.026 1.00 62.81 270 ILE D O 1
ATOM 6450 N N . ASP D 2 170 ? -12.372 31.098 139.053 1.00 60.37 271 ASP D N 1
ATOM 6451 C CA . ASP D 2 170 ? -13.309 32.043 139.605 1.00 60.97 271 ASP D CA 1
ATOM 6452 C C . ASP D 2 170 ? -14.217 32.570 138.518 1.00 63.10 271 ASP D C 1
ATOM 6453 O O . ASP D 2 170 ? -13.768 33.233 137.595 1.00 63.19 271 ASP D O 1
ATOM 6458 N N . MET D 2 171 ? -15.505 32.258 138.651 1.00 66.76 272 MET D N 1
ATOM 6459 C CA . MET D 2 171 ? -16.553 32.771 137.769 1.00 68.52 272 MET D CA 1
ATOM 6460 C C . MET D 2 171 ? -17.695 33.219 138.648 1.00 67.99 272 MET D C 1
ATOM 6461 O O . MET D 2 171 ? -17.900 32.631 139.703 1.00 69.03 272 MET D O 1
ATOM 6466 N N . PRO D 2 172 ? -18.474 34.220 138.201 1.00 69.56 273 PRO D N 1
ATOM 6467 C CA . PRO D 2 172 ? -18.412 34.858 136.890 1.00 70.08 273 PRO D CA 1
ATOM 6468 C C . PRO D 2 172 ? -17.622 36.141 136.894 1.00 68.12 273 PRO D C 1
ATOM 6469 O O . PRO D 2 172 ? -17.301 36.658 135.828 1.00 68.73 273 PRO D O 1
ATOM 6473 N N . SER D 2 173 ? -17.340 36.675 138.067 1.00 65.64 274 SER D N 1
ATOM 6474 C CA . SER D 2 173 ? -16.428 37.791 138.167 1.00 66.43 274 SER D CA 1
ATOM 6475 C C . SER D 2 173 ? -14.993 37.284 138.075 1.00 66.86 274 SER D C 1
ATOM 6476 O O . SER D 2 173 ? -14.762 36.065 137.969 1.00 67.61 274 SER D O 1
ATOM 6479 N N . HIS D 2 174 ? -14.041 38.226 138.108 1.00 65.06 275 HIS D N 1
ATOM 6480 C CA . HIS D 2 174 ? -12.606 37.921 138.018 1.00 61.99 275 HIS D CA 1
ATOM 6481 C C . HIS D 2 174 ? -12.351 37.124 136.791 1.00 62.72 275 HIS D C 1
ATOM 6482 O O . HIS D 2 174 ? -11.686 36.084 136.844 1.00 64.06 275 HIS D O 1
ATOM 6489 N N . SER D 2 175 ? -12.884 37.609 135.672 1.00 63.51 276 SER D N 1
ATOM 6490 C CA . SER D 2 175 ? -12.804 36.872 134.406 1.00 61.78 276 SER D CA 1
ATOM 6491 C C . SER D 2 175 ? -12.536 37.823 133.282 1.00 61.07 276 SER D C 1
ATOM 6492 O O . SER D 2 175 ? -13.338 38.685 132.984 1.00 63.92 276 SER D O 1
ATOM 6495 N N . SER D 2 176 ? -11.385 37.677 132.660 1.00 60.96 277 SER D N 1
ATOM 6496 C CA . SER D 2 176 ? -11.051 38.459 131.495 1.00 59.95 277 SER D CA 1
ATOM 6497 C C . SER D 2 176 ? -10.032 37.663 130.740 1.00 61.83 277 SER D C 1
ATOM 6498 O O . SER D 2 176 ? -10.360 37.077 129.706 1.00 65.17 277 SER D O 1
ATOM 6501 N N . SER D 2 177 ? -8.809 37.608 131.272 1.00 60.17 278 SER D N 1
ATOM 6502 C CA . SER D 2 177 ? -7.733 36.857 130.657 1.00 59.13 278 SER D CA 1
ATOM 6503 C C . SER D 2 177 ? -8.163 35.408 130.354 1.00 61.56 278 SER D C 1
ATOM 6504 O O . SER D 2 177 ? -8.851 34.765 131.151 1.00 62.08 278 SER D O 1
ATOM 6507 N N . GLY D 2 178 ? -7.764 34.906 129.191 1.00 64.38 279 GLY D N 1
ATOM 6508 C CA . GLY D 2 178 ? -7.993 33.493 128.827 1.00 67.00 279 GLY D CA 1
ATOM 6509 C C . GLY D 2 178 ? -9.319 33.290 128.107 1.00 67.90 279 GLY D C 1
ATOM 6510 O O . GLY D 2 178 ? -9.362 32.993 126.902 1.00 68.06 279 GLY D O 1
ATOM 6511 N N . TRP D 2 179 ? -10.383 33.466 128.867 1.00 67.36 280 TRP D N 1
ATOM 6512 C CA . TRP D 2 179 ? -11.734 33.542 128.350 1.00 69.91 280 TRP D CA 1
ATOM 6513 C C . TRP D 2 179 ? -11.837 34.306 127.024 1.00 71.11 280 TRP D C 1
ATOM 6514 O O . TRP D 2 179 ? -12.347 33.776 126.036 1.00 72.32 280 TRP D O 1
ATOM 6525 N N . LYS D 2 180 ? -11.328 35.537 127.005 1.00 71.64 281 LYS D N 1
ATOM 6526 C CA . LYS D 2 180 ? -11.539 36.438 125.875 1.00 71.71 281 LYS D CA 1
ATOM 6527 C C . LYS D 2 180 ? -10.729 36.103 124.645 1.00 72.78 281 LYS D C 1
ATOM 6528 O O . LYS D 2 180 ? -10.894 36.760 123.614 1.00 75.55 281 LYS D O 1
ATOM 6534 N N . GLN D 2 181 ? -9.828 35.129 124.748 1.00 72.07 282 GLN D N 1
ATOM 6535 C CA . GLN D 2 181 ? -9.145 34.612 123.555 1.00 72.62 282 GLN D CA 1
ATOM 6536 C C . GLN D 2 181 ? -10.054 33.552 122.892 1.00 73.38 282 GLN D C 1
ATOM 6537 O O . GLN D 2 181 ? -9.912 33.248 121.721 1.00 75.40 282 GLN D O 1
ATOM 6543 N N . VAL D 2 182 ? -10.968 32.990 123.659 1.00 71.57 283 VAL D N 1
ATOM 6544 C CA . VAL D 2 182 ? -11.878 31.985 123.133 1.00 76.80 283 VAL D CA 1
ATOM 6545 C C . VAL D 2 182 ? -12.992 32.690 122.363 1.00 79.21 283 VAL D C 1
ATOM 6546 O O . VAL D 2 182 ? -13.224 32.398 121.192 1.00 81.86 283 VAL D O 1
ATOM 6550 N N . ASP D 2 183 ? -13.648 33.633 123.033 1.00 77.73 284 ASP D N 1
ATOM 6551 C CA . ASP D 2 183 ? -14.733 34.404 122.457 1.00 77.73 284 ASP D CA 1
ATOM 6552 C C . ASP D 2 183 ? -14.769 35.758 123.156 1.00 75.57 284 ASP D C 1
ATOM 6553 O O . ASP D 2 183 ? -15.139 35.828 124.325 1.00 74.96 284 ASP D O 1
ATOM 6558 N N . PRO D 2 184 ? -14.405 36.839 122.447 1.00 76.21 285 PRO D N 1
ATOM 6559 C CA . PRO D 2 184 ? -14.307 38.141 123.110 1.00 77.62 285 PRO D CA 1
ATOM 6560 C C . PRO D 2 184 ? -15.619 38.691 123.646 1.00 82.44 285 PRO D C 1
ATOM 6561 O O . PRO D 2 184 ? -15.603 39.632 124.439 1.00 84.28 285 PRO D O 1
ATOM 6565 N N . GLU D 2 185 ? -16.742 38.113 123.223 1.00 87.68 286 GLU D N 1
ATOM 6566 C CA . GLU D 2 185 ? -18.054 38.589 123.646 1.00 88.08 286 GLU D CA 1
ATOM 6567 C C . GLU D 2 185 ? -18.581 37.859 124.884 1.00 89.44 286 GLU D C 1
ATOM 6568 O O . GLU D 2 185 ? -19.659 38.219 125.420 1.00 89.36 286 GLU D O 1
ATOM 6574 N N . MET D 2 186 ? -17.846 36.846 125.355 1.00 87.32 287 MET D N 1
ATOM 6575 C CA . MET D 2 186 ? -18.225 36.177 126.623 1.00 86.23 287 MET D CA 1
ATOM 6576 C C . MET D 2 186 ? -17.735 36.948 127.849 1.00 81.47 287 MET D C 1
ATOM 6577 O O . MET D 2 186 ? -18.114 36.634 128.965 1.00 81.48 287 MET D O 1
ATOM 6582 N N . VAL D 2 187 ? -16.895 37.952 127.622 1.00 81.45 288 VAL D N 1
ATOM 6583 C CA . VAL D 2 187 ? -16.437 38.866 128.680 1.00 80.01 288 VAL D CA 1
ATOM 6584 C C . VAL D 2 187 ? -16.915 40.292 128.404 1.00 79.48 288 VAL D C 1
ATOM 6585 O O . VAL D 2 187 ? -16.937 40.733 127.250 1.00 77.91 288 VAL D O 1
ATOM 6589 N N . THR D 2 188 ? -17.282 41.011 129.461 1.00 80.07 289 THR D N 1
ATOM 6590 C CA . THR D 2 188 ? -17.687 42.411 129.322 1.00 82.53 289 THR D CA 1
ATOM 6591 C C . THR D 2 188 ? -16.809 43.386 130.155 1.00 83.68 289 THR D C 1
ATOM 6592 O O . THR D 2 188 ? -16.278 43.015 131.202 1.00 85.27 289 THR D O 1
ATOM 6596 N N . CYS D 2 189 ? -16.651 44.615 129.647 1.00 83.35 290 CYS D N 1
ATOM 6597 C CA . CYS D 2 189 ? -15.965 45.730 130.333 1.00 79.66 290 CYS D CA 1
ATOM 6598 C C . CYS D 2 189 ? -14.459 45.518 130.482 1.00 76.82 290 CYS D C 1
ATOM 6599 O O . CYS D 2 189 ? -13.781 46.296 131.152 1.00 76.60 290 CYS D O 1
ATOM 6602 N N . THR D 2 190 ? -13.922 44.516 129.791 1.00 71.58 291 THR D N 1
ATOM 6603 C CA . THR D 2 190 ? -12.530 44.141 129.968 1.00 67.81 291 THR D CA 1
ATOM 6604 C C . THR D 2 190 ? -11.613 45.225 129.464 1.00 69.17 291 THR D C 1
ATOM 6605 O O . THR D 2 190 ? -10.437 45.283 129.851 1.00 69.25 291 THR D O 1
ATOM 6609 N N . ASP D 2 191 ? -12.145 46.072 128.582 1.00 69.53 292 ASP D N 1
ATOM 6610 C CA . ASP D 2 191 ? -11.457 47.276 128.137 1.00 67.00 292 ASP D CA 1
ATOM 6611 C C . ASP D 2 191 ? -11.994 48.517 128.823 1.00 64.19 292 ASP D C 1
ATOM 6612 O O . ASP D 2 191 ? -11.714 49.609 128.388 1.00 65.92 292 ASP D O 1
ATOM 6617 N N . SER D 2 192 ? -12.735 48.363 129.909 1.00 64.29 293 SER D N 1
ATOM 6618 C CA . SER D 2 192 ? -13.193 49.523 130.641 1.00 66.47 293 SER D CA 1
ATOM 6619 C C . SER D 2 192 ? -12.048 50.108 131.452 1.00 67.94 293 SER D C 1
ATOM 6620 O O . SER D 2 192 ? -10.965 49.527 131.523 1.00 69.49 293 SER D O 1
ATOM 6623 N N . TRP D 2 193 ? -12.288 51.274 132.040 1.00 67.99 294 TRP D N 1
ATOM 6624 C CA . TRP D 2 193 ? -11.423 51.808 133.062 1.00 67.24 294 TRP D CA 1
ATOM 6625 C C . TRP D 2 193 ? -12.059 51.368 134.368 1.00 67.84 294 TRP D C 1
ATOM 6626 O O . TRP D 2 193 ? -13.255 51.595 134.566 1.00 73.21 294 TRP D O 1
ATOM 6637 N N . TRP D 2 194 ? -11.288 50.711 135.245 1.00 66.37 295 TRP D N 1
ATOM 6638 C CA . TRP D 2 194 ? -11.814 50.187 136.533 1.00 63.56 295 TRP D CA 1
ATOM 6639 C C . TRP D 2 194 ? -12.352 51.310 137.430 1.00 65.43 295 TRP D C 1
ATOM 6640 O O . TRP D 2 194 ? -13.184 51.065 138.299 1.00 65.69 295 TRP D O 1
ATOM 6651 N N . SER D 2 195 ? -11.864 52.536 137.210 1.00 67.05 296 SER D N 1
ATOM 6652 C CA . SER D 2 195 ? -12.555 53.769 137.670 1.00 69.64 296 SER D CA 1
ATOM 6653 C C . SER D 2 195 ? -12.864 53.859 139.165 1.00 68.72 296 SER D C 1
ATOM 6654 O O . SER D 2 195 ? -13.990 54.198 139.543 1.00 71.22 296 SER D O 1
ATOM 6657 N N . ASN D 2 196 ? -11.877 53.570 140.008 1.00 66.93 297 ASN D N 1
ATOM 6658 C CA . ASN D 2 196 ? -11.983 53.901 141.432 1.00 67.35 297 ASN D CA 1
ATOM 6659 C C . ASN D 2 196 ? -11.548 55.364 141.714 1.00 68.24 297 ASN D C 1
ATOM 6660 O O . ASN D 2 196 ? -11.733 55.858 142.828 1.00 68.96 297 ASN D O 1
ATOM 6665 N N . ASP D 2 197 ? -10.978 56.050 140.715 1.00 69.39 298 ASP D N 1
ATOM 6666 C CA . ASP D 2 197 ? -10.766 57.519 140.812 1.00 72.29 298 ASP D CA 1
ATOM 6667 C C . ASP D 2 197 ? -12.074 58.298 140.679 1.00 77.97 298 ASP D C 1
ATOM 6668 O O . ASP D 2 197 ? -12.177 59.435 141.153 1.00 75.39 298 ASP D O 1
ATOM 6673 N N . ASP D 2 198 ? -13.050 57.667 140.019 1.00 83.90 299 ASP D N 1
ATOM 6674 C CA . ASP D 2 198 ? -14.398 58.204 139.811 1.00 85.86 299 ASP D CA 1
ATOM 6675 C C . ASP D 2 198 ? -15.399 57.104 140.193 1.00 84.82 299 ASP D C 1
ATOM 6676 O O . ASP D 2 198 ? -15.990 56.432 139.343 1.00 85.36 299 ASP D O 1
ATOM 6681 N N . TRP D 2 199 ? -15.593 56.951 141.494 1.00 82.45 300 TRP D N 1
ATOM 6682 C CA . TRP D 2 199 ? -16.209 55.760 142.066 1.00 82.98 300 TRP D CA 1
ATOM 6683 C C . TRP D 2 199 ? -17.555 55.323 141.447 1.00 86.50 300 TRP D C 1
ATOM 6684 O O . TRP D 2 199 ? -17.835 54.120 141.391 1.00 85.86 300 TRP D O 1
ATOM 6695 N N . PRO D 2 200 ? -18.399 56.277 140.987 1.00 89.53 301 PRO D N 1
ATOM 6696 C CA . PRO D 2 200 ? -19.723 55.835 140.512 1.00 88.00 301 PRO D CA 1
ATOM 6697 C C . PRO D 2 200 ? -19.655 54.983 139.247 1.00 85.31 301 PRO D C 1
ATOM 6698 O O . PRO D 2 200 ? -20.486 54.106 139.053 1.00 84.65 301 PRO D O 1
ATOM 6702 N N . LEU D 2 201 ? -18.650 55.223 138.415 1.00 83.86 302 LEU D N 1
ATOM 6703 C CA . LEU D 2 201 ? -18.491 54.490 137.157 1.00 81.03 302 LEU D CA 1
ATOM 6704 C C . LEU D 2 201 ? -17.571 53.249 137.284 1.00 77.28 302 LEU D C 1
ATOM 6705 O O . LEU D 2 201 ? -17.155 52.679 136.269 1.00 74.54 302 LEU D O 1
ATOM 6710 N N . HIS D 2 202 ? -17.298 52.811 138.517 1.00 74.03 303 HIS D N 1
ATOM 6711 C CA . HIS D 2 202 ? -16.320 51.737 138.761 1.00 73.12 303 HIS D CA 1
ATOM 6712 C C . HIS D 2 202 ? -16.794 50.385 138.251 1.00 72.37 303 HIS D C 1
ATOM 6713 O O . HIS D 2 202 ? -17.917 49.983 138.543 1.00 74.29 303 HIS D O 1
ATOM 6720 N N . THR D 2 203 ? -15.943 49.686 137.501 1.00 70.62 304 THR D N 1
ATOM 6721 C CA . THR D 2 203 ? -16.274 48.335 137.023 1.00 71.38 304 THR D CA 1
ATOM 6722 C C . THR D 2 203 ? -15.630 47.201 137.822 1.00 71.09 304 THR D C 1
ATOM 6723 O O . THR D 2 203 ? -16.022 46.048 137.674 1.00 73.08 304 THR D O 1
ATOM 6727 N N . ALA D 2 204 ? -14.663 47.525 138.681 1.00 70.59 305 ALA D N 1
ATOM 6728 C CA . ALA D 2 204 ? -13.951 46.509 139.470 1.00 67.61 305 ALA D CA 1
ATOM 6729 C C . ALA D 2 204 ? -13.451 47.031 140.819 1.00 65.40 305 ALA D C 1
ATOM 6730 O O . ALA D 2 204 ? -13.294 48.244 141.010 1.00 65.25 305 ALA D O 1
ATOM 6732 N N . VAL D 2 205 ? -13.194 46.107 141.743 1.00 64.31 306 VAL D N 1
ATOM 6733 C CA . VAL D 2 205 ? -12.490 46.424 143.004 1.00 66.14 306 VAL D CA 1
ATOM 6734 C C . VAL D 2 205 ? -10.973 46.602 142.795 1.00 66.07 306 VAL D C 1
ATOM 6735 O O . VAL D 2 205 ? -10.359 47.448 143.448 1.00 65.28 306 VAL D O 1
ATOM 6739 N N . GLU D 2 206 ? -10.412 45.808 141.873 1.00 66.72 307 GLU D N 1
ATOM 6740 C CA . GLU D 2 206 ? -8.986 45.785 141.524 1.00 64.65 307 GLU D CA 1
ATOM 6741 C C . GLU D 2 206 ? -8.806 45.937 140.042 1.00 63.84 307 GLU D C 1
ATOM 6742 O O . GLU D 2 206 ? -9.561 45.340 139.273 1.00 61.28 307 GLU D O 1
ATOM 6748 N N . PRO D 2 207 ? -7.743 46.643 139.629 1.00 60.84 308 PRO D N 1
ATOM 6749 C CA . PRO D 2 207 ? -7.543 46.887 138.228 1.00 60.35 308 PRO D CA 1
ATOM 6750 C C . PRO D 2 207 ? -7.289 45.612 137.470 1.00 61.71 308 PRO D C 1
ATOM 6751 O O . PRO D 2 207 ? -6.917 44.577 138.063 1.00 58.51 308 PRO D O 1
ATOM 6755 N N . ASN D 2 208 ? -7.445 45.750 136.148 1.00 61.93 309 ASN D N 1
ATOM 6756 C CA . ASN D 2 208 ? -7.716 44.658 135.257 1.00 59.81 309 ASN D CA 1
ATOM 6757 C C . ASN D 2 208 ? -9.159 44.180 135.501 1.00 61.50 309 ASN D C 1
ATOM 6758 O O . ASN D 2 208 ? -9.378 43.143 136.128 1.00 59.81 309 ASN D O 1
ATOM 6763 N N . PRO D 2 209 ? -10.156 44.968 135.014 1.00 62.20 310 PRO D N 1
ATOM 6764 C CA . PRO D 2 209 ? -11.580 44.662 135.203 1.00 62.82 310 PRO D CA 1
ATOM 6765 C C . PRO D 2 209 ? -12.059 43.646 134.210 1.00 62.43 310 PRO D C 1
ATOM 6766 O O . PRO D 2 209 ? -11.449 43.469 133.165 1.00 60.13 310 PRO D O 1
ATOM 6770 N N . GLY D 2 210 ? -13.150 42.971 134.537 1.00 64.58 311 GLY D N 1
ATOM 6771 C CA . GLY D 2 210 ? -13.691 41.975 133.630 1.00 65.93 311 GLY D CA 1
ATOM 6772 C C . GLY D 2 210 ? -14.577 40.964 134.306 1.00 67.31 311 GLY D C 1
ATOM 6773 O O . GLY D 2 210 ? -14.260 40.459 135.377 1.00 67.27 311 GLY D O 1
ATOM 6774 N N . GLN D 2 211 ? -15.694 40.659 133.655 1.00 71.30 312 GLN D N 1
ATOM 6775 C CA . GLN D 2 211 ? -16.631 39.655 134.135 1.00 71.05 312 GLN D CA 1
ATOM 6776 C C . GLN D 2 211 ? -17.226 38.913 132.962 1.00 72.55 312 GLN D C 1
ATOM 6777 O O . GLN D 2 211 ? -17.159 39.377 131.813 1.00 74.52 312 GLN D O 1
ATOM 6783 N N . LEU D 2 212 ? -17.761 37.733 133.258 1.00 72.20 313 LEU D N 1
ATOM 6784 C CA . LEU D 2 212 ? -18.372 36.892 132.259 1.00 73.25 313 LEU D CA 1
ATOM 6785 C C . LEU D 2 212 ? -19.761 37.448 131.931 1.00 76.61 313 LEU D C 1
ATOM 6786 O O . LEU D 2 212 ? -20.555 37.713 132.838 1.00 74.42 313 LEU D O 1
ATOM 6791 N N . ASP D 2 213 ? -20.056 37.614 130.641 1.00 78.42 314 ASP D N 1
ATOM 6792 C CA . ASP D 2 213 ? -21.411 38.020 130.210 1.00 80.99 314 ASP D CA 1
ATOM 6793 C C . ASP D 2 213 ? -22.402 36.914 130.571 1.00 79.01 314 ASP D C 1
ATOM 6794 O O . ASP D 2 213 ? -22.465 35.879 129.912 1.00 77.39 314 ASP D O 1
ATOM 6799 N N . ILE D 2 214 ? -23.156 37.147 131.638 1.00 79.91 315 ILE D N 1
ATOM 6800 C CA . ILE D 2 214 ? -24.063 36.140 132.205 1.00 80.93 315 ILE D CA 1
ATOM 6801 C C . ILE D 2 214 ? -25.213 35.751 131.260 1.00 84.82 315 ILE D C 1
ATOM 6802 O O . ILE D 2 214 ? -25.791 34.678 131.413 1.00 83.81 315 ILE D O 1
ATOM 6807 N N . ILE D 2 215 ? -25.525 36.608 130.285 1.00 88.77 316 ILE D N 1
ATOM 6808 C CA . ILE D 2 215 ? -26.629 36.364 129.343 1.00 94.89 316 ILE D CA 1
ATOM 6809 C C . ILE D 2 215 ? -26.165 35.649 128.071 1.00 93.04 316 ILE D C 1
ATOM 6810 O O . ILE D 2 215 ? -26.718 34.611 127.712 1.00 94.21 316 ILE D O 1
ATOM 6815 N N . TYR D 2 216 ? -25.164 36.204 127.406 1.00 91.30 317 TYR D N 1
ATOM 6816 C CA . TYR D 2 216 ? -24.623 35.653 126.150 1.00 94.20 317 TYR D CA 1
ATOM 6817 C C . TYR D 2 216 ? -24.731 34.126 126.047 1.00 100.07 317 TYR D C 1
ATOM 6818 O O . TYR D 2 216 ? -24.327 33.411 126.969 1.00 99.79 317 TYR D O 1
ATOM 6827 N N . ASN D 2 217 ? -25.295 33.647 124.931 1.00 108.96 318 ASN D N 1
ATOM 6828 C CA . ASN D 2 217 ? -25.512 32.204 124.676 1.00 111.52 318 ASN D CA 1
ATOM 6829 C C . ASN D 2 217 ? -24.274 31.380 125.034 1.00 110.67 318 ASN D C 1
ATOM 6830 O O . ASN D 2 217 ? -24.315 30.519 125.926 1.00 112.08 318 ASN D O 1
ATOM 6835 N N . LYS D 2 218 ? -23.180 31.688 124.334 1.00 106.43 319 LYS D N 1
ATOM 6836 C CA . LYS D 2 218 ? -21.992 30.835 124.274 1.00 105.43 319 LYS D CA 1
ATOM 6837 C C . LYS D 2 218 ? -21.127 30.852 125.551 1.00 99.02 319 LYS D C 1
ATOM 6838 O O . LYS D 2 218 ? -20.273 29.983 125.738 1.00 95.59 319 LYS D O 1
ATOM 6844 N N . THR D 2 219 ? -21.341 31.834 126.419 1.00 93.32 320 THR D N 1
ATOM 6845 C CA . THR D 2 219 ? -20.690 31.855 127.726 1.00 90.00 320 THR D CA 1
ATOM 6846 C C . THR D 2 219 ? -20.662 30.447 128.340 1.00 89.98 320 THR D C 1
ATOM 6847 O O . THR D 2 219 ? -19.595 29.945 128.691 1.00 92.34 320 THR D O 1
ATOM 6851 N N . TYR D 2 220 ? -21.824 29.802 128.412 1.00 86.72 321 TYR D N 1
ATOM 6852 C CA . TYR D 2 220 ? -21.994 28.576 129.199 1.00 84.18 321 TYR D CA 1
ATOM 6853 C C . TYR D 2 220 ? -21.501 27.306 128.511 1.00 84.05 321 TYR D C 1
ATOM 6854 O O . TYR D 2 220 ? -21.267 26.305 129.176 1.00 85.96 321 TYR D O 1
ATOM 6863 N N . GLU D 2 221 ? -21.354 27.352 127.193 1.00 84.01 322 GLU D N 1
ATOM 6864 C CA . GLU D 2 221 ? -20.732 26.267 126.437 1.00 87.99 322 GLU D CA 1
ATOM 6865 C C . GLU D 2 221 ? -19.245 26.203 126.803 1.00 88.40 322 GLU D C 1
ATOM 6866 O O . GLU D 2 221 ? -18.754 25.190 127.316 1.00 90.18 322 GLU D O 1
ATOM 6872 N N . VAL D 2 222 ? -18.549 27.312 126.551 1.00 85.31 323 VAL D N 1
ATOM 6873 C CA . VAL D 2 222 ? -17.125 27.439 126.837 1.00 82.15 323 VAL D CA 1
ATOM 6874 C C . VAL D 2 222 ? -16.849 27.176 128.318 1.00 78.31 323 VAL D C 1
ATOM 6875 O O . VAL D 2 222 ? -15.989 26.376 128.660 1.00 77.53 323 VAL D O 1
ATOM 6879 N N . VAL D 2 223 ? -17.596 27.825 129.195 1.00 76.93 324 VAL D N 1
ATOM 6880 C CA . VAL D 2 223 ? -17.445 27.588 130.624 1.00 76.11 324 VAL D CA 1
ATOM 6881 C C . VAL D 2 223 ? -17.568 26.105 130.903 1.00 78.53 324 VAL D C 1
ATOM 6882 O O . VAL D 2 223 ? -16.777 25.565 131.675 1.00 82.00 324 VAL D O 1
ATOM 6886 N N . GLY D 2 224 ? -18.542 25.460 130.261 1.00 78.21 325 GLY D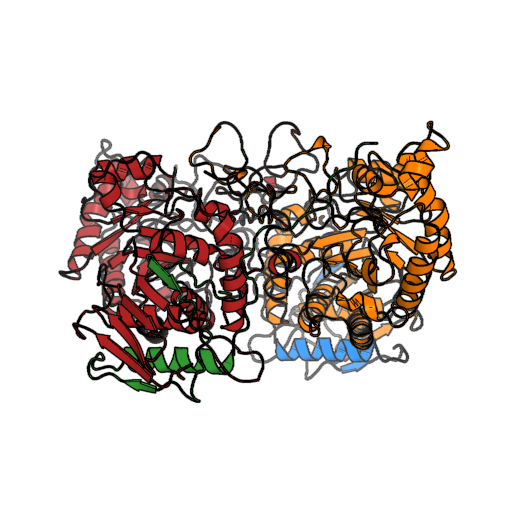 N 1
ATOM 6887 C CA . GLY D 2 224 ? -18.786 24.045 130.442 1.00 77.80 325 GLY D CA 1
ATOM 6888 C C . GLY D 2 224 ? -17.692 23.159 129.900 1.00 78.21 325 GLY D C 1
ATOM 6889 O O . GLY D 2 224 ? -17.322 22.181 130.539 1.00 79.05 325 GLY D O 1
ATOM 6890 N N . ASN D 2 225 ? -17.183 23.489 128.717 1.00 79.79 326 ASN D N 1
ATOM 6891 C CA . ASN D 2 225 ? -16.045 22.773 128.135 1.00 81.68 326 ASN D CA 1
ATOM 6892 C C . ASN D 2 225 ? -14.746 22.931 128.928 1.00 84.26 326 ASN D C 1
ATOM 6893 O O . ASN D 2 225 ? -14.004 21.955 129.112 1.00 84.63 326 ASN D O 1
ATOM 6898 N N . VAL D 2 226 ? -14.462 24.160 129.369 1.00 84.36 327 VAL D N 1
ATOM 6899 C CA . VAL D 2 226 ? -13.253 24.440 130.164 1.00 81.49 327 VAL D CA 1
ATOM 6900 C C . VAL D 2 226 ? -13.382 23.712 131.500 1.00 79.04 327 VAL D C 1
ATOM 6901 O O . VAL D 2 226 ? -12.446 23.056 131.946 1.00 78.51 327 VAL D O 1
ATOM 6905 N N . TYR D 2 227 ? -14.557 23.799 132.102 1.00 76.96 328 TYR D N 1
ATOM 6906 C CA . TYR D 2 227 ? -14.805 23.148 133.378 1.00 77.40 328 TYR D CA 1
ATOM 6907 C C . TYR D 2 227 ? -14.666 21.627 133.299 1.00 80.55 328 TYR D C 1
ATOM 6908 O O . TYR D 2 227 ? -14.116 20.992 134.193 1.00 82.43 328 TYR D O 1
ATOM 6917 N N . LYS D 2 228 ? -15.181 21.039 132.235 1.00 84.34 329 LYS D N 1
ATOM 6918 C CA . LYS D 2 228 ? -15.213 19.589 132.136 1.00 86.38 329 LYS D CA 1
ATOM 6919 C C . LYS D 2 228 ? -13.808 19.051 131.944 1.00 82.58 329 LYS D C 1
ATOM 6920 O O . LYS D 2 228 ? -13.457 18.012 132.490 1.00 80.92 329 LYS D O 1
ATOM 6926 N N . GLU D 2 229 ? -13.008 19.752 131.150 1.00 82.46 330 GLU D N 1
ATOM 6927 C CA . GLU D 2 229 ? -11.617 19.343 130.926 1.00 81.65 330 GLU D CA 1
ATOM 6928 C C . GLU D 2 229 ? -10.819 19.381 132.220 1.00 78.84 330 GLU D C 1
ATOM 6929 O O . GLU D 2 229 ? -10.085 18.442 132.534 1.00 77.82 330 GLU D O 1
ATOM 6935 N N . LEU D 2 230 ? -10.993 20.461 132.967 1.00 77.27 331 LEU D N 1
ATOM 6936 C CA . LEU D 2 230 ? -10.297 20.642 134.232 1.00 76.08 331 LEU D CA 1
ATOM 6937 C C . LEU D 2 230 ? -10.778 19.660 135.268 1.00 74.83 331 LEU D C 1
ATOM 6938 O O . LEU D 2 230 ? -9.958 19.025 135.925 1.00 72.61 331 LEU D O 1
ATOM 6943 N N . SER D 2 231 ? -12.099 19.502 135.386 1.00 75.97 332 SER D N 1
ATOM 6944 C CA . SER D 2 231 ? -12.682 18.520 136.290 1.00 73.26 332 SER D CA 1
ATOM 6945 C C . SER D 2 231 ? -12.033 17.146 136.129 1.00 73.60 332 SER D C 1
ATOM 6946 O O . SER D 2 231 ? -11.775 16.466 137.118 1.00 74.62 332 SER D O 1
ATOM 6949 N N . ASP D 2 232 ? -11.760 16.749 134.886 1.00 74.03 333 ASP D N 1
ATOM 6950 C CA . ASP D 2 232 ? -11.117 15.457 134.579 1.00 74.24 333 ASP D CA 1
ATOM 6951 C C . ASP D 2 232 ? -9.679 15.307 135.095 1.00 71.82 333 ASP D C 1
ATOM 6952 O O . ASP D 2 232 ? -9.276 14.214 135.478 1.00 70.69 333 ASP D O 1
ATOM 6957 N N . ILE D 2 233 ? -8.898 16.385 135.108 1.00 70.13 334 ILE D N 1
ATOM 6958 C CA . ILE D 2 233 ? -7.516 16.302 135.602 1.00 67.04 334 ILE D CA 1
ATOM 6959 C C . ILE D 2 233 ? -7.374 16.526 137.109 1.00 65.72 334 ILE D C 1
ATOM 6960 O O . ILE D 2 233 ? -6.269 16.418 137.619 1.00 68.56 334 ILE D O 1
ATOM 6965 N N . PHE D 2 234 ? -8.464 16.847 137.804 1.00 61.99 335 PHE D N 1
ATOM 6966 C CA . PHE D 2 234 ? -8.456 17.101 139.255 1.00 60.07 335 PHE D CA 1
ATOM 6967 C C . PHE D 2 234 ? -9.319 16.038 139.984 1.00 62.11 335 PHE D C 1
ATOM 6968 O O . PHE D 2 234 ? -10.565 16.096 139.960 1.00 59.23 335 PHE D O 1
ATOM 6976 N N . PRO D 2 235 ? -8.666 15.076 140.670 1.00 62.91 336 PRO D N 1
ATOM 6977 C CA . PRO D 2 235 ? -9.395 13.919 141.227 1.00 61.09 336 PRO D CA 1
ATOM 6978 C C . PRO D 2 235 ? -10.138 14.170 142.532 1.00 60.96 336 PRO D C 1
ATOM 6979 O O . PRO D 2 235 ? -10.780 13.244 143.066 1.00 60.12 336 PRO D O 1
ATOM 6983 N N . ASP D 2 236 ? -10.083 15.377 143.085 1.00 61.49 337 ASP D N 1
ATOM 6984 C CA . ASP D 2 236 ? -10.936 15.615 144.253 1.00 63.25 337 ASP D CA 1
ATOM 6985 C C . ASP D 2 236 ? -12.417 15.666 143.809 1.00 64.86 337 ASP D C 1
ATOM 6986 O O . ASP D 2 236 ? -12.707 15.938 142.652 1.00 68.05 337 ASP D O 1
ATOM 6991 N N . HIS D 2 237 ? -13.350 15.345 144.695 1.00 66.30 338 HIS D N 1
ATOM 6992 C CA . HIS D 2 237 ? -14.784 15.467 144.352 1.00 66.60 338 HIS D CA 1
ATOM 6993 C C . HIS D 2 237 ? -15.274 16.914 144.478 1.00 65.97 338 HIS D C 1
ATOM 6994 O O . HIS D 2 237 ? -16.305 17.271 143.901 1.00 65.54 338 HIS D O 1
ATOM 7001 N N . TRP D 2 238 ? -14.528 17.744 145.210 1.00 63.52 339 TRP D N 1
ATOM 7002 C CA . TRP D 2 238 ? -14.882 19.149 145.391 1.00 61.12 339 TRP D CA 1
ATOM 7003 C C . TRP D 2 238 ? -14.290 20.028 144.296 1.00 60.75 339 TRP D C 1
ATOM 7004 O O . TRP D 2 238 ? -13.219 19.742 143.735 1.00 60.59 339 TRP D O 1
ATOM 7015 N N . PHE D 2 239 ? -15.006 21.100 143.982 1.00 59.59 340 PHE D N 1
ATOM 7016 C CA . PHE D 2 239 ? -14.568 22.062 142.983 1.00 58.24 340 PHE D CA 1
ATOM 7017 C C . PHE D 2 239 ? -15.063 23.441 143.366 1.00 58.54 340 PHE D C 1
ATOM 7018 O O . PHE D 2 239 ? -16.161 23.594 143.875 1.00 62.74 340 PHE D O 1
ATOM 7026 N N . HIS D 2 240 ? -14.233 24.442 143.145 1.00 59.16 341 HIS D N 1
ATOM 7027 C CA . HIS D 2 240 ? -14.537 25.811 143.521 1.00 60.31 341 HIS D CA 1
ATOM 7028 C C . HIS D 2 240 ? -14.839 26.632 142.259 1.00 62.49 341 HIS D C 1
ATOM 7029 O O . HIS D 2 240 ? -13.981 26.808 141.383 1.00 60.00 341 HIS D O 1
ATOM 7036 N N . VAL D 2 241 ? -16.075 27.112 142.189 1.00 66.30 342 VAL D N 1
ATOM 7037 C CA . VAL D 2 241 ? -16.597 27.902 141.068 1.00 69.53 342 VAL D CA 1
ATOM 7038 C C . VAL D 2 241 ? -16.366 29.386 141.300 1.00 69.08 342 VAL D C 1
ATOM 7039 O O . VAL D 2 241 ? -16.355 30.192 140.368 1.00 70.59 342 VAL D O 1
ATOM 7043 N N . GLY D 2 242 ? -16.226 29.756 142.563 1.00 67.89 343 GLY D N 1
ATOM 7044 C CA . GLY D 2 242 ? -15.882 31.113 142.906 1.00 66.53 343 GLY D CA 1
ATOM 7045 C C . GLY D 2 242 ? -17.137 31.882 143.190 1.00 65.37 343 GLY D C 1
ATOM 7046 O O . GLY D 2 242 ? -17.812 31.596 144.145 1.00 64.45 343 GLY D O 1
ATOM 7047 N N . GLY D 2 243 ? -17.428 32.862 142.348 1.00 66.62 344 GLY D N 1
ATOM 7048 C CA . GLY D 2 243 ? -18.609 33.690 142.504 1.00 67.84 344 GLY D CA 1
ATOM 7049 C C . GLY D 2 243 ? -18.461 34.725 143.598 1.00 66.41 344 GLY D C 1
ATOM 7050 O O . GLY D 2 243 ? -19.275 34.786 144.511 1.00 65.91 344 GLY D O 1
ATOM 7051 N N . ASP D 2 244 ? -17.415 35.535 143.506 1.00 67.99 345 ASP D N 1
ATOM 7052 C CA . ASP D 2 244 ? -17.230 36.647 144.445 1.00 69.00 345 ASP D CA 1
ATOM 7053 C C . ASP D 2 244 ? -17.191 37.955 143.695 1.00 70.38 345 ASP D C 1
ATOM 7054 O O . ASP D 2 244 ? -16.839 37.982 142.514 1.00 68.88 345 ASP D O 1
ATOM 7059 N N . GLU D 2 245 ? -17.586 39.021 144.389 1.00 72.98 346 GLU D N 1
ATOM 7060 C CA . GLU D 2 245 ? -17.422 40.391 143.914 1.00 75.00 346 GLU D CA 1
ATOM 7061 C C . GLU D 2 245 ? -17.998 40.604 142.505 1.00 78.12 346 GLU D C 1
ATOM 7062 O O . GLU D 2 245 ? -17.271 40.893 141.547 1.00 76.64 346 GLU D O 1
ATOM 7068 N N . ILE D 2 246 ? -19.313 40.446 142.400 1.00 81.38 347 ILE D N 1
ATOM 7069 C CA . ILE D 2 246 ? -20.052 40.724 141.170 1.00 82.94 347 ILE D CA 1
ATOM 7070 C C . ILE D 2 246 ? -20.279 42.240 141.058 1.00 80.90 347 ILE D C 1
ATOM 7071 O O . ILE D 2 246 ? -21.087 42.807 141.796 1.00 86.45 347 ILE D O 1
ATOM 7076 N N . GLN D 2 247 ? -19.581 42.892 140.145 1.00 78.20 348 GLN D N 1
ATOM 7077 C CA . GLN D 2 247 ? -19.724 44.340 139.962 1.00 78.38 348 GLN D CA 1
ATOM 7078 C C . GLN D 2 247 ? -20.804 44.675 138.931 1.00 77.10 348 GLN D C 1
ATOM 7079 O O . GLN D 2 247 ? -20.664 44.346 137.749 1.00 71.29 348 GLN D O 1
ATOM 7085 N N . PRO D 2 248 ? -21.873 45.360 139.377 1.00 78.85 349 PRO D N 1
ATOM 7086 C CA . PRO D 2 248 ? -23.021 45.600 138.516 1.00 80.22 349 PRO D CA 1
ATOM 7087 C C . PRO D 2 248 ? -22.722 46.522 137.337 1.00 79.88 349 PRO D C 1
ATOM 7088 O O . PRO D 2 248 ? -23.292 46.348 136.268 1.00 80.24 349 PRO D O 1
ATOM 7092 N N . ASN D 2 249 ? -21.821 47.479 137.520 1.00 79.12 350 ASN D N 1
ATOM 7093 C CA . ASN D 2 249 ? -21.527 48.442 136.456 1.00 78.19 350 ASN D CA 1
ATOM 7094 C C . ASN D 2 249 ? -20.792 47.837 135.268 1.00 77.38 350 ASN D C 1
ATOM 7095 O O . ASN D 2 249 ? -20.798 48.414 134.190 1.00 77.41 350 ASN D O 1
ATOM 7100 N N . CYS D 2 250 ? -20.125 46.704 135.474 1.00 78.25 351 CYS D N 1
ATOM 7101 C CA . CYS D 2 250 ? -19.382 46.043 134.395 1.00 80.31 351 CYS D CA 1
ATOM 7102 C C . CYS D 2 250 ? -20.313 45.599 133.272 1.00 80.73 351 CYS D C 1
ATOM 7103 O O . CYS D 2 250 ? -19.981 45.711 132.099 1.00 81.31 351 CYS D O 1
ATOM 7106 N N . PHE D 2 251 ? -21.500 45.134 133.636 1.00 84.69 352 PHE D N 1
ATOM 7107 C CA . PHE D 2 251 ? -22.458 44.632 132.638 1.00 86.96 352 PHE D CA 1
ATOM 7108 C C . PHE D 2 251 ? -23.005 45.714 131.700 1.00 88.12 352 PHE D C 1
ATOM 7109 O O . PHE D 2 251 ? -23.362 45.413 130.565 1.00 91.39 352 PHE D O 1
ATOM 7117 N N . ASN D 2 252 ? -23.018 46.966 132.154 1.00 87.50 353 ASN D N 1
ATOM 7118 C CA . ASN D 2 252 ? -23.383 48.107 131.300 1.00 88.79 353 ASN D CA 1
ATOM 7119 C C . ASN D 2 252 ? -22.633 48.176 129.959 1.00 86.77 353 ASN D C 1
ATOM 7120 O O . ASN D 2 252 ? -23.125 48.772 129.000 1.00 89.67 353 ASN D O 1
ATOM 7125 N N . PHE D 2 253 ? -21.447 47.574 129.906 1.00 82.89 354 PHE D N 1
ATOM 7126 C CA . PHE D 2 253 ? -20.637 47.502 128.686 1.00 78.56 354 PHE D CA 1
ATOM 7127 C C . PHE D 2 253 ? -21.096 46.386 127.729 1.00 79.43 354 PHE D C 1
ATOM 7128 O O . PHE D 2 253 ? -20.707 46.355 126.554 1.00 77.74 354 PHE D O 1
ATOM 7136 N N . SER D 2 254 ? -21.913 45.471 128.244 1.00 81.33 355 SER D N 1
ATOM 7137 C CA . SER D 2 254 ? -22.562 44.448 127.422 1.00 85.12 355 SER D CA 1
ATOM 7138 C C . SER D 2 254 ? -23.962 44.903 126.952 1.00 87.25 355 SER D C 1
ATOM 7139 O O . SER D 2 254 ? -24.844 45.245 127.772 1.00 86.52 355 SER D O 1
ATOM 7142 N N . THR D 2 255 ? -24.144 44.895 125.633 1.00 86.87 356 THR D N 1
ATOM 7143 C CA . THR D 2 255 ? -25.438 45.159 125.018 1.00 88.74 356 THR D CA 1
ATOM 7144 C C . THR D 2 255 ? -26.450 44.143 125.543 1.00 89.68 356 THR D C 1
ATOM 7145 O O . THR D 2 255 ? -27.502 44.511 126.044 1.00 88.86 356 THR D O 1
ATOM 7149 N N . HIS D 2 256 ? -26.079 42.868 125.453 1.00 89.25 357 HIS D N 1
ATOM 7150 C CA . HIS D 2 256 ? -26.922 41.754 125.884 1.00 89.82 357 HIS D CA 1
ATOM 7151 C C . HIS D 2 256 ? -27.574 41.978 127.231 1.00 91.72 357 HIS D C 1
ATOM 7152 O O . HIS D 2 256 ? -28.799 41.922 127.351 1.00 94.79 357 HIS D O 1
ATOM 7159 N N . VAL D 2 257 ? -26.763 42.226 128.251 1.00 90.66 358 VAL D N 1
ATOM 7160 C CA . VAL D 2 257 ? -27.282 42.272 129.624 1.00 91.61 358 VAL D CA 1
ATOM 7161 C C . VAL D 2 257 ? -28.144 43.511 129.836 1.00 94.06 358 VAL D C 1
ATOM 7162 O O . VAL D 2 257 ? -29.140 43.454 130.566 1.00 97.77 358 VAL D O 1
ATOM 7166 N N . THR D 2 258 ? -27.779 44.620 129.194 1.00 95.41 359 THR D N 1
ATOM 7167 C CA . THR D 2 258 ? -28.562 45.852 129.329 1.00 97.61 359 THR D CA 1
ATOM 7168 C C . THR D 2 258 ? -29.866 45.793 128.485 1.00 101.20 359 THR D C 1
ATOM 7169 O O . THR D 2 258 ? -30.925 46.292 128.909 1.00 95.29 359 THR D O 1
ATOM 7173 N N . LYS D 2 259 ? -29.767 45.163 127.309 1.00 105.37 360 LYS D N 1
ATOM 7174 C CA . LYS D 2 259 ? -30.936 44.781 126.486 1.00 108.80 360 LYS D CA 1
ATOM 7175 C C . LYS D 2 259 ? -31.860 43.840 127.249 1.00 106.66 360 LYS D C 1
ATOM 7176 O O . LYS D 2 259 ? -33.073 43.960 127.168 1.00 109.76 360 LYS D O 1
ATOM 7182 N N . TRP D 2 260 ? -31.269 42.896 127.974 1.00 103.92 361 TRP D N 1
ATOM 7183 C CA . TRP D 2 260 ? -32.011 41.966 128.834 1.00 100.22 361 TRP D CA 1
ATOM 7184 C C . TRP D 2 260 ? -32.699 42.714 129.975 1.00 101.20 361 TRP D C 1
ATOM 7185 O O . TRP D 2 260 ? -33.791 42.333 130.391 1.00 103.47 361 TRP D O 1
ATOM 7196 N N . PHE D 2 261 ? -32.062 43.773 130.474 1.00 101.41 362 PHE D N 1
ATOM 7197 C CA . PHE D 2 261 ? -32.687 44.643 131.476 1.00 103.14 362 PHE D CA 1
ATOM 7198 C C . PHE D 2 261 ? -33.769 45.536 130.881 1.00 106.10 362 PHE D C 1
ATOM 7199 O O . PHE D 2 261 ? -34.710 45.907 131.586 1.00 105.95 362 PHE D O 1
ATOM 7207 N N . ALA D 2 262 ? -33.620 45.905 129.606 1.00 107.02 363 ALA D N 1
ATOM 7208 C CA . ALA D 2 262 ? -34.619 46.728 128.904 1.00 108.09 363 ALA D CA 1
ATOM 7209 C C . ALA D 2 262 ? -35.912 45.930 128.657 1.00 112.98 363 ALA D C 1
ATOM 7210 O O . ALA D 2 262 ? -37.007 46.352 129.056 1.00 111.00 363 ALA D O 1
ATOM 7212 N N . GLU D 2 263 ? -35.762 44.778 128.001 1.00 113.40 364 GLU D N 1
ATOM 7213 C CA . GLU D 2 263 ? -36.841 43.803 127.812 1.00 115.09 364 GLU D CA 1
ATOM 7214 C C . GLU D 2 263 ? -37.835 43.788 128.968 1.00 117.04 364 GLU D C 1
ATOM 7215 O O . GLU D 2 263 ? -39.044 43.907 128.748 1.00 122.69 364 GLU D O 1
ATOM 7221 N N . ASP D 2 264 ? -37.318 43.626 130.187 1.00 116.62 365 ASP D N 1
ATOM 7222 C CA . ASP D 2 264 ? -38.131 43.645 131.420 1.00 117.63 365 ASP D CA 1
ATOM 7223 C C . ASP D 2 264 ? -37.421 44.550 132.446 1.00 119.86 365 ASP D C 1
ATOM 7224 O O . ASP D 2 264 ? -36.372 44.165 132.981 1.00 122.29 365 ASP D O 1
ATOM 7229 N N . PRO D 2 265 ? -37.975 45.760 132.707 1.00 119.67 366 PRO D N 1
ATOM 7230 C CA . PRO D 2 265 ? -37.351 46.704 133.641 1.00 116.11 366 PRO D CA 1
ATOM 7231 C C . PRO D 2 265 ? -37.654 46.387 135.107 1.00 110.37 366 PRO D C 1
ATOM 7232 O O . PRO D 2 265 ? -37.168 47.079 136.003 1.00 107.35 366 PRO D O 1
ATOM 7236 N N . SER D 2 266 ? -38.465 45.358 135.336 1.00 109.90 367 SER D N 1
ATOM 7237 C CA . SER D 2 266 ? -38.651 44.782 136.668 1.00 107.56 367 SER D CA 1
ATOM 7238 C C . SER D 2 266 ? -37.366 44.069 137.111 1.00 105.25 367 SER D C 1
ATOM 7239 O O . SER D 2 266 ? -37.088 43.958 138.303 1.00 101.13 367 SER D O 1
ATOM 7242 N N . ARG D 2 267 ? -36.601 43.585 136.135 1.00 104.82 368 ARG D N 1
ATOM 7243 C CA . ARG D 2 267 ? -35.356 42.875 136.385 1.00 105.71 368 ARG D CA 1
ATOM 7244 C C . ARG D 2 267 ? -34.337 43.747 137.122 1.00 105.49 368 ARG D C 1
ATOM 7245 O O . ARG D 2 267 ? -34.025 44.862 136.684 1.00 103.10 368 ARG D O 1
ATOM 7253 N N . THR D 2 268 ? -33.835 43.216 138.238 1.00 104.27 369 THR D N 1
ATOM 7254 C CA . THR D 2 268 ? -32.744 43.822 139.006 1.00 104.84 369 THR D CA 1
ATOM 7255 C C . THR D 2 268 ? -31.467 42.950 138.955 1.00 102.27 369 THR D C 1
ATOM 7256 O O . THR D 2 268 ? -31.452 41.874 138.342 1.00 105.08 369 THR D O 1
ATOM 7260 N N . TYR D 2 269 ? -30.397 43.418 139.589 1.00 97.05 370 TYR D N 1
ATOM 7261 C CA . TYR D 2 269 ? -29.118 42.680 139.595 1.00 92.86 370 TYR D CA 1
ATOM 7262 C C . TYR D 2 269 ? -29.192 41.336 140.348 1.00 91.89 370 TYR D C 1
ATOM 7263 O O . TYR D 2 269 ? -28.443 40.406 140.036 1.00 91.93 370 TYR D O 1
ATOM 7272 N N . HIS D 2 270 ? -30.098 41.230 141.316 1.00 91.45 371 HIS D N 1
ATOM 7273 C CA . HIS D 2 270 ? -30.285 39.977 142.048 1.00 90.16 371 HIS D CA 1
ATOM 7274 C C . HIS D 2 270 ? -30.754 38.907 141.079 1.00 88.05 371 HIS D C 1
ATOM 7275 O O . HIS D 2 270 ? -30.348 37.746 141.151 1.00 87.22 371 HIS D O 1
ATOM 7282 N N . ASP D 2 271 ? -31.612 39.318 140.161 1.00 86.50 372 ASP D N 1
ATOM 7283 C CA . ASP D 2 271 ? -32.121 38.410 139.155 1.00 87.54 372 ASP D CA 1
ATOM 7284 C C . ASP D 2 271 ? -30.965 37.939 138.303 1.00 85.75 372 ASP D C 1
ATOM 7285 O O . ASP D 2 271 ? -30.851 36.747 138.030 1.00 89.42 372 ASP D O 1
ATOM 7290 N N . LEU D 2 272 ? -30.114 38.879 137.898 1.00 82.85 373 LEU D N 1
ATOM 7291 C CA . LEU D 2 272 ? -28.935 38.578 137.076 1.00 80.76 373 LEU D CA 1
ATOM 7292 C C . LEU D 2 272 ? -28.006 37.532 137.687 1.00 77.39 373 LEU D C 1
ATOM 7293 O O . LEU D 2 272 ? -27.432 36.714 136.973 1.00 77.77 373 LEU D O 1
ATOM 7298 N N . ALA D 2 273 ? -27.842 37.580 139.000 1.00 74.62 374 ALA D N 1
ATOM 7299 C CA . ALA D 2 273 ? -27.037 36.596 139.701 1.00 72.49 374 ALA D CA 1
ATOM 7300 C C . ALA D 2 273 ? -27.696 35.222 139.629 1.00 72.87 374 ALA D C 1
ATOM 7301 O O . ALA D 2 273 ? -27.042 34.217 139.313 1.00 70.77 374 ALA D O 1
ATOM 7303 N N . GLN D 2 274 ? -29.000 35.185 139.917 1.00 73.80 375 GLN D N 1
ATOM 7304 C CA . GLN D 2 274 ? -29.784 33.944 139.802 1.00 73.90 375 GLN D CA 1
ATOM 7305 C C . GLN D 2 274 ? -29.627 33.280 138.425 1.00 72.73 375 GLN D C 1
ATOM 7306 O O . GLN D 2 274 ? -29.444 32.073 138.322 1.00 71.06 375 GLN D O 1
ATOM 7312 N N . TYR D 2 275 ? -29.698 34.086 137.377 1.00 73.00 376 TYR D N 1
ATOM 7313 C CA . TYR D 2 275 ? -29.559 33.602 136.013 1.00 75.09 376 TYR D CA 1
ATOM 7314 C C . TYR D 2 275 ? -28.311 32.719 135.874 1.00 76.82 376 TYR D C 1
ATOM 7315 O O . TYR D 2 275 ? -28.415 31.562 135.435 1.00 76.01 376 TYR D O 1
ATOM 7324 N N . TRP D 2 276 ? -27.149 33.271 136.274 1.00 76.57 377 TRP D N 1
ATOM 7325 C CA . TRP D 2 276 ? -25.890 32.526 136.358 1.00 75.65 377 TRP D CA 1
ATOM 7326 C C . TRP D 2 276 ? -26.029 31.271 137.235 1.00 75.33 377 TRP D C 1
ATOM 7327 O O . TRP D 2 276 ? -25.634 30.187 136.816 1.00 75.53 377 TRP D O 1
ATOM 7338 N N . VAL D 2 277 ? -26.590 31.421 138.438 1.00 74.98 378 VAL D N 1
ATOM 7339 C CA . VAL D 2 277 ? -26.757 30.295 139.351 1.00 75.76 378 VAL D CA 1
ATOM 7340 C C . VAL D 2 277 ? -27.507 29.183 138.626 1.00 81.28 378 VAL D C 1
ATOM 7341 O O . VAL D 2 277 ? -27.023 28.060 138.538 1.00 85.79 378 VAL D O 1
ATOM 7345 N N . ASP D 2 278 ? -28.673 29.517 138.074 1.00 83.56 379 ASP D N 1
ATOM 7346 C CA . ASP D 2 278 ? -29.585 28.527 137.491 1.00 84.30 379 ASP D CA 1
ATOM 7347 C C . ASP D 2 278 ? -29.180 28.005 136.119 1.00 83.63 379 ASP D C 1
ATOM 7348 O O . ASP D 2 278 ? -29.840 27.116 135.584 1.00 82.87 379 ASP D O 1
ATOM 7353 N N . HIS D 2 279 ? -28.120 28.570 135.549 1.00 84.01 380 HIS D N 1
ATOM 7354 C CA . HIS D 2 279 ? -27.539 28.067 134.303 1.00 84.98 380 HIS D CA 1
ATOM 7355 C C . HIS D 2 279 ? -26.161 27.433 134.512 1.00 84.95 380 HIS D C 1
ATOM 7356 O O . HIS D 2 279 ? -25.799 26.481 133.810 1.00 85.57 380 HIS D O 1
ATOM 7363 N N . ALA D 2 280 ? -25.380 27.979 135.443 1.00 82.62 381 ALA D N 1
ATOM 7364 C CA . ALA D 2 280 ? -24.008 27.516 135.648 1.00 79.39 381 ALA D CA 1
ATOM 7365 C C . ALA D 2 280 ? -23.965 26.304 136.572 1.00 80.01 381 ALA D C 1
ATOM 7366 O O . ALA D 2 280 ? -23.222 25.362 136.319 1.00 78.60 381 ALA D O 1
ATOM 7368 N N . VAL D 2 281 ? -24.771 26.308 137.629 1.00 80.58 382 VAL D N 1
ATOM 7369 C CA . VAL D 2 281 ? -24.685 25.243 138.619 1.00 81.91 382 VAL D CA 1
ATOM 7370 C C . VAL D 2 281 ? -25.077 23.892 138.038 1.00 85.96 382 VAL D C 1
ATOM 7371 O O . VAL D 2 281 ? -24.422 22.896 138.328 1.00 88.80 382 VAL D O 1
ATOM 7375 N N . PRO D 2 282 ? -26.164 23.838 137.244 1.00 89.43 383 PRO D N 1
ATOM 7376 C CA . PRO D 2 282 ? -26.447 22.618 136.493 1.00 87.94 383 PRO D CA 1
ATOM 7377 C C . PRO D 2 282 ? -25.266 22.115 135.685 1.00 85.31 383 PRO D C 1
ATOM 7378 O O . PRO D 2 282 ? -24.903 20.956 135.777 1.00 83.43 383 PRO D O 1
ATOM 7382 N N . ILE D 2 283 ? -24.650 22.992 134.914 1.00 84.56 384 ILE D N 1
ATOM 7383 C CA . ILE D 2 283 ? -23.460 22.619 134.157 1.00 83.90 384 ILE D CA 1
ATOM 7384 C C . ILE D 2 283 ? -22.366 22.027 135.057 1.00 80.58 384 ILE D C 1
ATOM 7385 O O . ILE D 2 283 ? -21.686 21.087 134.661 1.00 77.84 384 ILE D O 1
ATOM 7390 N N . PHE D 2 284 ? -22.219 22.557 136.268 1.00 80.28 385 PHE D N 1
ATOM 7391 C CA . PHE D 2 284 ? -21.158 22.094 137.175 1.00 80.62 385 PHE D CA 1
ATOM 7392 C C . PHE D 2 284 ? -21.564 20.798 137.889 1.00 82.08 385 PHE D C 1
ATOM 7393 O O . PHE D 2 284 ? -20.795 19.841 137.961 1.00 83.16 385 PHE D O 1
ATOM 7401 N N . GLN D 2 285 ? -22.783 20.756 138.394 1.00 85.59 386 GLN D N 1
ATOM 7402 C CA . GLN D 2 285 ? -23.289 19.540 139.030 1.00 86.11 386 GLN D CA 1
ATOM 7403 C C . GLN D 2 285 ? -23.349 18.388 138.024 1.00 85.20 386 GLN D C 1
ATOM 7404 O O . GLN D 2 285 ? -23.243 17.226 138.407 1.00 84.43 386 GLN D O 1
ATOM 7410 N N . ASN D 2 286 ? -23.449 18.747 136.739 1.00 84.16 387 ASN D N 1
ATOM 7411 C CA . ASN D 2 286 ? -23.578 17.793 135.629 1.00 84.50 387 ASN D CA 1
ATOM 7412 C C . ASN D 2 286 ? -22.380 16.859 135.515 1.00 84.79 387 ASN D C 1
ATOM 7413 O O . ASN D 2 286 ? -22.525 15.726 135.038 1.00 82.63 387 ASN D O 1
ATOM 7418 N N . TYR D 2 287 ? -21.200 17.342 135.932 1.00 84.70 388 TYR D N 1
ATOM 7419 C CA . TYR D 2 287 ? -19.944 16.620 135.709 1.00 81.64 388 TYR D CA 1
ATOM 7420 C C . TYR D 2 287 ? -19.902 15.216 136.324 1.00 81.31 388 TYR D C 1
ATOM 7421 O O . TYR D 2 287 ? -19.448 14.257 135.686 1.00 79.35 388 TYR D O 1
ATOM 7430 N N . SER D 2 288 ? -20.346 15.114 137.570 1.00 82.46 389 SER D N 1
ATOM 7431 C CA . SER D 2 288 ? -20.181 13.890 138.320 1.00 83.10 389 SER D CA 1
ATOM 7432 C C . SER D 2 288 ? -21.227 13.771 139.381 1.00 86.38 389 SER D C 1
ATOM 7433 O O . SER D 2 288 ? -21.844 14.752 139.781 1.00 86.37 389 SER D O 1
ATOM 7436 N N . GLN D 2 289 ? -21.387 12.539 139.842 1.00 90.84 390 GLN D N 1
ATOM 7437 C CA . GLN D 2 289 ? -22.408 12.183 140.805 1.00 95.73 390 GLN D CA 1
ATOM 7438 C C . GLN D 2 289 ? -21.954 12.633 142.210 1.00 94.76 390 GLN D C 1
ATOM 7439 O O . GLN D 2 289 ? -22.767 13.091 143.021 1.00 92.69 390 GLN D O 1
ATOM 7445 N N . GLU D 2 290 ? -20.650 12.505 142.477 1.00 90.51 391 GLU D N 1
ATOM 7446 C CA . GLU D 2 290 ? -20.076 12.879 143.782 1.00 86.80 391 GLU D CA 1
ATOM 7447 C C . GLU D 2 290 ? -19.617 14.352 143.828 1.00 84.06 391 GLU D C 1
ATOM 7448 O O . GLU D 2 290 ? -19.269 14.870 144.901 1.00 77.17 391 GLU D O 1
ATOM 7454 N N . ARG D 2 291 ? -19.636 15.018 142.668 1.00 82.62 392 ARG D N 1
ATOM 7455 C CA . ARG D 2 291 ? -19.268 16.431 142.577 1.00 78.85 392 ARG D CA 1
ATOM 7456 C C . ARG D 2 291 ? -19.956 17.274 143.640 1.00 78.75 392 ARG D C 1
ATOM 7457 O O . ARG D 2 291 ? -21.172 17.264 143.786 1.00 80.22 392 ARG D O 1
ATOM 7465 N N . ARG D 2 292 ? -19.143 17.984 144.402 1.00 79.38 393 ARG D N 1
ATOM 7466 C CA . ARG D 2 292 ? -19.635 18.971 145.338 1.00 80.50 393 ARG D CA 1
ATOM 7467 C C . ARG D 2 292 ? -19.093 20.300 144.866 1.00 76.68 393 ARG D C 1
ATOM 7468 O O . ARG D 2 292 ? -18.075 20.340 144.182 1.00 81.35 393 ARG D O 1
ATOM 7476 N N . LEU D 2 293 ? -19.778 21.380 145.207 1.00 73.23 394 LEU D N 1
ATOM 7477 C CA . LEU D 2 293 ? -19.339 22.702 144.834 1.00 73.14 394 LEU D CA 1
ATOM 7478 C C . LEU D 2 293 ? -18.952 23.552 146.041 1.00 71.87 394 LEU D C 1
ATOM 7479 O O . LEU D 2 293 ? -19.520 23.400 147.119 1.00 69.14 394 LEU D O 1
ATOM 7484 N N . VAL D 2 294 ? -17.946 24.412 145.833 1.00 70.08 395 VAL D N 1
ATOM 7485 C CA . VAL D 2 294 ? -17.644 25.498 146.742 1.00 68.20 395 VAL D CA 1
ATOM 7486 C C . VAL D 2 294 ? -17.750 26.790 145.960 1.00 68.47 395 VAL D C 1
ATOM 7487 O O . VAL D 2 294 ? -17.490 26.822 144.751 1.00 68.19 395 VAL D O 1
ATOM 7491 N N . MET D 2 295 ? -18.143 27.842 146.666 1.00 68.91 396 MET D N 1
ATOM 7492 C CA . MET D 2 295 ? -18.232 29.182 146.129 1.00 68.02 396 MET D CA 1
ATOM 7493 C C . MET D 2 295 ? -18.022 30.152 147.269 1.00 66.47 396 MET D C 1
ATOM 7494 O O . MET D 2 295 ? -18.256 29.827 148.438 1.00 65.49 396 MET D O 1
ATOM 7499 N N . TRP D 2 296 ? -17.619 31.358 146.914 1.00 66.52 397 TRP D N 1
ATOM 7500 C CA . TRP D 2 296 ? -17.484 32.434 147.866 1.00 66.48 397 TRP D CA 1
ATOM 7501 C C . TRP D 2 296 ? -18.867 32.894 148.247 1.00 70.50 397 TRP D C 1
ATOM 7502 O O . TRP D 2 296 ? -19.780 32.866 147.415 1.00 74.45 397 TRP D O 1
ATOM 7513 N N . GLU D 2 297 ? -19.015 33.315 149.502 1.00 68.87 398 GLU D N 1
ATOM 7514 C CA . GLU D 2 297 ? -20.298 33.721 150.077 1.00 69.14 398 GLU D CA 1
ATOM 7515 C C . GLU D 2 297 ? -21.061 34.807 149.296 1.00 71.78 398 GLU D C 1
ATOM 7516 O O . GLU D 2 297 ? -22.296 34.826 149.305 1.00 70.42 398 GLU D O 1
ATOM 7522 N N . ASP D 2 298 ? -20.322 35.721 148.655 1.00 74.26 399 ASP D N 1
ATOM 7523 C CA . ASP D 2 298 ? -20.913 36.879 147.939 1.00 75.21 399 ASP D CA 1
ATOM 7524 C C . ASP D 2 298 ? -22.178 36.462 147.165 1.00 77.52 399 ASP D C 1
ATOM 7525 O O . ASP D 2 298 ? -23.196 37.151 147.198 1.00 79.63 399 ASP D O 1
ATOM 7530 N N . ILE D 2 299 ? -22.105 35.321 146.493 1.00 75.76 400 ILE D N 1
ATOM 7531 C CA . ILE D 2 299 ? -23.200 34.823 145.682 1.00 77.99 400 ILE D CA 1
ATOM 7532 C C . ILE D 2 299 ? -24.535 34.785 146.431 1.00 78.29 400 ILE D C 1
ATOM 7533 O O . ILE D 2 299 ? -25.575 35.082 145.845 1.00 81.22 400 ILE D O 1
ATOM 7538 N N . ALA D 2 300 ? -24.504 34.414 147.712 1.00 76.47 401 ALA D N 1
ATOM 7539 C CA . ALA D 2 300 ? -25.722 34.309 148.524 1.00 75.60 401 ALA D CA 1
ATOM 7540 C C . ALA D 2 300 ? -25.814 35.333 149.653 1.00 74.50 401 ALA D C 1
ATOM 7541 O O . ALA D 2 300 ? -26.685 35.224 150.502 1.00 76.34 401 ALA D O 1
ATOM 7543 N N . LEU D 2 301 ? -24.933 36.324 149.676 1.00 74.18 402 LEU D N 1
ATOM 7544 C CA . LEU D 2 301 ? -24.896 37.257 150.806 1.00 73.52 402 LEU D CA 1
ATOM 7545 C C . LEU D 2 301 ? -24.253 38.642 150.526 1.00 74.24 402 LEU D C 1
ATOM 7546 O O . LEU D 2 301 ? -24.133 39.469 151.439 1.00 73.33 402 LEU D O 1
ATOM 7551 N N . SER D 2 302 ? -23.876 38.917 149.283 1.00 73.31 403 SER D N 1
ATOM 7552 C CA . SER D 2 302 ? -23.468 40.262 148.920 1.00 74.87 403 SER D CA 1
ATOM 7553 C C . SER D 2 302 ? -24.670 41.190 148.773 1.00 77.45 403 SER D C 1
ATOM 7554 O O . SER D 2 302 ? -25.815 40.751 148.756 1.00 78.17 403 SER D O 1
ATOM 7557 N N . ALA D 2 303 ? -24.389 42.481 148.646 1.00 80.48 404 ALA D N 1
ATOM 7558 C CA . ALA D 2 303 ? -25.417 43.492 148.383 1.00 81.79 404 ALA D CA 1
ATOM 7559 C C . ALA D 2 303 ? -26.339 43.080 147.225 1.00 83.29 404 ALA D C 1
ATOM 7560 O O . ALA D 2 303 ? -27.556 43.226 147.307 1.00 85.32 404 ALA D O 1
ATOM 7562 N N . ASP D 2 304 ? -25.742 42.552 146.161 1.00 82.56 405 ASP D N 1
ATOM 7563 C CA . ASP D 2 304 ? -26.458 42.142 144.946 1.00 84.08 405 ASP D CA 1
ATOM 7564 C C . ASP D 2 304 ? -26.486 40.602 144.784 1.00 81.26 405 ASP D C 1
ATOM 7565 O O . ASP D 2 304 ? -26.231 40.066 143.709 1.00 80.46 405 ASP D O 1
ATOM 7570 N N . ASN D 2 305 ? -26.810 39.906 145.865 1.00 80.38 406 ASN D N 1
ATOM 7571 C CA . ASN D 2 305 ? -26.833 38.437 145.883 1.00 79.78 406 ASN D CA 1
ATOM 7572 C C . ASN D 2 305 ? -27.994 37.801 145.117 1.00 82.35 406 ASN D C 1
ATOM 7573 O O . ASN D 2 305 ? -29.019 38.445 144.859 1.00 82.28 406 ASN D O 1
ATOM 7578 N N . ALA D 2 306 ? -27.820 36.522 144.791 1.00 82.43 407 ALA D N 1
ATOM 7579 C CA . ALA D 2 306 ? -28.849 35.734 144.135 1.00 86.00 407 ALA D CA 1
ATOM 7580 C C . ALA D 2 306 ? -29.899 35.303 145.164 1.00 90.35 407 ALA D C 1
ATOM 7581 O O . ALA D 2 306 ? -29.567 34.951 146.306 1.00 91.82 407 ALA D O 1
ATOM 7583 N N . HIS D 2 307 ? -31.164 35.332 144.749 1.00 92.31 408 HIS D N 1
ATOM 7584 C CA . HIS D 2 307 ? -32.285 35.078 145.655 1.00 94.51 408 HIS D CA 1
ATOM 7585 C C . HIS D 2 307 ? -32.160 33.724 146.343 1.00 93.36 408 HIS D C 1
ATOM 7586 O O . HIS D 2 307 ? -32.337 33.615 147.556 1.00 90.53 408 HIS D O 1
ATOM 7593 N N . ASP D 2 308 ? -31.841 32.701 145.558 1.00 94.45 409 ASP D N 1
ATOM 7594 C CA . ASP D 2 308 ? -31.854 31.323 146.040 1.00 94.59 409 ASP D CA 1
ATOM 7595 C C . ASP D 2 308 ? -30.646 30.537 145.512 1.00 91.26 409 ASP D C 1
ATOM 7596 O O . ASP D 2 308 ? -30.610 30.122 144.344 1.00 88.13 409 ASP D O 1
ATOM 7601 N N . VAL D 2 309 ? -29.652 30.363 146.384 1.00 88.49 410 VAL D N 1
ATOM 7602 C CA . VAL D 2 309 ? -28.486 29.525 146.101 1.00 85.23 410 VAL D CA 1
ATOM 7603 C C . VAL D 2 309 ? -28.688 28.185 146.797 1.00 83.37 410 VAL D C 1
ATOM 7604 O O . VAL D 2 309 ? -28.871 28.151 148.014 1.00 79.31 410 VAL D O 1
ATOM 7608 N N . PRO D 2 310 ? -28.635 27.079 146.036 1.00 82.30 411 PRO D N 1
ATOM 7609 C CA . PRO D 2 310 ? -28.746 25.756 146.634 1.00 81.29 411 PRO D CA 1
ATOM 7610 C C . PRO D 2 310 ? -27.917 25.597 147.902 1.00 78.84 411 PRO D C 1
ATOM 7611 O O . PRO D 2 310 ? -26.743 25.897 147.910 1.00 90.10 411 PRO D O 1
ATOM 7615 N N . LYS D 2 311 ? -28.539 25.100 148.955 1.00 82.49 412 LYS D N 1
ATOM 7616 C CA . LYS D 2 311 ? -27.910 24.878 150.267 1.00 80.45 412 LYS D CA 1
ATOM 7617 C C . LYS D 2 311 ? -26.908 23.712 150.169 1.00 75.74 412 LYS D C 1
ATOM 7618 O O . LYS D 2 311 ? -26.404 23.187 151.161 1.00 72.63 412 LYS D O 1
ATOM 7624 N N . ASN D 2 312 ? -26.677 23.307 148.939 1.00 73.74 413 ASN D N 1
ATOM 7625 C CA . ASN D 2 312 ? -25.849 22.188 148.591 1.00 76.53 413 ASN D CA 1
ATOM 7626 C C . ASN D 2 312 ? -24.403 22.633 148.363 1.00 76.40 413 ASN D C 1
ATOM 7627 O O . ASN D 2 312 ? -23.453 21.847 148.447 1.00 75.09 413 ASN D O 1
ATOM 7632 N N . ILE D 2 313 ? -24.265 23.911 148.040 1.00 74.29 414 ILE D N 1
ATOM 7633 C CA . ILE D 2 313 ? -23.002 24.490 147.693 1.00 74.52 414 ILE D CA 1
ATOM 7634 C C . ILE D 2 313 ? -22.326 25.010 148.956 1.00 71.47 414 ILE D C 1
ATOM 7635 O O . ILE D 2 313 ? -22.902 25.769 149.727 1.00 69.01 414 ILE D O 1
ATOM 7640 N N . VAL D 2 314 ? -21.095 24.576 149.160 1.00 69.71 415 VAL D N 1
ATOM 7641 C CA . VAL D 2 314 ? -20.303 25.027 150.298 1.00 67.52 415 VAL D CA 1
ATOM 7642 C C . VAL D 2 314 ? -19.958 26.499 150.127 1.00 63.82 415 VAL D C 1
ATOM 7643 O O . VAL D 2 314 ? -19.605 26.929 149.032 1.00 62.22 415 VAL D O 1
ATOM 7647 N N . MET D 2 315 ? -20.089 27.257 151.213 1.00 62.38 416 MET D N 1
ATOM 7648 C CA . MET D 2 315 ? -19.925 28.707 151.189 1.00 63.65 416 MET D CA 1
ATOM 7649 C C . MET D 2 315 ? -18.630 29.086 151.897 1.00 61.25 416 MET D C 1
ATOM 7650 O O . MET D 2 315 ? -18.437 28.762 153.070 1.00 60.63 416 MET D O 1
ATOM 7655 N N . GLN D 2 316 ? -17.735 29.766 151.193 1.00 60.01 417 GLN D N 1
ATOM 7656 C CA . GLN D 2 316 ? -16.475 30.184 151.825 1.00 57.50 417 GLN D CA 1
ATOM 7657 C C . GLN D 2 316 ? -16.638 31.621 152.294 1.00 55.64 417 GLN D C 1
ATOM 7658 O O . GLN D 2 316 ? -16.838 32.523 151.495 1.00 54.93 417 GLN D O 1
ATOM 7664 N N . SER D 2 317 ? -16.571 31.825 153.599 1.00 55.87 418 SER D N 1
ATOM 7665 C CA . SER D 2 317 ? -16.843 33.136 154.163 1.00 58.36 418 SER D CA 1
ATOM 7666 C C . SER D 2 317 ? -15.564 33.866 154.454 1.00 59.55 418 SER D C 1
ATOM 7667 O O . SER D 2 317 ? -14.676 33.306 155.081 1.00 60.81 418 SER D O 1
ATOM 7670 N N . TRP D 2 318 ? -15.491 35.124 154.019 1.00 62.14 419 TRP D N 1
ATOM 7671 C CA . TRP D 2 318 ? -14.326 35.973 154.208 1.00 59.90 419 TRP D CA 1
ATOM 7672 C C . TRP D 2 318 ? -14.596 37.368 154.748 1.00 61.60 419 TRP D C 1
ATOM 7673 O O . TRP D 2 318 ? -13.655 38.088 155.078 1.00 63.05 419 TRP D O 1
ATOM 7684 N N . ASN D 2 319 ? -15.851 37.778 154.823 1.00 63.84 420 ASN D N 1
ATOM 7685 C CA . ASN D 2 319 ? -16.173 39.108 155.306 1.00 66.24 420 ASN D CA 1
ATOM 7686 C C . ASN D 2 319 ? -16.859 39.068 156.651 1.00 65.74 420 ASN D C 1
ATOM 7687 O O . ASN D 2 319 ? -17.431 38.041 157.021 1.00 68.28 420 ASN D O 1
ATOM 7692 N N . ASN D 2 320 ? -16.730 40.171 157.389 1.00 65.72 421 ASN D N 1
ATOM 7693 C CA . ASN D 2 320 ? -17.439 40.411 158.661 1.00 67.56 421 ASN D CA 1
ATOM 7694 C C . ASN D 2 320 ? -17.249 39.390 159.789 1.00 67.47 421 ASN D C 1
ATOM 7695 O O . ASN D 2 320 ? -17.987 39.405 160.778 1.00 66.20 421 ASN D O 1
ATOM 7700 N N . GLY D 2 321 ? -16.244 38.525 159.655 1.00 66.64 422 GLY D N 1
ATOM 7701 C CA . GLY D 2 321 ? -15.941 37.543 160.688 1.00 65.41 422 GLY D CA 1
ATOM 7702 C C . GLY D 2 321 ? -17.160 36.727 161.067 1.00 65.69 422 GLY D C 1
ATOM 7703 O O . GLY D 2 321 ? -17.852 36.198 160.207 1.00 65.23 422 GLY D O 1
ATOM 7704 N N . LEU D 2 322 ? -17.417 36.645 162.367 1.00 67.50 423 LEU D N 1
ATOM 7705 C CA . LEU D 2 322 ? -18.462 35.774 162.947 1.00 69.12 423 LEU D CA 1
ATOM 7706 C C . LEU D 2 322 ? -19.896 36.107 162.521 1.00 68.97 423 LEU D C 1
ATOM 7707 O O . LEU D 2 322 ? -20.738 35.208 162.421 1.00 65.63 423 LEU D O 1
ATOM 7712 N N . GLU D 2 323 ? -20.142 37.390 162.262 1.00 70.56 424 GLU D N 1
ATOM 7713 C CA . GLU D 2 323 ? -21.433 37.871 161.774 1.00 74.78 424 GLU D CA 1
ATOM 7714 C C . GLU D 2 323 ? -21.883 37.080 160.549 1.00 74.41 424 GLU D C 1
ATOM 7715 O O . GLU D 2 323 ? -22.900 36.384 160.588 1.00 73.52 424 GLU D O 1
ATOM 7721 N N . TYR D 2 324 ? -21.113 37.171 159.468 1.00 73.85 425 TYR D N 1
ATOM 7722 C CA . TYR D 2 324 ? -21.491 36.516 158.215 1.00 73.27 425 TYR D CA 1
ATOM 7723 C C . TYR D 2 324 ? -21.462 34.988 158.339 1.00 73.23 425 TYR D C 1
ATOM 7724 O O . TYR D 2 324 ? -22.208 34.282 157.640 1.00 75.19 425 TYR D O 1
ATOM 7733 N N . ILE D 2 325 ? -20.625 34.476 159.236 1.00 70.16 426 ILE D N 1
ATOM 7734 C CA . ILE D 2 325 ? -20.581 33.038 159.498 1.00 68.97 426 ILE D CA 1
ATOM 7735 C C . ILE D 2 325 ? -21.892 32.591 160.172 1.00 70.42 426 ILE D C 1
ATOM 7736 O O . ILE D 2 325 ? -22.409 31.504 159.868 1.00 69.43 426 ILE D O 1
ATOM 7741 N N . SER D 2 326 ? -22.423 33.435 161.061 1.00 68.97 427 SER D N 1
ATOM 7742 C CA . SER D 2 326 ? -23.706 33.188 161.696 1.00 68.60 427 SER D CA 1
ATOM 7743 C C . SER D 2 326 ? -24.849 33.183 160.660 1.00 70.00 427 SER D C 1
ATOM 7744 O O . SER D 2 326 ? -25.598 32.224 160.558 1.00 69.42 427 SER D O 1
ATOM 7747 N N . ASN D 2 327 ? -24.948 34.249 159.878 1.00 72.73 428 ASN D N 1
ATOM 7748 C CA . ASN D 2 327 ? -25.938 34.365 158.791 1.00 74.38 428 ASN D CA 1
ATOM 7749 C C . ASN D 2 327 ? -26.002 33.105 157.937 1.00 75.96 428 ASN D C 1
ATOM 7750 O O . ASN D 2 327 ? -27.057 32.495 157.826 1.00 81.99 428 ASN D O 1
ATOM 7755 N N . LEU D 2 328 ? -24.874 32.685 157.369 1.00 77.49 429 LEU D N 1
ATOM 7756 C CA . LEU D 2 328 ? -24.853 31.522 156.442 1.00 78.56 429 LEU D CA 1
ATOM 7757 C C . LEU D 2 328 ? -25.146 30.166 157.091 1.00 77.11 429 LEU D C 1
ATOM 7758 O O . LEU D 2 328 ? -25.797 29.294 156.489 1.00 75.54 429 LEU D O 1
ATOM 7763 N N . THR D 2 329 ? -24.626 29.996 158.301 1.00 75.86 430 THR D N 1
ATOM 7764 C CA . THR D 2 329 ? -24.744 28.750 159.036 1.00 74.69 430 THR D CA 1
ATOM 7765 C C . THR D 2 329 ? -26.187 28.588 159.563 1.00 77.34 430 THR D C 1
ATOM 7766 O O . THR D 2 329 ? -26.687 27.465 159.726 1.00 74.78 430 THR D O 1
ATOM 7770 N N . ALA D 2 330 ? -26.846 29.722 159.817 1.00 77.63 431 ALA D N 1
ATOM 7771 C CA . ALA D 2 330 ? -28.255 29.751 160.208 1.00 76.26 431 ALA D CA 1
ATOM 7772 C C . ALA D 2 330 ? -29.170 29.317 159.072 1.00 76.91 431 ALA D C 1
ATOM 7773 O O . ALA D 2 330 ? -30.205 28.714 159.309 1.00 77.86 431 ALA D O 1
ATOM 7775 N N . ARG D 2 331 ? -28.784 29.623 157.838 1.00 76.53 432 ARG D N 1
ATOM 7776 C CA . ARG D 2 331 ? -29.617 29.330 156.673 1.00 77.84 432 ARG D CA 1
ATOM 7777 C C . ARG D 2 331 ? -29.345 27.958 156.033 1.00 78.19 432 ARG D C 1
ATOM 7778 O O . ARG D 2 331 ? -29.842 27.684 154.940 1.00 78.21 432 ARG D O 1
ATOM 7786 N N . GLY D 2 332 ? -28.559 27.112 156.710 1.00 76.93 433 GLY D N 1
ATOM 7787 C CA . GLY D 2 332 ? -28.292 25.730 156.274 1.00 74.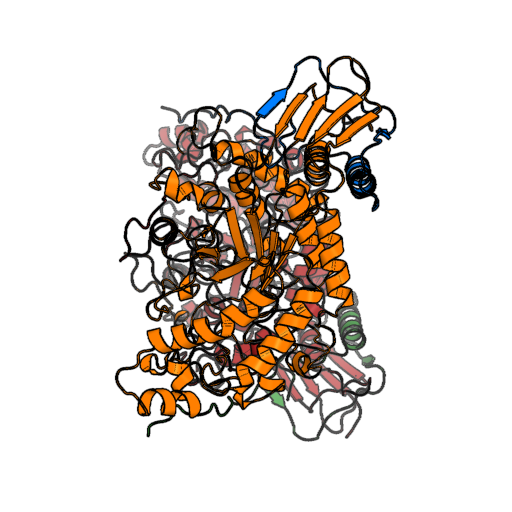22 433 GLY D CA 1
ATOM 7788 C C . GLY D 2 332 ? -27.125 25.531 155.307 1.00 73.01 433 GLY D C 1
ATOM 7789 O O . GLY D 2 332 ? -27.094 24.559 154.529 1.00 71.62 433 GLY D O 1
ATOM 7790 N N . TYR D 2 333 ? -26.147 26.431 155.338 1.00 72.20 434 TYR D N 1
ATOM 7791 C CA . TYR D 2 333 ? -24.987 26.282 154.441 1.00 69.87 434 TYR D CA 1
ATOM 7792 C C . TYR D 2 333 ? -23.810 25.677 155.178 1.00 68.03 434 TYR D C 1
ATOM 7793 O O . TYR D 2 333 ? -23.476 26.094 156.274 1.00 68.56 434 TYR D O 1
ATOM 7802 N N . ASP D 2 334 ? -23.205 24.666 154.578 1.00 67.53 435 ASP D N 1
ATOM 7803 C CA . ASP D 2 334 ? -21.877 24.244 154.999 1.00 68.85 435 ASP D CA 1
ATOM 7804 C C . ASP D 2 334 ? -20.874 25.376 154.716 1.00 66.10 435 ASP D C 1
ATOM 7805 O O . ASP D 2 334 ? -20.848 25.887 153.602 1.00 67.69 435 ASP D O 1
ATOM 7810 N N . VAL D 2 335 ? -20.060 25.746 155.709 1.00 64.94 436 VAL D N 1
ATOM 7811 C CA . VAL D 2 335 ? -19.168 26.917 155.604 1.00 64.73 436 VAL D CA 1
ATOM 7812 C C . VAL D 2 335 ? -17.681 26.623 155.833 1.00 62.41 436 VAL D C 1
ATOM 7813 O O . VAL D 2 335 ? -17.309 25.957 156.806 1.00 63.42 436 VAL D O 1
ATOM 7817 N N . ILE D 2 336 ? -16.844 27.162 154.948 1.00 60.27 437 ILE D N 1
ATOM 7818 C CA . ILE D 2 336 ? -15.384 27.221 155.133 1.00 56.25 437 ILE D CA 1
ATOM 7819 C C . ILE D 2 336 ? -15.053 28.616 155.670 1.00 53.50 437 ILE D C 1
ATOM 7820 O O . ILE D 2 336 ? -15.343 29.616 155.013 1.00 50.97 437 ILE D O 1
ATOM 7825 N N . VAL D 2 337 ? -14.469 28.667 156.869 1.00 51.59 438 VAL D N 1
ATOM 7826 C CA . VAL D 2 337 ? -14.024 29.927 157.483 1.00 51.86 438 VAL D CA 1
ATOM 7827 C C . VAL D 2 337 ? -12.701 30.436 156.845 1.00 51.39 438 VAL D C 1
ATOM 7828 O O . VAL D 2 337 ? -11.722 29.706 156.789 1.00 50.14 438 VAL D O 1
ATOM 7832 N N . SER D 2 338 ? -12.725 31.667 156.337 1.00 50.94 439 SER D N 1
ATOM 7833 C CA . SER D 2 338 ? -11.544 32.357 155.850 1.00 50.54 439 SER D CA 1
ATOM 7834 C C . SER D 2 338 ? -11.670 33.849 156.103 1.00 50.67 439 SER D C 1
ATOM 7835 O O . SER D 2 338 ? -11.243 34.655 155.285 1.00 50.12 439 SER D O 1
ATOM 7838 N N . SER D 2 339 ? -12.275 34.219 157.229 1.00 51.45 440 SER D N 1
ATOM 7839 C CA . SER D 2 339 ? -12.517 35.624 157.559 1.00 52.02 440 SER D CA 1
ATOM 7840 C C . SER D 2 339 ? -11.251 36.499 157.370 1.00 53.15 440 SER D C 1
ATOM 7841 O O . SER D 2 339 ? -10.177 36.190 157.872 1.00 53.58 440 SER D O 1
ATOM 7844 N N . SER D 2 340 ? -11.398 37.593 156.637 1.00 52.84 441 SER D N 1
ATOM 7845 C CA . SER D 2 340 ? -10.286 38.480 156.318 1.00 52.68 441 SER D CA 1
ATOM 7846 C C . SER D 2 340 ? -9.667 39.191 157.509 1.00 51.56 441 SER D C 1
ATOM 7847 O O . SER D 2 340 ? -8.503 39.563 157.471 1.00 50.10 441 SER D O 1
ATOM 7850 N N . ASP D 2 341 ? -10.441 39.383 158.552 1.00 51.27 442 ASP D N 1
ATOM 7851 C CA . ASP D 2 341 ? -9.971 40.082 159.739 1.00 51.13 442 ASP D CA 1
ATOM 7852 C C . ASP D 2 341 ? -9.055 39.196 160.618 1.00 49.32 442 ASP D C 1
ATOM 7853 O O . ASP D 2 341 ? -8.502 39.675 161.594 1.00 48.08 442 ASP D O 1
ATOM 7858 N N . PHE D 2 342 ? -8.934 37.905 160.294 1.00 48.62 443 PHE D N 1
ATOM 7859 C CA . PHE D 2 342 ? -8.099 36.992 161.063 1.00 47.34 443 PHE D CA 1
ATOM 7860 C C . PHE D 2 342 ? -7.124 36.191 160.228 1.00 46.58 443 PHE D C 1
ATOM 7861 O O . PHE D 2 342 ? -6.064 35.852 160.729 1.00 45.65 443 PHE D O 1
ATOM 7869 N N . LEU D 2 343 ? -7.467 35.893 158.973 1.00 46.15 444 LEU D N 1
ATOM 7870 C CA . LEU D 2 343 ? -6.825 34.816 158.228 1.00 45.69 444 LEU D CA 1
ATOM 7871 C C . LEU D 2 343 ? -6.314 35.149 156.821 1.00 46.30 444 LEU D C 1
ATOM 7872 O O . LEU D 2 343 ? -5.696 34.310 156.176 1.00 45.27 444 LEU D O 1
ATOM 7877 N N . TYR D 2 344 ? -6.589 36.349 156.334 1.00 47.80 445 TYR D N 1
ATOM 7878 C CA . TYR D 2 344 ? -6.060 36.783 155.040 1.00 48.21 445 TYR D CA 1
ATOM 7879 C C . TYR D 2 344 ? -4.569 37.095 155.181 1.00 47.71 445 TYR D C 1
ATOM 7880 O O . TYR D 2 344 ? -4.204 38.049 155.849 1.00 47.78 445 TYR D O 1
ATOM 7889 N N . LEU D 2 345 ? -3.714 36.287 154.556 1.00 47.70 446 LEU D N 1
ATOM 7890 C CA . LEU D 2 345 ? -2.253 36.353 154.774 1.00 47.19 446 LEU D CA 1
ATOM 7891 C C . LEU D 2 345 ? -1.568 37.452 153.978 1.00 48.06 446 LEU D C 1
ATOM 7892 O O . LEU D 2 345 ? -0.513 37.929 154.362 1.00 48.24 446 LEU D O 1
ATOM 7897 N N . ASP D 2 346 ? -2.190 37.867 152.884 1.00 48.36 447 ASP D N 1
ATOM 7898 C CA . ASP D 2 346 ? -1.703 38.968 152.093 1.00 49.49 447 ASP D CA 1
ATOM 7899 C C . ASP D 2 346 ? -1.786 40.334 152.766 1.00 49.48 447 ASP D C 1
ATOM 7900 O O . ASP D 2 346 ? -1.106 41.225 152.358 1.00 49.62 447 ASP D O 1
ATOM 7905 N N . CYS D 2 347 ? -2.623 40.515 153.778 1.00 51.24 448 CYS D N 1
ATOM 7906 C CA . CYS D 2 347 ? -2.863 41.879 154.268 1.00 52.87 448 CYS D CA 1
ATOM 7907 C C . CYS D 2 347 ? -1.640 42.527 154.866 1.00 50.93 448 CYS D C 1
ATOM 7908 O O . CYS D 2 347 ? -0.768 41.842 155.392 1.00 50.36 448 CYS D O 1
ATOM 7911 N N . GLY D 2 348 ? -1.622 43.858 154.809 1.00 50.38 449 GLY D N 1
ATOM 7912 C CA . GLY D 2 348 ? -0.651 44.666 155.528 1.00 50.03 449 GLY D CA 1
ATOM 7913 C C . GLY D 2 348 ? 0.552 45.074 154.714 1.00 49.07 449 GLY D C 1
ATOM 7914 O O . GLY D 2 348 ? 1.524 45.543 155.276 1.00 50.46 449 GLY D O 1
ATOM 7915 N N . HIS D 2 349 ? 0.490 44.930 153.397 1.00 49.40 450 HIS D N 1
ATOM 7916 C CA . HIS D 2 349 ? 1.592 45.382 152.514 1.00 49.11 450 HIS D CA 1
ATOM 7917 C C . HIS D 2 349 ? 1.195 46.558 151.653 1.00 46.31 450 HIS D C 1
ATOM 7918 O O . HIS D 2 349 ? 1.638 46.674 150.503 1.00 45.10 450 HIS D O 1
ATOM 7925 N N . GLY D 2 350 ? 0.364 47.433 152.201 1.00 44.87 451 GLY D N 1
ATOM 7926 C CA . GLY D 2 350 ? -0.088 48.609 151.478 1.00 44.82 451 GLY D CA 1
ATOM 7927 C C . GLY D 2 350 ? -0.838 48.245 150.211 1.00 44.98 451 GLY D C 1
ATOM 7928 O O . GLY D 2 350 ? -1.202 47.092 149.991 1.00 44.16 451 GLY D O 1
ATOM 7929 N N . GLY D 2 351 ? -1.078 49.239 149.370 1.00 45.59 452 GLY D N 1
ATOM 7930 C CA . GLY D 2 351 ? -1.798 49.010 148.136 1.00 45.48 452 GLY D CA 1
ATOM 7931 C C . GLY D 2 351 ? -0.783 48.700 147.078 1.00 45.33 452 GLY D C 1
ATOM 7932 O O . GLY D 2 351 ? 0.363 49.099 147.192 1.00 45.26 452 GLY D O 1
ATOM 7933 N N . PHE D 2 352 ? -1.204 47.982 146.046 1.00 45.45 453 PHE D N 1
ATOM 7934 C CA . PHE D 2 352 ? -0.361 47.714 144.890 1.00 44.66 453 PHE D CA 1
ATOM 7935 C C . PHE D 2 352 ? -0.721 48.603 143.697 1.00 44.96 453 PHE D C 1
ATOM 7936 O O . PHE D 2 352 ? 0.020 48.669 142.722 1.00 44.07 453 PHE D O 1
ATOM 7944 N N . VAL D 2 353 ? -1.861 49.289 143.787 1.00 46.41 454 VAL D N 1
ATOM 7945 C CA . VAL D 2 353 ? -2.335 50.177 142.703 1.00 46.56 454 VAL D CA 1
ATOM 7946 C C . VAL D 2 353 ? -1.393 51.369 142.593 1.00 46.29 454 VAL D C 1
ATOM 7947 O O . VAL D 2 353 ? -0.974 51.921 143.598 1.00 43.71 454 VAL D O 1
ATOM 7951 N N . THR D 2 354 ? -1.065 51.738 141.354 1.00 47.88 455 THR D N 1
ATOM 7952 C CA . THR D 2 354 ? -0.047 52.741 141.062 1.00 49.17 455 THR D CA 1
ATOM 7953 C C . THR D 2 354 ? -0.650 54.110 140.798 1.00 50.28 455 THR D C 1
ATOM 7954 O O . THR D 2 354 ? -1.868 54.280 140.860 1.00 51.48 455 THR D O 1
ATOM 7958 N N . ASN D 2 355 ? 0.211 55.083 140.526 1.00 49.69 456 ASN D N 1
ATOM 7959 C CA . ASN D 2 355 ? -0.177 56.487 140.451 1.00 52.55 456 ASN D CA 1
ATOM 7960 C C . ASN D 2 355 ? -1.158 56.880 141.547 1.00 53.33 456 ASN D C 1
ATOM 7961 O O . ASN D 2 355 ? -2.180 57.488 141.265 1.00 55.14 456 ASN D O 1
ATOM 7966 N N . ASP D 2 356 ? -0.810 56.542 142.789 1.00 52.95 457 ASP D N 1
ATOM 7967 C CA . ASP D 2 356 ? -1.699 56.636 143.947 1.00 53.58 457 ASP D CA 1
ATOM 7968 C C . ASP D 2 356 ? -1.283 57.786 144.876 1.00 53.91 457 ASP D C 1
ATOM 7969 O O . ASP D 2 356 ? -0.322 57.671 145.628 1.00 56.33 457 ASP D O 1
ATOM 7974 N N . PRO D 2 357 ? -2.027 58.903 144.857 1.00 53.07 458 PRO D N 1
ATOM 7975 C CA . PRO D 2 357 ? -1.627 60.097 145.604 1.00 51.21 458 PRO D CA 1
ATOM 7976 C C . PRO D 2 357 ? -1.949 60.033 147.096 1.00 49.44 458 PRO D C 1
ATOM 7977 O O . PRO D 2 357 ? -1.561 60.919 147.841 1.00 47.36 458 PRO D O 1
ATOM 7981 N N . ARG D 2 358 ? -2.643 58.995 147.530 1.00 48.69 459 ARG D N 1
ATOM 7982 C CA . ARG D 2 358 ? -2.919 58.835 148.958 1.00 50.10 459 ARG D CA 1
ATOM 7983 C C . ARG D 2 358 ? -1.643 58.683 149.822 1.00 49.45 459 ARG D C 1
ATOM 7984 O O . ARG D 2 358 ? -1.696 58.931 151.026 1.00 49.86 459 ARG D O 1
ATOM 7992 N N . TYR D 2 359 ? -0.526 58.265 149.212 1.00 47.25 460 TYR D N 1
ATOM 7993 C CA . TYR D 2 359 ? 0.753 58.165 149.917 1.00 46.14 460 TYR D CA 1
ATOM 7994 C C . TYR D 2 359 ? 1.474 59.516 150.057 1.00 47.57 460 TYR D C 1
ATOM 7995 O O . TYR D 2 359 ? 2.334 59.704 150.927 1.00 47.82 460 TYR D O 1
ATOM 8004 N N . ASN D 2 360 ? 1.107 60.472 149.218 1.00 50.13 461 ASN D N 1
ATOM 8005 C CA . ASN D 2 360 ? 1.817 61.734 149.105 1.00 51.23 461 ASN D CA 1
ATOM 8006 C C . ASN D 2 360 ? 1.415 62.749 150.160 1.00 52.72 461 ASN D C 1
ATOM 8007 O O . ASN D 2 360 ? 0.958 63.836 149.827 1.00 57.30 461 ASN D O 1
ATOM 8012 N N . VAL D 2 361 ? 1.620 62.419 151.432 1.00 52.27 462 VAL D N 1
ATOM 8013 C CA . VAL D 2 361 ? 1.263 63.305 152.535 1.00 52.70 462 VAL D CA 1
ATOM 8014 C C . VAL D 2 361 ? 2.478 63.521 153.425 1.00 52.90 462 VAL D C 1
ATOM 8015 O O . VAL D 2 361 ? 2.884 62.626 154.131 1.00 53.21 462 VAL D O 1
ATOM 8019 N N . MET D 2 362 ? 3.075 64.703 153.406 1.00 54.37 463 MET D N 1
ATOM 8020 C CA . MET D 2 362 ? 4.349 64.888 154.115 1.00 54.27 463 MET D CA 1
ATOM 8021 C C . MET D 2 362 ? 4.238 65.165 155.603 1.00 52.93 463 MET D C 1
ATOM 8022 O O . MET D 2 362 ? 5.231 65.405 156.262 1.00 52.19 463 MET D O 1
ATOM 8027 N N . ALA D 2 363 ? 3.038 65.070 156.144 1.00 53.21 464 ALA D N 1
ATOM 8028 C CA . ALA D 2 363 ? 2.824 65.305 157.572 1.00 53.82 464 ALA D CA 1
ATOM 8029 C C . ALA D 2 363 ? 1.555 64.615 158.033 1.00 54.12 464 ALA D C 1
ATOM 8030 O O . ALA D 2 363 ? 0.643 64.423 157.255 1.00 53.26 464 ALA D O 1
ATOM 8032 N N . ASN D 2 364 ? 1.503 64.246 159.305 1.00 56.19 465 ASN D N 1
ATOM 8033 C CA . ASN D 2 364 ? 0.305 63.600 159.843 1.00 58.46 465 ASN D CA 1
ATOM 8034 C C . ASN D 2 364 ? -0.877 64.583 159.782 1.00 61.57 465 ASN D C 1
ATOM 8035 O O . ASN D 2 364 ? -0.840 65.622 160.423 1.00 61.17 465 ASN D O 1
ATOM 8040 N N . PRO D 2 365 ? -1.912 64.259 158.985 1.00 65.43 466 PRO D N 1
ATOM 8041 C CA . PRO D 2 365 ? -3.059 65.162 158.914 1.00 67.42 466 PRO D CA 1
ATOM 8042 C C . PRO D 2 365 ? -3.881 65.171 160.220 1.00 69.67 466 PRO D C 1
ATOM 8043 O O . PRO D 2 365 ? -4.541 66.160 160.519 1.00 71.19 466 PRO D O 1
ATOM 8047 N N . ASP D 2 366 ? -3.824 64.097 160.999 1.00 69.63 467 ASP D N 1
ATOM 8048 C CA . ASP D 2 366 ? -4.513 64.060 162.296 1.00 71.28 467 ASP D CA 1
ATOM 8049 C C . ASP D 2 366 ? -3.883 63.079 163.302 1.00 71.05 467 ASP D C 1
ATOM 8050 O O . ASP D 2 366 ? -4.074 61.853 163.222 1.00 65.52 467 ASP D O 1
ATOM 8055 N N . ALA D 2 367 ? -3.161 63.642 164.265 1.00 72.16 468 ALA D N 1
ATOM 8056 C CA . ALA D 2 367 ? -2.409 62.850 165.236 1.00 73.89 468 ALA D CA 1
ATOM 8057 C C . ALA D 2 367 ? -3.292 62.057 166.204 1.00 74.96 468 ALA D C 1
ATOM 8058 O O . ALA D 2 367 ? -2.842 61.093 166.808 1.00 75.94 468 ALA D O 1
ATOM 8060 N N . ASN D 2 368 ? -4.552 62.442 166.350 1.00 77.20 469 ASN D N 1
ATOM 8061 C CA . ASN D 2 368 ? -5.436 61.760 167.294 1.00 76.85 469 ASN D CA 1
ATOM 8062 C C . ASN D 2 368 ? -6.133 60.544 166.728 1.00 77.57 469 ASN D C 1
ATOM 8063 O O . ASN D 2 368 ? -6.505 59.646 167.483 1.00 79.59 469 ASN D O 1
ATOM 8068 N N . THR D 2 369 ? -6.342 60.510 165.420 1.00 75.93 470 THR D N 1
ATOM 8069 C CA . THR D 2 369 ? -6.924 59.325 164.798 1.00 78.49 470 THR D CA 1
ATOM 8070 C C . THR D 2 369 ? -5.940 58.653 163.837 1.00 73.96 470 THR D C 1
ATOM 8071 O O . THR D 2 369 ? -5.240 59.318 163.075 1.00 74.00 470 THR D O 1
ATOM 8075 N N . PRO D 2 370 ? -5.870 57.321 163.895 1.00 70.00 471 PRO D N 1
ATOM 8076 C CA . PRO D 2 370 ? -5.167 56.591 162.864 1.00 66.96 471 PRO D CA 1
ATOM 8077 C C . PRO D 2 370 ? -5.750 56.875 161.473 1.00 64.63 471 PRO D C 1
ATOM 8078 O O . PRO D 2 370 ? -6.965 56.753 161.257 1.00 62.90 471 PRO D O 1
ATOM 8082 N N . ASN D 2 371 ? -4.869 57.253 160.553 1.00 60.35 472 ASN D N 1
ATOM 8083 C CA . ASN D 2 371 ? -5.240 57.627 159.200 1.00 57.25 472 ASN D CA 1
ATOM 8084 C C . ASN D 2 371 ? -4.263 56.973 158.216 1.00 56.15 472 ASN D C 1
ATOM 8085 O O . ASN D 2 371 ? -3.343 56.262 158.617 1.00 56.31 472 ASN D O 1
ATOM 8090 N N . PHE D 2 372 ? -4.460 57.226 156.930 1.00 54.78 473 PHE D N 1
ATOM 8091 C CA . PHE D 2 372 ? -3.853 56.420 155.859 1.00 53.23 473 PHE D CA 1
ATOM 8092 C C . PHE D 2 372 ? -2.351 56.069 156.027 1.00 52.21 473 PHE D C 1
ATOM 8093 O O . PHE D 2 372 ? -1.987 54.888 156.089 1.00 52.02 473 PHE D O 1
ATOM 8101 N N . ASN D 2 373 ? -1.498 57.089 156.068 1.00 51.17 474 ASN D N 1
ATOM 8102 C CA . ASN D 2 373 ? -0.058 56.892 156.230 1.00 50.21 474 ASN D CA 1
ATOM 8103 C C . ASN D 2 373 ? 0.449 56.952 157.675 1.00 50.45 474 ASN D C 1
ATOM 8104 O O . ASN D 2 373 ? 1.661 56.848 157.890 1.00 49.30 474 ASN D O 1
ATOM 8109 N N . TYR D 2 374 ? -0.462 57.134 158.645 1.00 49.27 475 TYR D N 1
ATOM 8110 C CA . TYR D 2 374 ? -0.102 57.298 160.057 1.00 49.38 475 TYR D CA 1
ATOM 8111 C C . TYR D 2 374 ? -1.076 56.528 160.939 1.00 51.48 475 TYR D C 1
ATOM 8112 O O . TYR D 2 374 ? -2.104 57.051 161.356 1.00 52.84 475 TYR D O 1
ATOM 8121 N N . GLY D 2 375 ? -0.774 55.257 161.186 1.00 52.00 476 GLY D N 1
ATOM 8122 C CA . GLY D 2 375 ? -1.610 54.424 162.011 1.00 50.80 476 GLY D CA 1
ATOM 8123 C C . GLY D 2 375 ? -2.597 53.560 161.224 1.00 52.66 476 GLY D C 1
ATOM 8124 O O . GLY D 2 375 ? -3.045 52.539 161.729 1.00 51.29 476 GLY D O 1
ATOM 8125 N N . GLY D 2 376 ? -2.924 53.953 159.992 1.00 53.82 477 GLY D N 1
ATOM 8126 C CA . GLY D 2 376 ? -4.032 53.330 159.240 1.00 53.34 477 GLY D CA 1
ATOM 8127 C C . GLY D 2 376 ? -3.562 52.278 158.262 1.00 52.45 477 GLY D C 1
ATOM 8128 O O . GLY D 2 376 ? -2.449 51.783 158.381 1.00 53.77 477 GLY D O 1
ATOM 8129 N N . ASN D 2 377 ? -4.391 51.957 157.276 1.00 50.30 478 ASN D N 1
ATOM 8130 C CA . ASN D 2 377 ? -4.140 50.783 156.465 1.00 50.89 478 ASN D CA 1
ATOM 8131 C C . ASN D 2 377 ? -2.943 50.844 155.449 1.00 49.21 478 ASN D C 1
ATOM 8132 O O . ASN D 2 377 ? -2.429 49.813 155.036 1.00 48.18 478 ASN D O 1
ATOM 8137 N N . GLY D 2 378 ? -2.518 52.048 155.076 1.00 48.18 479 GLY D N 1
ATOM 8138 C CA . GLY D 2 378 ? -1.496 52.232 154.025 1.00 47.76 479 GLY D CA 1
ATOM 8139 C C . GLY D 2 378 ? -1.881 51.677 152.656 1.00 47.66 479 GLY D C 1
ATOM 8140 O O . GLY D 2 378 ? -1.001 51.395 151.805 1.00 45.54 479 GLY D O 1
ATOM 8141 N N . GLY D 2 379 ? -3.197 51.507 152.447 1.00 47.06 480 GLY D N 1
ATOM 8142 C CA . GLY D 2 379 ? -3.728 51.102 151.155 1.00 46.32 480 GLY D CA 1
ATOM 8143 C C . GLY D 2 379 ? -3.986 49.623 151.041 1.00 46.27 480 GLY D C 1
ATOM 8144 O O . GLY D 2 379 ? -4.295 49.150 149.961 1.00 45.75 480 GLY D O 1
ATOM 8145 N N . SER D 2 380 ? -3.827 48.891 152.144 1.00 46.64 481 SER D N 1
ATOM 8146 C CA . SER D 2 380 ? -4.348 47.516 152.264 1.00 46.67 481 SER D CA 1
ATOM 8147 C C . SER D 2 380 ? -5.690 47.534 152.930 1.00 47.00 481 SER D C 1
ATOM 8148 O O . SER D 2 380 ? -5.810 47.818 154.107 1.00 47.12 481 SER D O 1
ATOM 8151 N N . TRP D 2 381 ? -6.720 47.245 152.165 1.00 49.51 482 TRP D N 1
ATOM 8152 C CA . TRP D 2 381 ? -8.096 47.290 152.690 1.00 51.49 482 TRP D CA 1
ATOM 8153 C C . TRP D 2 381 ? -8.298 46.402 153.926 1.00 51.21 482 TRP D C 1
ATOM 8154 O O . TRP D 2 381 ? -9.006 46.778 154.844 1.00 52.28 482 TRP D O 1
ATOM 8165 N N . CYS D 2 382 ? -7.656 45.236 153.945 1.00 51.22 483 CYS D N 1
ATOM 8166 C CA . CYS D 2 382 ? -7.794 44.294 155.056 1.00 51.79 483 CYS D CA 1
ATOM 8167 C C . CYS D 2 382 ? -6.683 44.442 156.118 1.00 51.35 483 CYS D C 1
ATOM 8168 O O . CYS D 2 382 ? -6.515 43.562 156.968 1.00 49.83 483 CYS D O 1
ATOM 8171 N N . ALA D 2 383 ? -5.956 45.565 156.111 1.00 49.89 484 ALA D N 1
ATOM 8172 C CA . ALA D 2 383 ? -4.903 45.796 157.101 1.00 50.10 484 ALA D CA 1
ATOM 8173 C C . ALA D 2 383 ? -5.446 45.808 158.539 1.00 51.48 484 ALA D C 1
ATOM 8174 O O . ALA D 2 383 ? -6.633 46.074 158.753 1.00 53.96 484 ALA D O 1
ATOM 8176 N N . PRO D 2 384 ? -4.576 45.533 159.539 1.00 49.91 485 PRO D N 1
ATOM 8177 C CA . PRO D 2 384 ? -3.139 45.209 159.439 1.00 47.18 485 PRO D CA 1
ATOM 8178 C C . PRO D 2 384 ? -2.821 43.771 159.044 1.00 46.83 485 PRO D C 1
ATOM 8179 O O . PRO D 2 384 ? -3.719 42.899 158.985 1.00 47.75 485 PRO D O 1
ATOM 8183 N N . TYR D 2 385 ? -1.531 43.549 158.829 1.00 44.45 486 TYR D N 1
ATOM 8184 C CA . TYR D 2 385 ? -0.907 42.259 158.789 1.00 43.13 486 TYR D CA 1
ATOM 8185 C C . TYR D 2 385 ? -1.385 41.398 159.916 1.00 43.91 486 TYR D C 1
ATOM 8186 O O . TYR D 2 385 ? -1.392 41.816 161.062 1.00 45.19 486 TYR D O 1
ATOM 8195 N N . LYS D 2 386 ? -1.779 40.174 159.593 1.00 44.22 487 LYS D N 1
ATOM 8196 C CA . LYS D 2 386 ? -2.280 39.264 160.609 1.00 43.86 487 LYS D CA 1
ATOM 8197 C C . LYS D 2 386 ? -1.099 38.462 161.149 1.00 42.47 487 LYS D C 1
ATOM 8198 O O . LYS D 2 386 ? -0.519 37.685 160.433 1.00 41.91 487 LYS D O 1
ATOM 8204 N N . THR D 2 387 ? -0.735 38.679 162.399 1.00 42.11 488 THR D N 1
ATOM 8205 C CA . THR D 2 387 ? 0.344 37.953 163.012 1.00 41.89 488 THR D CA 1
ATOM 8206 C C . THR D 2 387 ? -0.145 36.580 163.329 1.00 42.67 488 THR D C 1
ATOM 8207 O O . THR D 2 387 ? -1.360 36.329 163.350 1.00 44.76 488 THR D O 1
ATOM 8211 N N . TRP D 2 388 ? 0.787 35.673 163.603 1.00 42.07 489 TRP D N 1
ATOM 8212 C CA . TRP D 2 388 ? 0.425 34.296 163.947 1.00 41.03 489 TRP D CA 1
ATOM 8213 C C . TRP D 2 388 ? -0.494 34.259 165.159 1.00 42.58 489 TRP D C 1
ATOM 8214 O O . TRP D 2 388 ? -1.268 33.347 165.293 1.00 43.50 489 TRP D O 1
ATOM 8225 N N . GLN D 2 389 ? -0.419 35.259 166.032 1.00 43.91 490 GLN D N 1
ATOM 8226 C CA . GLN D 2 389 ? -1.272 35.268 167.215 1.00 45.11 490 GLN D CA 1
ATOM 8227 C C . GLN D 2 389 ? -2.728 35.548 166.841 1.00 46.39 490 GLN D C 1
ATOM 8228 O O . GLN D 2 389 ? -3.627 34.802 167.219 1.00 47.65 490 GLN D O 1
ATOM 8234 N N . ARG D 2 390 ? -2.928 36.626 166.086 1.00 47.06 491 ARG D N 1
ATOM 8235 C CA . ARG D 2 390 ? -4.212 36.969 165.484 1.00 46.94 491 ARG D CA 1
ATOM 8236 C C . ARG D 2 390 ? -4.920 35.743 164.915 1.00 46.85 491 ARG D C 1
ATOM 8237 O O . ARG D 2 390 ? -6.115 35.511 165.173 1.00 47.28 491 ARG D O 1
ATOM 8245 N N . ILE D 2 391 ? -4.174 34.982 164.133 1.00 44.75 492 ILE D N 1
ATOM 8246 C CA . ILE D 2 391 ? -4.677 33.786 163.490 1.00 45.12 492 ILE D CA 1
ATOM 8247 C C . ILE D 2 391 ? -5.052 32.740 164.537 1.00 46.32 492 ILE D C 1
ATOM 8248 O O . ILE D 2 391 ? -6.144 32.193 164.496 1.00 46.47 492 ILE D O 1
ATOM 8253 N N . TYR D 2 392 ? -4.141 32.474 165.467 1.00 46.55 493 TYR D N 1
ATOM 8254 C CA . TYR D 2 392 ? -4.320 31.436 166.460 1.00 46.34 493 TYR D CA 1
ATOM 8255 C C . TYR D 2 392 ? -5.475 31.751 167.442 1.00 48.00 493 TYR D C 1
ATOM 8256 O O . TYR D 2 392 ? -6.189 30.860 167.884 1.00 46.57 493 TYR D O 1
ATOM 8265 N N . ASP D 2 393 ? -5.671 33.028 167.742 1.00 50.41 494 ASP D N 1
ATOM 8266 C CA . ASP D 2 393 ? -6.728 33.460 168.650 1.00 50.80 494 ASP D CA 1
ATOM 8267 C C . ASP D 2 393 ? -8.135 33.386 168.071 1.00 51.95 494 ASP D C 1
ATOM 8268 O O . ASP D 2 393 ? -9.091 33.518 168.816 1.00 55.30 494 ASP D O 1
ATOM 8273 N N . TYR D 2 394 ? -8.293 33.197 166.770 1.00 52.28 495 TYR D N 1
ATOM 8274 C CA . TYR D 2 394 ? -9.622 33.282 166.165 1.00 54.13 495 TYR D CA 1
ATOM 8275 C C . TYR D 2 394 ? -10.563 32.161 166.620 1.00 56.12 495 TYR D C 1
ATOM 8276 O O . TYR D 2 394 ? -10.408 31.021 166.214 1.00 55.83 495 TYR D O 1
ATOM 8285 N N . ASP D 2 395 ? -11.545 32.503 167.450 1.00 58.07 496 ASP D N 1
ATOM 8286 C CA . ASP D 2 395 ? -12.566 31.543 167.855 1.00 60.13 496 ASP D CA 1
ATOM 8287 C C . ASP D 2 395 ? -13.729 31.649 166.875 1.00 61.14 496 ASP D C 1
ATOM 8288 O O . ASP D 2 395 ? -14.629 32.470 167.045 1.00 62.31 496 ASP D O 1
ATOM 8293 N N . PHE D 2 396 ? -13.696 30.851 165.823 1.00 61.00 497 PHE D N 1
ATOM 8294 C CA . PHE D 2 396 ? -14.662 31.045 164.730 1.00 62.24 497 PHE D CA 1
ATOM 8295 C C . PHE D 2 396 ? -16.027 30.338 164.931 1.00 62.49 497 PHE D C 1
ATOM 8296 O O . PHE D 2 396 ? -16.880 30.377 164.029 1.00 60.46 497 PHE D O 1
ATOM 8304 N N . THR D 2 397 ? -16.218 29.684 166.078 1.00 62.44 498 THR D N 1
ATOM 8305 C CA . THR D 2 397 ? -17.552 29.216 166.473 1.00 64.87 498 THR D CA 1
ATOM 8306 C C . THR D 2 397 ? -18.040 29.930 167.726 1.00 68.22 498 THR D C 1
ATOM 8307 O O . THR D 2 397 ? -18.740 29.358 168.539 1.00 73.34 498 THR D O 1
ATOM 8311 N N . LEU D 2 398 ? -17.678 31.195 167.884 1.00 70.04 499 LEU D N 1
ATOM 8312 C CA . LEU D 2 398 ? -18.055 31.921 169.062 1.00 70.54 499 LEU D CA 1
ATOM 8313 C C . LEU D 2 398 ? -19.501 32.399 168.887 1.00 73.70 499 LEU D C 1
ATOM 8314 O O . LEU D 2 398 ? -19.891 32.865 167.810 1.00 71.84 499 LEU D O 1
ATOM 8319 N N . ASN D 2 399 ? -20.298 32.249 169.942 1.00 78.06 500 ASN D N 1
ATOM 8320 C CA . ASN D 2 399 ? -21.699 32.708 169.967 1.00 80.06 500 ASN D CA 1
ATOM 8321 C C . ASN D 2 399 ? -22.575 32.028 168.910 1.00 77.77 500 ASN D C 1
ATOM 8322 O O . ASN D 2 399 ? -23.580 32.577 168.489 1.00 77.42 500 ASN D O 1
ATOM 8327 N N . LEU D 2 400 ? -22.176 30.837 168.480 1.00 78.04 501 LEU D N 1
ATOM 8328 C CA . LEU D 2 400 ? -22.994 30.005 167.588 1.00 80.43 501 LEU D CA 1
ATOM 8329 C C . LEU D 2 400 ? -23.709 28.876 168.366 1.00 79.44 501 LEU D C 1
ATOM 8330 O O . LEU D 2 400 ? -23.314 28.542 169.478 1.00 79.77 501 LEU D O 1
ATOM 8335 N N . THR D 2 401 ? -24.769 28.319 167.786 1.00 78.99 502 THR D N 1
ATOM 8336 C CA . THR D 2 401 ? -25.440 27.144 168.350 1.00 78.53 502 THR D CA 1
ATOM 8337 C C . THR D 2 401 ? -24.714 25.879 167.894 1.00 78.91 502 THR D C 1
ATOM 8338 O O . THR D 2 401 ? -23.822 25.950 167.056 1.00 78.84 502 THR D O 1
ATOM 8342 N N . GLU D 2 402 ? -25.092 24.725 168.440 1.00 81.90 503 GLU D N 1
ATOM 8343 C CA . GLU D 2 402 ? -24.462 23.451 168.051 1.00 84.15 503 GLU D CA 1
ATOM 8344 C C . GLU D 2 402 ? -24.787 23.110 166.614 1.00 83.79 503 GLU D C 1
ATOM 8345 O O . GLU D 2 402 ? -23.918 22.664 165.856 1.00 81.01 503 GLU D O 1
ATOM 8351 N N . THR D 2 403 ? -26.046 23.334 166.249 1.00 86.02 504 THR D N 1
ATOM 8352 C CA . THR D 2 403 ? -26.522 23.083 164.882 1.00 85.99 504 THR D CA 1
ATOM 8353 C C . THR D 2 403 ? -25.794 23.977 163.888 1.00 79.00 504 THR D C 1
ATOM 8354 O O . THR D 2 403 ? -25.489 23.558 162.766 1.00 78.29 504 THR D O 1
ATOM 8358 N N . GLN D 2 404 ? -25.500 25.197 164.316 1.00 75.59 505 GLN D N 1
ATOM 8359 C CA . GLN D 2 404 ? -24.654 26.092 163.535 1.00 75.66 505 GLN D CA 1
ATOM 8360 C C . GLN D 2 404 ? -23.180 25.614 163.458 1.00 73.11 505 GLN D C 1
ATOM 8361 O O . GLN D 2 404 ? -22.634 25.440 162.383 1.00 68.63 505 GLN D O 1
ATOM 8367 N N . ALA D 2 405 ? -22.572 25.390 164.619 1.00 72.71 506 ALA D N 1
ATOM 8368 C CA . ALA D 2 405 ? -21.169 24.987 164.722 1.00 71.67 506 ALA D CA 1
ATOM 8369 C C . ALA D 2 405 ? -20.806 23.765 163.870 1.00 71.18 506 ALA D C 1
ATOM 8370 O O . ALA D 2 405 ? -19.707 23.702 163.295 1.00 73.21 506 ALA D O 1
ATOM 8372 N N . LYS D 2 406 ? -21.719 22.810 163.774 1.00 71.43 507 LYS D N 1
ATOM 8373 C CA . LYS D 2 406 ? -21.486 21.594 162.998 1.00 74.84 507 LYS D CA 1
ATOM 8374 C C . LYS D 2 406 ? -21.598 21.823 161.479 1.00 72.25 507 LYS D C 1
ATOM 8375 O O . LYS D 2 406 ? -21.267 20.932 160.690 1.00 69.79 507 LYS D O 1
ATOM 8381 N N . HIS D 2 407 ? -22.078 23.000 161.074 1.00 70.07 508 HIS D N 1
ATOM 8382 C CA . HIS D 2 407 ? -22.017 23.419 159.666 1.00 69.79 508 HIS D CA 1
ATOM 8383 C C . HIS D 2 407 ? -20.619 23.950 159.271 1.00 67.53 508 HIS D C 1
ATOM 8384 O O . HIS D 2 407 ? -20.330 24.054 158.082 1.00 64.78 508 HIS D O 1
ATOM 8391 N N . ILE D 2 408 ? -19.783 24.310 160.251 1.00 65.43 509 ILE D N 1
ATOM 8392 C CA . ILE D 2 408 ? -18.365 24.669 159.968 1.00 64.63 509 ILE D CA 1
ATOM 8393 C C . ILE D 2 408 ? -17.561 23.413 159.631 1.00 62.83 509 ILE D C 1
ATOM 8394 O O . ILE D 2 408 ? -17.447 22.500 160.455 1.00 65.69 509 ILE D O 1
ATOM 8399 N N . ILE D 2 409 ? -17.013 23.361 158.424 1.00 60.71 510 ILE D N 1
ATOM 8400 C CA . ILE D 2 409 ? -16.274 22.172 157.976 1.00 59.58 510 ILE D CA 1
ATOM 8401 C C . ILE D 2 409 ? -14.763 22.359 158.109 1.00 58.23 510 ILE D C 1
ATOM 8402 O O . ILE D 2 409 ? -13.987 21.428 157.889 1.00 57.87 510 ILE D O 1
ATOM 8407 N N . GLY D 2 410 ? -14.358 23.560 158.496 1.00 57.40 511 GLY D N 1
ATOM 8408 C CA . GLY D 2 410 ? -12.936 23.882 158.656 1.00 55.90 511 GLY D CA 1
ATOM 8409 C C . GLY D 2 410 ? -12.611 25.300 158.270 1.00 54.12 511 GLY D C 1
ATOM 8410 O O . GLY D 2 410 ? -13.431 26.210 158.425 1.00 53.08 511 GLY D O 1
ATOM 8411 N N . ALA D 2 411 ? -11.399 25.496 157.744 1.00 55.62 512 ALA D N 1
ATOM 8412 C CA . ALA D 2 411 ? -10.915 26.853 157.475 1.00 52.03 512 ALA D CA 1
ATOM 8413 C C . ALA D 2 411 ? -9.916 26.849 156.359 1.00 52.31 512 ALA D C 1
ATOM 8414 O O . ALA D 2 411 ? -9.325 25.816 156.039 1.00 53.84 512 ALA D O 1
ATOM 8416 N N . THR D 2 412 ? -9.749 28.013 155.752 1.00 51.13 513 THR D N 1
ATOM 8417 C CA . THR D 2 412 ? -8.767 28.210 154.717 1.00 51.38 513 THR D CA 1
ATOM 8418 C C . THR D 2 412 ? -8.162 29.567 154.929 1.00 50.86 513 THR D C 1
ATOM 8419 O O . THR D 2 412 ? -8.897 30.534 155.158 1.00 51.98 513 THR D O 1
ATOM 8423 N N . ALA D 2 413 ? -6.832 29.622 154.888 1.00 47.76 514 ALA D N 1
ATOM 8424 C CA . ALA D 2 413 ? -6.105 30.898 154.951 1.00 48.06 514 ALA D CA 1
ATOM 8425 C C . ALA D 2 413 ? -5.660 31.255 153.554 1.00 45.45 514 ALA D C 1
ATOM 8426 O O . ALA D 2 413 ? -4.799 30.606 153.030 1.00 43.51 514 ALA D O 1
ATOM 8428 N N . PRO D 2 414 ? -6.262 32.275 152.947 1.00 46.19 515 PRO D N 1
ATOM 8429 C CA . PRO D 2 414 ? -5.861 32.622 151.601 1.00 45.98 515 PRO D CA 1
ATOM 8430 C C . PRO D 2 414 ? -4.666 33.557 151.577 1.00 44.91 515 PRO D C 1
ATOM 8431 O O . PRO D 2 414 ? -4.587 34.460 152.392 1.00 43.62 515 PRO D O 1
ATOM 8435 N N . LEU D 2 415 ? -3.758 33.311 150.630 1.00 44.87 516 LEU D N 1
ATOM 8436 C CA . LEU D 2 415 ? -2.699 34.228 150.310 1.00 44.99 516 LEU D CA 1
ATOM 8437 C C . LEU D 2 415 ? -2.956 34.788 148.905 1.00 45.03 516 LEU D C 1
ATOM 8438 O O . LEU D 2 415 ? -2.669 34.166 147.890 1.00 43.83 516 LEU D O 1
ATOM 8443 N N . TRP D 2 416 ? -3.501 35.990 148.850 1.00 45.41 517 TRP D N 1
ATOM 8444 C CA . TRP D 2 416 ? -3.766 36.618 147.567 1.00 44.96 517 TRP D CA 1
ATOM 8445 C C . TRP D 2 416 ? -2.445 37.085 147.035 1.00 45.89 517 TRP D C 1
ATOM 8446 O O . TRP D 2 416 ? -1.584 37.488 147.826 1.00 45.78 517 TRP D O 1
ATOM 8457 N N . GLY D 2 417 ? -2.285 37.041 145.707 1.00 45.32 518 GLY D N 1
ATOM 8458 C CA . GLY D 2 417 ? -1.004 37.080 145.082 1.00 44.11 518 GLY D CA 1
ATOM 8459 C C . GLY D 2 417 ? -0.658 38.362 144.349 1.00 45.10 518 GLY D C 1
ATOM 8460 O O . GLY D 2 417 ? 0.135 38.368 143.401 1.00 44.40 518 GLY D O 1
ATOM 8461 N N . GLU D 2 418 ? -1.215 39.471 144.786 1.00 45.92 519 GLU D N 1
ATOM 8462 C CA . GLU D 2 418 ? -0.893 40.709 144.136 1.00 46.98 519 GLU D CA 1
ATOM 8463 C C . GLU D 2 418 ? 0.592 41.039 144.296 1.00 47.04 519 GLU D C 1
ATOM 8464 O O . GLU D 2 418 ? 1.232 41.468 143.335 1.00 44.79 519 GLU D O 1
ATOM 8470 N N . GLN D 2 419 ? 1.085 40.865 145.527 1.00 46.75 520 GLN D N 1
ATOM 8471 C CA . GLN D 2 419 ? 2.489 41.085 145.897 1.00 45.80 520 GLN D CA 1
ATOM 8472 C C . GLN D 2 419 ? 3.157 39.768 146.349 1.00 45.33 520 GLN D C 1
ATOM 8473 O O . GLN D 2 419 ? 3.950 39.736 147.275 1.00 46.17 520 GLN D O 1
ATOM 8479 N N . VAL D 2 420 ? 2.802 38.686 145.677 1.00 44.19 521 VAL D N 1
ATOM 8480 C CA . VAL D 2 420 ? 3.358 37.390 145.978 1.00 44.32 521 VAL D CA 1
ATOM 8481 C C . VAL D 2 420 ? 3.759 36.661 144.685 1.00 43.90 521 VAL D C 1
ATOM 8482 O O . VAL D 2 420 ? 2.910 36.358 143.838 1.00 44.01 521 VAL D O 1
ATOM 8486 N N . ASP D 2 421 ? 5.042 36.382 144.526 1.00 42.97 522 ASP D N 1
ATOM 8487 C CA . ASP D 2 421 ? 5.453 35.295 143.610 1.00 43.53 522 ASP D CA 1
ATOM 8488 C C . ASP D 2 421 ? 6.481 34.371 144.301 1.00 42.31 522 ASP D C 1
ATOM 8489 O O . ASP D 2 421 ? 6.544 34.338 145.506 1.00 42.88 522 ASP D O 1
ATOM 8494 N N . ASP D 2 422 ? 7.256 33.603 143.549 1.00 42.75 523 ASP D N 1
ATOM 8495 C CA . ASP D 2 422 ? 8.183 32.610 144.121 1.00 41.65 523 ASP D CA 1
ATOM 8496 C C . ASP D 2 422 ? 9.068 33.190 145.195 1.00 40.60 523 ASP D C 1
ATOM 8497 O O . ASP D 2 422 ? 9.507 32.473 146.086 1.00 41.19 523 ASP D O 1
ATOM 8502 N N . ILE D 2 423 ? 9.353 34.476 145.092 1.00 39.12 524 ILE D N 1
ATOM 8503 C CA . ILE D 2 423 ? 10.311 35.064 145.951 1.00 38.92 524 ILE D CA 1
ATOM 8504 C C . ILE D 2 423 ? 9.831 35.067 147.377 1.00 38.80 524 ILE D C 1
ATOM 8505 O O . ILE D 2 423 ? 10.649 34.920 148.257 1.00 40.25 524 ILE D O 1
ATOM 8510 N N . ASN D 2 424 ? 8.540 35.276 147.631 1.00 38.73 525 ASN D N 1
ATOM 8511 C CA . ASN D 2 424 ? 8.035 35.380 149.025 1.00 37.62 525 ASN D CA 1
ATOM 8512 C C . ASN D 2 424 ? 6.840 34.542 149.349 1.00 37.85 525 ASN D C 1
ATOM 8513 O O . ASN D 2 424 ? 6.288 34.603 150.469 1.00 38.03 525 ASN D O 1
ATOM 8518 N N . VAL D 2 425 ? 6.405 33.721 148.408 1.00 37.51 526 VAL D N 1
ATOM 8519 C CA . VAL D 2 425 ? 5.233 32.917 148.692 1.00 37.66 526 VAL D CA 1
ATOM 8520 C C . VAL D 2 425 ? 5.423 32.143 150.007 1.00 37.90 526 VAL D C 1
ATOM 8521 O O . VAL D 2 425 ? 4.462 31.969 150.779 1.00 37.83 526 VAL D O 1
ATOM 8525 N N . SER D 2 426 ? 6.644 31.652 150.266 1.00 37.27 527 SER D N 1
ATOM 8526 C CA . SER D 2 426 ? 6.859 30.782 151.446 1.00 36.57 527 SER D CA 1
ATOM 8527 C C . SER D 2 426 ? 6.904 31.567 152.745 1.00 36.27 527 SER D C 1
ATOM 8528 O O . SER D 2 426 ? 6.408 31.108 153.753 1.00 36.86 527 SER D O 1
ATOM 8531 N N . SER D 2 427 ? 7.482 32.764 152.723 1.00 36.63 528 SER D N 1
ATOM 8532 C CA . SER D 2 427 ? 7.622 33.559 153.953 1.00 36.53 528 SER D CA 1
ATOM 8533 C C . SER D 2 427 ? 6.314 34.236 154.293 1.00 37.74 528 SER D C 1
ATOM 8534 O O . SER D 2 427 ? 6.092 34.644 155.438 1.00 38.01 528 SER D O 1
ATOM 8537 N N . MET D 2 428 ? 5.420 34.319 153.311 1.00 38.57 529 MET D N 1
ATOM 8538 C CA . MET D 2 428 ? 4.076 34.843 153.553 1.00 39.17 529 MET D CA 1
ATOM 8539 C C . MET D 2 428 ? 3.187 33.762 154.107 1.00 38.89 529 MET D C 1
ATOM 8540 O O . MET D 2 428 ? 2.417 34.032 155.008 1.00 38.87 529 MET D O 1
ATOM 8545 N N . PHE D 2 429 ? 3.315 32.548 153.589 1.00 39.07 530 PHE D N 1
ATOM 8546 C CA . PHE D 2 429 ? 2.526 31.404 154.094 1.00 39.75 530 PHE D CA 1
ATOM 8547 C C . PHE D 2 429 ? 3.002 30.913 155.464 1.00 39.56 530 PHE D C 1
ATOM 8548 O O . PHE D 2 429 ? 2.190 30.625 156.351 1.00 40.27 530 PHE D O 1
ATOM 8556 N N . TRP D 2 430 ? 4.318 30.799 155.613 1.00 38.70 531 TRP D N 1
ATOM 8557 C CA . TRP D 2 430 ? 4.916 30.140 156.749 1.00 37.85 531 TRP D CA 1
ATOM 8558 C C . TRP D 2 430 ? 5.727 31.087 157.576 1.00 37.17 531 TRP D C 1
ATOM 8559 O O . TRP D 2 430 ? 6.442 31.926 157.030 1.00 38.01 531 TRP D O 1
ATOM 8570 N N . PRO D 2 431 ? 5.648 30.955 158.910 1.00 37.00 532 PRO D N 1
ATOM 8571 C CA . PRO D 2 431 ? 4.972 29.912 159.667 1.00 37.25 532 PRO D CA 1
ATOM 8572 C C . PRO D 2 431 ? 3.511 30.194 160.065 1.00 37.84 532 PRO D C 1
ATOM 8573 O O . PRO D 2 431 ? 2.891 29.352 160.726 1.00 38.97 532 PRO D O 1
ATOM 8577 N N . ARG D 2 432 ? 2.961 31.340 159.685 1.00 37.45 533 ARG D N 1
ATOM 8578 C CA . ARG D 2 432 ? 1.602 31.700 160.097 1.00 38.11 533 ARG D CA 1
ATOM 8579 C C . ARG D 2 432 ? 0.515 30.619 159.794 1.00 38.67 533 ARG D C 1
ATOM 8580 O O . ARG D 2 432 ? -0.337 30.369 160.595 1.00 38.87 533 ARG D O 1
ATOM 8588 N N . ALA D 2 433 ? 0.575 29.999 158.634 1.00 39.13 534 ALA D N 1
ATOM 8589 C CA . ALA D 2 433 ? -0.284 28.858 158.319 1.00 39.91 534 ALA D CA 1
ATOM 8590 C C . ALA D 2 433 ? -0.141 27.682 159.278 1.00 41.17 534 ALA D C 1
ATOM 8591 O O . ALA D 2 433 ? -1.091 26.849 159.390 1.00 41.41 534 ALA D O 1
ATOM 8593 N N . ALA D 2 434 ? 1.004 27.578 159.974 1.00 41.21 535 ALA D N 1
ATOM 8594 C CA . ALA D 2 434 ? 1.144 26.591 161.081 1.00 42.11 535 ALA D CA 1
ATOM 8595 C C . ALA D 2 434 ? 0.256 26.940 162.271 1.00 43.41 535 ALA D C 1
ATOM 8596 O O . ALA D 2 434 ? -0.186 26.053 162.997 1.00 45.37 535 ALA D O 1
ATOM 8598 N N . ALA D 2 435 ? -0.007 28.228 162.476 1.00 43.06 536 ALA D N 1
ATOM 8599 C CA . ALA D 2 435 ? -0.931 28.651 163.507 1.00 43.80 536 ALA D CA 1
ATOM 8600 C C . ALA D 2 435 ? -2.359 28.214 163.168 1.00 45.38 536 ALA D C 1
ATOM 8601 O O . ALA D 2 435 ? -3.087 27.681 164.010 1.00 43.86 536 ALA D O 1
ATOM 8603 N N . LEU D 2 436 ? -2.774 28.469 161.939 1.00 46.38 537 LEU D N 1
ATOM 8604 C CA . LEU D 2 436 ? -4.081 27.995 161.508 1.00 47.94 537 LEU D CA 1
ATOM 8605 C C . LEU D 2 436 ? -4.138 26.469 161.632 1.00 48.43 537 LEU D C 1
ATOM 8606 O O . LEU D 2 436 ? -5.149 25.898 162.043 1.00 48.56 537 LEU D O 1
ATOM 8611 N N . ALA D 2 437 ? -3.041 25.824 161.263 1.00 48.81 538 ALA D N 1
ATOM 8612 C CA . ALA D 2 437 ? -3.004 24.369 161.185 1.00 48.88 538 ALA D CA 1
ATOM 8613 C C . ALA D 2 437 ? -3.353 23.741 162.502 1.00 47.65 538 ALA D C 1
ATOM 8614 O O . ALA D 2 437 ? -4.091 22.794 162.531 1.00 47.63 538 ALA D O 1
ATOM 8616 N N . GLU D 2 438 ? -2.807 24.273 163.578 1.00 47.80 539 GLU D N 1
ATOM 8617 C CA . GLU D 2 438 ? -3.168 23.807 164.905 1.00 50.60 539 GLU D CA 1
ATOM 8618 C C . GLU D 2 438 ? -4.588 24.234 165.307 1.00 51.76 539 GLU D C 1
ATOM 8619 O O . GLU D 2 438 ? -5.313 23.465 165.943 1.00 52.91 539 GLU D O 1
ATOM 8625 N N . LEU D 2 439 ? -4.984 25.448 164.949 1.00 51.35 540 LEU D N 1
ATOM 8626 C CA . LEU D 2 439 ? -6.327 25.917 165.291 1.00 53.40 540 LEU D CA 1
ATOM 8627 C C . LEU D 2 439 ? -7.423 24.955 164.796 1.00 54.48 540 LEU D C 1
ATOM 8628 O O . LEU D 2 439 ? -8.356 24.669 165.529 1.00 57.14 540 LEU D O 1
ATOM 8633 N N . VAL D 2 440 ? -7.297 24.443 163.571 1.00 54.47 541 VAL D N 1
ATOM 8634 C CA . VAL D 2 440 ? -8.301 23.546 162.990 1.00 53.15 541 VAL D CA 1
ATOM 8635 C C . VAL D 2 440 ? -7.960 22.061 163.136 1.00 54.29 541 VAL D C 1
ATOM 8636 O O . VAL D 2 440 ? -8.830 21.181 162.864 1.00 54.81 541 VAL D O 1
ATOM 8640 N N . TRP D 2 441 ? -6.737 21.763 163.573 1.00 52.11 542 TRP D N 1
ATOM 8641 C CA . TRP D 2 441 ? -6.437 20.410 163.991 1.00 51.79 542 TRP D CA 1
ATOM 8642 C C . TRP D 2 441 ? -6.880 20.154 165.445 1.00 52.35 542 TRP D C 1
ATOM 8643 O O . TRP D 2 441 ? -7.772 19.334 165.679 1.00 54.87 542 TRP D O 1
ATOM 8654 N N . SER D 2 442 ? -6.260 20.829 166.405 1.00 51.93 543 SER D N 1
ATOM 8655 C CA . SER D 2 442 ? -6.498 20.568 167.816 1.00 52.54 543 SER D CA 1
ATOM 8656 C C . SER D 2 442 ? -6.985 21.765 168.604 1.00 53.91 543 SER D C 1
ATOM 8657 O O . SER D 2 442 ? -7.193 21.677 169.822 1.00 56.21 543 SER D O 1
ATOM 8660 N N . GLY D 2 443 ? -7.213 22.881 167.935 1.00 54.00 544 GLY D N 1
ATOM 8661 C CA . GLY D 2 443 ? -7.788 24.052 168.616 1.00 55.51 544 GLY D CA 1
ATOM 8662 C C . GLY D 2 443 ? -6.781 24.915 169.379 1.00 55.29 544 GLY D C 1
ATOM 8663 O O . GLY D 2 443 ? -5.612 24.581 169.516 1.00 55.15 544 GLY D O 1
ATOM 8664 N N . ASN D 2 444 ? -7.270 26.028 169.899 1.00 56.31 545 ASN D N 1
ATOM 8665 C CA . ASN D 2 444 ? -6.456 26.974 170.625 1.00 55.73 545 ASN D CA 1
ATOM 8666 C C . ASN D 2 444 ? -6.741 26.969 172.107 1.00 54.42 545 ASN D C 1
ATOM 8667 O O . ASN D 2 444 ? -6.455 27.942 172.787 1.00 52.31 545 ASN D O 1
ATOM 8672 N N . ARG D 2 445 ? -7.279 25.852 172.590 1.00 55.85 546 ARG D N 1
ATOM 8673 C CA . ARG D 2 445 ? -7.635 25.688 174.001 1.00 58.33 546 ARG D CA 1
ATOM 8674 C C . ARG D 2 445 ? -6.797 24.606 174.655 1.00 58.13 546 ARG D C 1
ATOM 8675 O O . ARG D 2 445 ? -6.507 23.595 174.048 1.00 54.51 546 ARG D O 1
ATOM 8683 N N . ASP D 2 446 ? -6.421 24.853 175.906 1.00 61.11 547 ASP D N 1
ATOM 8684 C CA . ASP D 2 446 ? -5.757 23.858 176.749 1.00 65.10 547 ASP D CA 1
ATOM 8685 C C . ASP D 2 446 ? -6.808 22.909 177.333 1.00 66.95 547 ASP D C 1
ATOM 8686 O O . ASP D 2 446 ? -7.996 23.003 177.007 1.00 68.61 547 ASP D O 1
ATOM 8691 N N . ALA D 2 447 ? -6.377 21.994 178.192 1.00 70.56 548 ALA D N 1
ATOM 8692 C CA . ALA D 2 447 ? -7.299 21.001 178.822 1.00 68.65 548 ALA D CA 1
ATOM 8693 C C . ALA D 2 447 ? -8.490 21.654 179.571 1.00 69.86 548 ALA D C 1
ATOM 8694 O O . ALA D 2 447 ? -9.620 21.164 179.520 1.00 71.13 548 ALA D O 1
ATOM 8696 N N . ASN D 2 448 ? -8.231 22.775 180.235 1.00 69.32 549 ASN D N 1
ATOM 8697 C CA . ASN D 2 448 ? -9.247 23.490 181.004 1.00 69.66 549 ASN D CA 1
ATOM 8698 C C . ASN D 2 448 ? -10.077 24.499 180.181 1.00 67.69 549 ASN D C 1
ATOM 8699 O O . ASN D 2 448 ? -10.837 25.287 180.755 1.00 64.95 549 ASN D O 1
ATOM 8704 N N . GLY D 2 449 ? -9.912 24.508 178.853 1.00 64.26 550 GLY D N 1
ATOM 8705 C CA . GLY D 2 449 ? -10.633 25.455 177.988 1.00 62.65 550 GLY D CA 1
ATOM 8706 C C . GLY D 2 449 ? -10.040 26.874 177.917 1.00 63.36 550 GLY D C 1
ATOM 8707 O O . GLY D 2 449 ? -10.581 27.748 177.218 1.00 61.09 550 GLY D O 1
ATOM 8708 N N . ASN D 2 450 ? -8.935 27.123 178.621 1.00 60.66 551 ASN D N 1
ATOM 8709 C CA . ASN D 2 450 ? -8.266 28.427 178.517 1.00 60.58 551 ASN D CA 1
ATOM 8710 C C . ASN D 2 450 ? -7.484 28.517 177.224 1.00 58.13 551 ASN D C 1
ATOM 8711 O O . ASN D 2 450 ? -6.933 27.509 176.751 1.00 57.33 551 ASN D O 1
ATOM 8716 N N . LYS D 2 451 ? -7.431 29.721 176.659 1.00 54.68 552 LYS D N 1
ATOM 8717 C CA . LYS D 2 451 ? -6.792 29.930 175.370 1.00 52.69 552 LYS D CA 1
ATOM 8718 C C . LYS D 2 451 ? -5.290 29.782 175.548 1.00 51.13 552 LYS D C 1
ATOM 8719 O O . LYS D 2 451 ? -4.702 30.451 176.363 1.00 50.92 552 LYS D O 1
ATOM 8725 N N . ARG D 2 452 ? -4.665 28.909 174.776 1.00 50.72 553 ARG D N 1
ATOM 8726 C CA . ARG D 2 452 ? -3.270 28.511 175.038 1.00 50.36 553 ARG D CA 1
ATOM 8727 C C . ARG D 2 452 ? -2.241 29.118 174.108 1.00 50.60 553 ARG D C 1
ATOM 8728 O O . ARG D 2 452 ? -1.175 28.537 173.888 1.00 51.11 553 ARG D O 1
ATOM 8736 N N . THR D 2 453 ? -2.541 30.304 173.594 1.00 49.67 554 THR D N 1
ATOM 8737 C CA . THR D 2 453 ? -1.649 30.989 172.693 1.00 49.93 554 THR D CA 1
ATOM 8738 C C . THR D 2 453 ? -0.230 31.148 173.233 1.00 49.99 554 THR D C 1
ATOM 8739 O O . THR D 2 453 ? 0.741 31.074 172.464 1.00 50.61 554 THR D O 1
ATOM 8743 N N . THR D 2 454 ? -0.098 31.398 174.528 1.00 48.17 555 THR D N 1
ATOM 8744 C CA . THR D 2 454 ? 1.223 31.531 175.124 1.00 47.91 555 THR D CA 1
ATOM 8745 C C . THR D 2 454 ? 2.021 30.229 175.090 1.00 47.84 555 THR D C 1
ATOM 8746 O O . THR D 2 454 ? 3.229 30.240 175.016 1.00 47.38 555 THR D O 1
ATOM 8750 N N . GLU D 2 455 ? 1.327 29.106 175.148 1.00 49.06 556 GLU D N 1
ATOM 8751 C CA . GLU D 2 455 ? 1.967 27.808 174.999 1.00 49.57 556 GLU D CA 1
ATOM 8752 C C . GLU D 2 455 ? 2.368 27.549 173.550 1.00 48.35 556 GLU D C 1
ATOM 8753 O O . GLU D 2 455 ? 3.313 26.803 173.276 1.00 48.82 556 GLU D O 1
ATOM 8759 N N . MET D 2 456 ? 1.658 28.176 172.622 1.00 47.33 557 MET D N 1
ATOM 8760 C CA . MET D 2 456 ? 1.924 27.992 171.191 1.00 47.14 557 MET D CA 1
ATOM 8761 C C . MET D 2 456 ? 3.227 28.670 170.767 1.00 46.61 557 MET D C 1
ATOM 8762 O O . MET D 2 456 ? 3.875 28.242 169.813 1.00 47.72 557 MET D O 1
ATOM 8767 N N . THR D 2 457 ? 3.618 29.693 171.514 1.00 45.89 558 THR D N 1
ATOM 8768 C CA . THR D 2 457 ? 4.822 30.443 171.255 1.00 46.34 558 THR D CA 1
ATOM 8769 C C . THR D 2 457 ? 6.015 29.535 170.901 1.00 46.97 558 THR D C 1
ATOM 8770 O O . THR D 2 457 ? 6.468 29.542 169.760 1.00 47.23 558 THR D O 1
ATOM 8774 N N . GLN D 2 458 ? 6.503 28.761 171.856 1.00 47.50 559 GLN D N 1
ATOM 8775 C CA . GLN D 2 458 ? 7.694 27.914 171.637 1.00 47.62 559 GLN D CA 1
ATOM 8776 C C . GLN D 2 458 ? 7.464 26.794 170.605 1.00 45.72 559 GLN D C 1
ATOM 8777 O O . GLN D 2 458 ? 8.394 26.382 169.889 1.00 44.16 559 GLN D O 1
ATOM 8783 N N . ARG D 2 459 ? 6.239 26.296 170.557 1.00 44.85 560 ARG D N 1
ATOM 8784 C CA . ARG D 2 459 ? 5.890 25.299 169.579 1.00 44.89 560 ARG D CA 1
ATOM 8785 C C . ARG D 2 459 ? 6.014 25.836 168.147 1.00 44.72 560 ARG D C 1
ATOM 8786 O O . ARG D 2 459 ? 6.645 25.219 167.305 1.00 45.13 560 ARG D O 1
ATOM 8794 N N . ILE D 2 460 ? 5.429 27.000 167.884 1.00 43.72 561 ILE D N 1
ATOM 8795 C CA . ILE D 2 460 ? 5.451 27.577 166.539 1.00 42.04 561 ILE D CA 1
ATOM 8796 C C . ILE D 2 460 ? 6.841 28.104 166.202 1.00 41.42 561 ILE D C 1
ATOM 8797 O O . ILE D 2 460 ? 7.275 28.025 165.037 1.00 40.88 561 ILE D O 1
ATOM 8802 N N . LEU D 2 461 ? 7.551 28.615 167.210 1.00 40.72 562 LEU D N 1
ATOM 8803 C CA . LEU D 2 461 ? 8.898 29.136 167.009 1.00 40.37 562 LEU D CA 1
ATOM 8804 C C . LEU D 2 461 ? 9.863 28.036 166.614 1.00 41.16 562 LEU D C 1
ATOM 8805 O O . LEU D 2 461 ? 10.720 28.217 165.749 1.00 41.17 562 LEU D O 1
ATOM 8810 N N . ASN D 2 462 ? 9.716 26.895 167.258 1.00 41.44 563 ASN D N 1
ATOM 8811 C CA . ASN D 2 462 ? 10.520 25.738 166.945 1.00 41.37 563 ASN D CA 1
ATOM 8812 C C . ASN D 2 462 ? 10.122 25.190 165.596 1.00 41.56 563 ASN D C 1
ATOM 8813 O O . ASN D 2 462 ? 10.976 24.827 164.756 1.00 41.70 563 ASN D O 1
ATOM 8818 N N . PHE D 2 463 ? 8.817 25.128 165.381 1.00 41.16 564 PHE D N 1
ATOM 8819 C CA . PHE D 2 463 ? 8.291 24.640 164.131 1.00 41.57 564 PHE D CA 1
ATOM 8820 C C . PHE D 2 463 ? 8.799 25.456 162.935 1.00 42.62 564 PHE D C 1
ATOM 8821 O O . PHE D 2 463 ? 9.103 24.905 161.873 1.00 42.37 564 PHE D O 1
ATOM 8829 N N . ARG D 2 464 ? 8.948 26.774 163.114 1.00 43.60 565 ARG D N 1
ATOM 8830 C CA . ARG D 2 464 ? 9.516 27.591 162.053 1.00 43.00 565 ARG D CA 1
ATOM 8831 C C . ARG D 2 464 ? 10.928 27.137 161.704 1.00 44.39 565 ARG D C 1
ATOM 8832 O O . ARG D 2 464 ? 11.298 27.090 160.528 1.00 44.58 565 ARG D O 1
ATOM 8840 N N . GLU D 2 465 ? 11.732 26.827 162.712 1.00 44.33 566 GLU D N 1
ATOM 8841 C CA . GLU D 2 465 ? 13.093 26.423 162.426 1.00 44.11 566 GLU D CA 1
ATOM 8842 C C . GLU D 2 465 ? 13.081 25.050 161.778 1.00 43.90 566 GLU D C 1
ATOM 8843 O O . GLU D 2 465 ? 13.937 24.764 160.950 1.00 45.87 566 GLU D O 1
ATOM 8849 N N . TYR D 2 466 ? 12.117 24.206 162.157 1.00 44.21 567 TYR D N 1
ATOM 8850 C CA . TYR D 2 466 ? 11.967 22.890 161.533 1.00 43.11 567 TYR D CA 1
ATOM 8851 C C . TYR D 2 466 ? 11.651 23.062 160.055 1.00 42.79 567 TYR D C 1
ATOM 8852 O O . TYR D 2 466 ? 12.307 22.473 159.189 1.00 42.14 567 TYR D O 1
ATOM 8861 N N . LEU D 2 467 ? 10.648 23.881 159.764 1.00 42.12 568 LEU D N 1
ATOM 8862 C CA . LEU D 2 467 ? 10.242 24.101 158.391 1.00 41.60 568 LEU D CA 1
ATOM 8863 C C . LEU D 2 467 ? 11.439 24.500 157.537 1.00 40.12 568 LEU D C 1
ATOM 8864 O O . LEU D 2 467 ? 11.601 23.990 156.427 1.00 39.71 568 LEU D O 1
ATOM 8869 N N . VAL D 2 468 ? 12.277 25.382 158.070 1.00 39.51 569 VAL D N 1
ATOM 8870 C CA . VAL D 2 468 ? 13.470 25.811 157.373 1.00 39.66 569 VAL D CA 1
ATOM 8871 C C . VAL D 2 468 ? 14.420 24.624 157.185 1.00 41.03 569 VAL D C 1
ATOM 8872 O O . VAL D 2 468 ? 14.895 24.381 156.096 1.00 41.78 569 VAL D O 1
ATOM 8876 N N . ALA D 2 469 ? 14.678 23.867 158.236 1.00 41.63 570 ALA D N 1
ATOM 8877 C CA . ALA D 2 469 ? 15.452 22.632 158.078 1.00 42.22 570 ALA D CA 1
ATOM 8878 C C . ALA D 2 469 ? 14.912 21.724 156.965 1.00 43.78 570 ALA D C 1
ATOM 8879 O O . ALA D 2 469 ? 15.698 21.054 156.271 1.00 44.48 570 ALA D O 1
ATOM 8881 N N . ASN D 2 470 ? 13.594 21.722 156.774 1.00 43.76 571 ASN D N 1
ATOM 8882 C CA . ASN D 2 470 ? 12.964 20.883 155.740 1.00 44.66 571 ASN D CA 1
ATOM 8883 C C . ASN D 2 470 ? 12.803 21.527 154.366 1.00 44.63 571 ASN D C 1
ATOM 8884 O O . ASN D 2 470 ? 12.055 21.025 153.552 1.00 47.65 571 ASN D O 1
ATOM 8889 N N . GLY D 2 471 ? 13.473 22.633 154.104 1.00 44.61 572 GLY D N 1
ATOM 8890 C CA . GLY D 2 471 ? 13.416 23.248 152.778 1.00 44.33 572 GLY D CA 1
ATOM 8891 C C . GLY D 2 471 ? 12.403 24.363 152.574 1.00 43.94 572 GLY D C 1
ATOM 8892 O O . GLY D 2 471 ? 12.465 25.087 151.548 1.00 41.88 572 GLY D O 1
ATOM 8893 N N . VAL D 2 472 ? 11.508 24.521 153.554 1.00 42.79 573 VAL D N 1
ATOM 8894 C CA . VAL D 2 472 ? 10.424 25.496 153.487 1.00 42.91 573 VAL D CA 1
ATOM 8895 C C . VAL D 2 472 ? 10.855 26.859 154.035 1.00 42.28 573 VAL D C 1
ATOM 8896 O O . VAL D 2 472 ? 11.044 27.011 155.235 1.00 42.66 573 VAL D O 1
ATOM 8900 N N . GLN D 2 473 ? 10.953 27.857 153.157 1.00 41.08 574 GLN D N 1
ATOM 8901 C CA . GLN D 2 473 ? 11.513 29.140 153.513 1.00 41.01 574 GLN D CA 1
ATOM 8902 C C . GLN D 2 473 ? 10.611 30.060 154.359 1.00 40.73 574 GLN D C 1
ATOM 8903 O O . GLN D 2 473 ? 10.181 31.137 153.918 1.00 40.55 574 GLN D O 1
ATOM 8909 N N . ALA D 2 474 ? 10.393 29.671 155.603 1.00 41.55 575 ALA D N 1
ATOM 8910 C CA . ALA D 2 474 ? 9.455 30.355 156.487 1.00 40.55 575 ALA D CA 1
ATOM 8911 C C . ALA D 2 474 ? 10.093 31.579 157.112 1.00 41.55 575 ALA D C 1
ATOM 8912 O O . ALA D 2 474 ? 11.292 31.592 157.376 1.00 42.89 575 ALA D O 1
ATOM 8914 N N . GLN D 2 475 ? 9.287 32.604 157.364 1.00 40.87 576 GLN D N 1
ATOM 8915 C CA . GLN D 2 475 ? 9.772 33.861 157.923 1.00 40.30 576 GLN D CA 1
ATOM 8916 C C . GLN D 2 475 ? 10.113 33.719 159.413 1.00 38.12 576 GLN D C 1
ATOM 8917 O O . GLN D 2 475 ? 9.418 33.010 160.143 1.00 38.75 576 GLN D O 1
ATOM 8923 N N . ALA D 2 476 ? 11.161 34.380 159.861 1.00 36.24 577 ALA D N 1
ATOM 8924 C CA . ALA D 2 476 ? 11.426 34.535 161.290 1.00 36.51 577 ALA D CA 1
ATOM 8925 C C . ALA D 2 476 ? 10.331 35.383 161.925 1.00 37.24 577 ALA D C 1
ATOM 8926 O O . ALA D 2 476 ? 9.845 36.312 161.300 1.00 37.03 577 ALA D O 1
ATOM 8928 N N . LEU D 2 477 ? 9.965 35.045 163.166 1.00 38.25 578 LEU D N 1
ATOM 8929 C CA . LEU D 2 477 ? 8.905 35.716 163.925 1.00 38.76 578 LEU D CA 1
ATOM 8930 C C . LEU D 2 477 ? 9.379 36.564 165.084 1.00 39.76 578 LEU D C 1
ATOM 8931 O O . LEU D 2 477 ? 8.627 37.412 165.584 1.00 40.96 578 LEU D O 1
ATOM 8936 N N . VAL D 2 478 ? 10.608 36.343 165.543 1.00 40.04 579 VAL D N 1
ATOM 8937 C CA . VAL D 2 478 ? 11.166 37.076 166.696 1.00 39.55 579 VAL D CA 1
ATOM 8938 C C . VAL D 2 478 ? 12.688 37.076 166.592 1.00 39.57 579 VAL D C 1
ATOM 8939 O O . VAL D 2 478 ? 13.252 36.294 165.825 1.00 39.08 579 VAL D O 1
ATOM 8943 N N . PRO D 2 479 ? 13.349 37.951 167.354 1.00 39.38 580 PRO D N 1
ATOM 8944 C CA . PRO D 2 479 ? 14.751 37.781 167.536 1.00 40.32 580 PRO D CA 1
ATOM 8945 C C . PRO D 2 479 ? 15.011 36.403 168.049 1.00 41.21 580 PRO D C 1
ATOM 8946 O O . PRO D 2 479 ? 14.264 35.896 168.880 1.00 41.31 580 PRO D O 1
ATOM 8950 N N . LYS D 2 480 ? 16.098 35.810 167.598 1.00 42.44 581 LYS D N 1
ATOM 8951 C CA . LYS D 2 480 ? 16.421 34.468 168.036 1.00 44.05 581 LYS D CA 1
ATOM 8952 C C . LYS D 2 480 ? 16.663 34.390 169.555 1.00 42.89 581 LYS D C 1
ATOM 8953 O O . LYS D 2 480 ? 16.575 33.320 170.128 1.00 43.55 581 LYS D O 1
ATOM 8959 N N . TYR D 2 481 ? 16.936 35.522 170.193 1.00 42.57 582 TYR D N 1
ATOM 8960 C CA . TYR D 2 481 ? 17.067 35.577 171.633 1.00 43.99 582 TYR D CA 1
ATOM 8961 C C . TYR D 2 481 ? 15.831 35.017 172.353 1.00 45.50 582 TYR D C 1
ATOM 8962 O O . TYR D 2 481 ? 15.965 34.365 173.396 1.00 45.29 582 TYR D O 1
ATOM 8971 N N . CYS D 2 482 ? 14.649 35.227 171.766 1.00 46.41 583 CYS D N 1
ATOM 8972 C CA . CYS D 2 482 ? 13.391 34.758 172.333 1.00 46.59 583 CYS D CA 1
ATOM 8973 C C . CYS D 2 482 ? 13.200 33.274 172.273 1.00 46.86 583 CYS D C 1
ATOM 8974 O O . CYS D 2 482 ? 12.486 32.749 173.109 1.00 46.70 583 CYS D O 1
ATOM 8977 N N . LEU D 2 483 ? 13.794 32.590 171.301 1.00 46.64 584 LEU D N 1
ATOM 8978 C CA . LEU D 2 483 ? 13.705 31.123 171.280 1.00 47.07 584 LEU D CA 1
ATOM 8979 C C . LEU D 2 483 ? 14.531 30.544 172.408 1.00 47.20 584 LEU D C 1
ATOM 8980 O O . LEU D 2 483 ? 14.130 29.625 173.077 1.00 48.08 584 LEU D O 1
ATOM 8985 N N . GLN D 2 484 ? 15.723 31.080 172.586 1.00 48.08 585 GLN D N 1
ATOM 8986 C CA . GLN D 2 484 ? 16.677 30.516 173.538 1.00 48.29 585 GLN D CA 1
ATOM 8987 C C . GLN D 2 484 ? 16.372 30.947 174.983 1.00 49.05 585 GLN D C 1
ATOM 8988 O O . GLN D 2 484 ? 16.901 30.376 175.906 1.00 50.79 585 GLN D O 1
ATOM 8994 N N . HIS D 2 485 ? 15.569 31.998 175.159 1.00 48.36 586 HIS D N 1
ATOM 8995 C CA . HIS D 2 485 ? 15.160 32.456 176.455 1.00 47.38 586 HIS D CA 1
ATOM 8996 C C . HIS D 2 485 ? 13.637 32.434 176.488 1.00 47.65 586 HIS D C 1
ATOM 8997 O O . HIS D 2 485 ? 12.996 33.411 176.140 1.00 47.66 586 HIS D O 1
ATOM 9004 N N . PRO D 2 486 ? 13.050 31.295 176.861 1.00 46.81 587 PRO D N 1
ATOM 9005 C CA . PRO D 2 486 ? 11.607 31.135 176.693 1.00 47.94 587 PRO D CA 1
ATOM 9006 C C . PRO D 2 486 ? 10.795 32.148 177.512 1.00 47.99 587 PRO D C 1
ATOM 9007 O O . PRO D 2 486 ? 11.082 32.347 178.679 1.00 47.95 587 PRO D O 1
ATOM 9011 N N . HIS D 2 487 ? 9.818 32.782 176.861 1.00 47.57 588 HIS D N 1
ATOM 9012 C CA . HIS D 2 487 ? 8.936 33.796 177.460 1.00 48.05 588 HIS D CA 1
ATOM 9013 C C . HIS D 2 487 ? 9.629 35.110 177.826 1.00 48.45 588 HIS D C 1
ATOM 9014 O O . HIS D 2 487 ? 9.011 36.004 178.421 1.00 51.05 588 HIS D O 1
ATOM 9021 N N . ALA D 2 488 ? 10.889 35.260 177.437 1.00 48.07 589 ALA D N 1
ATOM 9022 C CA . ALA D 2 488 ? 11.640 36.487 177.749 1.00 48.58 589 ALA D CA 1
ATOM 9023 C C . ALA D 2 488 ? 11.160 37.671 176.896 1.00 48.62 589 ALA D C 1
ATOM 9024 O O . ALA D 2 488 ? 11.427 38.836 177.215 1.00 46.34 589 ALA D O 1
ATOM 9026 N N . CYS D 2 489 ? 10.440 37.341 175.820 1.00 49.30 590 CYS D N 1
ATOM 9027 C CA . CYS D 2 489 ? 9.839 38.331 174.941 1.00 49.57 590 CYS D CA 1
ATOM 9028 C C . CYS D 2 489 ? 8.327 38.408 175.080 1.00 50.10 590 CYS D C 1
ATOM 9029 O O . CYS D 2 489 ? 7.666 39.076 174.293 1.00 51.92 590 CYS D O 1
ATOM 9032 N N . ASP D 2 490 ? 7.765 37.712 176.052 1.00 49.17 591 ASP D N 1
ATOM 9033 C CA . ASP D 2 490 ? 6.378 37.946 176.371 1.00 49.70 591 ASP D CA 1
ATOM 9034 C C . ASP D 2 490 ? 6.180 39.416 176.787 1.00 49.67 591 ASP D C 1
ATOM 9035 O O . ASP D 2 490 ? 7.050 40.030 177.379 1.00 49.55 591 ASP D O 1
ATOM 9040 N N . LEU D 2 491 ? 5.018 39.955 176.453 1.00 50.19 592 LEU D N 1
ATOM 9041 C CA . LEU D 2 491 ? 4.555 41.262 176.937 1.00 50.19 592 LEU D CA 1
ATOM 9042 C C . LEU D 2 491 ? 4.074 41.200 178.382 1.00 50.99 592 LEU D C 1
ATOM 9043 O O . LEU D 2 491 ? 4.296 42.107 179.132 1.00 52.85 592 LEU D O 1
ATOM 9048 N N . TYR D 2 492 ? 3.388 40.122 178.751 1.00 53.10 593 TYR D N 1
ATOM 9049 C CA . TYR D 2 492 ? 2.957 39.874 180.139 1.00 52.72 593 TYR D CA 1
ATOM 9050 C C . TYR D 2 492 ? 3.662 38.613 180.655 1.00 51.33 593 TYR D C 1
ATOM 9051 O O . TYR D 2 492 ? 3.681 37.591 179.966 1.00 48.96 593 TYR D O 1
ATOM 9060 N N . ARG D 2 493 ? 4.256 38.702 181.848 1.00 51.54 594 ARG D N 1
ATOM 9061 C CA . ARG D 2 493 ? 4.711 37.505 182.589 1.00 50.59 594 ARG D CA 1
ATOM 9062 C C . ARG D 2 493 ? 3.561 36.598 182.948 1.00 50.33 594 ARG D C 1
ATOM 9063 O O . ARG D 2 493 ? 3.684 35.371 182.945 1.00 50.68 594 ARG D O 1
ATOM 9071 N N . ASN D 2 494 ? 2.442 37.210 183.280 1.00 50.27 595 ASN D N 1
ATOM 9072 C CA . ASN D 2 494 ? 1.234 36.479 183.587 1.00 51.36 595 ASN D CA 1
ATOM 9073 C C . ASN D 2 494 ? 0.804 35.615 182.419 1.00 50.39 595 ASN D C 1
ATOM 9074 O O . ASN D 2 494 ? 0.270 36.114 181.440 1.00 49.60 595 ASN D O 1
ATOM 9079 N N . GLN D 2 495 ? 1.005 34.300 182.550 1.00 51.57 596 GLN D N 1
ATOM 9080 C CA . GLN D 2 495 ? 0.661 33.369 181.493 1.00 50.33 596 GLN D CA 1
ATOM 9081 C C . GLN D 2 495 ? -0.825 33.174 181.332 1.00 50.40 596 GLN D C 1
ATOM 9082 O O . GLN D 2 495 ? -1.226 32.389 180.513 1.00 49.94 596 GLN D O 1
ATOM 9088 N N . ALA D 2 496 ? -1.635 33.889 182.106 1.00 52.29 597 ALA D N 1
ATOM 9089 C CA . ALA D 2 496 ? -3.088 33.875 181.933 1.00 54.59 597 ALA D CA 1
ATOM 9090 C C . ALA D 2 496 ? -3.633 35.154 181.279 1.00 55.72 597 ALA D C 1
ATOM 9091 O O . ALA D 2 496 ? -4.829 35.379 181.237 1.00 55.30 597 ALA D O 1
ATOM 9093 N N . ALA D 2 497 ? -2.740 35.974 180.728 1.00 59.48 598 ALA D N 1
ATOM 9094 C CA . ALA D 2 497 ? -3.113 37.262 180.135 1.00 59.36 598 ALA D CA 1
ATOM 9095 C C . ALA D 2 497 ? -4.145 37.108 179.036 1.00 60.75 598 ALA D C 1
ATOM 9096 O O . ALA D 2 497 ? -5.039 37.927 178.921 1.00 59.78 598 ALA D O 1
ATOM 9098 N N . ILE D 2 498 ? -4.003 36.062 178.227 1.00 63.89 599 ILE D N 1
ATOM 9099 C CA . ILE D 2 498 ? -4.938 35.791 177.151 1.00 69.52 599 ILE D CA 1
ATOM 9100 C C . ILE D 2 498 ? -6.069 34.880 177.661 1.00 78.83 599 ILE D C 1
ATOM 9101 O O . ILE D 2 498 ? -5.848 34.036 178.523 1.00 76.91 599 ILE D O 1
ATOM 9106 N N . GLN D 2 499 ? -7.270 35.057 177.102 1.00 69.45 600 GLN D N 1
ATOM 9107 C CA . GLN D 2 499 ? -8.521 34.380 177.576 1.00 79.71 600 GLN D CA 1
ATOM 9108 C C . GLN D 2 499 ? -9.508 33.818 176.489 1.00 77.23 600 GLN D C 1
ATOM 9109 O O . GLN D 2 499 ? -9.828 32.614 176.469 1.00 75.50 600 GLN D O 1
#

Solvent-accessible surface area: 38602 Å² total; per-residue (Å²): 84,17,11,24,7,0,0,10,9,106,103,57,66,70,27,109,46,16,76,0,45,15,33,69,117,3,94,37,98,44,147,10,29,22,116,83,20,12,0,44,84,4,16,85,70,5,14,96,34,4,35,80,50,102,29,100,32,35,2,50,79,39,125,37,68,113,38,91,114,54,68,192,106,62,42,0,68,47,0,50,4,102,3,164,49,74,147,23,64,15,22,56,51,32,60,11,34,4,38,0,37,0,84,95,121,31,57,18,0,47,0,63,9,55,3,2,4,0,0,9,10,0,2,12,0,0,9,13,0,2,11,24,53,64,177,59,26,9,23,0,33,31,12,0,67,3,122,2,33,27,84,32,41,0,0,0,0,0,3,3,0,0,4,7,32,0,28,31,92,40,1,47,26,1,0,31,0,0,8,1,0,1,2,5,0,1,0,1,0,0,0,1,2,5,1,0,3,1,83,1,68,65,29,70,47,0,20,146,20,15,16,33,114,169,32,42,0,45,85,87,35,0,121,65,0,17,72,66,0,73,28,20,4,2,6,6,0,0,0,4,0,3,0,5,20,0,1,4,0,1,69,55,22,14,102,92,0,9,9,9,26,90,1,11,6,7,40,48,69,141,106,68,31,2,11,61,36,1,7,9,4,2,0,3,0,25,28,132,73,0,22,103,0,1,14,58,1,8,110,23,0,3,75,31,4,76,7,61,7,1,0,2,0,2,8,42,23,18,36,30,0,1,62,30,5,94,64,1,69,139,22,40,73,122,52,123,90,68,63,59,54,44,1,2,27,52,5,5,78,78,0,10,69,62,1,46,126,73,24,166,99,9,67,0,0,3,2,3,15,3,1,28,44,94,33,36,2,113,107,4,49,113,85,0,0,0,0,0,24,39,74,6,28,113,52,0,36,61,0,3,72,93,29,4,28,0,0,0,0,0,3,37,2,0,6,0,30,1,5,4,8,12,24,13,3,0,0,36,105,3,32,45,30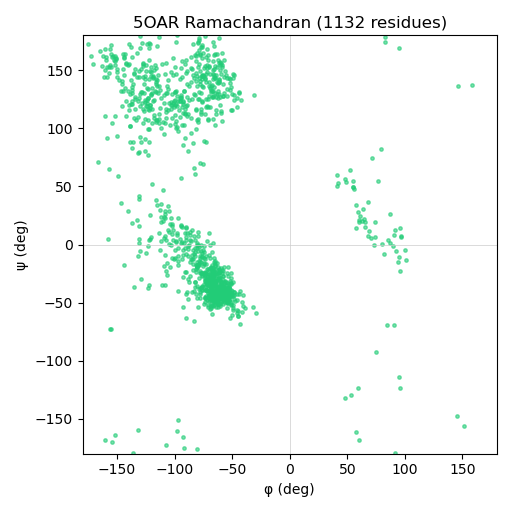,67,62,92,70,91,145,44,44,32,44,6,24,19,4,50,2,18,9,154,10,10,10,9,2,6,12,2,5,1,0,0,0,18,7,49,78,139,22,83,160,97,22,28,175,47,8,15,0,0,0,1,0,2,24,0,22,22,5,21,39,39,0,0,2,7,5,0,1,1,3,0,0,0,0,1,0,9,0,0,14,9,5,101,52,113,131,38,92,22,25,0,16,63,0,3,0,6,0,3,13,2,10,32,4,0,45,44,29,40,0,65,0,6,4,14,3,0,45,34,6,8,85,80,29,8,15,3,0,15,71,105,95,62,82,36,28,90,17,12,22,8,0,0,10,12,104,103,58,69,68,33,113,47,19,78,0,57,16,34,62,95,3,86,47,104,51,156,12,30,11,115,98,16,14,0,46,88,4,16,84,74,7,11,97,33,4,49,82,48,82,31,100,30,33,3,50,79,36,126,63,76,112,34,87,104,48,64,123,186,100,59,51,0,49,61,0,52,5,96,4,148,58,70,147,30,66,16,24,52,46,28,63,9,34,5,39,0,29,2,79,90,115,33,56,18,0,44,0,69,5,71,2,2,3,0,0,8,11,0,2,12,0,0,8,15,0,1,10,23,51,63,170,63,22,9,24,0,30,30,11,4,78,3,127,2,37,26,81,35,43,0,0,0,0,0,4,2,0,0,6,8,28,0,30,32,94,40,1,49,25,1,0,35,0,0,8,2,0,2,2,5,0,1,0,1,0,0,0,1,3,6,0,0,2,0,87,0,93,77,31,65,51,0,15,156,25,13,12,34,112,166,34,37,0,42,100,78,38,0,95,68,0,15,78,58,0,70,30,24,4,2,5,5,0,0,0,5,0,3,1,6,24,0,2,4,0,1,66,65,30,22,104,84,0,13,7,6,23,86,1,17,6,7,41,48,72,149,93,78,22,1,10,72,44,1,6,10,5,2,0,2,0,29,22,134,109,0,20,109,8,1,12,59,1,7,130,33,0,2,90,18,6,80,9,59,11,2,0,1,0,0,7,39,25,21,24,29,0,3,54,31,8,95,58,0,63,152,27,38,72,120,48,119,89,72,75,69,54,38,2,4,28,59,2,2,82,75,0,12,74,50,0,49,125,72,27,175,115,14,55,0,0,1,1,2,13,2,0,26,33,98,39,34,2,119,94,3,48,116,75,0,0,0,0,0,20,35,76,4,28,108,52,0,38,66,0,4,72,82,29,3,36,0,0,0,0,0,4,33,1,0,6,0,30,0,5,4,8,11,22,15,2,0,0,32,96,2,42,47,30,66,60,95,60,90,138,52,50,28,46,5,26,21,3,48,1,18,10,149,10,7,10,11,3,7,11,2,5,0,0,0,0,21,9,51,66,142,26,74,144,99,21,25,178,48,7,17,0,0,0,0,0,2,26,1,18,22,5,22,37,35,3,0,2,5,4,0,1,1,3,0,0,0,0,1,0,10,0,0,16,10,3,92,50,113,130,37,84,10,28,0,18,59,0,3,0,7,0,4,14,2,12,36,6,0,45,42,28,43,0,64,0,8,4,13,4,1,46,30,4,7,86,81,33,12,10,3,0,16,75,98,91,66,67,18,9,151

InterPro domains:
  IPR015883 Beta-hexosaminidase, catalytic domain [PF00728] (182-544)
  IPR017853 Glycoside hydrolase superfamily [SSF51445] (182-560)
  IPR025705 Beta-hexosaminidase [PIRSF001093] (17-596)
  IPR025705 Beta-hexosaminidase [PR00738] (139-159)
  IPR025705 Beta-hexosaminidase [PR00738] (176-193)
  IPR025705 Beta-hexosaminidase [PR00738] (205-226)
  IPR025705 Beta-hexosaminidase [PR00738] (258-275)
  IPR025705 Beta-hexosaminidase [PR00738] (313-331)
  IPR025705 Beta-hexosaminidase [PR00738] (335-348)
  IPR025705 Beta-hexosaminidase [PR00738] (509-525)
  IPR025705 Beta-hexosaminidase [PR00738] (526-543)
  IPR025705 Beta-hexosaminidase [PTHR22600] (19-586)
  IPR029018 Beta-hexosaminidase-like, domain 2 [G3DSA:3.30.379.10] (20-179)
  IPR029018 Beta-hexosaminidase-like, domain 2 [SSF55545] (24-180)
  IPR029019 Beta-hexosaminidase, eukaryotic type, N-terminal [PF14845] (23-159)

B-factor: mean 55.37, std 17.2, range [10.88, 123.24]

Foldseek 3Di:
DFDDDPPRDPDDDDDDPDDDDDDDFDDDDDPDADPVRVVVVVCVVVRVCCVVCVDDRPDGDDPDDDDDDDDD/DAAADEEDEAEQDAPDALAFPPWQKKKWWFDPHDNYTYMYGPYVNVVLLVVLVVVVQWDDPVPPDIDRPDTDIDIFGWLFRAAAAEDACAQPFADLVLLLLVLVLCLNLVHAEYEYNQHFLQAHQEADPVQRQLNVRHPDPVRHCYLVNLLVSCVSSSVSSHAYAYEDAAFWRDHRSVCRRPVLQKFCQVPDCPPVPPVLHQFPDPRGIGGQLQPPCNLVVCLSRLLRVPVSRPYLEYEHEQPDHGPNRCVRRPRVVVVCVVPVVDDLLVSLQSNQVRVVCSQCVSDVSHAYEYECCCCDNPSHHDDHPLSYAYEYAEPALVSLQVQLVVNHQYAYAHLLQFALAFQPAADDPPDCVCVDPDDPDPPDADCNRNDRRHGPNDDHHALLSNLVDPRCPPHDPRSVVSYNAYYRYYHPNPDYNVCPLQSCPPSSSSSSCCRTVRQADPVRAGQSLVVVQVRQVVRVVSVVVVRPYDHDDPCVCNVPPCPPPPDPPNRPD/DFDDDPPRDPDDDDDDPDDDDDPPADDDDDPDADPVCPVVVVVVVVRVCCVVCVDDRPDGDDDDDDDDDDDDD/DAAADEEDEDAQDAPDALAQPPWQKKKWWDDDHDNYIYMYGPYPNNVLLVVLVVVVQWADPPPPDIDRPDTDIDTFGFLFRAAAAEDACALPFADLVLLLLVLLLCLSLVHAEYEYEQHFLQAHAEADPVCNQQNVRHPDPVRHQYLVNLLVSQVSSVVSSHAYAYEDEPFWRDHRSVCSVPVQQKFCQVPACPPVPPVLHQFPDPRGIGGQLQDPCNQVVVLSRLLRVCVSHPYLEYEHADPDHGPNRCVRHPRVVVVCVVPVVDDLLVSLVSCQVRNVCSQCVNDVSRAYEYECCCCDNPSHHPDHPLRYAYEYAEPQQVVLQVNLVVNHQYAYAHLLQFALQAAPAAPDPPDCLCVDPDDPDPVDQDCNRNDRNHGPSDDHHALLSNLPRPRCPPHDPSSVVSHNAYYRYHHDNPDYSVCPLQSCPDSSSSSSCCRGPRQADPVRQGQSLVCVLVRQVSRVVSVVVVRNYHHDDPVVCNVVPCPPPPDPPSRPGD

Secondary structure (DSSP, 8-state):
-----SSPPSEEEE-SS--EEEEEEEEEE-S---TT-HHHHHHHHHHHHHHHH----SS---PPP-PPPPP-/-PPEEEEEEEEEES---S-TT----EEEEE-TT-SEEEEEEEEHHHHHHHHHHHHTTEEE-SSS-EEESS-EEEEE--S-SEEEEEEE-SSS---HHHHHHHHHHHHHHT--EEEEE--BTTB--B--TT-GGGGGGSS-TTS-B-HHHHHHHHHHHHHTT-EEEEEEEESSS--TTHHHH-GGGEESTTB---SSSGGG---SSSS--EE-SS-TTHHHHHHHHHHHHHHH--SSEEEEE-----GGGGGG-HHHHHHHHTSTT--HHHHHHHHHHHHHHHHHTT-TT-EEEEETHHHHSTT--S---TTSEEEE-SSTHHHHHHHHHTT--EEE--TTTS-TTTTS----BS-GGG--SS-S-TTS-BTTBBS-TT-TTPSP--HHHHHT--TTTT--TTTGGGEEEEEEEE--TT-SHHHHHHHHTTHHHHHHHHHHT-SB-TTS-B-HHHHHHHHHHHHHHHHHTT--PPP-S-HHHHHSTTTTBS-SSTT--/-----SSPPSEEEE--S--EEEEEEEEEE-S---TT-HHHHHHHHHHHHHHHH----SS---PPP-PBPPP--/---EEEEEEEES-TT--S-TT----EEEEE-SS-SEEEEEESSHHHHHHHHHHHHTTEEE-SSS-EEESS-EEEEE--S-SEEEEEEETTTS---HHHHHHHHHHHHHHT--EEEEE---SS---B--SS-TTGGGGSS-SSS-B-HHHHHHHHHHHHHTT-EEEEEEEESBS--TTHHHH-TTSEESTTS---SSSGGG---SSSS--EE-SS-TTHHHHHHHHHHHHHHH--SSEEEEE-----HHHHTT-HHHHHHHHH-TT--HHHHHHHHHHHHHHHHHTT-SS-EEEEETHHHHSTT--S---TTSEEEE-SSTHHHHHHHHHTT--EEE--HHHH-TTTTS----BS-GGG--SS-S-TTS-BTTBBS-TT-TT-S---HHHHHT--TTTT--HHHHTTEEEEEEEE--TT-STTTHHHHHTTHHHHHHHHHHT-SB-TTS-B-HHHHHHHHHHHHHHHHHTT--PPP-S-THHHHSTTTTBS-S-TTS--

Organism: Aspergillus oryzae (NCBI:txid5062)

GO terms:
  GO:0005576 extracellular region (C, EXP)
  GO:0004563 beta-N-acetylhexosaminidase activity (F, EXP)

Nearest PDB structures (foldseek):
  5oar-assembly1_A  TM=1.005E+00  e=7.884E-11  Aspergillus oryzae
  5oar-assembly1_A  TM=1.014E+00  e=8.077E-11  Aspergillus oryzae
  5oar-assembly1_B  TM=1.001E+00  e=0.000E+00  Aspergillus oryzae
  2gk1-assembly1_I  TM=8.841E-01  e=6.145E-38  Homo sapiens
  6ezs-assembly1_A  TM=8.248E-01  e=2.151E-32  Vibrio harveyi